Protein 2X3J (pdb70)

Foldseek 3Di:
DVVLLVLLLVLLLVQLVQLLQLQCCQQPQQQPPQKDQDDDPDQPAPDCVQFDPPDDGQATWMWGQFPQRKIKIWHWNDDFLLSFTDTRGQIWMDGHPRHTHRDDRLVVLVVSQVRLLVVQVFHDVVLSVLLVVLSVQLSVLLSLPVPDDLLVCQQFALSLQLFLSSAQSNFNRQQRWFADCVVPRLCQHSSVVHKFQWWKKKAFPLFKDKFFDPDDSVRLLVLAFNQVPHDPRIGMATFHLSLVVVVCVDPVNVVCCVVVRMDGPGSPGDIWTAGNVRQWTDDPPRFWIKHAADQIDRQPDGRWQFPLLLVLLNVLLVVVVCCVVPVVLLQQNAAAWGFGMKMFGAPNPDDPVRSRVRRRSRIMITTGPCCVVQNRRQKHQQSSCLAGGSVRAGSVQVLLCVLVVHHQDLVNLLVQLLQVLSQQCQNQVSCCFQAVKFAQQFRRQWMFGADSSHGDHTYGYDSSPIAGEPVGHLVSDDPPDDPVSSVSRYDHSVRRQLSCQQRNPNRHVSSVLSNSCVVNVVSSLVNLVSNLVSLVVSCVSHPGDDVVSVCLSVWHWHKHARSSQCSRHDVPCPVSRIGTTTHSPD/DDPLVVLLVLLLVQLVQLAQLLCCQVPCQLPVQKDQDDDPDQFAPDCVQFHPPDGGQAIWMWGQFPQQKIKIWHWNDDDLLSQTDTRGQIWMDGDPGHTHRDDRLVVLVVSLVRVCVVLVFFDPCLSVLLVVLSVQLSVLLSQPPPDDLLVLLQFALSLQLFLSSAQSNFNRQRRWDAPVPDDQCQHSSNQHKFQWWKKKAFPLFKDKQFDPDDSVVLLVLQFDFVPHDPRIGMATFHPRLVVVQCVDPVNVVCCVVVNMDTPGSPHDIFTAGNVRQWTDDPPRFWIKHAADQIDRQQDRRWAWPLLLVLLSVLLVVVVVCCVPPVLLQQNAAEWHWGMKMFGFPNVDDPVRSRVRRRSRIMITTGPCCVPQNRRQKHQQSSCLAAGSVRAGSVQVLVCVLVVHRDDLVRLLVQLLQVLSQQCRNQVSCCFQAQKFAQQFRRQWMFGHDSSRTDHIYGYDSSRIAGAPVGNLVSPDPPDPPVSSVSRYDHSVRSQQSSQARSVNRHVSSVLSNSQVVNVVSNLVSLVSVLVSLVVSCVSHPGDDVVSVCLSVFDWTWHFNSSSSSSVCTDTRTTTRSD

B-factor: mean 38.22, std 8.72, range [14.58, 75.04]

InterPro domains:
  IPR007310 Aerobactin siderophore biosynthesis, IucA/IucC, N-terminal [PF04183] (159-389)
  IPR022770 Aerobactin siderophore biosynthesis IucA/IucC-like, C-terminal [PF06276] (418-577)
  IPR037455 Aerobactin siderophore biosynthesis, IucA/IucC-like [PTHR34384] (14-586)
  IPR043032 PvsD/AcsD-like, thumb domain, helical bundle [G3DSA:1.10.150.640] (1-37)
  IPR043032 PvsD/AcsD-like, thumb domain, helical bundle [G3DSA:1.10.150.640] (105-150)
  IPR043033 PvsD/AcsD-like, thumb domain, four stranded beta-sheet [G3DSA:2.30.30.1240] (38-104)
  IPR043045 PvsD/AcsD-like, palm domain, helix bundle [G3DSA:1.10.340.60] (410-444)
  IPR043045 PvsD/AcsD-like, palm domain, helix bundle [G3DSA:1.10.340.60] (477-556)

Structure (mmCIF, N/CA/C/O backbone):
data_2X3J
#
_entry.id   2X3J
#
_cell.length_a   57.704
_cell.length_b   71.521
_cell.length_c   95.595
_cell.angle_alpha   97.26
_cell.angle_beta   101.97
_cell.angle_gamma   91.01
#
_symmetry.space_group_name_H-M   'P 1'
#
loop_
_entity.id
_entity.type
_entity.pdbx_description
1 polymer ACSD
2 non-polymer "ADENOSINE-5'-TRIPHOSPHATE"
3 non-polymer 'MAGNESIUM ION'
4 non-polymer GLYCEROL
5 non-polymer '(2S)-2-{2-[(2-AMINOETHYL)AMINO]-2-OXOETHYL}-2-HYDROXYBUTANEDIOIC ACID'
6 water water
#
loop_
_atom_site.group_PDB
_atom_site.id
_atom_site.type_symbol
_atom_site.label_atom_id
_atom_site.label_alt_id
_atom_site.label_comp_id
_atom_site.label_asym_id
_atom_site.label_entity_id
_atom_site.label_seq_id
_atom_site.pdbx_PDB_ins_code
_atom_site.Cartn_x
_atom_site.Cartn_y
_atom_site.Cartn_z
_atom_site.occupancy
_atom_site.B_iso_or_equiv
_atom_site.auth_seq_id
_atom_site.auth_comp_id
_atom_site.auth_asym_id
_atom_site.auth_atom_id
_atom_site.pdbx_PDB_model_num
ATOM 1 N N . ASN A 1 3 ? -11.129 -15.217 16.024 1.00 68.27 3 ASN A N 1
ATOM 2 C CA . ASN A 1 3 ? -10.432 -16.268 16.825 1.00 68.35 3 ASN A CA 1
ATOM 3 C C . ASN A 1 3 ? -9.441 -17.044 15.971 1.00 67.73 3 ASN A C 1
ATOM 4 O O . ASN A 1 3 ? -9.646 -17.184 14.756 1.00 67.72 3 ASN A O 1
ATOM 9 N N . ARG A 1 4 ? -8.382 -17.548 16.615 1.00 66.72 4 ARG A N 1
ATOM 10 C CA . ARG A 1 4 ? -7.339 -18.363 15.967 1.00 65.75 4 ARG A CA 1
ATOM 11 C C . ARG A 1 4 ? -6.567 -17.552 14.906 1.00 64.63 4 ARG A C 1
ATOM 12 O O . ARG A 1 4 ? -5.364 -17.319 15.048 1.00 64.46 4 ARG A O 1
ATOM 20 N N . ASN A 1 5 ? -7.271 -17.136 13.853 1.00 63.05 5 ASN A N 1
ATOM 21 C CA . ASN A 1 5 ? -6.774 -16.168 12.881 1.00 61.18 5 ASN A CA 1
ATOM 22 C C . ASN A 1 5 ? -6.472 -14.836 13.580 1.00 59.68 5 ASN A C 1
ATOM 23 O O . ASN A 1 5 ? -5.491 -14.155 13.271 1.00 58.83 5 ASN A O 1
ATOM 28 N N . HIS A 1 6 ? -7.342 -14.485 14.525 1.00 58.02 6 HIS A N 1
ATOM 29 C CA . HIS A 1 6 ? -7.176 -13.313 15.376 1.00 56.46 6 HIS A CA 1
ATOM 30 C C . HIS A 1 6 ? -5.916 -13.417 16.267 1.00 54.49 6 HIS A C 1
ATOM 31 O O . HIS A 1 6 ? -5.261 -12.416 16.543 1.00 54.15 6 HIS A O 1
ATOM 38 N N . ASP A 1 7 ? -5.586 -14.638 16.690 1.00 52.19 7 ASP A N 1
ATOM 39 C CA . ASP A 1 7 ? -4.404 -14.915 17.508 1.00 49.63 7 ASP A CA 1
ATOM 40 C C . ASP A 1 7 ? -3.097 -14.724 16.742 1.00 47.18 7 ASP A C 1
ATOM 41 O O . ASP A 1 7 ? -2.162 -14.116 17.261 1.00 46.39 7 ASP A O 1
ATOM 46 N N . VAL A 1 8 ? -3.031 -15.249 15.518 1.00 44.29 8 VAL A N 1
ATOM 47 C CA . VAL A 1 8 ? -1.847 -15.075 14.682 1.00 41.86 8 VAL A CA 1
ATOM 48 C C . VAL A 1 8 ? -1.658 -13.595 14.350 1.00 39.80 8 VAL A C 1
ATOM 49 O O . VAL A 1 8 ? -0.557 -13.069 14.440 1.00 38.88 8 VAL A O 1
ATOM 53 N N . LEU A 1 9 ? -2.755 -12.940 13.979 1.00 37.86 9 LEU A N 1
ATOM 54 C CA . LEU A 1 9 ? -2.758 -11.541 13.601 1.00 36.66 9 LEU A CA 1
ATOM 55 C C . LEU A 1 9 ? -2.275 -10.674 14.750 1.00 35.30 9 LEU A C 1
ATOM 56 O O . LEU A 1 9 ? -1.357 -9.880 14.581 1.00 34.80 9 LEU A O 1
ATOM 61 N N . SER A 1 10 ? -2.884 -10.841 15.924 1.00 34.79 10 SER A N 1
ATOM 62 C CA . SER A 1 10 ? -2.448 -10.125 17.139 1.00 33.94 10 SER A CA 1
ATOM 63 C C . SER A 1 10 ? -0.957 -10.332 17.390 1.00 33.15 10 SER A C 1
ATOM 64 O O . SER A 1 10 ? -0.222 -9.381 17.646 1.00 32.19 10 SER A O 1
ATOM 67 N N . ARG A 1 11 ? -0.515 -11.582 17.285 1.00 32.14 11 ARG A N 1
ATOM 68 C CA . ARG A 1 11 ? 0.897 -11.898 17.390 1.00 32.89 11 ARG A CA 1
ATOM 69 C C . ARG A 1 11 ? 1.757 -11.112 16.401 1.00 31.99 11 ARG A C 1
ATOM 70 O O . ARG A 1 11 ? 2.737 -10.498 16.797 1.00 32.12 11 ARG A O 1
ATOM 78 N N . MET A 1 12 ? 1.400 -11.144 15.120 1.00 32.07 12 MET A N 1
ATOM 79 C CA . MET A 1 12 ? 2.206 -10.488 14.090 1.00 32.00 12 MET A CA 1
ATOM 80 C C . MET A 1 12 ? 2.240 -8.974 14.284 1.00 31.00 12 MET A C 1
ATOM 81 O O . MET A 1 12 ? 3.285 -8.348 14.088 1.00 30.89 12 MET A O 1
ATOM 86 N N . ILE A 1 13 ? 1.102 -8.395 14.672 1.00 30.11 13 ILE A N 1
ATOM 87 C CA . ILE A 1 13 ? 1.031 -6.982 15.077 1.00 29.61 13 ILE A CA 1
ATOM 88 C C . ILE A 1 13 ? 1.988 -6.664 16.235 1.00 29.32 13 ILE A C 1
ATOM 89 O O . ILE A 1 13 ? 2.734 -5.699 16.147 1.00 29.21 13 ILE A O 1
ATOM 94 N N . SER A 1 14 ? 1.979 -7.478 17.301 1.00 29.15 14 SER A N 1
ATOM 95 C CA . SER A 1 14 ? 2.884 -7.266 18.446 1.00 29.34 14 SER A CA 1
ATOM 96 C C . SER A 1 14 ? 4.344 -7.400 18.055 1.00 29.67 14 SER A C 1
ATOM 97 O O . SER A 1 14 ? 5.182 -6.621 18.506 1.00 29.38 14 SER A O 1
ATOM 100 N N . GLU A 1 15 ? 4.650 -8.382 17.203 1.00 29.48 15 GLU A N 1
ATOM 101 C CA . GLU A 1 15 ? 6.017 -8.579 16.740 1.00 29.65 15 GLU A CA 1
ATOM 102 C C . GLU A 1 15 ? 6.535 -7.408 15.923 1.00 29.05 15 GLU A C 1
ATOM 103 O O . GLU A 1 15 ? 7.644 -6.948 16.139 1.00 29.41 15 GLU A O 1
ATOM 109 N N . LYS A 1 16 ? 5.729 -6.917 14.988 1.00 29.09 16 LYS A N 1
ATOM 110 C CA . LYS A 1 16 ? 6.091 -5.733 14.198 1.00 29.11 16 LYS A CA 1
ATOM 111 C C . LYS A 1 16 ? 6.324 -4.511 15.098 1.00 29.15 16 LYS A C 1
ATOM 112 O O . LYS A 1 16 ? 7.283 -3.776 14.907 1.00 29.06 16 LYS A O 1
ATOM 118 N N . ALA A 1 17 ? 5.452 -4.313 16.085 1.00 28.62 17 ALA A N 1
ATOM 119 C CA . ALA A 1 17 ? 5.546 -3.142 16.974 1.00 29.20 17 ALA A CA 1
ATOM 120 C C . ALA A 1 17 ? 6.772 -3.170 17.892 1.00 28.94 17 ALA A C 1
ATOM 121 O O . ALA A 1 17 ? 7.456 -2.157 18.082 1.00 28.58 17 ALA A O 1
ATOM 123 N N . ALA A 1 18 ? 7.014 -4.332 18.487 1.00 29.92 18 ALA A N 1
ATOM 124 C CA . ALA A 1 18 ? 8.170 -4.565 19.356 1.00 30.17 18 ALA A CA 1
ATOM 125 C C . ALA A 1 18 ? 9.461 -4.377 18.578 1.00 31.03 18 ALA A C 1
ATOM 126 O O . ALA A 1 18 ? 10.394 -3.744 19.064 1.00 31.58 18 ALA A O 1
ATOM 128 N N . LEU A 1 19 ? 9.507 -4.931 17.366 1.00 31.69 19 LEU A N 1
ATOM 129 C CA . LEU A 1 19 ? 10.659 -4.790 16.471 1.00 32.07 19 LEU A CA 1
ATOM 130 C C . LEU A 1 19 ? 10.935 -3.320 16.136 1.00 31.53 19 LEU A C 1
ATOM 131 O O . LEU A 1 19 ? 12.082 -2.859 16.154 1.00 31.86 19 LEU A O 1
ATOM 136 N N . HIS A 1 20 ? 9.871 -2.577 15.859 1.00 30.31 20 HIS A N 1
ATOM 137 C CA . HIS A 1 20 ? 10.018 -1.172 15.515 1.00 29.77 20 HIS A CA 1
ATOM 138 C C . HIS A 1 20 ? 10.575 -0.346 16.657 1.00 29.28 20 HIS A C 1
ATOM 139 O O . HIS A 1 20 ? 11.356 0.581 16.422 1.00 28.77 20 HIS A O 1
ATOM 146 N N . GLY A 1 21 ? 10.180 -0.686 17.886 1.00 29.11 21 GLY A N 1
ATOM 147 C CA . GLY A 1 21 ? 10.797 -0.089 19.082 1.00 28.66 21 GLY A CA 1
ATOM 148 C C . GLY A 1 21 ? 12.270 -0.421 19.228 1.00 28.06 21 GLY A C 1
ATOM 149 O O . GLY A 1 21 ? 13.074 0.423 19.570 1.00 27.87 21 GLY A O 1
ATOM 150 N N . LEU A 1 22 ? 12.623 -1.674 18.974 1.00 29.04 22 LEU A N 1
ATOM 151 C CA . LEU A 1 22 ? 14.012 -2.112 19.015 1.00 28.87 22 LEU A CA 1
ATOM 152 C C . LEU A 1 22 ? 14.864 -1.435 17.950 1.00 29.11 22 LEU A C 1
ATOM 153 O O . LEU A 1 22 ? 16.016 -1.065 18.206 1.00 28.96 22 LEU A O 1
ATOM 158 N N . LEU A 1 23 ? 14.305 -1.291 16.749 1.00 29.62 23 LEU A N 1
ATOM 159 C CA . LEU A 1 23 ? 14.942 -0.541 15.673 1.00 30.10 23 LEU A CA 1
ATOM 160 C C . LEU A 1 23 ? 15.166 0.916 16.050 1.00 30.43 23 LEU A C 1
ATOM 161 O O . LEU A 1 23 ? 16.250 1.459 15.827 1.00 30.36 23 LEU A O 1
ATOM 166 N N . ASN A 1 24 ? 14.131 1.563 16.584 1.00 29.97 24 ASN A N 1
ATOM 167 C CA . ASN A 1 24 ? 14.280 2.919 17.126 1.00 30.68 24 ASN A CA 1
ATOM 168 C C . ASN A 1 24 ? 15.518 3.063 18.001 1.00 31.11 24 ASN A C 1
ATOM 169 O O . ASN A 1 24 ? 16.313 3.976 17.809 1.00 30.91 24 ASN A O 1
ATOM 174 N N . CYS A 1 25 ? 15.680 2.153 18.962 1.00 32.49 25 CYS A N 1
ATOM 175 C CA . CYS A 1 25 ? 16.830 2.198 19.883 1.00 33.37 25 CYS A CA 1
ATOM 176 C C . CYS A 1 25 ? 18.127 2.024 19.124 1.00 33.60 25 CYS A C 1
ATOM 177 O O . CYS A 1 25 ? 19.070 2.790 19.318 1.00 33.44 25 CYS A O 1
ATOM 180 N N . LEU A 1 26 ? 18.168 1.010 18.263 1.00 33.69 26 LEU A N 1
ATOM 181 C CA . LEU A 1 26 ? 19.380 0.712 17.489 1.00 34.28 26 LEU A CA 1
ATOM 182 C C . LEU A 1 26 ? 19.860 1.930 16.691 1.00 33.84 26 LEU A C 1
ATOM 183 O O . LEU A 1 26 ? 21.057 2.240 16.649 1.00 33.40 26 LEU A O 1
ATOM 188 N N . ILE A 1 27 ? 18.901 2.607 16.068 1.00 33.81 27 ILE A N 1
ATOM 189 C CA . ILE A 1 27 ? 19.172 3.741 15.203 1.00 33.83 27 ILE A CA 1
ATOM 190 C C . ILE A 1 27 ? 19.548 4.996 16.015 1.00 34.41 27 ILE A C 1
ATOM 191 O O . ILE A 1 27 ? 20.500 5.697 15.676 1.00 35.18 27 ILE A O 1
ATOM 196 N N . LYS A 1 28 ? 18.807 5.288 17.078 1.00 34.29 28 LYS A N 1
ATOM 197 C CA . LYS A 1 28 ? 19.064 6.500 17.839 1.00 34.26 28 LYS A CA 1
ATOM 198 C C . LYS A 1 28 ? 20.359 6.384 18.665 1.00 34.58 28 LYS A C 1
ATOM 199 O O . LYS A 1 28 ? 21.124 7.340 18.768 1.00 33.49 28 LYS A O 1
ATOM 205 N N . GLU A 1 29 ? 20.604 5.202 19.231 1.00 34.88 29 GLU A N 1
ATOM 206 C CA . GLU A 1 29 ? 21.633 5.047 20.275 1.00 35.42 29 GLU A CA 1
ATOM 207 C C . GLU A 1 29 ? 22.977 4.565 19.751 1.00 35.43 29 GLU A C 1
ATOM 208 O O . GLU A 1 29 ? 24.010 4.786 20.396 1.00 35.59 29 GLU A O 1
ATOM 214 N N . PHE A 1 30 ? 22.952 3.886 18.602 1.00 35.63 30 PHE A N 1
ATOM 215 C CA . PHE A 1 30 ? 24.155 3.320 17.987 1.00 34.87 30 PHE A CA 1
ATOM 216 C C . PHE A 1 30 ? 24.366 3.824 16.557 1.00 34.90 30 PHE A C 1
ATOM 217 O O . PHE A 1 30 ? 25.322 4.537 16.307 1.00 35.21 30 PHE A O 1
ATOM 225 N N . ALA A 1 31 ? 23.460 3.495 15.637 1.00 34.50 31 ALA A N 1
ATOM 226 C CA . ALA A 1 31 ? 23.704 3.692 14.209 1.00 34.65 31 ALA A CA 1
ATOM 227 C C . ALA A 1 31 ? 23.997 5.135 13.813 1.00 35.37 31 ALA A C 1
ATOM 228 O O . ALA A 1 31 ? 24.981 5.416 13.110 1.00 35.94 31 ALA A O 1
ATOM 230 N N . ILE A 1 32 ? 23.162 6.056 14.271 1.00 35.41 32 ILE A N 1
ATOM 231 C CA . ILE A 1 32 ? 23.355 7.458 13.966 1.00 35.21 32 ILE A CA 1
ATOM 232 C C . ILE A 1 32 ? 24.575 8.080 14.663 1.00 35.86 32 ILE A C 1
ATOM 233 O O . ILE A 1 32 ? 25.430 8.629 13.985 1.00 35.58 32 ILE A O 1
ATOM 238 N N . PRO A 1 33 ? 24.653 8.022 16.012 1.00 37.02 33 PRO A N 1
ATOM 239 C CA . PRO A 1 33 ? 25.762 8.745 16.660 1.00 38.01 33 PRO A CA 1
ATOM 240 C C . PRO A 1 33 ? 27.135 8.183 16.318 1.00 38.90 33 PRO A C 1
ATOM 241 O O . PRO A 1 33 ? 28.124 8.896 16.404 1.00 39.55 33 PRO A O 1
ATOM 245 N N . GLU A 1 34 ? 27.197 6.912 15.956 1.00 40.09 34 GLU A N 1
ATOM 246 C CA . GLU A 1 34 ? 28.477 6.282 15.683 1.00 41.32 34 GLU A CA 1
ATOM 247 C C . GLU A 1 34 ? 28.749 6.127 14.183 1.00 41.53 34 GLU A C 1
ATOM 248 O O . GLU A 1 34 ? 29.766 5.553 13.791 1.00 41.63 34 GLU A O 1
ATOM 254 N N . GLY A 1 35 ? 27.831 6.641 13.365 1.00 41.31 35 GLY A N 1
ATOM 255 C CA . GLY A 1 35 ? 28.013 6.717 11.917 1.00 40.91 35 GLY A CA 1
ATOM 256 C C . GLY A 1 35 ? 27.929 5.403 11.172 1.00 41.12 35 GLY A C 1
ATOM 257 O O . GLY A 1 35 ? 28.698 5.178 10.224 1.00 41.17 35 GLY A O 1
ATOM 258 N N . TYR A 1 36 ? 26.997 4.539 11.575 1.00 40.36 36 TYR A N 1
ATOM 259 C CA . TYR A 1 36 ? 26.829 3.241 10.925 1.00 40.54 36 TYR A CA 1
ATOM 260 C C . TYR A 1 36 ? 25.713 3.226 9.874 1.00 39.83 36 TYR A C 1
ATOM 261 O O . TYR A 1 36 ? 25.490 2.210 9.229 1.00 39.24 36 TYR A O 1
ATOM 270 N N . LEU A 1 37 ? 25.041 4.357 9.694 1.00 39.36 37 LEU A N 1
ATOM 271 C CA . LEU A 1 37 ? 23.815 4.417 8.904 1.00 39.69 37 LEU A CA 1
ATOM 272 C C . LEU A 1 37 ? 24.002 5.060 7.521 1.00 39.85 37 LEU A C 1
ATOM 273 O O . LEU A 1 37 ? 24.582 6.138 7.401 1.00 39.16 37 LEU A O 1
ATOM 278 N N . ARG A 1 38 ? 23.470 4.408 6.488 1.00 40.36 38 ARG A N 1
ATOM 279 C CA . ARG A 1 38 ? 23.498 4.962 5.131 1.00 41.19 38 ARG A CA 1
ATOM 280 C C . ARG A 1 38 ? 22.138 4.821 4.467 1.00 40.31 38 ARG A C 1
ATOM 281 O O . ARG A 1 38 ? 21.493 3.780 4.577 1.00 40.29 38 ARG A O 1
ATOM 289 N N . TYR A 1 39 ? 21.715 5.875 3.775 1.00 39.54 39 TYR A N 1
ATOM 290 C CA . TYR A 1 39 ? 20.534 5.819 2.938 1.00 39.26 39 TYR A CA 1
ATOM 291 C C . TYR A 1 39 ? 20.942 5.454 1.516 1.00 39.56 39 TYR A C 1
ATOM 292 O O . TYR A 1 39 ? 20.999 6.309 0.637 1.00 39.40 39 TYR A O 1
ATOM 301 N N . GLU A 1 40 ? 21.250 4.177 1.317 1.00 40.53 40 GLU A N 1
ATOM 302 C CA . GLU A 1 40 ? 21.765 3.663 0.045 1.00 42.00 40 GLU A CA 1
ATOM 303 C C . GLU A 1 40 ? 21.207 2.274 -0.210 1.00 41.51 40 GLU A C 1
ATOM 304 O O . GLU A 1 40 ? 20.867 1.565 0.734 1.00 41.28 40 GLU A O 1
ATOM 310 N N . TRP A 1 41 ? 21.127 1.879 -1.482 1.00 41.01 41 TRP A N 1
ATOM 311 C CA . TRP A 1 41 ? 20.786 0.503 -1.830 1.00 40.79 41 TRP A CA 1
ATOM 312 C C . TRP A 1 41 ? 22.006 -0.416 -1.683 1.00 41.51 41 TRP A C 1
ATOM 313 O O . TRP A 1 41 ? 23.114 -0.027 -2.059 1.00 41.76 41 TRP A O 1
ATOM 324 N N . PRO A 1 42 ? 21.812 -1.650 -1.165 1.00 42.12 42 PRO A N 1
ATOM 325 C CA . PRO A 1 42 ? 22.894 -2.640 -1.266 1.00 42.74 42 PRO A CA 1
ATOM 326 C C . PRO A 1 42 ? 23.329 -2.855 -2.721 1.00 43.76 42 PRO A C 1
ATOM 327 O O . PRO A 1 42 ? 22.481 -2.833 -3.621 1.00 44.03 42 PRO A O 1
ATOM 331 N N . ASP A 1 43 ? 24.628 -3.066 -2.946 1.00 44.59 43 ASP A N 1
ATOM 332 C CA . ASP A 1 43 ? 25.141 -3.380 -4.289 1.00 45.76 43 ASP A CA 1
ATOM 333 C C . ASP A 1 43 ? 24.611 -4.713 -4.787 1.00 45.65 43 ASP A C 1
ATOM 334 O O . ASP A 1 43 ? 24.351 -4.885 -5.974 1.00 45.83 43 ASP A O 1
ATOM 339 N N . GLU A 1 44 ? 24.434 -5.648 -3.868 1.00 45.58 44 GLU A N 1
ATOM 340 C CA . GLU A 1 44 ? 23.795 -6.905 -4.186 1.00 45.87 44 GLU A CA 1
ATOM 341 C C . GLU A 1 44 ? 22.513 -7.045 -3.353 1.00 45.10 44 GLU A C 1
ATOM 342 O O . GLU A 1 44 ? 22.551 -6.859 -2.137 1.00 44.42 44 GLU A O 1
ATOM 348 N N . MET A 1 45 ? 21.396 -7.382 -4.001 1.00 44.52 45 MET A N 1
ATOM 349 C CA . MET A 1 45 ? 20.093 -7.461 -3.323 1.00 43.88 45 MET A CA 1
ATOM 350 C C . MET A 1 45 ? 19.612 -8.887 -3.100 1.00 43.12 45 MET A C 1
ATOM 351 O O . MET A 1 45 ? 18.573 -9.094 -2.488 1.00 43.08 45 MET A O 1
ATOM 356 N N . LYS A 1 46 ? 20.353 -9.865 -3.612 1.00 42.14 46 LYS A N 1
ATOM 357 C CA . LYS A 1 46 ? 19.954 -11.274 -3.532 1.00 41.30 46 LYS A CA 1
ATOM 358 C C . LYS A 1 46 ? 19.490 -11.671 -2.133 1.00 40.05 46 LYS A C 1
ATOM 359 O O . LYS A 1 46 ? 20.167 -11.394 -1.137 1.00 40.44 46 LYS A O 1
ATOM 365 N N . GLY A 1 47 ? 18.334 -12.322 -2.072 1.00 38.77 47 GLY A N 1
ATOM 366 C CA . GLY A 1 47 ? 17.688 -12.649 -0.807 1.00 37.47 47 GLY A CA 1
ATOM 367 C C . GLY A 1 47 ? 16.505 -11.743 -0.474 1.00 36.68 47 GLY A C 1
ATOM 368 O O . GLY A 1 47 ? 15.584 -12.171 0.207 1.00 36.70 47 GLY A O 1
ATOM 369 N N . ILE A 1 48 ? 16.548 -10.494 -0.938 1.00 35.69 48 ILE A N 1
ATOM 370 C CA . ILE A 1 48 ? 15.463 -9.523 -0.728 1.00 34.82 48 ILE A CA 1
ATOM 371 C C . ILE A 1 48 ? 14.473 -9.594 -1.897 1.00 34.34 48 ILE A C 1
ATOM 372 O O . ILE A 1 48 ? 14.848 -9.311 -3.038 1.00 34.43 48 ILE A O 1
ATOM 377 N N . PRO A 1 49 ? 13.216 -9.975 -1.617 1.00 33.73 49 PRO A N 1
ATOM 378 C CA . PRO A 1 49 ? 12.225 -10.116 -2.678 1.00 33.68 49 PRO A CA 1
ATOM 379 C C . PRO A 1 49 ? 11.771 -8.741 -3.214 1.00 33.94 49 PRO A C 1
ATOM 380 O O . PRO A 1 49 ? 11.731 -7.768 -2.443 1.00 34.50 49 PRO A O 1
ATOM 384 N N . PRO A 1 50 ? 11.434 -8.660 -4.525 1.00 33.86 50 PRO A N 1
ATOM 385 C CA . PRO A 1 50 ? 11.131 -7.381 -5.166 1.00 33.76 50 PRO A CA 1
ATOM 386 C C . PRO A 1 50 ? 10.018 -6.601 -4.441 1.00 33.60 50 PRO A C 1
ATOM 387 O O . PRO A 1 50 ? 10.115 -5.377 -4.306 1.00 33.47 50 PRO A O 1
ATOM 391 N N . GLY A 1 51 ? 8.994 -7.311 -3.971 1.00 33.50 51 GLY A N 1
ATOM 392 C CA . GLY A 1 51 ? 7.897 -6.699 -3.205 1.00 33.07 51 GLY A CA 1
ATOM 393 C C . GLY A 1 51 ? 8.258 -6.058 -1.875 1.00 33.64 51 GLY A C 1
ATOM 394 O O . GLY A 1 51 ? 7.447 -5.319 -1.310 1.00 33.58 51 GLY A O 1
ATOM 395 N N . ALA A 1 52 ? 9.462 -6.321 -1.350 1.00 33.53 52 ALA A N 1
ATOM 396 C CA . ALA A 1 52 ? 9.902 -5.652 -0.119 1.00 33.19 52 ALA A CA 1
ATOM 397 C C . ALA A 1 52 ? 10.146 -4.174 -0.355 1.00 32.82 52 ALA A C 1
ATOM 398 O O . ALA A 1 52 ? 9.921 -3.355 0.530 1.00 33.19 52 ALA A O 1
ATOM 400 N N . TYR A 1 53 ? 10.604 -3.825 -1.552 1.00 32.04 53 TYR A N 1
ATOM 401 C CA . TYR A 1 53 ? 11.073 -2.474 -1.785 1.00 31.68 53 TYR A CA 1
ATOM 402 C C . TYR A 1 53 ? 10.474 -1.792 -3.012 1.00 31.27 53 TYR A C 1
ATOM 403 O O . TYR A 1 53 ? 10.726 -0.614 -3.230 1.00 31.62 53 TYR A O 1
ATOM 412 N N . PHE A 1 54 ? 9.684 -2.529 -3.790 1.00 31.18 54 PHE A N 1
ATOM 413 C CA . PHE A 1 54 ? 9.115 -2.042 -5.041 1.00 31.35 54 PHE A CA 1
ATOM 414 C C . PHE A 1 54 ? 7.616 -2.357 -5.053 1.00 31.99 54 PHE A C 1
ATOM 415 O O . PHE A 1 54 ? 7.218 -3.492 -4.825 1.00 32.07 54 PHE A O 1
ATOM 423 N N . ASP A 1 55 ? 6.781 -1.348 -5.306 1.00 33.22 55 ASP A N 1
ATOM 424 C CA . ASP A 1 55 ? 5.331 -1.519 -5.204 1.00 33.47 55 ASP A CA 1
ATOM 425 C C . ASP A 1 55 ? 4.617 -1.744 -6.559 1.00 34.26 55 ASP A C 1
ATOM 426 O O . ASP A 1 55 ? 3.379 -1.845 -6.623 1.00 34.23 55 ASP A O 1
ATOM 431 N N . GLY A 1 56 ? 5.389 -1.859 -7.634 1.00 34.08 56 GLY A N 1
ATOM 432 C CA . GLY A 1 56 ? 4.797 -2.036 -8.952 1.00 34.91 56 GLY A CA 1
ATOM 433 C C . GLY A 1 56 ? 4.978 -0.813 -9.834 1.00 35.03 56 GLY A C 1
ATOM 434 O O . GLY A 1 56 ? 4.932 -0.925 -11.061 1.00 34.80 56 GLY A O 1
ATOM 435 N N . ALA A 1 57 ? 5.190 0.347 -9.208 1.00 35.45 57 ALA A N 1
ATOM 436 C CA . ALA A 1 57 ? 5.426 1.610 -9.926 1.00 35.19 57 ALA A CA 1
ATOM 437 C C . ALA A 1 57 ? 6.663 2.385 -9.458 1.00 35.33 57 ALA A C 1
ATOM 438 O O . ALA A 1 57 ? 7.272 3.126 -10.241 1.00 34.48 57 ALA A O 1
ATOM 440 N N . ASP A 1 58 ? 7.021 2.241 -8.181 1.00 35.56 58 ASP A N 1
ATOM 441 C CA . ASP A 1 58 ? 8.080 3.050 -7.590 1.00 35.55 58 ASP A CA 1
ATOM 442 C C . ASP A 1 58 ? 8.640 2.361 -6.356 1.00 35.06 58 ASP A C 1
ATOM 443 O O . ASP A 1 58 ? 8.122 1.346 -5.916 1.00 34.53 58 ASP A O 1
ATOM 448 N N . TRP A 1 59 ? 9.721 2.912 -5.813 1.00 34.87 59 TRP A N 1
ATOM 449 C CA . TRP A 1 59 ? 10.318 2.368 -4.610 1.00 35.05 59 TRP A CA 1
ATOM 450 C C . TRP A 1 59 ? 9.432 2.673 -3.433 1.00 34.67 59 TRP A C 1
ATOM 451 O O . TRP A 1 59 ? 8.778 3.726 -3.404 1.00 34.81 59 TRP A O 1
ATOM 462 N N . LYS A 1 60 ? 9.392 1.748 -2.478 1.00 34.61 60 LYS A N 1
ATOM 463 C CA . LYS A 1 60 ? 8.628 1.936 -1.243 1.00 34.16 60 LYS A CA 1
ATOM 464 C C . LYS A 1 60 ? 9.429 2.786 -0.239 1.00 34.25 60 LYS A C 1
ATOM 465 O O . LYS A 1 60 ? 9.857 2.306 0.825 1.00 34.51 60 LYS A O 1
ATOM 471 N N . GLY A 1 61 ? 9.641 4.048 -0.597 1.00 33.94 61 GLY A N 1
ATOM 472 C CA . GLY A 1 61 ? 10.420 4.945 0.230 1.00 33.67 61 GLY A CA 1
ATOM 473 C C . GLY A 1 61 ? 11.904 4.928 -0.088 1.00 33.71 61 GLY A C 1
ATOM 474 O O . GLY A 1 61 ? 12.289 4.831 -1.243 1.00 33.03 61 GLY A O 1
ATOM 475 N N . ILE A 1 62 ? 12.715 5.007 0.968 1.00 33.96 62 ILE A N 1
ATOM 476 C CA . ILE A 1 62 ? 14.160 5.234 0.909 1.00 34.04 62 ILE A CA 1
ATOM 477 C C . ILE A 1 62 ? 14.843 4.017 1.541 1.00 33.56 62 ILE A C 1
ATOM 478 O O . ILE A 1 62 ? 14.427 3.560 2.600 1.00 33.69 62 ILE A O 1
ATOM 483 N N . PRO A 1 63 ? 15.883 3.482 0.890 1.00 33.37 63 PRO A N 1
ATOM 484 C CA . PRO A 1 63 ? 16.601 2.384 1.521 1.00 33.44 63 PRO A CA 1
ATOM 485 C C . PRO A 1 63 ? 17.419 2.894 2.716 1.00 33.53 63 PRO A C 1
ATOM 486 O O . PRO A 1 63 ? 18.013 3.966 2.637 1.00 33.30 63 PRO A O 1
ATOM 490 N N . MET A 1 64 ? 17.423 2.141 3.812 1.00 34.19 64 MET A N 1
ATOM 491 C CA . MET A 1 64 ? 18.304 2.426 4.945 1.00 34.55 64 MET A CA 1
ATOM 492 C C . MET A 1 64 ? 19.199 1.208 5.158 1.00 35.40 64 MET A C 1
ATOM 493 O O . MET A 1 64 ? 18.702 0.088 5.265 1.00 35.25 64 MET A O 1
ATOM 498 N N . MET A 1 65 ? 20.511 1.432 5.201 1.00 36.66 65 MET A N 1
ATOM 499 C CA . MET A 1 65 ? 21.474 0.372 5.503 1.00 38.97 65 MET A CA 1
ATOM 500 C C . MET A 1 65 ? 22.243 0.709 6.782 1.00 39.07 65 MET A C 1
ATOM 501 O O . MET A 1 65 ? 22.679 1.839 6.975 1.00 38.90 65 MET A O 1
ATOM 506 N N . ILE A 1 66 ? 22.401 -0.281 7.652 1.00 40.12 66 ILE A N 1
ATOM 507 C CA . ILE A 1 66 ? 23.203 -0.116 8.862 1.00 40.76 66 ILE A CA 1
ATOM 508 C C . ILE A 1 66 ? 24.296 -1.174 8.860 1.00 42.04 66 ILE A C 1
ATOM 509 O O . ILE A 1 66 ? 24.003 -2.361 8.853 1.00 41.91 66 ILE A O 1
ATOM 514 N N . GLY A 1 67 ? 25.552 -0.734 8.871 1.00 43.69 67 GLY A N 1
ATOM 515 C CA . GLY A 1 67 ? 26.682 -1.654 8.895 1.00 46.30 67 GLY A CA 1
ATOM 516 C C . GLY A 1 67 ? 27.150 -1.843 10.322 1.00 48.11 67 GLY A C 1
ATOM 517 O O . GLY A 1 67 ? 27.649 -0.903 10.945 1.00 48.31 67 GLY A O 1
ATOM 518 N N . LEU A 1 68 ? 26.979 -3.059 10.833 1.00 49.89 68 LEU A N 1
ATOM 519 C CA . LEU A 1 68 ? 27.299 -3.387 12.221 1.00 52.02 68 LEU A CA 1
ATOM 520 C C . LEU A 1 68 ? 28.551 -4.285 12.308 1.00 53.77 68 LEU A C 1
ATOM 521 O O . LEU A 1 68 ? 29.029 -4.770 11.276 1.00 53.70 68 LEU A O 1
ATOM 526 N N . PRO A 1 69 ? 29.093 -4.498 13.534 1.00 55.56 69 PRO A N 1
ATOM 527 C CA . PRO A 1 69 ? 30.225 -5.425 13.778 1.00 56.49 69 PRO A CA 1
ATOM 528 C C . PRO A 1 69 ? 29.968 -6.843 13.257 1.00 57.23 69 PRO A C 1
ATOM 529 O O . PRO A 1 69 ? 28.892 -7.118 12.717 1.00 57.83 69 PRO A O 1
ATOM 533 N N . ASP A 1 70 ? 30.942 -7.738 13.432 1.00 57.81 70 ASP A N 1
ATOM 534 C CA . ASP A 1 70 ? 30.822 -9.141 12.999 1.00 58.17 70 ASP A CA 1
ATOM 535 C C . ASP A 1 70 ? 30.458 -9.278 11.516 1.00 57.51 70 ASP A C 1
ATOM 536 O O . ASP A 1 70 ? 30.095 -10.372 11.049 1.00 57.78 70 ASP A O 1
ATOM 541 N N . GLN A 1 71 ? 30.565 -8.171 10.778 1.00 56.10 71 GLN A N 1
ATOM 542 C CA . GLN A 1 71 ? 30.273 -8.155 9.347 1.00 55.00 71 GLN A CA 1
ATOM 543 C C . GLN A 1 71 ? 28.775 -8.368 9.082 1.00 52.74 71 GLN A C 1
ATOM 544 O O . GLN A 1 71 ? 28.389 -8.965 8.070 1.00 52.72 71 GLN A O 1
ATOM 550 N N . LEU A 1 72 ? 27.945 -7.877 9.999 1.00 49.97 72 LEU A N 1
ATOM 551 C CA . LEU A 1 72 ? 26.491 -7.921 9.850 1.00 47.52 72 LEU A CA 1
ATOM 552 C C . LEU A 1 72 ? 25.958 -6.612 9.247 1.00 45.75 72 LEU A C 1
ATOM 553 O O . LEU A 1 72 ? 26.368 -5.521 9.652 1.00 45.49 72 LEU A O 1
ATOM 558 N N . GLN A 1 73 ? 25.060 -6.733 8.272 1.00 43.73 73 GLN A N 1
ATOM 559 C CA . GLN A 1 73 ? 24.350 -5.584 7.721 1.00 41.96 73 GLN A CA 1
ATOM 560 C C . GLN A 1 73 ? 22.834 -5.739 7.835 1.00 40.36 73 GLN A C 1
ATOM 561 O O . GLN A 1 73 ? 22.294 -6.841 7.721 1.00 40.30 73 GLN A O 1
ATOM 567 N N . LEU A 1 74 ? 22.168 -4.610 8.037 1.00 38.55 74 LEU A N 1
ATOM 568 C CA . LEU A 1 74 ? 20.720 -4.547 8.131 1.00 36.70 74 LEU A CA 1
ATOM 569 C C . LEU A 1 74 ? 20.220 -3.698 6.976 1.00 35.35 74 LEU A C 1
ATOM 570 O O . LEU A 1 74 ? 20.841 -2.693 6.640 1.00 35.17 74 LEU A O 1
ATOM 575 N N . PHE A 1 75 ? 19.106 -4.119 6.384 1.00 33.82 75 PHE A N 1
ATOM 576 C CA . PHE A 1 75 ? 18.416 -3.367 5.350 1.00 32.15 75 PHE A CA 1
ATOM 577 C C . PHE A 1 75 ? 16.958 -3.257 5.738 1.00 31.29 75 PHE A C 1
ATOM 578 O O . PHE A 1 75 ? 16.334 -4.252 6.132 1.00 30.95 75 PHE A O 1
ATOM 586 N N . VAL A 1 76 ? 16.427 -2.039 5.643 1.00 29.59 76 VAL A N 1
ATOM 587 C CA . VAL A 1 76 ? 15.001 -1.793 5.815 1.00 28.86 76 VAL A CA 1
ATOM 588 C C . VAL A 1 76 ? 14.631 -0.547 5.017 1.00 29.39 76 VAL A C 1
ATOM 589 O O . VAL A 1 76 ? 15.449 0.363 4.875 1.00 29.94 76 VAL A O 1
ATOM 593 N N . MET A 1 77 ? 13.411 -0.521 4.477 1.00 29.45 77 MET A N 1
ATOM 594 C CA . MET A 1 77 ? 12.936 0.632 3.720 1.00 30.09 77 MET A CA 1
ATOM 595 C C . MET A 1 77 ? 12.258 1.584 4.693 1.00 29.75 77 MET A C 1
ATOM 596 O O . MET A 1 77 ? 11.576 1.133 5.601 1.00 30.22 77 MET A O 1
ATOM 601 N N . VAL A 1 78 ? 12.469 2.886 4.516 1.00 30.30 78 VAL A N 1
ATOM 602 C CA . VAL A 1 78 ? 11.895 3.910 5.417 1.00 29.85 78 VAL A CA 1
ATOM 603 C C . VAL A 1 78 ? 11.215 5.054 4.625 1.00 30.51 78 VAL A C 1
ATOM 604 O O . VAL A 1 78 ? 11.482 5.245 3.427 1.00 29.93 78 VAL A O 1
ATOM 608 N N . ASP A 1 79 ? 10.343 5.818 5.283 1.00 30.75 79 ASP A N 1
ATOM 609 C CA . ASP A 1 79 ? 9.631 6.882 4.562 1.00 31.73 79 ASP A CA 1
ATOM 610 C C . ASP A 1 79 ? 10.405 8.181 4.490 1.00 32.31 79 ASP A C 1
ATOM 611 O O . ASP A 1 79 ? 10.003 9.097 3.762 1.00 33.15 79 ASP A O 1
ATOM 616 N N . ARG A 1 80 ? 11.498 8.279 5.245 1.00 32.59 80 ARG A N 1
ATOM 617 C CA . ARG A 1 80 ? 12.206 9.552 5.376 1.00 32.40 80 ARG A CA 1
ATOM 618 C C . ARG A 1 80 ? 13.587 9.374 5.965 1.00 33.11 80 ARG A C 1
ATOM 619 O O . ARG A 1 80 ? 13.822 8.417 6.731 1.00 31.98 80 ARG A O 1
ATOM 627 N N . ARG A 1 81 ? 14.475 10.313 5.610 1.00 33.69 81 ARG A N 1
ATOM 628 C CA . ARG A 1 81 ? 15.729 10.564 6.331 1.00 35.44 81 ARG A CA 1
ATOM 629 C C . ARG A 1 81 ? 15.407 11.458 7.520 1.00 35.22 81 ARG A C 1
ATOM 630 O O . ARG A 1 81 ? 14.631 12.412 7.404 1.00 35.29 81 ARG A O 1
ATOM 638 N N . ASP A 1 82 ? 16.005 11.152 8.664 1.00 35.49 82 ASP A N 1
ATOM 639 C CA . ASP A 1 82 ? 15.718 11.874 9.905 1.00 34.81 82 ASP A CA 1
ATOM 640 C C . ASP A 1 82 ? 16.912 11.818 10.839 1.00 35.08 82 ASP A C 1
ATOM 641 O O . ASP A 1 82 ? 17.434 10.734 11.134 1.00 34.52 82 ASP A O 1
ATOM 646 N N . THR A 1 83 ? 17.338 12.984 11.317 1.00 35.14 83 THR A N 1
ATOM 647 C CA . THR A 1 83 ? 18.525 13.058 12.179 1.00 35.08 83 THR A CA 1
ATOM 648 C C . THR A 1 83 ? 18.279 12.511 13.586 1.00 34.92 83 THR A C 1
ATOM 649 O O . THR A 1 83 ? 19.239 12.155 14.277 1.00 34.54 83 THR A O 1
ATOM 653 N N . PHE A 1 84 ? 17.006 12.426 13.989 1.00 34.25 84 PHE A N 1
ATOM 654 C CA . PHE A 1 84 ? 16.628 11.891 15.303 1.00 34.93 84 PHE A CA 1
ATOM 655 C C . PHE A 1 84 ? 16.242 10.397 15.242 1.00 34.65 84 PHE A C 1
ATOM 656 O O . PHE A 1 84 ? 15.754 9.835 16.222 1.00 34.78 84 PHE A O 1
ATOM 664 N N . GLY A 1 85 ? 16.416 9.766 14.086 1.00 34.46 85 GLY A N 1
ATOM 665 C CA . GLY A 1 85 ? 15.960 8.385 13.916 1.00 34.02 85 GLY A CA 1
ATOM 666 C C . GLY A 1 85 ? 14.455 8.182 14.030 1.00 33.84 85 GLY A C 1
ATOM 667 O O . GLY A 1 85 ? 13.999 7.122 14.480 1.00 34.47 85 GLY A O 1
ATOM 668 N N . SER A 1 86 ? 13.683 9.185 13.628 1.00 33.07 86 SER A N 1
ATOM 669 C CA . SER A 1 86 ? 12.231 9.066 13.555 1.00 33.51 86 SER A CA 1
ATOM 670 C C . SER A 1 86 ? 11.767 8.863 12.105 1.00 33.26 86 SER A C 1
ATOM 671 O O . SER A 1 86 ? 11.846 9.767 11.276 1.00 34.03 86 SER A O 1
ATOM 674 N N . GLN A 1 87 ? 11.263 7.674 11.816 1.00 32.74 87 GLN A N 1
ATOM 675 C CA . GLN A 1 87 ? 10.762 7.347 10.486 1.00 31.83 87 GLN A CA 1
ATOM 676 C C . GLN A 1 87 ? 9.761 6.216 10.603 1.00 31.31 87 GLN A C 1
ATOM 677 O O . GLN A 1 87 ? 9.722 5.524 11.623 1.00 30.77 87 GLN A O 1
ATOM 683 N N . HIS A 1 88 ? 8.948 6.049 9.563 1.00 31.26 88 HIS A N 1
ATOM 684 C CA . HIS A 1 88 ? 8.101 4.876 9.426 1.00 31.45 88 HIS A CA 1
ATOM 685 C C . HIS A 1 88 ? 8.841 3.840 8.610 1.00 31.34 88 HIS A C 1
ATOM 686 O O . HIS A 1 88 ? 9.445 4.167 7.591 1.00 31.80 88 HIS A O 1
ATOM 693 N N . TYR A 1 89 ? 8.826 2.604 9.095 1.00 30.82 89 TYR A N 1
ATOM 694 C CA . TYR A 1 89 ? 9.476 1.481 8.419 1.00 30.34 89 TYR A CA 1
ATOM 695 C C . TYR A 1 89 ? 8.482 0.884 7.424 1.00 29.99 89 TYR A C 1
ATOM 696 O O . TYR A 1 89 ? 7.391 0.463 7.804 1.00 30.00 89 TYR A O 1
ATOM 705 N N . LEU A 1 90 ? 8.871 0.878 6.153 1.00 29.61 90 LEU A N 1
ATOM 706 C CA . LEU A 1 90 ? 7.992 0.500 5.054 1.00 29.76 90 LEU A CA 1
ATOM 707 C C . LEU A 1 90 ? 8.243 -0.915 4.543 1.00 30.22 90 LEU A C 1
ATOM 708 O O . LEU A 1 90 ? 7.585 -1.345 3.596 1.00 30.64 90 LEU A O 1
ATOM 713 N N . SER A 1 91 ? 9.206 -1.622 5.135 1.00 29.99 91 SER A N 1
ATOM 714 C CA . SER A 1 91 ? 9.429 -3.044 4.795 1.00 31.21 91 SER A CA 1
ATOM 715 C C . SER A 1 91 ? 9.777 -3.894 6.009 1.00 31.53 91 SER A C 1
ATOM 716 O O . SER A 1 91 ? 9.999 -3.367 7.111 1.00 31.58 91 SER A O 1
ATOM 719 N N . ASP A 1 92 ? 9.831 -5.210 5.800 1.00 31.91 92 ASP A N 1
ATOM 720 C CA . ASP A 1 92 ? 10.422 -6.115 6.778 1.00 32.69 92 ASP A CA 1
ATOM 721 C C . ASP A 1 92 ? 11.926 -5.840 6.885 1.00 33.10 92 ASP A C 1
ATOM 722 O O . ASP A 1 92 ? 12.542 -5.299 5.959 1.00 33.78 92 ASP A O 1
ATOM 727 N N . VAL A 1 93 ? 12.517 -6.207 8.017 1.00 33.23 93 VAL A N 1
ATOM 728 C CA . VAL A 1 93 ? 13.948 -6.060 8.200 1.00 33.50 93 VAL A CA 1
ATOM 729 C C . VAL A 1 93 ? 14.665 -7.238 7.543 1.00 33.76 93 VAL A C 1
ATOM 730 O O . VAL A 1 93 ? 14.284 -8.395 7.742 1.00 33.53 93 VAL A O 1
ATOM 734 N N . TYR A 1 94 ? 15.686 -6.925 6.752 1.00 33.76 94 TYR A N 1
ATOM 735 C CA . TYR A 1 94 ? 16.544 -7.941 6.149 1.00 34.29 94 TYR A CA 1
ATOM 736 C C . TYR A 1 94 ? 17.921 -7.868 6.772 1.00 34.88 94 TYR A C 1
ATOM 737 O O . TYR A 1 94 ? 18.419 -6.770 7.045 1.00 34.89 94 TYR A O 1
ATOM 746 N N . LEU A 1 95 ? 18.514 -9.041 6.996 1.00 35.63 95 LEU A N 1
ATOM 747 C CA . LEU A 1 95 ? 19.869 -9.163 7.549 1.00 37.26 95 LEU A CA 1
ATOM 748 C C . LEU A 1 95 ? 20.781 -9.972 6.643 1.00 38.16 95 LEU A C 1
ATOM 749 O O . LEU A 1 95 ? 20.374 -10.984 6.087 1.00 37.56 95 LEU A O 1
ATOM 754 N N . ARG A 1 96 ? 22.013 -9.500 6.503 1.00 40.42 96 ARG A N 1
ATOM 755 C CA . ARG A 1 96 ? 23.036 -10.215 5.764 1.00 42.75 96 ARG A CA 1
ATOM 756 C C . ARG A 1 96 ? 24.303 -10.317 6.604 1.00 44.79 96 ARG A C 1
ATOM 757 O O . ARG A 1 96 ? 24.777 -9.325 7.171 1.00 44.51 96 ARG A O 1
ATOM 765 N N . GLN A 1 97 ? 24.849 -11.526 6.658 1.00 47.50 97 GLN A N 1
ATOM 766 C CA . GLN A 1 97 ? 25.983 -11.827 7.511 1.00 50.55 97 GLN A CA 1
ATOM 767 C C . GLN A 1 97 ? 27.183 -12.166 6.652 1.00 51.81 97 GLN A C 1
ATOM 768 O O . GLN A 1 97 ? 27.223 -13.238 6.035 1.00 52.75 97 GLN A O 1
ATOM 774 N N . ALA A 1 98 ? 28.149 -11.247 6.615 1.00 53.35 98 ALA A N 1
ATOM 775 C CA . ALA A 1 98 ? 29.434 -11.436 5.926 1.00 54.46 98 ALA A CA 1
ATOM 776 C C . ALA A 1 98 ? 29.280 -11.698 4.430 1.00 55.24 98 ALA A C 1
ATOM 777 O O . ALA A 1 98 ? 29.154 -10.752 3.627 1.00 55.67 98 ALA A O 1
ATOM 779 N N . GLN A 1 99 ? 29.274 -12.987 4.079 1.00 55.35 99 GLN A N 1
ATOM 780 C CA . GLN A 1 99 ? 29.206 -13.455 2.695 1.00 55.97 99 GLN A CA 1
ATOM 781 C C . GLN A 1 99 ? 27.905 -14.211 2.360 1.00 54.89 99 GLN A C 1
ATOM 782 O O . GLN A 1 99 ? 27.728 -14.670 1.229 1.00 55.05 99 GLN A O 1
ATOM 788 N N . GLY A 1 100 ? 27.008 -14.367 3.331 1.00 53.75 100 GLY A N 1
ATOM 789 C CA . GLY A 1 100 ? 25.691 -14.934 3.032 1.00 51.88 100 GLY A CA 1
ATOM 790 C C . GLY A 1 100 ? 24.843 -13.983 2.186 1.00 50.40 100 GLY A C 1
ATOM 791 O O . GLY A 1 100 ? 25.297 -12.901 1.802 1.00 50.00 100 GLY A O 1
ATOM 792 N N . ASP A 1 101 ? 23.618 -14.414 1.879 1.00 49.22 101 ASP A N 1
ATOM 793 C CA . ASP A 1 101 ? 22.603 -13.573 1.241 1.00 47.68 101 ASP A CA 1
ATOM 794 C C . ASP A 1 101 ? 21.746 -12.865 2.286 1.00 46.28 101 ASP A C 1
ATOM 795 O O . ASP A 1 101 ? 21.747 -13.241 3.467 1.00 45.79 101 ASP A O 1
ATOM 800 N N . TRP A 1 102 ? 20.986 -11.867 1.830 1.00 44.50 102 TRP A N 1
ATOM 801 C CA . TRP A 1 102 ? 19.961 -11.235 2.658 1.00 42.44 102 TRP A CA 1
ATOM 802 C C . TRP A 1 102 ? 18.902 -12.256 3.063 1.00 42.19 102 TRP A C 1
ATOM 803 O O . TRP A 1 102 ? 18.470 -13.068 2.248 1.00 42.66 102 TRP A O 1
ATOM 814 N N . GLN A 1 103 ? 18.505 -12.213 4.332 1.00 41.46 103 GLN A N 1
ATOM 815 C CA . GLN A 1 103 ? 17.483 -13.099 4.867 1.00 41.46 103 GLN A CA 1
ATOM 816 C C . GLN A 1 103 ? 16.510 -12.282 5.704 1.00 40.03 103 GLN A C 1
ATOM 817 O O . GLN A 1 103 ? 16.855 -11.214 6.188 1.00 39.67 103 GLN A O 1
ATOM 823 N N . CYS A 1 104 ? 15.312 -12.812 5.893 1.00 38.93 104 CYS A N 1
ATOM 824 C CA . CYS A 1 104 ? 14.340 -12.202 6.764 1.00 38.75 104 CYS A CA 1
ATOM 825 C C . CYS A 1 104 ? 14.066 -13.149 7.939 1.00 38.48 104 CYS A C 1
ATOM 826 O O . CYS A 1 104 ? 13.259 -14.066 7.818 1.00 38.37 104 CYS A O 1
ATOM 829 N N . PRO A 1 105 ? 14.774 -12.960 9.066 1.00 38.08 105 PRO A N 1
ATOM 830 C CA . PRO A 1 105 ? 14.586 -13.846 10.225 1.00 38.22 105 PRO A CA 1
ATOM 831 C C . PRO A 1 105 ? 13.232 -13.672 10.905 1.00 38.24 105 PRO A C 1
ATOM 832 O O . PRO A 1 105 ? 12.632 -12.604 10.824 1.00 38.09 105 PRO A O 1
ATOM 836 N N . ASP A 1 106 ? 12.763 -14.721 11.569 1.00 38.54 106 ASP A N 1
ATOM 837 C CA . ASP A 1 106 ? 11.608 -14.628 12.445 1.00 38.85 106 ASP A CA 1
ATOM 838 C C . ASP A 1 106 ? 11.916 -13.700 13.626 1.00 38.28 106 ASP A C 1
ATOM 839 O O . ASP A 1 106 ? 13.075 -13.375 13.887 1.00 38.33 106 ASP A O 1
ATOM 844 N N . PHE A 1 107 ? 10.867 -13.260 14.321 1.00 38.03 107 PHE A N 1
ATOM 845 C CA . PHE A 1 107 ? 10.996 -12.290 15.407 1.00 37.26 107 PHE A CA 1
ATOM 846 C C . PHE A 1 107 ? 12.094 -12.602 16.444 1.00 37.03 107 PHE A C 1
ATOM 847 O O . PHE A 1 107 ? 12.966 -11.774 16.689 1.00 35.98 107 PHE A O 1
ATOM 855 N N . GLU A 1 108 ? 12.034 -13.775 17.071 1.00 37.23 108 GLU A N 1
ATOM 856 C CA . GLU A 1 108 ? 13.023 -14.104 18.107 1.00 38.55 108 GLU A CA 1
ATOM 857 C C . GLU A 1 108 ? 14.478 -14.100 17.595 1.00 37.96 108 GLU A C 1
ATOM 858 O O . GLU A 1 108 ? 15.314 -13.405 18.177 1.00 38.44 108 GLU A O 1
ATOM 864 N N . PRO A 1 109 ? 14.776 -14.831 16.496 1.00 37.57 109 PRO A N 1
ATOM 865 C CA . PRO A 1 109 ? 16.129 -14.833 15.936 1.00 37.33 109 PRO A CA 1
ATOM 866 C C . PRO A 1 109 ? 16.603 -13.447 15.537 1.00 37.43 109 PRO A C 1
ATOM 867 O O . PRO A 1 109 ? 17.784 -13.140 15.666 1.00 37.16 109 PRO A O 1
ATOM 871 N N . LEU A 1 110 ? 15.677 -12.612 15.056 1.00 37.18 110 LEU A N 1
ATOM 872 C CA . LEU A 1 110 ? 15.987 -11.237 14.670 1.00 37.04 110 LEU A CA 1
ATOM 873 C C . LEU A 1 110 ? 16.350 -10.391 15.883 1.00 36.59 110 LEU A C 1
ATOM 874 O O . LEU A 1 110 ? 17.324 -9.630 15.851 1.00 36.36 110 LEU A O 1
ATOM 879 N N . VAL A 1 111 ? 15.547 -10.519 16.937 1.00 36.56 111 VAL A N 1
ATOM 880 C CA . VAL A 1 111 ? 15.819 -9.869 18.213 1.00 36.85 111 VAL A CA 1
ATOM 881 C C . VAL A 1 111 ? 17.187 -10.292 18.744 1.00 36.54 111 VAL A C 1
ATOM 882 O O . VAL A 1 111 ? 18.006 -9.455 19.092 1.00 36.45 111 VAL A O 1
ATOM 886 N N . ALA A 1 112 ? 17.419 -11.597 18.773 1.00 37.06 112 ALA A N 1
ATOM 887 C CA . ALA A 1 112 ? 18.680 -12.173 19.224 1.00 37.45 112 ALA A CA 1
ATOM 888 C C . ALA A 1 112 ? 19.876 -11.586 18.492 1.00 37.63 112 ALA A C 1
ATOM 889 O O . ALA A 1 112 ? 20.876 -11.210 19.123 1.00 38.00 112 ALA A O 1
ATOM 891 N N . ARG A 1 113 ? 19.776 -11.491 17.170 1.00 37.88 113 ARG A N 1
ATOM 892 C CA . ARG A 1 113 ? 20.894 -11.030 16.354 1.00 38.40 113 ARG A CA 1
ATOM 893 C C . ARG A 1 113 ? 21.155 -9.536 16.492 1.00 37.94 113 ARG A C 1
ATOM 894 O O . ARG A 1 113 ? 22.309 -9.119 16.547 1.00 38.63 113 ARG A O 1
ATOM 902 N N . LEU A 1 114 ? 20.098 -8.733 16.546 1.00 37.72 114 LEU A N 1
ATOM 903 C CA . LEU A 1 114 ? 20.241 -7.282 16.733 1.00 37.50 114 LEU A CA 1
ATOM 904 C C . LEU A 1 114 ? 20.810 -6.948 18.110 1.00 37.37 114 LEU A C 1
ATOM 905 O O . LEU A 1 114 ? 21.706 -6.102 18.242 1.00 36.86 114 LEU A O 1
ATOM 910 N N . LEU A 1 115 ? 20.272 -7.598 19.134 1.00 37.55 115 LEU A N 1
ATOM 911 C CA . LEU A 1 115 ? 20.789 -7.414 20.488 1.00 37.74 115 LEU A CA 1
ATOM 912 C C . LEU A 1 115 ? 22.252 -7.850 20.551 1.00 37.74 115 LEU A C 1
ATOM 913 O O . LEU A 1 115 ? 23.077 -7.137 21.108 1.00 37.69 115 LEU A O 1
ATOM 918 N N . ALA A 1 116 ? 22.571 -8.999 19.950 1.00 38.14 116 ALA A N 1
ATOM 919 C CA . ALA A 1 116 ? 23.948 -9.498 19.935 1.00 38.49 116 ALA A CA 1
ATOM 920 C C . ALA A 1 116 ? 24.877 -8.472 19.308 1.00 39.11 116 ALA A C 1
ATOM 921 O O . ALA A 1 116 ? 25.996 -8.292 19.771 1.00 39.66 116 ALA A O 1
ATOM 923 N N . ALA A 1 117 ? 24.395 -7.783 18.270 1.00 39.02 117 ALA A N 1
ATOM 924 C CA . ALA A 1 117 ? 25.161 -6.723 17.631 1.00 39.19 117 ALA A CA 1
ATOM 925 C C . ALA A 1 117 ? 25.437 -5.572 18.592 1.00 39.24 117 ALA A C 1
ATOM 926 O O . ALA A 1 117 ? 26.574 -5.134 18.703 1.00 38.71 117 ALA A O 1
ATOM 928 N N . CYS A 1 118 ? 24.407 -5.092 19.295 1.00 39.95 118 CYS A N 1
ATOM 929 C CA . CYS A 1 118 ? 24.589 -4.009 20.264 1.00 39.90 118 CYS A CA 1
ATOM 930 C C . CYS A 1 118 ? 25.458 -4.424 21.463 1.00 40.14 118 CYS A C 1
ATOM 931 O O . CYS A 1 118 ? 26.195 -3.605 21.996 1.00 40.58 118 CYS A O 1
ATOM 934 N N . GLU A 1 119 ? 25.360 -5.691 21.865 1.00 40.39 119 GLU A N 1
ATOM 935 C CA . GLU A 1 119 ? 26.183 -6.276 22.937 1.00 40.40 119 GLU A CA 1
ATOM 936 C C . GLU A 1 119 ? 27.664 -6.309 22.537 1.00 41.26 119 GLU A C 1
ATOM 937 O O . GLU A 1 119 ? 28.556 -6.086 23.379 1.00 41.22 119 GLU A O 1
ATOM 943 N N . HIS A 1 120 ? 27.912 -6.589 21.256 1.00 41.56 120 HIS A N 1
ATOM 944 C CA . HIS A 1 120 ? 29.252 -6.496 20.670 1.00 42.35 120 HIS A CA 1
ATOM 945 C C . HIS A 1 120 ? 29.805 -5.062 20.754 1.00 42.64 120 HIS A C 1
ATOM 946 O O . HIS A 1 120 ? 30.897 -4.843 21.273 1.00 42.50 120 HIS A O 1
ATOM 953 N N . ILE A 1 121 ? 29.053 -4.080 20.267 1.00 43.14 121 ILE A N 1
ATOM 954 C CA . ILE A 1 121 ? 29.475 -2.682 20.419 1.00 43.63 121 ILE A CA 1
ATOM 955 C C . ILE A 1 121 ? 29.730 -2.312 21.899 1.00 43.95 121 ILE A C 1
ATOM 956 O O . ILE A 1 121 ? 30.709 -1.629 22.214 1.00 44.13 121 ILE A O 1
ATOM 961 N N . ALA A 1 122 ? 28.859 -2.768 22.798 1.00 43.96 122 ALA A N 1
ATOM 962 C CA . ALA A 1 122 ? 29.021 -2.525 24.235 1.00 43.97 122 ALA A CA 1
ATOM 963 C C . ALA A 1 122 ? 30.141 -3.341 24.918 1.00 43.86 122 ALA A C 1
ATOM 964 O O . ALA A 1 122 ? 30.639 -2.960 25.982 1.00 43.90 122 ALA A O 1
ATOM 966 N N . GLY A 1 123 ? 30.526 -4.465 24.320 1.00 43.63 123 GLY A N 1
ATOM 967 C CA . GLY A 1 123 ? 31.475 -5.384 24.956 1.00 43.50 123 GLY A CA 1
ATOM 968 C C . GLY A 1 123 ? 30.871 -6.146 26.135 1.00 43.58 123 GLY A C 1
ATOM 969 O O . GLY A 1 123 ? 31.589 -6.827 26.884 1.00 43.44 123 GLY A O 1
ATOM 970 N N . ARG A 1 124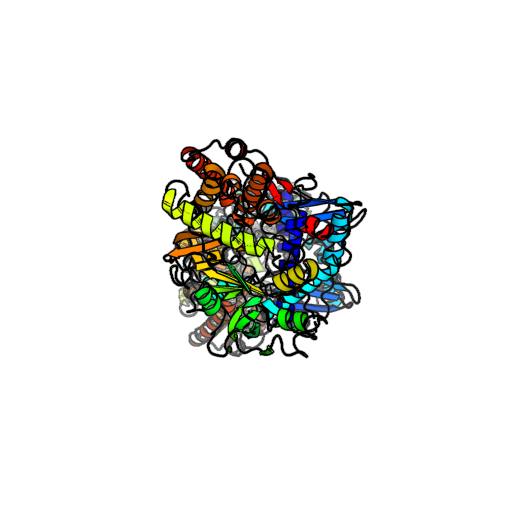 ? 29.552 -6.028 26.297 1.00 42.89 124 ARG A N 1
ATOM 971 C CA . ARG A 1 124 ? 28.824 -6.624 27.422 1.00 42.49 124 ARG A CA 1
ATOM 972 C C . ARG A 1 124 ? 27.484 -7.180 26.961 1.00 42.23 124 ARG A C 1
ATOM 973 O O . ARG A 1 124 ? 26.769 -6.530 26.185 1.00 41.94 124 ARG A O 1
ATOM 981 N N . LYS A 1 125 ? 27.153 -8.377 27.443 1.00 41.56 125 LYS A N 1
ATOM 982 C CA . LYS A 1 125 ? 25.870 -9.013 27.156 1.00 41.14 125 LYS A CA 1
ATOM 983 C C . LYS A 1 125 ? 24.853 -8.770 28.274 1.00 41.02 125 LYS A C 1
ATOM 984 O O . LYS A 1 125 ? 25.223 -8.554 29.438 1.00 40.85 125 LYS A O 1
ATOM 990 N N . ASN A 1 126 ? 23.573 -8.775 27.917 1.00 39.66 126 ASN A N 1
ATOM 991 C CA . ASN A 1 126 ? 22.530 -8.730 28.921 1.00 38.93 126 ASN A CA 1
ATOM 992 C C . ASN A 1 126 ? 21.400 -9.669 28.541 1.00 39.03 126 ASN A C 1
ATOM 993 O O . ASN A 1 126 ? 20.432 -9.251 27.906 1.00 39.31 126 ASN A O 1
ATOM 998 N N . PRO A 1 127 ? 21.529 -10.954 28.931 1.00 39.15 127 PRO A N 1
ATOM 999 C CA . PRO A 1 127 ? 20.514 -11.957 28.630 1.00 38.98 127 PRO A CA 1
ATOM 1000 C C . PRO A 1 127 ? 19.196 -11.723 29.381 1.00 39.45 127 PRO A C 1
ATOM 1001 O O . PRO A 1 127 ? 18.154 -12.195 28.920 1.00 39.58 127 PRO A O 1
ATOM 1005 N N . GLU A 1 128 ? 19.239 -11.018 30.514 1.00 39.39 128 GLU A N 1
ATOM 1006 C CA . GLU A 1 128 ? 18.017 -10.621 31.210 1.00 40.32 128 GLU A CA 1
ATOM 1007 C C . GLU A 1 128 ? 17.192 -9.698 30.312 1.00 39.43 128 GLU A C 1
ATOM 1008 O O . GLU A 1 128 ? 15.991 -9.871 30.166 1.00 39.29 128 GLU A O 1
ATOM 1014 N N . LEU A 1 129 ? 17.839 -8.705 29.721 1.00 39.01 129 LEU A N 1
ATOM 1015 C CA . LEU A 1 129 ? 17.128 -7.798 28.839 1.00 38.59 129 LEU A CA 1
ATOM 1016 C C . LEU A 1 129 ? 16.488 -8.562 27.686 1.00 38.49 129 LEU A C 1
ATOM 1017 O O . LEU A 1 129 ? 15.320 -8.324 27.340 1.00 38.53 129 LEU A O 1
ATOM 1022 N N . TYR A 1 130 ? 17.243 -9.498 27.119 1.00 38.27 130 TYR A N 1
ATOM 1023 C CA . TYR A 1 130 ? 16.746 -10.338 26.049 1.00 37.98 130 TYR A CA 1
ATOM 1024 C C . TYR A 1 130 ? 15.415 -11.020 26.400 1.00 37.07 130 TYR A C 1
ATOM 1025 O O . TYR A 1 130 ? 14.477 -10.989 25.600 1.00 36.28 130 TYR A O 1
ATOM 1034 N N . GLU A 1 131 ? 15.345 -11.653 27.571 1.00 35.87 131 GLU A N 1
ATOM 1035 C CA . GLU A 1 131 ? 14.109 -12.313 27.996 1.00 35.55 131 GLU A CA 1
ATOM 1036 C C . GLU A 1 131 ? 13.014 -11.265 28.234 1.00 34.38 131 GLU A C 1
ATOM 1037 O O . GLU A 1 131 ? 11.836 -11.556 28.053 1.00 33.86 131 GLU A O 1
ATOM 1043 N N . GLN A 1 132 ? 13.407 -10.054 28.627 1.00 33.58 132 GLN A N 1
ATOM 1044 C CA . GLN A 1 132 ? 12.439 -8.969 28.851 1.00 33.63 132 GLN A CA 1
ATOM 1045 C C . GLN A 1 132 ? 11.825 -8.441 27.548 1.00 33.35 132 GLN A C 1
ATOM 1046 O O . GLN A 1 132 ? 10.642 -8.118 27.512 1.00 33.15 132 GLN A O 1
ATOM 1052 N N . ILE A 1 133 ? 12.624 -8.395 26.486 1.00 33.25 133 ILE A N 1
ATOM 1053 C CA . ILE A 1 133 ? 12.138 -8.043 25.149 1.00 32.75 133 ILE A CA 1
ATOM 1054 C C . ILE A 1 133 ? 11.071 -9.034 24.697 1.00 32.76 133 ILE A C 1
ATOM 1055 O O . ILE A 1 133 ? 10.010 -8.635 24.194 1.00 31.52 133 ILE A O 1
ATOM 1060 N N . LEU A 1 134 ? 11.363 -10.329 24.863 1.00 32.46 134 LEU A N 1
ATOM 1061 C CA . LEU A 1 134 ? 10.443 -11.387 24.464 1.00 32.46 134 LEU A CA 1
ATOM 1062 C C . LEU A 1 134 ? 9.185 -11.387 25.321 1.00 32.40 134 LEU A C 1
ATOM 1063 O O . LEU A 1 134 ? 8.087 -11.565 24.816 1.00 31.53 134 LEU A O 1
ATOM 1068 N N . GLN A 1 135 ? 9.366 -11.201 26.622 1.00 32.52 135 GLN A N 1
ATOM 1069 C CA . GLN A 1 135 ? 8.266 -11.133 27.546 1.00 33.86 135 GLN A CA 1
ATOM 1070 C C . GLN A 1 135 ? 7.371 -9.914 27.276 1.00 32.90 135 GLN A C 1
ATOM 1071 O O . GLN A 1 135 ? 6.151 -10.004 27.377 1.00 33.01 135 GLN A O 1
ATOM 1077 N N . SER A 1 136 ? 7.976 -8.785 26.935 1.00 32.37 136 SER A N 1
ATOM 1078 C CA . SER A 1 136 ? 7.216 -7.571 26.578 1.00 31.16 136 SER A CA 1
ATOM 1079 C C . SER A 1 136 ? 6.371 -7.785 25.302 1.00 31.18 136 SER A C 1
ATOM 1080 O O . SER A 1 136 ? 5.181 -7.425 25.244 1.00 30.24 136 SER A O 1
ATOM 1083 N N . GLN A 1 137 ? 6.991 -8.374 24.283 1.00 30.12 137 GLN A N 1
ATOM 1084 C CA . GLN A 1 137 ? 6.288 -8.690 23.062 1.00 30.21 137 GLN A CA 1
ATOM 1085 C C . GLN A 1 137 ? 5.089 -9.625 23.329 1.00 29.97 137 GLN A C 1
ATOM 1086 O O . GLN A 1 137 ? 3.995 -9.435 22.746 1.00 29.19 137 GLN A O 1
ATOM 1092 N N . ARG A 1 138 ? 5.275 -10.638 24.184 1.00 30.02 138 ARG A N 1
ATOM 1093 C CA A ARG A 1 138 ? 4.180 -11.572 24.411 0.40 30.06 138 ARG A CA 1
ATOM 1094 C CA B ARG A 1 138 ? 4.205 -11.599 24.493 0.60 29.96 138 ARG A CA 1
ATOM 1095 C C . ARG A 1 138 ? 3.045 -10.882 25.163 1.00 30.01 138 ARG A C 1
ATOM 1096 O O . ARG A 1 138 ? 1.886 -11.177 24.905 1.00 30.09 138 ARG A O 1
ATOM 1111 N N . LEU A 1 139 ? 3.367 -9.947 26.063 1.00 29.64 139 LEU A N 1
ATOM 1112 C CA . LEU A 1 139 ? 2.303 -9.193 26.723 1.00 29.27 139 LEU A CA 1
ATOM 1113 C C . LEU A 1 139 ? 1.567 -8.341 25.687 1.00 28.58 139 LEU A C 1
ATOM 1114 O O . LEU A 1 139 ? 0.335 -8.297 25.680 1.00 29.60 139 LEU A O 1
ATOM 1119 N N . VAL A 1 140 ? 2.315 -7.700 24.794 1.00 27.61 140 VAL A N 1
ATOM 1120 C CA . VAL A 1 140 ? 1.695 -6.876 23.760 1.00 27.00 140 VAL A CA 1
ATOM 1121 C C . VAL A 1 140 ? 0.768 -7.723 22.892 1.00 27.12 140 VAL A C 1
ATOM 1122 O O . VAL A 1 140 ? -0.321 -7.281 22.542 1.00 25.45 140 VAL A O 1
ATOM 1126 N N . SER A 1 141 ? 1.193 -8.946 22.563 1.00 26.55 141 SER A N 1
ATOM 1127 C CA . SER A 1 141 ? 0.333 -9.849 21.799 1.00 27.34 141 SER A CA 1
ATOM 1128 C C . SER A 1 141 ? -1.024 -10.089 22.511 1.00 27.75 141 SER A C 1
ATOM 1129 O O . SER A 1 141 ? -2.067 -10.103 21.869 1.00 27.30 141 SER A O 1
ATOM 1132 N N . ALA A 1 142 ? -0.980 -10.310 23.828 1.00 28.11 142 ALA A N 1
ATOM 1133 C CA . ALA A 1 142 ? -2.185 -10.530 24.620 1.00 29.29 142 ALA A CA 1
ATOM 1134 C C . ALA A 1 142 ? -3.029 -9.253 24.638 1.00 29.33 142 ALA A C 1
ATOM 1135 O O . ALA A 1 142 ? -4.246 -9.320 24.502 1.00 29.43 142 ALA A O 1
ATOM 1137 N N . ILE A 1 143 ? -2.358 -8.104 24.756 1.00 29.61 143 ILE A N 1
ATOM 1138 C CA . ILE A 1 143 ? -3.003 -6.783 24.729 1.00 29.76 143 ILE A CA 1
ATOM 1139 C C . ILE A 1 143 ? -3.778 -6.511 23.437 1.00 30.21 143 ILE A C 1
ATOM 1140 O O . ILE A 1 143 ? -4.953 -6.123 23.478 1.00 30.51 143 ILE A O 1
ATOM 1145 N N . VAL A 1 144 ? -3.129 -6.715 22.301 1.00 30.17 144 VAL A N 1
ATOM 1146 C CA . VAL A 1 144 ? -3.774 -6.507 20.994 1.00 30.19 144 VAL A CA 1
ATOM 1147 C C . VAL A 1 144 ? -4.963 -7.468 20.814 1.00 31.12 144 VAL A C 1
ATOM 1148 O O . VAL A 1 144 ? -6.026 -7.084 20.317 1.00 31.07 144 VAL A O 1
ATOM 1152 N N . SER A 1 145 ? -4.764 -8.712 21.237 1.00 31.78 145 SER A N 1
ATOM 1153 C CA . SER A 1 145 ? -5.777 -9.745 21.155 1.00 33.57 145 SER A CA 1
ATOM 1154 C C . SER A 1 145 ? -6.999 -9.368 21.994 1.00 34.21 145 SER A C 1
ATOM 1155 O O . SER A 1 145 ? -8.153 -9.589 21.578 1.00 33.74 145 SER A O 1
ATOM 1158 N N . HIS A 1 146 ? -6.739 -8.786 23.168 1.00 34.30 146 HIS A N 1
ATOM 1159 C CA . HIS A 1 146 ? -7.808 -8.363 24.065 1.00 34.60 146 HIS A CA 1
ATOM 1160 C C . HIS A 1 146 ? -8.572 -7.146 23.559 1.00 35.14 146 HIS A C 1
ATOM 1161 O O . HIS A 1 146 ? -9.755 -6.996 23.854 1.00 35.53 146 HIS A O 1
ATOM 1168 N N . ASN A 1 147 ? -7.902 -6.279 22.812 1.00 35.52 147 ASN A N 1
ATOM 1169 C CA . ASN A 1 147 ? -8.449 -4.960 22.505 1.00 36.99 147 ASN A CA 1
ATOM 1170 C C . ASN A 1 147 ? -8.845 -4.737 21.030 1.00 38.62 147 ASN A C 1
ATOM 1171 O O . ASN A 1 147 ? -8.859 -3.609 20.565 1.00 38.54 147 ASN A O 1
ATOM 1176 N N . GLY A 1 148 ? -9.191 -5.806 20.311 1.00 41.36 148 GLY A N 1
ATOM 1177 C CA . GLY A 1 148 ? -9.537 -5.713 18.869 1.00 43.99 148 GLY A CA 1
ATOM 1178 C C . GLY A 1 148 ? -10.999 -5.409 18.576 1.00 46.08 148 GLY A C 1
ATOM 1179 O O . GLY A 1 148 ? -11.528 -5.744 17.512 1.00 46.69 148 GLY A O 1
ATOM 1180 N N . ARG A 1 149 ? -11.655 -4.738 19.507 1.00 47.66 149 ARG A N 1
ATOM 1181 C CA . ARG A 1 149 ? -13.100 -4.611 19.466 1.00 49.24 149 ARG A CA 1
ATOM 1182 C C . ARG A 1 149 ? -13.519 -3.202 19.050 1.00 49.15 149 ARG A C 1
ATOM 1183 O O . ARG A 1 149 ? -14.439 -3.024 18.236 1.00 49.35 149 ARG A O 1
ATOM 1191 N N . GLN A 1 150 ? -12.825 -2.211 19.605 1.00 48.47 150 GLN A N 1
ATOM 1192 C CA . GLN A 1 150 ? -13.214 -0.804 19.490 1.00 47.97 150 GLN A CA 1
ATOM 1193 C C . GLN A 1 150 ? -12.639 -0.197 18.210 1.00 46.51 150 GLN A C 1
ATOM 1194 O O . GLN A 1 150 ? -11.872 -0.854 17.505 1.00 46.58 150 GLN A O 1
ATOM 1200 N N . ARG A 1 151 ? -13.031 1.042 17.910 1.00 44.82 151 ARG A N 1
ATOM 1201 C CA . ARG A 1 151 ? -12.377 1.845 16.880 1.00 43.41 151 ARG A CA 1
ATOM 1202 C C . ARG A 1 151 ? -10.908 1.979 17.263 1.00 42.01 151 ARG A C 1
ATOM 1203 O O . ARG A 1 151 ? -10.596 2.111 18.441 1.00 41.25 151 ARG A O 1
ATOM 1211 N N . ALA A 1 152 ? -10.016 1.934 16.275 1.00 40.63 152 ALA A N 1
ATOM 1212 C CA . ALA A 1 152 ? -8.576 2.014 16.529 1.00 39.63 152 ALA A CA 1
ATOM 1213 C C . ALA A 1 152 ? -8.195 3.268 17.292 1.00 38.85 152 ALA A C 1
ATOM 1214 O O . ALA A 1 152 ? -7.212 3.252 18.013 1.00 38.91 152 ALA A O 1
ATOM 1216 N N . ASP A 1 153 ? -8.988 4.332 17.154 1.00 37.96 153 ASP A N 1
ATOM 1217 C CA . ASP A 1 153 ? -8.720 5.599 17.848 1.00 37.62 153 ASP A CA 1
ATOM 1218 C C . ASP A 1 153 ? -9.554 5.843 19.114 1.00 36.73 153 ASP A C 1
ATOM 1219 O O . ASP A 1 153 ? -9.548 6.950 19.661 1.00 36.57 153 ASP A O 1
ATOM 1224 N N . ALA A 1 154 ? -10.245 4.811 19.583 1.00 36.02 154 ALA A N 1
ATOM 1225 C CA . ALA A 1 154 ? -11.013 4.902 20.826 1.00 35.90 154 ALA A CA 1
ATOM 1226 C C . ALA A 1 154 ? -10.167 5.362 22.017 1.00 35.67 154 ALA A C 1
ATOM 1227 O O . ALA A 1 154 ? -10.671 6.119 22.848 1.00 35.87 154 ALA A O 1
ATOM 1229 N N . PRO A 1 155 ? -8.881 4.923 22.108 1.00 35.10 155 PRO A N 1
ATOM 1230 C CA . PRO A 1 155 ? -8.080 5.444 23.221 1.00 34.93 155 PRO A CA 1
ATOM 1231 C C . PRO A 1 155 ? -8.046 6.979 23.338 1.00 34.81 155 PRO A C 1
ATOM 1232 O O . PRO A 1 155 ? -7.757 7.482 24.409 1.00 34.97 155 PRO A O 1
ATOM 1236 N N . LEU A 1 156 ? -8.346 7.716 22.270 1.00 34.42 156 LEU A N 1
ATOM 1237 C CA . LEU A 1 156 ? -8.228 9.179 22.316 1.00 34.34 156 LEU A CA 1
ATOM 1238 C C . LEU A 1 156 ? -9.514 9.908 22.716 1.00 34.50 156 LEU A C 1
ATOM 1239 O O . LEU A 1 156 ? -9.568 11.136 22.684 1.00 34.84 156 LEU A O 1
ATOM 1244 N N . GLN A 1 157 ? -10.540 9.154 23.093 1.00 34.80 157 GLN A N 1
ATOM 1245 C CA . GLN A 1 157 ? -11.859 9.723 23.328 1.00 35.24 157 GLN A CA 1
ATOM 1246 C C . GLN A 1 157 ? -12.154 10.104 24.779 1.00 34.94 157 GLN A C 1
ATOM 1247 O O . GLN A 1 157 ? -13.061 10.908 25.042 1.00 35.50 157 GLN A O 1
ATOM 1253 N N . HIS A 1 158 ? -11.369 9.563 25.714 1.00 34.33 158 HIS A N 1
ATOM 1254 C CA A HIS A 1 158 ? -11.572 9.790 27.148 0.50 34.21 158 HIS A CA 1
ATOM 1255 C CA B HIS A 1 158 ? -11.573 9.797 27.144 0.50 33.98 158 HIS A CA 1
ATOM 1256 C C . HIS A 1 158 ? -10.240 9.687 27.893 1.00 33.85 158 HIS A C 1
ATOM 1257 O O . HIS A 1 158 ? -9.401 8.849 27.563 1.00 33.00 158 HIS A O 1
ATOM 1270 N N . TYR A 1 159 ? -10.057 10.519 28.917 1.00 33.34 159 TYR A N 1
ATOM 1271 C CA . TYR A 1 159 ? -8.800 10.509 29.666 1.00 33.32 159 TYR A CA 1
ATOM 1272 C C . TYR A 1 159 ? -8.301 9.118 30.105 1.00 33.00 159 TYR A C 1
ATOM 1273 O O . TYR A 1 159 ? -7.184 8.730 29.765 1.00 33.09 159 TYR A O 1
ATOM 1282 N N . LEU A 1 160 ? -9.111 8.388 30.863 1.00 32.67 160 LEU A N 1
ATOM 1283 C CA . LEU A 1 160 ? -8.712 7.064 31.350 1.00 33.17 160 LEU A CA 1
ATOM 1284 C C . LEU A 1 160 ? -8.401 6.088 30.210 1.00 33.35 160 LEU A C 1
ATOM 1285 O O . LEU A 1 160 ? -7.401 5.375 30.262 1.00 33.32 160 LEU A O 1
ATOM 1290 N N . GLN A 1 161 ? -9.254 6.067 29.187 1.00 33.36 161 GLN A N 1
ATOM 1291 C CA . GLN A 1 161 ? -8.997 5.272 27.987 1.00 34.27 161 GLN A CA 1
ATOM 1292 C C . GLN A 1 161 ? -7.643 5.630 27.334 1.00 32.99 161 GLN A C 1
ATOM 1293 O O . GLN A 1 161 ? -6.973 4.766 26.750 1.00 32.49 161 GLN A O 1
ATOM 1299 N N . SER A 1 162 ? -7.245 6.895 27.432 1.00 31.96 162 SER A N 1
ATOM 1300 C CA . SER A 1 162 ? -5.943 7.332 26.923 1.00 31.35 162 SER A CA 1
ATOM 1301 C C . SER A 1 162 ? -4.811 6.790 27.797 1.00 31.06 162 SER A C 1
ATOM 1302 O O . SER A 1 162 ? -3.737 6.547 27.297 1.00 32.14 162 SER A O 1
ATOM 1305 N N . GLU A 1 163 ? -5.043 6.605 29.094 1.00 30.88 163 GLU A N 1
ATOM 1306 C CA . GLU A 1 163 ? -4.018 6.011 29.954 1.00 31.20 163 GLU A CA 1
ATOM 1307 C C . GLU A 1 163 ? -3.948 4.499 29.734 1.00 30.79 163 GLU A C 1
ATOM 1308 O O . GLU A 1 163 ? -2.884 3.890 29.802 1.00 31.82 163 GLU A O 1
ATOM 1314 N N . GLN A 1 164 ? -5.102 3.905 29.449 1.00 30.19 164 GLN A N 1
ATOM 1315 C CA . GLN A 1 164 ? -5.224 2.470 29.263 1.00 30.43 164 GLN A CA 1
ATOM 1316 C C . GLN A 1 164 ? -4.770 1.985 27.883 1.00 30.91 164 GLN A C 1
ATOM 1317 O O . GLN A 1 164 ? -4.347 0.828 27.723 1.00 32.19 164 GLN A O 1
ATOM 1323 N N . GLY A 1 165 ? -4.843 2.878 26.900 1.00 30.58 165 GLY A N 1
ATOM 1324 C CA . GLY A 1 165 ? -4.654 2.522 25.500 1.00 29.67 165 GLY A CA 1
ATOM 1325 C C . GLY A 1 165 ? -3.286 2.777 24.918 1.00 29.02 165 GLY A C 1
ATOM 1326 O O . GLY A 1 165 ? -3.174 2.937 23.690 1.00 28.87 165 GLY A O 1
ATOM 1327 N N . LEU A 1 166 ? -2.253 2.820 25.772 1.00 28.16 166 LEU A N 1
ATOM 1328 C CA . LEU A 1 166 ? -0.870 2.867 25.297 1.00 27.73 166 LEU A CA 1
ATOM 1329 C C . LEU A 1 166 ? -0.413 1.430 25.063 1.00 28.05 166 LEU A C 1
ATOM 1330 O O . LEU A 1 166 ? 0.460 0.897 25.793 1.00 27.32 166 LEU A O 1
ATOM 1335 N N . TRP A 1 167 ? -1.009 0.817 24.040 1.00 27.30 167 TRP A N 1
ATOM 1336 C CA . TRP A 1 167 ? -0.872 -0.631 23.784 1.00 28.20 167 TRP A CA 1
ATOM 1337 C C . TRP A 1 167 ? 0.578 -1.050 23.753 1.00 28.36 167 TRP A C 1
ATOM 1338 O O . TRP A 1 167 ? 0.931 -2.054 24.338 1.00 28.39 167 TRP A O 1
ATOM 1349 N N . PHE A 1 168 ? 1.417 -0.236 23.108 1.00 29.25 168 PHE A N 1
ATOM 1350 C CA . PHE A 1 168 ? 2.801 -0.599 22.790 1.00 29.32 168 PHE A CA 1
ATOM 1351 C C . PHE A 1 168 ? 3.847 -0.015 23.716 1.00 29.86 168 PHE A C 1
ATOM 1352 O O . PHE A 1 168 ? 5.002 -0.468 23.722 1.00 29.74 168 PHE A O 1
ATOM 1360 N N . GLY A 1 169 ? 3.431 0.980 24.502 1.00 29.64 169 GLY A N 1
ATOM 1361 C CA . GLY A 1 169 ? 4.286 1.623 25.484 1.00 29.49 169 GLY A CA 1
ATOM 1362 C C . GLY A 1 169 ? 5.290 2.568 24.863 1.00 29.77 169 GLY A C 1
ATOM 1363 O O . GLY A 1 169 ? 5.156 2.968 23.709 1.00 29.35 169 GLY A O 1
ATOM 1364 N N . HIS A 1 170 ? 6.304 2.916 25.647 1.00 29.16 170 HIS A N 1
ATOM 1365 C CA . HIS A 1 170 ? 7.437 3.695 25.171 1.00 29.46 170 HIS A CA 1
ATOM 1366 C C . HIS A 1 170 ? 7.901 3.242 23.776 1.00 29.73 170 HIS A C 1
ATOM 1367 O O . HIS A 1 170 ? 8.285 2.076 23.578 1.00 29.98 170 HIS A O 1
ATOM 1374 N N . PRO A 1 171 ? 7.861 4.158 22.797 1.00 29.98 171 PRO A N 1
ATOM 1375 C CA . PRO A 1 171 ? 8.103 3.733 21.426 1.00 30.21 171 PRO A CA 1
ATOM 1376 C C . PRO A 1 171 ? 9.573 3.504 21.078 1.00 30.14 171 PRO A C 1
ATOM 1377 O O . PRO A 1 171 ? 9.867 2.997 19.987 1.00 30.46 171 PRO A O 1
ATOM 1381 N N . SER A 1 172 ? 10.476 3.895 21.979 1.00 29.82 172 SER A N 1
ATOM 1382 C CA . SER A 1 172 ? 11.916 3.731 21.772 1.00 30.18 172 SER A CA 1
ATOM 1383 C C . SER A 1 172 ? 12.577 3.055 22.978 1.00 30.27 172 SER A C 1
ATOM 1384 O O . SER A 1 172 ? 13.644 3.471 23.455 1.00 31.05 172 SER A O 1
ATOM 1387 N N . HIS A 1 173 ? 11.928 2.007 23.468 1.00 30.36 173 HIS A N 1
ATOM 1388 C CA . HIS A 1 173 ? 12.437 1.236 24.584 1.00 30.06 173 HIS A CA 1
ATOM 1389 C C . HIS A 1 173 ? 12.430 -0.214 24.135 1.00 30.23 173 HIS A C 1
ATOM 1390 O O . HIS A 1 173 ? 11.490 -0.633 23.477 1.00 31.44 173 HIS A O 1
ATOM 1397 N N . PRO A 1 174 ? 13.481 -0.989 24.466 1.00 30.41 174 PRO A N 1
ATOM 1398 C CA . PRO A 1 174 ? 13.528 -2.390 23.997 1.00 30.49 174 PRO A CA 1
ATOM 1399 C C . PRO A 1 174 ? 12.487 -3.355 24.617 1.00 31.01 174 PRO A C 1
ATOM 1400 O O . PRO A 1 174 ? 12.178 -4.391 24.015 1.00 31.51 174 PRO A O 1
ATOM 1404 N N . ALA A 1 175 ? 11.961 -3.020 25.798 1.00 31.10 175 ALA A N 1
ATOM 1405 C CA . ALA A 1 175 ? 10.999 -3.861 26.513 1.00 30.55 175 ALA A CA 1
ATOM 1406 C C . ALA A 1 175 ? 9.968 -2.999 27.242 1.00 30.69 175 ALA A C 1
ATOM 1407 O O . ALA A 1 175 ? 9.909 -3.016 28.477 1.00 30.45 175 ALA A O 1
ATOM 1409 N N . PRO A 1 176 ? 9.156 -2.236 26.497 1.00 30.36 176 PRO A N 1
ATOM 1410 C CA . PRO A 1 176 ? 8.302 -1.249 27.172 1.00 30.65 176 PRO A CA 1
ATOM 1411 C C . PRO A 1 176 ? 7.248 -1.824 28.134 1.00 31.01 176 PRO A C 1
ATOM 1412 O O . PRO A 1 176 ? 6.705 -1.076 28.948 1.00 30.91 176 PRO A O 1
ATOM 1416 N N . LYS A 1 177 ? 6.918 -3.109 28.012 1.00 30.68 177 LYS A N 1
ATOM 1417 C CA . LYS A 1 177 ? 5.813 -3.679 28.794 1.00 32.09 177 LYS A CA 1
ATOM 1418 C C . LYS A 1 177 ? 6.243 -4.670 29.882 1.00 33.40 177 LYS A C 1
ATOM 1419 O O . LYS A 1 177 ? 5.400 -5.206 30.623 1.00 33.52 177 LYS A O 1
ATOM 1425 N N . ALA A 1 178 ? 7.552 -4.916 29.973 1.00 34.14 178 ALA A N 1
ATOM 1426 C CA . ALA A 1 178 ? 8.116 -5.743 31.036 1.00 34.93 178 ALA A CA 1
ATOM 1427 C C . ALA A 1 178 ? 7.962 -5.030 32.386 1.00 34.97 178 ALA A C 1
ATOM 1428 O O . ALA A 1 178 ? 8.506 -3.938 32.593 1.00 34.39 178 ALA A O 1
ATOM 1430 N N . ARG A 1 179 ? 7.206 -5.664 33.282 1.00 35.82 179 ARG A N 1
ATOM 1431 C CA . ARG A 1 179 ? 6.950 -5.156 34.644 1.00 36.37 179 ARG A CA 1
ATOM 1432 C C . ARG A 1 179 ? 7.369 -6.276 35.608 1.00 36.97 179 ARG A C 1
ATOM 1433 O O . ARG A 1 179 ? 6.696 -7.303 35.709 1.00 37.13 179 ARG A O 1
ATOM 1441 N N . LEU A 1 180 ? 8.477 -6.061 36.316 1.00 37.89 180 LEU A N 1
ATOM 1442 C CA . LEU A 1 180 ? 9.221 -7.160 36.962 1.00 38.71 180 LEU A CA 1
ATOM 1443 C C . LEU A 1 180 ? 8.836 -7.546 38.411 1.00 38.40 180 LEU A C 1
ATOM 1444 O O . LEU A 1 180 ? 9.674 -7.497 39.329 1.00 38.76 180 LEU A O 1
ATOM 1449 N N . TRP A 1 181 ? 7.586 -7.937 38.620 1.00 37.90 181 TRP A N 1
ATOM 1450 C CA . TRP A 1 181 ? 7.169 -8.427 39.929 1.00 37.58 181 TRP A CA 1
ATOM 1451 C C . TRP A 1 181 ? 6.929 -9.942 39.849 1.00 37.75 181 TRP A C 1
ATOM 1452 O O . TRP A 1 181 ? 6.774 -10.478 38.755 1.00 37.82 181 TRP A O 1
ATOM 1463 N N . PRO A 1 182 ? 6.913 -10.636 41.004 1.00 37.96 182 PRO A N 1
ATOM 1464 C CA . PRO A 1 182 ? 6.744 -12.085 40.976 1.00 38.34 182 PRO A CA 1
ATOM 1465 C C . PRO A 1 182 ? 5.607 -12.521 40.057 1.00 38.80 182 PRO A C 1
ATOM 1466 O O . PRO A 1 182 ? 4.507 -11.960 40.106 1.00 39.42 182 PRO A O 1
ATOM 1470 N N . ALA A 1 183 ? 5.884 -13.515 39.218 1.00 39.30 183 ALA A N 1
ATOM 1471 C CA . ALA A 1 183 ? 4.945 -13.970 38.184 1.00 38.86 183 ALA A CA 1
ATOM 1472 C C . ALA A 1 183 ? 3.633 -14.462 38.768 1.00 38.69 183 ALA A C 1
ATOM 1473 O O . ALA A 1 183 ? 2.575 -14.277 38.153 1.00 38.80 183 ALA A O 1
ATOM 1475 N N . HIS A 1 184 ? 3.700 -15.086 39.945 1.00 37.97 184 HIS A N 1
ATOM 1476 C CA . HIS A 1 184 ? 2.511 -15.664 40.568 1.00 38.11 184 HIS A CA 1
ATOM 1477 C C . HIS A 1 184 ? 1.462 -14.609 40.917 1.00 38.16 184 HIS A C 1
ATOM 1478 O O . HIS A 1 184 ? 0.318 -14.950 41.240 1.00 38.42 184 HIS A O 1
ATOM 1485 N N . LEU A 1 185 ? 1.864 -13.338 40.864 1.00 37.76 185 LEU A N 1
ATOM 1486 C CA . LEU A 1 185 ? 0.966 -12.237 41.198 1.00 37.61 185 LEU A CA 1
ATOM 1487 C C . LEU A 1 185 ? 0.136 -11.850 39.996 1.00 37.31 185 LEU A C 1
ATOM 1488 O O . LEU A 1 185 ? -0.861 -11.137 40.140 1.00 36.17 185 LEU A O 1
ATOM 1493 N N . GLY A 1 186 ? 0.547 -12.347 38.819 1.00 36.39 186 GLY A N 1
ATOM 1494 C CA . GLY A 1 186 ? -0.178 -12.128 37.563 1.00 35.54 186 GLY A CA 1
ATOM 1495 C C . GLY A 1 186 ? 0.190 -10.810 36.912 1.00 34.92 186 GLY A C 1
ATOM 1496 O O . GLY A 1 186 ? 0.819 -9.949 37.537 1.00 34.98 186 GLY A O 1
ATOM 1497 N N . GLN A 1 187 ? -0.208 -10.653 35.652 1.00 34.11 187 GLN A N 1
ATOM 1498 C CA . GLN A 1 187 ? 0.076 -9.433 34.902 1.00 33.72 187 GLN A CA 1
ATOM 1499 C C . GLN A 1 187 ? -1.181 -8.640 34.533 1.00 33.07 187 GLN A C 1
ATOM 1500 O O . GLN A 1 187 ? -1.225 -7.431 34.740 1.00 32.64 187 GLN A O 1
ATOM 1506 N N . GLU A 1 188 ? -2.180 -9.320 33.976 1.00 32.25 188 GLU A N 1
ATOM 1507 C CA . GLU A 1 188 ? -3.360 -8.649 33.440 1.00 32.41 188 GLU A CA 1
ATOM 1508 C C . GLU A 1 188 ? -4.206 -7.943 34.480 1.00 31.78 188 GLU A C 1
ATOM 1509 O O . GLU A 1 188 ? -4.846 -6.948 34.168 1.00 31.89 188 GLU A O 1
ATOM 1515 N N . GLN A 1 189 ? -4.207 -8.462 35.708 1.00 31.87 189 GLN A N 1
ATOM 1516 C CA A GLN A 1 189 ? -5.060 -7.818 36.701 0.40 32.12 189 GLN A CA 1
ATOM 1517 C CA B GLN A 1 189 ? -4.938 -7.934 36.873 0.60 31.99 189 GLN A CA 1
ATOM 1518 C C . GLN A 1 189 ? -4.478 -6.514 37.223 1.00 31.49 189 GLN A C 1
ATOM 1519 O O . GLN A 1 189 ? -5.158 -5.798 37.968 1.00 31.40 189 GLN A O 1
ATOM 1530 N N . TRP A 1 190 ? -3.277 -6.160 36.749 1.00 30.20 190 TRP A N 1
ATOM 1531 C CA . TRP A 1 190 ? -2.637 -4.885 37.107 1.00 29.85 190 TRP A CA 1
ATOM 1532 C C . TRP A 1 190 ? -2.423 -3.943 35.918 1.00 29.37 190 TRP A C 1
ATOM 1533 O O . TRP A 1 190 ? -1.912 -2.821 36.080 1.00 28.96 190 TRP A O 1
ATOM 1544 N N . ALA A 1 191 ? -2.847 -4.396 34.741 1.00 29.66 191 ALA A N 1
ATOM 1545 C CA . ALA A 1 191 ? -2.467 -3.789 33.468 1.00 29.30 191 ALA A CA 1
ATOM 1546 C C . ALA A 1 191 ? -3.556 -2.849 32.995 1.00 29.81 191 ALA A C 1
ATOM 1547 O O . ALA A 1 191 ? -4.670 -3.297 32.739 1.00 30.23 191 ALA A O 1
ATOM 1549 N N . PRO A 1 192 ? -3.251 -1.539 32.873 1.00 29.56 192 PRO A N 1
ATOM 1550 C CA . PRO A 1 192 ? -4.278 -0.633 32.334 1.00 29.39 192 PRO A CA 1
ATOM 1551 C C . PRO A 1 192 ? -4.748 -1.111 30.955 1.00 29.12 192 PRO A C 1
ATOM 1552 O O . PRO A 1 192 ? -5.888 -0.890 30.603 1.00 29.62 192 PRO A O 1
ATOM 1556 N N . GLU A 1 193 ? -3.890 -1.816 30.215 1.00 28.53 193 GLU A N 1
ATOM 1557 C CA . GLU A 1 193 ? -4.244 -2.329 28.869 1.00 28.17 193 GLU A CA 1
ATOM 1558 C C . GLU A 1 193 ? -5.333 -3.408 28.865 1.00 28.75 193 GLU A C 1
ATOM 1559 O O . GLU A 1 193 ? -5.931 -3.731 27.803 1.00 28.13 193 GLU A O 1
ATOM 1565 N N . PHE A 1 194 ? -5.603 -3.955 30.052 1.00 28.08 194 PHE A N 1
ATOM 1566 C CA . PHE A 1 194 ? -6.739 -4.834 30.249 1.00 28.62 194 PHE A CA 1
ATOM 1567 C C . PHE A 1 194 ? -7.846 -4.125 31.061 1.00 29.03 194 PHE A C 1
ATOM 1568 O O . PHE A 1 194 ? -8.747 -4.769 31.582 1.00 29.04 194 PHE A O 1
ATOM 1576 N N . GLN A 1 195 ? -7.797 -2.795 31.101 1.00 29.32 195 GLN A N 1
ATOM 1577 C CA . GLN A 1 195 ? -8.761 -1.985 31.854 1.00 29.63 195 GLN A CA 1
ATOM 1578 C C . GLN A 1 195 ? -8.794 -2.488 33.290 1.00 29.51 195 GLN A C 1
ATOM 1579 O O . GLN A 1 195 ? -9.859 -2.654 33.868 1.00 29.68 195 GLN A O 1
ATOM 1585 N N . ALA A 1 196 ? -7.619 -2.766 33.855 1.00 29.08 196 ALA A N 1
ATOM 1586 C CA . ALA A 1 196 ? -7.559 -3.291 35.209 1.00 29.48 196 ALA A CA 1
ATOM 1587 C C . ALA A 1 196 ? -8.244 -2.383 36.228 1.00 29.78 196 ALA A C 1
ATOM 1588 O O . ALA A 1 196 ? -8.195 -1.146 36.134 1.00 29.72 196 ALA A O 1
ATOM 1590 N N . ARG A 1 197 ? -8.893 -3.020 37.196 1.00 29.88 197 ARG A N 1
ATOM 1591 C CA . ARG A 1 197 ? -9.436 -2.332 38.340 1.00 30.67 197 ARG A CA 1
ATOM 1592 C C . ARG A 1 197 ? -9.098 -3.192 39.536 1.00 30.51 197 ARG A C 1
ATOM 1593 O O . ARG A 1 197 ? -8.998 -4.419 39.416 1.00 29.69 197 ARG A O 1
ATOM 1601 N N . ALA A 1 198 ? -8.931 -2.563 40.697 1.00 29.72 198 ALA A N 1
ATOM 1602 C CA . ALA A 1 198 ? -8.765 -3.337 41.913 1.00 29.84 198 ALA A CA 1
ATOM 1603 C C . ALA A 1 198 ? -9.023 -2.440 43.092 1.00 29.80 198 ALA A C 1
ATOM 1604 O O . ALA A 1 198 ? -8.773 -1.238 43.019 1.00 30.16 198 ALA A O 1
ATOM 1606 N N . ALA A 1 199 ? -9.518 -3.036 44.172 1.00 29.10 199 ALA A N 1
ATOM 1607 C CA . ALA A 1 199 ? -9.509 -2.382 45.447 1.00 28.32 199 ALA A CA 1
ATOM 1608 C C . ALA A 1 199 ? -8.067 -2.307 45.952 1.00 27.91 199 ALA A C 1
ATOM 1609 O O . ALA A 1 199 ? -7.344 -3.309 45.994 1.00 28.10 199 ALA A O 1
ATOM 1611 N N . LEU A 1 200 ? -7.658 -1.106 46.333 1.00 27.47 200 LEU A N 1
ATOM 1612 C CA . LEU A 1 200 ? -6.334 -0.897 46.896 1.00 27.48 200 LEU A CA 1
ATOM 1613 C C . LEU A 1 200 ? -6.126 -1.728 48.147 1.00 27.08 200 LEU A C 1
ATOM 1614 O O . LEU A 1 200 ? -7.080 -2.058 48.838 1.00 26.83 200 LEU A O 1
ATOM 1619 N N . HIS A 1 201 ? -4.878 -2.069 48.443 1.00 27.10 201 HIS A N 1
ATOM 1620 C CA . HIS A 1 201 ? -4.589 -2.803 49.669 1.00 26.36 201 HIS A CA 1
ATOM 1621 C C . HIS A 1 201 ? -4.534 -1.813 50.810 1.00 26.23 201 HIS A C 1
ATOM 1622 O O . HIS A 1 201 ? -4.033 -0.700 50.630 1.00 26.93 201 HIS A O 1
ATOM 1629 N N . GLN A 1 202 ? -5.016 -2.209 51.988 1.00 24.92 202 GLN A N 1
ATOM 1630 C CA . GLN A 1 202 ? -4.975 -1.288 53.145 1.00 25.38 202 GLN A CA 1
ATOM 1631 C C . GLN A 1 202 ? -4.364 -1.866 54.400 1.00 24.96 202 GLN A C 1
ATOM 1632 O O . GLN A 1 202 ? -4.515 -3.048 54.692 1.00 25.74 202 GLN A O 1
ATOM 1638 N N . PHE A 1 203 ? -3.681 -1.010 55.144 1.00 25.68 203 PHE A N 1
ATOM 1639 C CA . PHE A 1 203 ? -3.167 -1.350 56.464 1.00 27.08 203 PHE A CA 1
ATOM 1640 C C . PHE A 1 203 ? -3.681 -0.338 57.480 1.00 27.79 203 PHE A C 1
ATOM 1641 O O . PHE A 1 203 ? -3.810 0.843 57.158 1.00 28.53 203 PHE A O 1
ATOM 1649 N N . GLU A 1 204 ? -3.974 -0.794 58.691 1.00 28.89 204 GLU A N 1
ATOM 1650 C CA . GLU A 1 204 ? -4.216 0.105 59.808 1.00 30.46 204 GLU A CA 1
ATOM 1651 C C . GLU A 1 204 ? -2.942 0.259 60.610 1.00 30.03 204 GLU A C 1
ATOM 1652 O O . GLU A 1 204 ? -2.357 -0.741 61.040 1.00 30.31 204 GLU A O 1
ATOM 1658 N N . VAL A 1 205 ? -2.533 1.512 60.818 1.00 29.67 205 VAL A N 1
ATOM 1659 C CA . VAL A 1 205 ? -1.255 1.869 61.453 1.00 29.64 205 VAL A CA 1
ATOM 1660 C C . VAL A 1 205 ? -1.465 2.913 62.569 1.00 30.17 205 VAL A C 1
ATOM 1661 O O . VAL A 1 205 ? -2.412 3.695 62.500 1.00 30.44 205 VAL A O 1
ATOM 1665 N N . PRO A 1 206 ? -0.584 2.938 63.591 1.00 30.63 206 PRO A N 1
ATOM 1666 C CA . PRO A 1 206 ? -0.741 3.953 64.646 1.00 30.39 206 PRO A CA 1
ATOM 1667 C C . PRO A 1 206 ? -0.290 5.322 64.166 1.00 31.24 206 PRO A C 1
ATOM 1668 O O . PRO A 1 206 ? 0.691 5.425 63.414 1.00 30.83 206 PRO A O 1
ATOM 1672 N N . VAL A 1 207 ? -1.007 6.373 64.586 1.00 31.04 207 VAL A N 1
ATOM 1673 C CA . VAL A 1 207 ? -0.736 7.731 64.100 1.00 31.03 207 VAL A CA 1
ATOM 1674 C C . VAL A 1 207 ? 0.670 8.234 64.419 1.00 31.18 207 VAL A C 1
ATOM 1675 O O . VAL A 1 207 ? 1.208 9.064 63.694 1.00 30.41 207 VAL A O 1
ATOM 1679 N N . ASP A 1 208 ? 1.289 7.698 65.466 1.00 32.35 208 ASP A N 1
ATOM 1680 C CA . ASP A 1 208 ? 2.602 8.199 65.878 1.00 33.51 208 ASP A CA 1
ATOM 1681 C C . ASP A 1 208 ? 3.735 7.898 64.882 1.00 33.78 208 ASP A C 1
ATOM 1682 O O . ASP A 1 208 ? 4.797 8.525 64.953 1.00 34.69 208 ASP A O 1
ATOM 1687 N N . GLY A 1 209 ? 3.504 6.980 63.945 1.00 33.35 209 GLY A N 1
ATOM 1688 C CA . GLY A 1 209 ? 4.477 6.718 62.878 1.00 32.65 209 GLY A CA 1
ATOM 1689 C C . GLY A 1 209 ? 4.205 7.389 61.539 1.00 32.56 209 GLY A C 1
ATOM 1690 O O . GLY A 1 209 ? 4.957 7.188 60.578 1.00 32.12 209 GLY A O 1
ATOM 1691 N N . LEU A 1 210 ? 3.136 8.185 61.459 1.00 32.31 210 LEU A N 1
ATOM 1692 C CA . LEU A 1 210 ? 2.790 8.879 60.218 1.00 32.13 210 LEU A CA 1
ATOM 1693 C C . LEU A 1 210 ? 3.727 10.044 59.943 1.00 32.45 210 LEU A C 1
ATOM 1694 O O . LEU A 1 210 ? 4.174 10.724 60.863 1.00 32.45 210 LEU A O 1
ATOM 1699 N N . HIS A 1 211 ? 4.035 10.230 58.664 1.00 32.50 211 HIS A N 1
ATOM 1700 C CA . HIS A 1 211 ? 4.773 11.383 58.151 1.00 33.09 211 HIS A CA 1
ATOM 1701 C C . HIS A 1 211 ? 3.907 11.959 57.047 1.00 33.23 211 HIS A C 1
ATOM 1702 O O . HIS A 1 211 ? 3.837 11.411 55.944 1.00 33.01 211 HIS A O 1
ATOM 1709 N N . ILE A 1 212 ? 3.218 13.047 57.354 1.00 33.52 212 ILE A N 1
ATOM 1710 C CA . ILE A 1 212 ? 2.264 13.623 56.413 1.00 33.92 212 ILE A CA 1
ATOM 1711 C C . ILE A 1 212 ? 2.816 14.937 55.902 1.00 34.02 212 ILE A C 1
ATOM 1712 O O . ILE A 1 212 ? 3.278 15.750 56.683 1.00 34.05 212 ILE A O 1
ATOM 1717 N N . GLY A 1 213 ? 2.812 15.116 54.587 1.00 34.45 213 GLY A N 1
ATOM 1718 C CA . GLY A 1 213 ? 3.163 16.388 53.967 1.00 34.74 213 GLY A CA 1
ATOM 1719 C C . GLY A 1 213 ? 1.916 16.968 53.332 1.00 35.41 213 GLY A C 1
ATOM 1720 O O . GLY A 1 213 ? 1.163 16.249 52.670 1.00 34.63 213 GLY A O 1
ATOM 1721 N N . ALA A 1 214 ? 1.692 18.266 53.527 1.00 36.31 214 ALA A N 1
ATOM 1722 C CA . ALA A 1 214 ? 0.438 18.879 53.090 1.00 37.54 214 ALA A CA 1
ATOM 1723 C C . ALA A 1 214 ? 0.611 20.353 52.773 1.00 38.62 214 ALA A C 1
ATOM 1724 O O . ALA A 1 214 ? 1.242 21.086 53.531 1.00 38.92 214 ALA A O 1
ATOM 1726 N N . ASN A 1 215 ? 0.103 20.755 51.610 1.00 39.60 215 ASN A N 1
ATOM 1727 C CA . ASN A 1 215 ? 0.097 22.143 51.186 1.00 40.35 215 ASN A CA 1
ATOM 1728 C C . ASN A 1 215 ? -1.343 22.514 50.877 1.00 40.75 215 ASN A C 1
ATOM 1729 O O . ASN A 1 215 ? -1.913 22.030 49.896 1.00 41.05 215 ASN A O 1
ATOM 1734 N N . GLY A 1 216 ? -1.939 23.338 51.740 1.00 41.34 216 GLY A N 1
ATOM 1735 C CA . GLY A 1 216 ? -3.315 23.825 51.545 1.00 41.08 216 GLY A CA 1
ATOM 1736 C C . GLY A 1 216 ? -4.362 22.768 51.841 1.00 41.39 216 GLY A C 1
ATOM 1737 O O . GLY A 1 216 ? -5.520 22.871 51.397 1.00 41.68 216 GLY A O 1
ATOM 1738 N N . LEU A 1 217 ? -3.935 21.734 52.564 1.00 40.94 217 LEU A N 1
ATOM 1739 C CA . LEU A 1 217 ? -4.801 20.676 53.060 1.00 40.29 217 LEU A CA 1
ATOM 1740 C C . LEU A 1 217 ? -4.383 20.434 54.486 1.00 39.89 217 LEU A C 1
ATOM 1741 O O . LEU A 1 217 ? -3.226 20.693 54.863 1.00 40.41 217 LEU A O 1
ATOM 1746 N N . THR A 1 218 ? -5.310 19.924 55.280 1.00 39.36 218 THR A N 1
ATOM 1747 C CA . THR A 1 218 ? -4.966 19.441 56.600 1.00 38.96 218 THR A CA 1
ATOM 1748 C C . THR A 1 218 ? -4.381 18.020 56.467 1.00 39.18 218 THR A C 1
ATOM 1749 O O . THR A 1 218 ? -4.624 17.334 55.467 1.00 38.13 218 THR A O 1
ATOM 1753 N N . PRO A 1 219 ? -3.575 17.596 57.453 1.00 39.15 219 PRO A N 1
ATOM 1754 C CA . PRO A 1 219 ? -3.124 16.221 57.491 1.00 39.46 219 PRO A CA 1
ATOM 1755 C C . PRO A 1 219 ? -4.288 15.257 57.334 1.00 39.38 219 PRO A C 1
ATOM 1756 O O . PRO A 1 219 ? -4.165 14.294 56.596 1.00 39.43 219 PRO A O 1
ATOM 1760 N N . GLN A 1 220 ? -5.424 15.550 57.967 1.00 39.00 220 GLN A N 1
ATOM 1761 C CA . GLN A 1 220 ? -6.566 14.654 57.923 1.00 38.46 220 GLN A CA 1
ATOM 1762 C C . GLN A 1 220 ? -7.161 14.551 56.519 1.00 38.00 220 GLN A C 1
ATOM 1763 O O . GLN A 1 220 ? -7.628 13.486 56.126 1.00 37.71 220 GLN A O 1
ATOM 1769 N N . GLN A 1 221 ? -7.142 15.657 55.773 1.00 37.07 221 GLN A N 1
ATOM 1770 C CA . GLN A 1 221 ? -7.598 15.664 54.381 1.00 36.04 221 GLN A CA 1
ATOM 1771 C C . GLN A 1 221 ? -6.661 14.873 53.462 1.00 34.63 221 GLN A C 1
ATOM 1772 O O . GLN A 1 221 ? -7.102 14.310 52.472 1.00 34.14 221 GLN A O 1
ATOM 1778 N N . VAL A 1 222 ? -5.368 14.879 53.768 1.00 33.63 222 VAL A N 1
ATOM 1779 C CA . VAL A 1 222 ? -4.418 14.070 53.008 1.00 32.46 222 VAL A CA 1
ATOM 1780 C C . VAL A 1 222 ? -4.766 12.595 53.227 1.00 31.68 222 VAL A C 1
ATOM 1781 O O . VAL A 1 222 ? -4.971 11.858 52.268 1.00 30.60 222 VAL A O 1
ATOM 1785 N N . LEU A 1 223 ? -4.899 12.198 54.489 1.00 31.38 223 LEU A N 1
ATOM 1786 C CA . LEU A 1 223 ? -5.277 10.820 54.820 1.00 31.50 223 LEU A CA 1
ATOM 1787 C C . LEU A 1 223 ? -6.563 10.386 54.111 1.00 31.20 223 LEU A C 1
ATOM 1788 O O . LEU A 1 223 ? -6.595 9.282 53.539 1.00 31.62 223 LEU A O 1
ATOM 1793 N N . ASP A 1 224 ? -7.597 11.245 54.136 1.00 30.42 224 ASP A N 1
ATOM 1794 C CA A ASP A 1 224 ? -8.909 10.971 53.557 0.60 30.15 224 ASP A CA 1
ATOM 1795 C CA B ASP A 1 224 ? -8.876 10.854 53.549 0.40 30.05 224 ASP A CA 1
ATOM 1796 C C . ASP A 1 224 ? -8.787 10.809 52.043 1.00 29.76 224 ASP A C 1
ATOM 1797 O O . ASP A 1 224 ? -9.568 10.109 51.408 1.00 29.62 224 ASP A O 1
ATOM 1806 N N . GLY A 1 225 ? -7.836 11.538 51.464 1.00 29.63 225 GLY A N 1
ATOM 1807 C CA . GLY A 1 225 ? -7.641 11.484 50.026 1.00 29.70 225 GLY A CA 1
ATOM 1808 C C . GLY A 1 225 ? -7.227 10.086 49.585 1.00 29.64 225 GLY A C 1
ATOM 1809 O O . GLY A 1 225 ? -7.638 9.622 48.507 1.00 29.94 225 GLY A O 1
ATOM 1810 N N . PHE A 1 226 ? -6.422 9.410 50.406 1.00 29.36 226 PHE A N 1
ATOM 1811 C CA . PHE A 1 226 ? -5.976 8.031 50.082 1.00 29.11 226 PHE A CA 1
ATOM 1812 C C . PHE A 1 226 ? -7.009 6.945 50.393 1.00 29.41 226 PHE A C 1
ATOM 1813 O O . PHE A 1 226 ? -7.301 6.067 49.571 1.00 28.49 226 PHE A O 1
ATOM 1821 N N . ALA A 1 227 ? -7.573 7.029 51.588 1.00 30.38 227 ALA A N 1
ATOM 1822 C CA . ALA A 1 227 ? -8.455 5.991 52.114 1.00 31.15 227 ALA A CA 1
ATOM 1823 C C . ALA A 1 227 ? -9.481 6.616 53.049 1.00 31.67 227 ALA A C 1
ATOM 1824 O O . ALA A 1 227 ? -9.142 7.504 53.816 1.00 31.24 227 ALA A O 1
ATOM 1826 N N . ASP A 1 228 ? -10.715 6.120 53.005 1.00 33.41 228 ASP A N 1
ATOM 1827 C CA . ASP A 1 228 ? -11.707 6.416 54.048 1.00 35.29 228 ASP A CA 1
ATOM 1828 C C . ASP A 1 228 ? -11.196 5.955 55.420 1.00 35.77 228 ASP A C 1
ATOM 1829 O O . ASP A 1 228 ? -10.854 4.787 55.629 1.00 35.46 228 ASP A O 1
ATOM 1834 N N . GLN A 1 229 ? -11.151 6.894 56.355 1.00 36.82 229 GLN A N 1
ATOM 1835 C CA . GLN A 1 229 ? -10.507 6.688 57.644 1.00 37.09 229 GLN A CA 1
ATOM 1836 C C . GLN A 1 229 ? -11.437 6.113 58.711 1.00 38.80 229 GLN A C 1
ATOM 1837 O O . GLN A 1 229 ? -11.016 5.901 59.856 1.00 38.78 229 GLN A O 1
ATOM 1843 N N . GLN A 1 230 ? -12.685 5.834 58.330 1.00 40.23 230 GLN A N 1
ATOM 1844 C CA A GLN A 1 230 ? -13.705 5.359 59.275 0.50 41.01 230 GLN A CA 1
ATOM 1845 C CA B GLN A 1 230 ? -13.685 5.367 59.288 0.50 41.08 230 GLN A CA 1
ATOM 1846 C C . GLN A 1 230 ? -13.342 4.028 59.952 1.00 41.40 230 GLN A C 1
ATOM 1847 O O . GLN A 1 230 ? -13.461 3.907 61.179 1.00 41.86 230 GLN A O 1
ATOM 1858 N N . PRO A 1 231 ? -12.915 3.007 59.160 1.00 41.78 231 PRO A N 1
ATOM 1859 C CA . PRO A 1 231 ? -12.480 1.762 59.822 1.00 41.72 231 PRO A CA 1
ATOM 1860 C C . PRO A 1 231 ? -11.362 1.874 60.879 1.00 41.46 231 PRO A C 1
ATOM 1861 O O . PRO A 1 231 ? -11.161 0.919 61.644 1.00 42.07 231 PRO A O 1
ATOM 1865 N N . ALA A 1 232 ? -10.648 2.999 60.931 1.00 40.41 232 ALA A N 1
ATOM 1866 C CA . ALA A 1 232 ? -9.534 3.152 61.872 1.00 39.77 232 ALA A CA 1
ATOM 1867 C C . ALA A 1 232 ? -9.998 3.278 63.319 1.00 39.64 232 ALA A C 1
ATOM 1868 O O . ALA A 1 232 ? -10.913 4.038 63.620 1.00 39.05 232 ALA A O 1
ATOM 1870 N N . SER A 1 233 ? -9.358 2.536 64.212 1.00 39.39 233 SER A N 1
ATOM 1871 C CA . SER A 1 233 ? -9.649 2.674 65.626 1.00 39.58 233 SER A CA 1
ATOM 1872 C C . SER A 1 233 ? -8.968 3.927 66.170 1.00 39.40 233 SER A C 1
ATOM 1873 O O . SER A 1 233 ? -8.075 4.473 65.512 1.00 39.41 233 SER A O 1
ATOM 1876 N N . PRO A 1 234 ? -9.403 4.421 67.354 1.00 39.14 234 PRO A N 1
ATOM 1877 C CA . PRO A 1 234 ? -8.735 5.590 67.939 1.00 38.44 234 PRO A CA 1
ATOM 1878 C C . PRO A 1 234 ? -7.229 5.414 67.975 1.00 37.55 234 PRO A C 1
ATOM 1879 O O . PRO A 1 234 ? -6.754 4.312 68.272 1.00 37.56 234 PRO A O 1
ATOM 1883 N N . GLY A 1 235 ? -6.500 6.480 67.655 1.00 36.53 235 GLY A N 1
ATOM 1884 C CA . GLY A 1 235 ? -5.033 6.479 67.678 1.00 36.32 235 GLY A CA 1
ATOM 1885 C C . GLY A 1 235 ? -4.404 5.858 66.440 1.00 35.47 235 GLY A C 1
ATOM 1886 O O . GLY A 1 235 ? -3.193 5.639 66.395 1.00 36.13 235 GLY A O 1
ATOM 1887 N N . HIS A 1 236 ? -5.232 5.590 65.433 1.00 34.80 236 HIS A N 1
ATOM 1888 C CA . HIS A 1 236 ? -4.795 4.908 64.204 1.00 33.48 236 HIS A CA 1
ATOM 1889 C C . HIS A 1 236 ? -5.365 5.577 62.972 1.00 32.64 236 HIS A C 1
ATOM 1890 O O . HIS A 1 236 ? -6.315 6.374 63.067 1.00 32.51 236 HIS A O 1
ATOM 1897 N N . ALA A 1 237 ? -4.764 5.255 61.822 1.00 31.01 237 ALA A N 1
ATOM 1898 C CA . ALA A 1 237 ? -5.195 5.746 60.518 1.00 29.51 237 ALA A CA 1
ATOM 1899 C C . ALA A 1 237 ? -5.120 4.589 59.529 1.00 29.26 237 ALA A C 1
ATOM 1900 O O . ALA A 1 237 ? -4.508 3.554 59.824 1.00 29.03 237 ALA A O 1
ATOM 1902 N N . ILE A 1 238 ? -5.748 4.765 58.370 1.00 28.25 238 ILE A N 1
ATOM 1903 C CA A ILE A 1 238 ? -5.668 3.774 57.306 0.30 27.85 238 ILE A CA 1
ATOM 1904 C CA B ILE A 1 238 ? -5.696 3.775 57.299 0.70 27.96 238 ILE A CA 1
ATOM 1905 C C . ILE A 1 238 ? -4.820 4.320 56.172 1.00 27.86 238 ILE A C 1
ATOM 1906 O O . ILE A 1 238 ? -4.986 5.475 55.741 1.00 28.34 238 ILE A O 1
ATOM 1915 N N . ILE A 1 239 ? -3.872 3.501 55.722 1.00 26.54 239 ILE A N 1
ATOM 1916 C CA . ILE A 1 239 ? -3.036 3.842 54.579 1.00 25.80 239 ILE A CA 1
ATOM 1917 C C . ILE A 1 239 ? -3.308 2.813 53.481 1.00 25.49 239 ILE A C 1
ATOM 1918 O O . ILE A 1 239 ? -3.785 1.716 53.753 1.00 25.22 239 ILE A O 1
ATOM 1923 N N . CYS A 1 240 ? -3.025 3.184 52.243 1.00 25.23 240 CYS A N 1
ATOM 1924 C CA A CYS A 1 240 ? -3.281 2.300 51.120 0.90 25.28 240 CYS A CA 1
ATOM 1925 C CA B CYS A 1 240 ? -3.265 2.310 51.102 0.10 25.19 240 CYS A CA 1
ATOM 1926 C C . CYS A 1 240 ? -2.006 2.045 50.298 1.00 24.90 240 CYS A C 1
ATOM 1927 O O . CYS A 1 240 ? -1.047 2.793 50.378 1.00 25.38 240 CYS A O 1
ATOM 1932 N N . MET A 1 241 ? -2.028 1.003 49.485 1.00 25.57 241 MET A N 1
ATOM 1933 C CA . MET A 1 241 ? -0.793 0.541 48.826 1.00 26.97 241 MET A CA 1
ATOM 1934 C C . MET A 1 241 ? -1.211 -0.243 47.591 1.00 24.99 241 MET A C 1
ATOM 1935 O O . MET A 1 241 ? -2.311 -0.786 47.564 1.00 24.60 241 MET A O 1
ATOM 1940 N N . HIS A 1 242 ? -0.370 -0.252 46.552 1.00 24.46 242 HIS A N 1
ATOM 1941 C CA . HIS A 1 242 ? -0.550 -1.150 45.410 1.00 23.40 242 HIS A CA 1
ATOM 1942 C C . HIS A 1 242 ? -0.678 -2.553 46.001 1.00 22.96 242 HIS A C 1
ATOM 1943 O O . HIS A 1 242 ? 0.069 -2.894 46.907 1.00 23.90 242 HIS A O 1
ATOM 1950 N N . PRO A 1 243 ? -1.649 -3.358 45.546 1.00 22.63 243 PRO A N 1
ATOM 1951 C CA . PRO A 1 243 ? -1.679 -4.695 46.111 1.00 23.40 243 PRO A CA 1
ATOM 1952 C C . PRO A 1 243 ? -0.406 -5.546 45.844 1.00 24.59 243 PRO A C 1
ATOM 1953 O O . PRO A 1 243 ? -0.052 -6.409 46.667 1.00 26.14 243 PRO A O 1
ATOM 1957 N N . VAL A 1 244 ? 0.291 -5.285 44.748 1.00 25.20 244 VAL A N 1
ATOM 1958 C CA . VAL A 1 244 ? 1.554 -5.991 44.482 1.00 25.62 244 VAL A CA 1
ATOM 1959 C C . VAL A 1 244 ? 2.584 -5.556 45.529 1.00 25.62 244 VAL A C 1
ATOM 1960 O O . VAL A 1 244 ? 3.170 -6.386 46.226 1.00 26.12 244 VAL A O 1
ATOM 1964 N N . GLN A 1 245 ? 2.750 -4.245 45.670 1.00 25.96 245 GLN A N 1
ATOM 1965 C CA . GLN A 1 245 ? 3.596 -3.647 46.709 1.00 26.37 245 GLN A CA 1
ATOM 1966 C C . GLN A 1 245 ? 3.307 -4.183 48.107 1.00 26.16 245 GLN A C 1
ATOM 1967 O O . GLN A 1 245 ? 4.244 -4.497 48.858 1.00 26.44 245 GLN A O 1
ATOM 1973 N N . ALA A 1 246 ? 2.023 -4.312 48.458 1.00 25.73 246 ALA A N 1
ATOM 1974 C CA . ALA A 1 246 ? 1.638 -4.861 49.765 1.00 26.76 246 ALA A CA 1
ATOM 1975 C C . ALA A 1 246 ? 2.180 -6.291 49.951 1.00 27.40 246 ALA A C 1
ATOM 1976 O O . ALA A 1 246 ? 2.626 -6.661 51.042 1.00 27.47 246 ALA A O 1
ATOM 1978 N N . GLN A 1 247 ? 2.151 -7.072 48.876 1.00 27.80 247 GLN A N 1
ATOM 1979 C CA . GLN A 1 247 ? 2.728 -8.437 48.873 1.00 29.15 247 GLN A CA 1
ATOM 1980 C C . GLN A 1 247 ? 4.235 -8.418 49.063 1.00 29.15 247 GLN A C 1
ATOM 1981 O O . GLN A 1 247 ? 4.776 -9.199 49.851 1.00 30.57 247 GLN A O 1
ATOM 1987 N N . LEU A 1 248 ? 4.903 -7.521 48.343 1.00 29.86 248 LEU A N 1
ATOM 1988 C CA . LEU A 1 248 ? 6.337 -7.314 48.483 1.00 30.20 248 LEU A CA 1
ATOM 1989 C C . LEU A 1 248 ? 6.692 -6.847 49.899 1.00 30.82 248 LEU A C 1
ATOM 1990 O O . LEU A 1 248 ? 7.589 -7.400 50.535 1.00 31.74 248 LEU A O 1
ATOM 1995 N N . PHE A 1 249 ? 5.939 -5.866 50.397 1.00 31.22 249 PHE A N 1
ATOM 1996 C CA . PHE A 1 249 ? 6.094 -5.263 51.733 1.00 30.95 249 PHE A CA 1
ATOM 1997 C C . PHE A 1 249 ? 6.055 -6.336 52.804 1.00 31.18 249 PHE A C 1
ATOM 1998 O O . PHE A 1 249 ? 6.935 -6.399 53.677 1.00 31.61 249 PHE A O 1
ATOM 2006 N N . MET A 1 250 ? 5.051 -7.200 52.717 1.00 31.30 250 MET A N 1
ATOM 2007 C CA . MET A 1 250 ? 4.845 -8.240 53.720 1.00 31.15 250 MET A CA 1
ATOM 2008 C C . MET A 1 250 ? 5.845 -9.428 53.674 1.00 31.82 250 MET A C 1
ATOM 2009 O O . MET A 1 250 ? 5.804 -10.279 54.560 1.00 31.96 250 MET A O 1
ATOM 2014 N N . GLN A 1 251 ? 6.733 -9.482 52.675 1.00 32.23 251 GLN A N 1
ATOM 2015 C CA . GLN A 1 251 ? 7.850 -10.473 52.671 1.00 33.22 251 GLN A CA 1
ATOM 2016 C C . GLN A 1 251 ? 8.825 -10.196 53.811 1.00 32.73 251 GLN A C 1
ATOM 2017 O O . GLN A 1 251 ? 9.493 -11.112 54.337 1.00 33.11 251 GLN A O 1
ATOM 2023 N N . ASP A 1 252 ? 8.923 -8.926 54.173 1.00 31.11 252 ASP A N 1
ATOM 2024 C CA . ASP A 1 252 ? 9.932 -8.481 55.106 1.00 30.47 252 ASP A CA 1
ATOM 2025 C C . ASP A 1 252 ? 9.683 -8.883 56.557 1.00 30.02 252 ASP A C 1
ATOM 2026 O O . ASP A 1 252 ? 8.587 -8.703 57.091 1.00 29.44 252 ASP A O 1
ATOM 2031 N N . ALA A 1 253 ? 10.746 -9.384 57.195 1.00 29.19 253 ALA A N 1
ATOM 2032 C CA . ALA A 1 253 ? 10.739 -9.753 58.612 1.00 28.61 253 ALA A CA 1
ATOM 2033 C C . ALA A 1 253 ? 10.226 -8.655 59.540 1.00 27.94 253 ALA A C 1
ATOM 2034 O O . ALA A 1 253 ? 9.540 -8.961 60.516 1.00 28.22 253 ALA A O 1
ATOM 2036 N N . ARG A 1 254 ? 10.615 -7.408 59.263 1.00 27.91 254 ARG A N 1
ATOM 2037 C CA . ARG A 1 254 ? 10.165 -6.224 60.040 1.00 27.97 254 ARG A CA 1
ATOM 2038 C C . ARG A 1 254 ? 8.639 -6.042 59.987 1.00 27.77 254 ARG A C 1
ATOM 2039 O O . ARG A 1 254 ? 7.998 -5.699 60.980 1.00 27.97 254 ARG A O 1
ATOM 2047 N N . VAL A 1 255 ? 8.068 -6.276 58.818 1.00 28.46 255 VAL A N 1
ATOM 2048 C CA . VAL A 1 255 ? 6.615 -6.243 58.653 1.00 28.75 255 VAL A CA 1
ATOM 2049 C C . VAL A 1 255 ? 5.973 -7.433 59.348 1.00 29.41 255 VAL A C 1
ATOM 2050 O O . VAL A 1 255 ? 5.036 -7.261 60.144 1.00 30.03 255 VAL A O 1
ATOM 2054 N N . GLN A 1 256 ? 6.488 -8.639 59.087 1.00 30.04 256 GLN A N 1
ATOM 2055 C CA . GLN A 1 256 ? 5.970 -9.832 59.757 1.00 30.71 256 GLN A CA 1
ATOM 2056 C C . GLN A 1 256 ? 5.909 -9.623 61.270 1.00 30.78 256 GLN A C 1
ATOM 2057 O O . GLN A 1 256 ? 4.922 -9.986 61.891 1.00 31.09 256 GLN A O 1
ATOM 2063 N N . GLN A 1 257 ? 6.961 -9.026 61.843 1.00 31.02 257 GLN A N 1
ATOM 2064 C CA . GLN A 1 257 ? 7.030 -8.757 63.282 1.00 31.80 257 GLN A CA 1
ATOM 2065 C C . GLN A 1 257 ? 5.917 -7.817 63.759 1.00 31.38 257 GLN A C 1
ATOM 2066 O O . GLN A 1 257 ? 5.275 -8.075 64.780 1.00 32.06 257 GLN A O 1
ATOM 2072 N N . LEU A 1 258 ? 5.693 -6.729 63.029 1.00 31.21 258 LEU A N 1
ATOM 2073 C CA . LEU A 1 258 ? 4.621 -5.756 63.373 1.00 31.17 258 LEU A CA 1
ATOM 2074 C C . LEU A 1 258 ? 3.211 -6.352 63.296 1.00 31.07 258 LEU A C 1
ATOM 2075 O O . LEU A 1 258 ? 2.355 -6.032 64.112 1.00 30.97 258 LEU A O 1
ATOM 2080 N N . LEU A 1 259 ? 2.979 -7.209 62.306 1.00 31.50 259 LEU A N 1
ATOM 2081 C CA . LEU A 1 259 ? 1.694 -7.897 62.166 1.00 32.59 259 LEU A CA 1
ATOM 2082 C C . LEU A 1 259 ? 1.472 -8.898 63.296 1.00 33.58 259 LEU A C 1
ATOM 2083 O O . LEU A 1 259 ? 0.409 -8.934 63.912 1.00 33.69 259 LEU A O 1
ATOM 2088 N N . ARG A 1 260 ? 2.500 -9.688 63.585 1.00 34.64 260 ARG A N 1
ATOM 2089 C CA . ARG A 1 260 ? 2.454 -10.620 64.700 1.00 36.29 260 ARG A CA 1
ATOM 2090 C C . ARG A 1 260 ? 2.199 -9.903 66.041 1.00 35.76 260 ARG A C 1
ATOM 2091 O O . ARG A 1 260 ? 1.439 -10.395 66.873 1.00 36.41 260 ARG A O 1
ATOM 2099 N N . ASP A 1 261 ? 2.818 -8.745 66.246 1.00 35.57 261 ASP A N 1
ATOM 2100 C CA . ASP A 1 261 ? 2.658 -8.015 67.516 1.00 35.63 261 ASP A CA 1
ATOM 2101 C C . ASP A 1 261 ? 1.400 -7.130 67.550 1.00 35.25 261 ASP A C 1
ATOM 2102 O O . ASP A 1 261 ? 1.190 -6.389 68.513 1.00 35.47 261 ASP A O 1
ATOM 2107 N N . ASN A 1 262 ? 0.592 -7.214 66.491 1.00 34.75 262 ASN A N 1
ATOM 2108 C CA . ASN A 1 262 ? -0.644 -6.415 66.301 1.00 34.77 262 ASN A CA 1
ATOM 2109 C C . ASN A 1 262 ? -0.447 -4.908 66.348 1.00 33.93 262 ASN A C 1
ATOM 2110 O O . ASN A 1 262 ? -1.343 -4.169 66.765 1.00 34.29 262 ASN A O 1
ATOM 2115 N N . VAL A 1 263 ? 0.729 -4.454 65.920 1.00 33.07 263 VAL A N 1
ATOM 2116 C CA . VAL A 1 263 ? 1.026 -3.026 65.865 1.00 32.00 263 VAL A CA 1
ATOM 2117 C C . VAL A 1 263 ? 0.379 -2.382 64.624 1.00 31.54 263 VAL A C 1
ATOM 2118 O O . VAL A 1 263 ? -0.120 -1.243 64.689 1.00 30.95 263 VAL A O 1
ATOM 2122 N N . ILE A 1 264 ? 0.431 -3.106 63.503 1.00 30.56 264 ILE A N 1
ATOM 2123 C CA . ILE A 1 264 ? -0.288 -2.738 62.288 1.00 29.36 264 ILE A CA 1
ATOM 2124 C C . ILE A 1 264 ? -1.223 -3.889 61.965 1.00 29.67 264 ILE A C 1
ATOM 2125 O O . ILE A 1 264 ? -1.015 -5.026 62.425 1.00 29.34 264 ILE A O 1
ATOM 2130 N N . ARG A 1 265 ? -2.292 -3.583 61.236 1.00 29.82 265 ARG A N 1
ATOM 2131 C CA A ARG A 1 265 ? -3.240 -4.604 60.808 0.80 30.51 265 ARG A CA 1
ATOM 2132 C CA B ARG A 1 265 ? -3.255 -4.586 60.815 0.20 29.56 265 ARG A CA 1
ATOM 2133 C C . ARG A 1 265 ? -3.371 -4.595 59.298 1.00 29.78 265 ARG A C 1
ATOM 2134 O O . ARG A 1 265 ? -3.496 -3.533 58.676 1.00 28.26 265 ARG A O 1
ATOM 2149 N N . ASP A 1 266 ? -3.297 -5.794 58.723 1.00 29.05 266 ASP A N 1
ATOM 2150 C CA . ASP A 1 266 ? -3.489 -6.001 57.297 1.00 29.95 266 ASP A CA 1
ATOM 2151 C C . ASP A 1 266 ? -4.997 -6.048 57.035 1.00 29.82 266 ASP A C 1
ATOM 2152 O O . ASP A 1 266 ? -5.686 -6.951 57.507 1.00 30.28 266 ASP A O 1
ATOM 2157 N N . LEU A 1 267 ? -5.513 -5.069 56.308 1.00 29.44 267 LEU A N 1
ATOM 2158 C CA . LEU A 1 267 ? -6.948 -5.050 56.042 1.00 29.84 267 LEU A CA 1
ATOM 2159 C C . LEU A 1 267 ? -7.302 -5.583 54.660 1.00 29.94 267 LEU A C 1
ATOM 2160 O O . LEU A 1 267 ? -8.439 -5.409 54.201 1.00 31.01 267 LEU A O 1
ATOM 2165 N N . GLY A 1 268 ? -6.337 -6.215 53.985 1.00 29.28 268 GLY A N 1
ATOM 2166 C CA . GLY A 1 268 ? -6.579 -6.766 52.642 1.00 28.43 268 GLY A CA 1
ATOM 2167 C C . GLY A 1 268 ? -6.879 -5.723 51.573 1.00 27.36 268 GLY A C 1
ATOM 2168 O O . GLY A 1 268 ? -6.652 -4.524 51.770 1.00 27.97 268 GLY A O 1
ATOM 2169 N N . GLN A 1 269 ? -7.360 -6.198 50.429 1.00 26.55 269 GLN A N 1
ATOM 2170 C CA . GLN A 1 269 ? -7.776 -5.358 49.311 1.00 26.67 269 GLN A CA 1
ATOM 2171 C C . GLN A 1 269 ? -9.183 -4.852 49.641 1.00 26.77 269 GLN A C 1
ATOM 2172 O O . GLN A 1 269 ? -10.205 -5.394 49.165 1.00 26.78 269 GLN A O 1
ATOM 2178 N N . SER A 1 270 ? -9.214 -3.846 50.513 1.00 25.93 270 SER A N 1
ATOM 2179 C CA . SER A 1 270 ? -10.468 -3.275 51.018 1.00 26.47 270 SER A CA 1
ATOM 2180 C C . SER A 1 270 ? -10.579 -1.772 50.733 1.00 26.31 270 SER A C 1
ATOM 2181 O O . SER A 1 270 ? -11.586 -1.153 51.089 1.00 26.58 270 SER A O 1
ATOM 2184 N N . GLY A 1 271 ? -9.566 -1.196 50.088 1.00 26.20 271 GLY A N 1
ATOM 2185 C CA . GLY A 1 271 ? -9.574 0.225 49.791 1.00 27.24 271 GLY A CA 1
ATOM 2186 C C . GLY A 1 271 ? -10.390 0.632 48.580 1.00 28.47 271 GLY A C 1
ATOM 2187 O O . GLY A 1 271 ? -11.135 -0.178 48.006 1.00 28.23 271 GLY A O 1
ATOM 2188 N N . ARG A 1 272 ? -10.252 1.898 48.190 1.00 29.36 272 ARG A N 1
ATOM 2189 C CA . ARG A 1 272 ? -10.907 2.418 46.984 1.00 30.53 272 ARG A CA 1
ATOM 2190 C C . ARG A 1 272 ? -10.647 1.524 45.787 1.00 30.89 272 ARG A C 1
ATOM 2191 O O . ARG A 1 272 ? -9.492 1.108 45.545 1.00 30.52 272 ARG A O 1
ATOM 2199 N N . VAL A 1 273 ? -11.707 1.244 45.032 1.00 29.99 273 VAL A N 1
ATOM 2200 C CA . VAL A 1 273 ? -11.588 0.518 43.769 1.00 30.08 273 VAL A CA 1
ATOM 2201 C C . VAL A 1 273 ? -11.119 1.554 42.747 1.00 30.32 273 VAL A C 1
ATOM 2202 O O . VAL A 1 273 ? -11.755 2.616 42.581 1.00 30.36 273 VAL A O 1
ATOM 2206 N N . ALA A 1 274 ? -9.986 1.276 42.107 1.00 28.55 274 ALA A N 1
ATOM 2207 C CA . ALA A 1 274 ? -9.302 2.276 41.299 1.00 27.87 274 ALA A CA 1
ATOM 2208 C C . ALA A 1 274 ? -8.683 1.626 40.075 1.00 28.16 274 ALA A C 1
ATOM 2209 O O . ALA A 1 274 ? -8.552 0.402 40.027 1.00 28.54 274 ALA A O 1
ATOM 2211 N N . SER A 1 275 ? -8.304 2.446 39.093 1.00 27.52 275 SER A N 1
ATOM 2212 C CA . SER A 1 275 ? -7.757 1.950 37.844 1.00 27.07 275 SER A CA 1
ATOM 2213 C C . SER A 1 275 ? -6.313 2.454 37.694 1.00 26.78 275 SER A C 1
ATOM 2214 O O . SER A 1 275 ? -6.063 3.669 37.771 1.00 25.98 275 SER A O 1
ATOM 2217 N N . PRO A 1 276 ? -5.366 1.521 37.468 1.00 26.70 276 PRO A N 1
ATOM 2218 C CA . PRO A 1 276 ? -3.996 1.898 37.143 1.00 26.51 276 PRO A CA 1
ATOM 2219 C C . PRO A 1 276 ? -3.952 2.759 35.892 1.00 26.05 276 PRO A C 1
ATOM 2220 O O . PRO A 1 276 ? -4.687 2.530 34.932 1.00 26.39 276 PRO A O 1
ATOM 2224 N N . THR A 1 277 ? -3.092 3.760 35.918 1.00 26.74 277 THR A N 1
ATOM 2225 C CA . THR A 1 277 ? -2.785 4.542 34.733 1.00 26.93 277 THR A CA 1
ATOM 2226 C C . THR A 1 277 ? -1.559 3.907 34.055 1.00 26.98 277 THR A C 1
ATOM 2227 O O . THR A 1 277 ? -1.076 2.872 34.502 1.00 26.15 277 THR A O 1
ATOM 2231 N N . ALA A 1 278 ? -1.065 4.548 33.000 1.00 27.32 278 ALA A N 1
ATOM 2232 C CA . ALA A 1 278 ? 0.070 4.052 32.235 1.00 27.84 278 ALA A CA 1
ATOM 2233 C C . ALA A 1 278 ? 1.338 3.904 33.061 1.00 28.58 278 ALA A C 1
ATOM 2234 O O . ALA A 1 278 ? 2.166 3.071 32.759 1.00 28.54 278 ALA A O 1
ATOM 2236 N N . SER A 1 279 ? 1.495 4.701 34.106 1.00 28.39 279 SER A N 1
ATOM 2237 C CA . SER A 1 279 ? 2.666 4.535 34.972 1.00 29.22 279 SER A CA 1
ATOM 2238 C C . SER A 1 279 ? 2.560 3.382 35.990 1.00 28.65 279 SER A C 1
ATOM 2239 O O . SER A 1 279 ? 3.470 3.168 36.791 1.00 28.91 279 SER A O 1
ATOM 2242 N N . ILE A 1 280 ? 1.444 2.654 35.944 1.00 27.87 280 ILE A N 1
ATOM 2243 C CA . ILE A 1 280 ? 1.219 1.422 36.699 1.00 27.03 280 ILE A CA 1
ATOM 2244 C C . ILE A 1 280 ? 0.974 1.602 38.194 1.00 27.08 280 ILE A C 1
ATOM 2245 O O . ILE A 1 280 ? 0.033 1.023 38.736 1.00 27.12 280 ILE A O 1
ATOM 2250 N N . ARG A 1 281 ? 1.829 2.377 38.858 1.00 26.69 281 ARG A N 1
ATOM 2251 C CA . ARG A 1 281 ? 1.688 2.615 40.300 1.00 27.65 281 ARG A CA 1
ATOM 2252 C C . ARG A 1 281 ? 0.920 3.893 40.685 1.00 27.10 281 ARG A C 1
ATOM 2253 O O . ARG A 1 281 ? 0.812 4.228 41.870 1.00 27.64 281 ARG A O 1
ATOM 2261 N N . THR A 1 282 ? 0.421 4.609 39.682 1.00 27.42 282 THR A N 1
ATOM 2262 C CA . THR A 1 282 ? -0.509 5.734 39.898 1.00 27.44 282 THR A CA 1
ATOM 2263 C C . THR A 1 282 ? -1.908 5.334 39.432 1.00 27.47 282 THR A C 1
ATOM 2264 O O . THR A 1 282 ? -2.089 4.866 38.283 1.00 26.70 282 THR A O 1
ATOM 2268 N N . TRP A 1 283 ? -2.880 5.535 40.330 1.00 27.06 283 TRP A N 1
ATOM 2269 C CA . TRP A 1 283 ? -4.242 5.051 40.173 1.00 27.22 283 TRP A CA 1
ATOM 2270 C C . TRP A 1 283 ? -5.227 6.202 39.969 1.00 28.18 283 TRP A C 1
ATOM 2271 O O . TRP A 1 283 ? -5.136 7.239 40.627 1.00 26.90 283 TRP A O 1
ATOM 2282 N N . PHE A 1 284 ? -6.168 5.980 39.061 1.00 29.32 284 PHE A N 1
ATOM 2283 C CA . PHE A 1 284 ? -7.200 6.932 38.728 1.00 30.83 284 PHE A CA 1
ATOM 2284 C C . PHE A 1 284 ? -8.540 6.455 39.301 1.00 32.06 284 PHE A C 1
ATOM 2285 O O . PHE A 1 284 ? -8.870 5.260 39.221 1.00 31.10 284 PHE A O 1
ATOM 2293 N N . ILE A 1 285 ? -9.280 7.392 39.895 1.00 32.95 285 ILE A N 1
ATOM 2294 C CA . ILE A 1 285 ? -10.674 7.177 40.281 1.00 35.07 285 ILE A CA 1
ATOM 2295 C C . ILE A 1 285 ? -11.477 8.324 39.660 1.00 36.61 285 ILE A C 1
ATOM 2296 O O . ILE A 1 285 ? -11.249 9.504 39.953 1.00 36.14 285 ILE A O 1
ATOM 2301 N N . ASP A 1 286 ? -12.362 7.956 38.751 1.00 39.01 286 ASP A N 1
ATOM 2302 C CA . ASP A 1 286 ? -13.272 8.892 38.107 1.00 42.23 286 ASP A CA 1
ATOM 2303 C C . ASP A 1 286 ? -13.958 9.730 39.193 1.00 42.70 286 ASP A C 1
ATOM 2304 O O . ASP A 1 286 ? -14.467 9.196 40.187 1.00 42.85 286 ASP A O 1
ATOM 2309 N N . ASP A 1 287 ? -13.910 11.046 39.037 1.00 43.32 287 ASP A N 1
ATOM 2310 C CA . ASP A 1 287 ? -14.613 11.944 39.958 1.00 44.18 287 ASP A CA 1
ATOM 2311 C C . ASP A 1 287 ? -14.103 12.014 41.421 1.00 43.44 287 ASP A C 1
ATOM 2312 O O . ASP A 1 287 ? -14.734 12.685 42.258 1.00 44.49 287 ASP A O 1
ATOM 2317 N N . HIS A 1 288 ? -12.984 11.342 41.736 1.00 41.35 288 HIS A N 1
ATOM 2318 C CA . HIS A 1 288 ? -12.285 11.578 43.018 1.00 39.01 288 HIS A CA 1
ATOM 2319 C C . HIS A 1 288 ? -11.403 12.798 42.813 1.00 37.83 288 HIS A C 1
ATOM 2320 O O . HIS A 1 288 ? -10.996 13.069 41.691 1.00 37.85 288 HIS A O 1
ATOM 2327 N N . ASP A 1 289 ? -11.112 13.545 43.874 1.00 36.82 289 ASP A N 1
ATOM 2328 C CA . ASP A 1 289 ? -10.278 14.739 43.718 1.00 36.30 289 ASP A CA 1
ATOM 2329 C C . ASP A 1 289 ? -8.803 14.467 43.406 1.00 34.73 289 ASP A C 1
ATOM 2330 O O . ASP A 1 289 ? -8.091 15.385 42.995 1.00 34.54 289 ASP A O 1
ATOM 2335 N N . TYR A 1 290 ? -8.366 13.216 43.579 1.00 33.13 290 TYR A N 1
ATOM 2336 C CA . TYR A 1 290 ? -6.938 12.883 43.509 1.00 31.65 290 TYR A CA 1
ATOM 2337 C C . TYR A 1 290 ? -6.636 11.595 42.757 1.00 30.86 290 TYR A C 1
ATOM 2338 O O . TYR A 1 290 ? -7.445 10.663 42.778 1.00 30.12 290 TYR A O 1
ATOM 2347 N N . PHE A 1 291 ? -5.472 11.561 42.093 1.00 29.54 291 PHE A N 1
ATOM 2348 C CA . PHE A 1 291 ? -4.827 10.308 41.722 1.00 28.81 291 PHE A CA 1
ATOM 2349 C C . PHE A 1 291 ? -4.119 9.830 42.976 1.00 28.53 291 PHE A C 1
ATOM 2350 O O . PHE A 1 291 ? -3.645 10.644 43.787 1.00 27.75 291 PHE A O 1
ATOM 2358 N N . ILE A 1 292 ? -3.987 8.516 43.115 1.00 27.68 292 ILE A N 1
ATOM 2359 C CA . ILE A 1 292 ? -3.193 7.971 44.203 1.00 27.35 292 ILE A CA 1
ATOM 2360 C C . ILE A 1 292 ? -1.916 7.362 43.582 1.00 28.10 292 ILE A C 1
ATOM 2361 O O . ILE A 1 292 ? -1.995 6.418 42.790 1.00 27.29 292 ILE A O 1
ATOM 2366 N N . LYS A 1 293 ? -0.767 7.934 43.929 1.00 27.85 293 LYS A N 1
ATOM 2367 C CA . LYS A 1 293 ? 0.510 7.418 43.478 1.00 28.98 293 LYS A CA 1
ATOM 2368 C C . LYS A 1 293 ? 1.207 6.739 44.656 1.00 29.67 293 LYS A C 1
ATOM 2369 O O . LYS A 1 293 ? 1.399 7.352 45.702 1.00 30.55 293 LYS A O 1
ATOM 2375 N N . GLY A 1 294 ? 1.543 5.461 44.489 1.00 30.17 294 GLY A N 1
ATOM 2376 C CA . GLY A 1 294 ? 2.217 4.675 45.528 1.00 29.73 294 GLY A CA 1
ATOM 2377 C C . GLY A 1 294 ? 3.556 4.126 45.063 1.00 29.96 294 GLY A C 1
ATOM 2378 O O . GLY A 1 294 ? 3.839 4.094 43.875 1.00 29.58 294 GLY A O 1
ATOM 2379 N N . SER A 1 295 ? 4.389 3.720 46.012 1.00 30.23 295 SER A N 1
ATOM 2380 C CA . SER A 1 295 ? 5.601 2.978 45.693 1.00 31.07 295 SER A CA 1
ATOM 2381 C C . SER A 1 295 ? 5.266 1.609 45.130 1.00 30.94 295 SER A C 1
ATOM 2382 O O . SER A 1 295 ? 4.292 0.965 45.520 1.00 30.36 295 SER A O 1
ATOM 2385 N N . LEU A 1 296 ? 6.082 1.191 44.179 1.00 31.93 296 LEU A N 1
ATOM 2386 C CA . LEU A 1 296 ? 6.078 -0.167 43.699 1.00 32.57 296 LEU A CA 1
ATOM 2387 C C . LEU A 1 296 ? 7.536 -0.530 43.454 1.00 34.39 296 LEU A C 1
ATOM 2388 O O . LEU A 1 296 ? 8.135 -0.055 42.483 1.00 34.25 296 LEU A O 1
ATOM 2393 N N . ASN A 1 297 ? 8.097 -1.356 44.341 1.00 35.57 297 ASN A N 1
ATOM 2394 C CA . ASN A 1 297 ? 9.530 -1.648 44.320 1.00 37.79 297 ASN A CA 1
ATOM 2395 C C . ASN A 1 297 ? 9.883 -2.690 43.265 1.00 38.36 297 ASN A C 1
ATOM 2396 O O . ASN A 1 297 ? 10.300 -3.787 43.575 1.00 38.51 297 ASN A O 1
ATOM 2401 N N . VAL A 1 298 ? 9.700 -2.305 42.011 1.00 39.09 298 VAL A N 1
ATOM 2402 C CA . VAL A 1 298 ? 9.743 -3.206 40.878 1.00 40.53 298 VAL A CA 1
ATOM 2403 C C . VAL A 1 298 ? 10.343 -2.381 39.748 1.00 41.38 298 VAL A C 1
ATOM 2404 O O . VAL A 1 298 ? 10.117 -1.160 39.678 1.00 41.56 298 VAL A O 1
ATOM 2408 N N . ARG A 1 299 ? 11.109 -3.029 38.871 1.00 42.20 299 ARG A N 1
ATOM 2409 C CA . ARG A 1 299 ? 11.521 -2.379 37.637 1.00 43.36 299 ARG A CA 1
ATOM 2410 C C . ARG A 1 299 ? 10.366 -2.328 36.628 1.00 42.94 299 ARG A C 1
ATOM 2411 O O . ARG A 1 299 ? 9.669 -3.334 36.371 1.00 42.79 299 ARG A O 1
ATOM 2419 N N . ILE A 1 300 ? 10.190 -1.133 36.078 1.00 42.86 300 ILE A N 1
ATOM 2420 C CA . ILE A 1 300 ? 9.356 -0.887 34.920 1.00 42.68 300 ILE A CA 1
ATOM 2421 C C . ILE A 1 300 ? 10.122 0.092 34.047 1.00 42.77 300 ILE A C 1
ATOM 2422 O O . ILE A 1 300 ? 10.517 1.182 34.504 1.00 41.62 300 ILE A O 1
ATOM 2427 N N . THR A 1 301 ? 10.300 -0.298 32.784 1.00 43.05 301 THR A N 1
ATOM 2428 C CA . THR A 1 301 ? 11.266 0.328 31.888 1.00 43.88 301 THR A CA 1
ATOM 2429 C C . THR A 1 301 ? 12.571 0.576 32.651 1.00 44.74 301 THR A C 1
ATOM 2430 O O . THR A 1 301 ? 13.082 -0.358 33.274 1.00 44.89 301 THR A O 1
ATOM 2434 N N . ASN A 1 302 ? 13.099 1.797 32.655 1.00 45.48 302 ASN A N 1
ATOM 2435 C CA . ASN A 1 302 ? 14.469 1.964 33.169 1.00 46.77 302 ASN A CA 1
ATOM 2436 C C . ASN A 1 302 ? 14.683 2.451 34.611 1.00 47.54 302 ASN A C 1
ATOM 2437 O O . ASN A 1 302 ? 15.619 3.224 34.891 1.00 47.90 302 ASN A O 1
ATOM 2442 N N . CYS A 1 303 ? 13.834 1.968 35.520 1.00 47.85 303 CYS A N 1
ATOM 2443 C CA . CYS A 1 303 ? 14.124 2.035 36.953 1.00 48.36 303 CYS A CA 1
ATOM 2444 C C . CYS A 1 303 ? 13.052 1.461 37.870 1.00 47.29 303 CYS A C 1
ATOM 2445 O O . CYS A 1 303 ? 11.906 1.202 37.461 1.00 47.20 303 CYS A O 1
ATOM 2448 N N . VAL A 1 304 ? 13.447 1.284 39.127 1.00 45.88 304 VAL A N 1
ATOM 2449 C CA . VAL A 1 304 ? 12.552 0.806 40.166 1.00 45.04 304 VAL A CA 1
ATOM 2450 C C . VAL A 1 304 ? 11.582 1.923 40.544 1.00 44.09 304 VAL A C 1
ATOM 2451 O O . VAL A 1 304 ? 11.991 3.075 40.724 1.00 43.65 304 VAL A O 1
ATOM 2455 N N . ARG A 1 305 ? 10.299 1.585 40.644 1.00 42.76 305 ARG A N 1
ATOM 2456 C CA . ARG A 1 305 ? 9.262 2.608 40.755 1.00 41.90 305 ARG A CA 1
ATOM 2457 C C . ARG A 1 305 ? 8.842 2.882 42.218 1.00 42.13 305 ARG A C 1
ATOM 2458 O O . ARG A 1 305 ? 7.660 2.994 42.540 1.00 41.11 305 ARG A O 1
ATOM 2466 N N . LYS A 1 306 ? 9.842 3.000 43.086 1.00 42.47 306 LYS A N 1
ATOM 2467 C CA . LYS A 1 306 ? 9.636 3.333 44.493 1.00 43.78 306 LYS A CA 1
ATOM 2468 C C . LYS A 1 306 ? 9.856 4.819 44.724 1.00 43.53 306 LYS A C 1
ATOM 2469 O O . LYS A 1 306 ? 10.663 5.436 44.036 1.00 43.96 306 LYS A O 1
ATOM 2475 N N . ASN A 1 307 ? 9.152 5.388 45.698 1.00 43.00 307 ASN A N 1
ATOM 2476 C CA . ASN A 1 307 ? 9.432 6.752 46.124 1.00 42.49 307 ASN A CA 1
ATOM 2477 C C . ASN A 1 307 ? 10.370 6.707 47.321 1.00 41.91 307 ASN A C 1
ATOM 2478 O O . ASN A 1 307 ? 9.960 6.292 48.397 1.00 41.87 307 ASN A O 1
ATOM 2483 N N . ALA A 1 308 ? 11.629 7.111 47.133 1.00 41.31 308 ALA A N 1
ATOM 2484 C CA . ALA A 1 308 ? 12.573 7.261 48.245 1.00 40.47 308 ALA A CA 1
ATOM 2485 C C . ALA A 1 308 ? 12.099 8.309 49.266 1.00 40.04 308 ALA A C 1
ATOM 2486 O O . ALA A 1 308 ? 11.371 9.248 48.906 1.00 40.13 308 ALA A O 1
ATOM 2488 N N . TRP A 1 309 ? 12.509 8.157 50.529 1.00 39.38 309 TRP A N 1
ATOM 2489 C CA . TRP A 1 309 ? 12.036 9.048 51.600 1.00 38.75 309 TRP A CA 1
ATOM 2490 C C . TRP A 1 309 ? 12.289 10.518 51.263 1.00 38.16 309 TRP A C 1
ATOM 2491 O O . TRP A 1 309 ? 11.422 11.362 51.464 1.00 38.04 309 TRP A O 1
ATOM 2502 N N . TYR A 1 310 ? 13.475 10.807 50.722 1.00 37.81 310 TYR A N 1
ATOM 2503 C CA . TYR A 1 310 ? 13.871 12.175 50.385 1.00 37.29 310 TYR A CA 1
ATOM 2504 C C . TYR A 1 310 ? 13.099 12.705 49.179 1.00 36.62 310 TYR A C 1
ATOM 2505 O O . TYR A 1 310 ? 12.998 13.913 48.993 1.00 36.65 310 TYR A O 1
ATOM 2514 N N . GLU A 1 311 ? 12.566 11.796 48.365 1.00 36.45 311 GLU A N 1
ATOM 2515 C CA . GLU A 1 311 ? 11.650 12.159 47.288 1.00 35.99 311 GLU A CA 1
ATOM 2516 C C . GLU A 1 311 ? 10.267 12.480 47.802 1.00 35.34 311 GLU A C 1
ATOM 2517 O O . GLU A 1 311 ? 9.596 13.367 47.269 1.00 35.00 311 GLU A O 1
ATOM 2523 N N . LEU A 1 312 ? 9.834 11.744 48.826 1.00 34.58 312 LEU A N 1
ATOM 2524 C CA . LEU A 1 312 ? 8.580 12.047 49.494 1.00 33.54 312 LEU A CA 1
ATOM 2525 C C . LEU A 1 312 ? 8.674 13.442 50.103 1.00 33.44 312 LEU A C 1
ATOM 2526 O O . LEU A 1 312 ? 7.715 14.223 50.020 1.00 32.70 312 LEU A O 1
ATOM 2531 N N . GLU A 1 313 ? 9.837 13.758 50.677 1.00 32.96 313 GLU A N 1
ATOM 2532 C CA . GLU A 1 313 ? 10.079 15.080 51.246 1.00 33.86 313 GLU A CA 1
ATOM 2533 C C . GLU A 1 313 ? 10.171 16.151 50.157 1.00 33.49 313 GLU A C 1
ATOM 2534 O O . GLU A 1 313 ? 9.591 17.229 50.282 1.00 33.17 313 GLU A O 1
ATOM 2540 N N . SER A 1 314 ? 10.894 15.851 49.086 1.00 33.12 314 SER A N 1
ATOM 2541 C CA . SER A 1 314 ? 11.090 16.822 48.026 1.00 33.29 314 SER A CA 1
ATOM 2542 C C . SER A 1 314 ? 9.787 17.126 47.271 1.00 33.05 314 SER A C 1
ATOM 2543 O O . SER A 1 314 ? 9.619 18.208 46.733 1.00 32.86 314 SER A O 1
ATOM 2546 N N . THR A 1 315 ? 8.878 16.163 47.217 1.00 32.51 315 THR A N 1
ATOM 2547 C CA . THR A 1 315 ? 7.589 16.359 46.552 1.00 32.83 315 THR A CA 1
ATOM 2548 C C . THR A 1 315 ? 6.826 17.537 47.163 1.00 32.63 315 THR A C 1
ATOM 2549 O O . THR A 1 315 ? 6.264 18.354 46.440 1.00 31.90 315 THR A O 1
ATOM 2553 N N . VAL A 1 316 ? 6.826 17.598 48.493 1.00 32.70 316 VAL A N 1
ATOM 2554 C CA . VAL A 1 316 ? 6.185 18.670 49.266 1.00 33.64 316 VAL A CA 1
ATOM 2555 C C . VAL A 1 316 ? 6.759 20.063 48.919 1.00 33.70 316 VAL A C 1
ATOM 2556 O O . VAL A 1 316 ? 6.018 21.006 48.674 1.00 33.97 316 VAL A O 1
ATOM 2560 N N . LEU A 1 317 ? 8.080 20.162 48.892 1.00 34.16 317 LEU A N 1
ATOM 2561 C CA . LEU A 1 317 ? 8.774 21.398 48.563 1.00 34.57 317 LEU A CA 1
ATOM 2562 C C . LEU A 1 317 ? 8.524 21.841 47.128 1.00 35.01 317 LEU A C 1
ATOM 2563 O O . LEU A 1 317 ? 8.196 23.007 46.889 1.00 35.88 317 LEU A O 1
ATOM 2568 N N . ILE A 1 318 ? 8.650 20.921 46.173 1.00 34.88 318 ILE A N 1
ATOM 2569 C CA . ILE A 1 318 ? 8.391 21.250 44.777 1.00 34.51 318 ILE A CA 1
ATOM 2570 C C . ILE A 1 318 ? 6.945 21.732 44.592 1.00 34.42 318 ILE A C 1
ATOM 2571 O O . ILE A 1 318 ? 6.718 22.727 43.923 1.00 34.45 318 ILE A O 1
ATOM 2576 N N . ASP A 1 319 ? 5.975 21.030 45.186 1.00 34.52 319 ASP A N 1
ATOM 2577 C CA . ASP A 1 319 ? 4.562 21.446 45.113 1.00 34.63 319 ASP A CA 1
ATOM 2578 C C . ASP A 1 319 ? 4.365 22.876 45.632 1.00 35.04 319 ASP A C 1
ATOM 2579 O O . ASP A 1 319 ? 3.648 23.676 45.031 1.00 34.77 319 ASP A O 1
ATOM 2584 N N . ARG A 1 320 ? 4.996 23.156 46.764 1.00 35.79 320 ARG A N 1
ATOM 2585 C CA . ARG A 1 320 ? 5.002 24.470 47.402 1.00 37.58 320 ARG A CA 1
ATOM 2586 C C . ARG A 1 320 ? 5.641 25.515 46.482 1.00 37.23 320 ARG A C 1
ATOM 2587 O O . ARG A 1 320 ? 5.106 26.616 46.320 1.00 37.18 320 ARG A O 1
ATOM 2595 N N . LEU A 1 321 ? 6.749 25.149 45.843 1.00 37.47 321 LEU A N 1
ATOM 2596 C CA . LEU A 1 321 ? 7.426 26.026 44.884 1.00 37.98 321 LEU A CA 1
ATOM 2597 C C . LEU A 1 321 ? 6.547 26.383 43.673 1.00 38.65 321 LEU A C 1
ATOM 2598 O O . LEU A 1 321 ? 6.401 27.569 43.325 1.00 38.94 321 LEU A O 1
ATOM 2603 N N . PHE A 1 322 ? 5.960 25.371 43.036 1.00 38.67 322 PHE A N 1
ATOM 2604 C CA . PHE A 1 322 ? 5.092 25.611 41.890 1.00 39.06 322 PHE A CA 1
ATOM 2605 C C . PHE A 1 322 ? 3.904 26.485 42.265 1.00 39.59 322 PHE A C 1
ATOM 2606 O O . PHE A 1 322 ? 3.504 27.331 41.480 1.00 39.51 322 PHE A O 1
ATOM 2614 N N . ARG A 1 323 ? 3.343 26.279 43.455 1.00 40.52 323 ARG A N 1
ATOM 2615 C CA . ARG A 1 323 ? 2.232 27.105 43.932 1.00 41.83 323 ARG A CA 1
ATOM 2616 C C . ARG A 1 323 ? 2.647 28.577 44.068 1.00 41.81 323 ARG A C 1
ATOM 2617 O O . ARG A 1 323 ? 1.915 29.461 43.656 1.00 41.48 323 ARG A O 1
ATOM 2625 N N . GLN A 1 324 ? 3.829 28.829 44.619 1.00 42.29 324 GLN A N 1
ATOM 2626 C CA . GLN A 1 324 ? 4.358 30.192 44.718 1.00 43.61 324 GLN A CA 1
ATOM 2627 C C . GLN A 1 324 ? 4.712 30.797 43.359 1.00 43.70 324 GLN A C 1
ATOM 2628 O O . GLN A 1 324 ? 4.435 31.970 43.122 1.00 44.28 324 GLN A O 1
ATOM 2634 N N . LEU A 1 325 ? 5.310 30.007 42.468 1.00 43.69 325 LEU A N 1
ATOM 2635 C CA . LEU A 1 325 ? 5.599 30.478 41.110 1.00 44.22 325 LEU A CA 1
ATOM 2636 C C . LEU A 1 325 ? 4.334 30.866 40.321 1.00 44.56 325 LEU A C 1
ATOM 2637 O O . LEU A 1 325 ? 4.308 31.909 39.676 1.00 45.11 325 LEU A O 1
ATOM 2642 N N . LEU A 1 326 ? 3.291 30.037 40.383 1.00 45.00 326 LEU A N 1
ATOM 2643 C CA . LEU A 1 326 ? 2.037 30.282 39.657 1.00 45.46 326 LEU A CA 1
ATOM 2644 C C . LEU A 1 326 ? 1.264 31.482 40.226 1.00 46.49 326 LEU A C 1
ATOM 2645 O O . LEU A 1 326 ? 0.512 32.153 39.513 1.00 46.45 326 LEU A O 1
ATOM 2650 N N . ASP A 1 327 ? 1.483 31.734 41.513 1.00 47.27 327 ASP A N 1
ATOM 2651 C CA . ASP A 1 327 ? 0.841 32.798 42.272 1.00 48.39 327 ASP A CA 1
ATOM 2652 C C . ASP A 1 327 ? 1.517 34.159 42.050 1.00 48.28 327 ASP A C 1
ATOM 2653 O O . ASP A 1 327 ? 0.840 35.156 41.814 1.00 48.31 327 ASP A O 1
ATOM 2658 N N . GLN A 1 328 ? 2.847 34.186 42.118 1.00 47.89 328 GLN A N 1
ATOM 2659 C CA . GLN A 1 328 ? 3.602 35.434 42.173 1.00 48.05 328 GLN A CA 1
ATOM 2660 C C . GLN A 1 328 ? 4.451 35.704 40.942 1.00 47.30 328 GLN A C 1
ATOM 2661 O O . GLN A 1 328 ? 4.924 36.825 40.758 1.00 47.67 328 GLN A O 1
ATOM 2667 N N . HIS A 1 329 ? 4.670 34.684 40.113 1.00 46.36 329 HIS A N 1
ATOM 2668 C CA . HIS A 1 329 ? 5.565 34.820 38.972 1.00 45.16 329 HIS A CA 1
ATOM 2669 C C . HIS A 1 329 ? 4.927 34.333 37.686 1.00 44.92 329 HIS A C 1
ATOM 2670 O O . HIS A 1 329 ? 5.625 33.869 36.784 1.00 44.75 329 HIS A O 1
ATOM 2677 N N . ALA A 1 330 ? 3.606 34.445 37.584 1.00 44.48 330 ALA A N 1
ATOM 2678 C CA . ALA A 1 330 ? 2.908 33.943 36.403 1.00 44.63 330 ALA A CA 1
ATOM 2679 C C . ALA A 1 330 ? 3.479 34.454 35.083 1.00 44.71 330 ALA A C 1
ATOM 2680 O O . ALA A 1 330 ? 3.402 33.768 34.069 1.00 44.98 330 ALA A O 1
ATOM 2682 N N . ASP A 1 331 ? 4.058 35.653 35.098 1.00 44.54 331 ASP A N 1
ATOM 2683 C CA . ASP A 1 331 ? 4.473 36.316 33.868 1.00 44.50 331 ASP A CA 1
ATOM 2684 C C . ASP A 1 331 ? 5.833 35.851 33.356 1.00 43.83 331 ASP A C 1
ATOM 2685 O O . ASP A 1 331 ? 6.263 36.258 32.282 1.00 43.79 331 ASP A O 1
ATOM 2690 N N . THR A 1 332 ? 6.501 34.996 34.123 1.00 42.99 332 THR A N 1
ATOM 2691 C CA . THR A 1 332 ? 7.765 34.405 33.695 1.00 42.25 332 THR A CA 1
ATOM 2692 C C . THR A 1 332 ? 7.658 32.881 33.610 1.00 41.42 332 THR A C 1
ATOM 2693 O O . THR A 1 332 ? 8.668 32.196 33.546 1.00 41.33 332 THR A O 1
ATOM 2697 N N . LEU A 1 333 ? 6.426 32.363 33.629 1.00 40.96 333 LEU A N 1
ATOM 2698 C CA . LEU A 1 333 ? 6.188 30.908 33.568 1.00 39.75 333 LEU A CA 1
ATOM 2699 C C . LEU A 1 333 ? 5.609 30.410 32.240 1.00 39.49 333 LEU A C 1
ATOM 2700 O O . LEU A 1 333 ? 5.283 29.225 32.122 1.00 40.22 333 LEU A O 1
ATOM 2705 N N . GLY A 1 334 ? 5.473 31.297 31.254 1.00 38.41 334 GLY A N 1
ATOM 2706 C CA . GLY A 1 334 ? 5.115 30.905 29.897 1.00 37.42 334 GLY A CA 1
ATOM 2707 C C . GLY A 1 334 ? 3.773 30.234 29.715 1.00 36.98 334 GLY A C 1
ATOM 2708 O O . GLY A 1 334 ? 3.580 29.485 28.761 1.00 37.37 334 GLY A O 1
ATOM 2709 N N . GLY A 1 335 ? 2.835 30.507 30.611 1.00 36.37 335 GLY A N 1
ATOM 2710 C CA . GLY A 1 335 ? 1.511 29.886 30.555 1.00 36.40 335 GLY A CA 1
ATOM 2711 C C . GLY A 1 335 ? 1.433 28.483 31.155 1.00 36.24 335 GLY A C 1
ATOM 2712 O O . GLY A 1 335 ? 0.608 27.674 30.730 1.00 36.27 335 GLY A O 1
ATOM 2713 N N . LEU A 1 336 ? 2.284 28.201 32.141 1.00 35.89 336 LEU A N 1
ATOM 2714 C CA . LEU A 1 336 ? 2.338 26.883 32.780 1.00 35.76 336 LEU A CA 1
ATOM 2715 C C . LEU A 1 336 ? 1.007 26.404 33.332 1.00 35.69 336 LEU A C 1
ATOM 2716 O O . LEU A 1 336 ? 0.312 27.121 34.069 1.00 36.09 336 LEU A O 1
ATOM 2721 N N . VAL A 1 337 ? 0.677 25.169 32.969 1.00 35.40 337 VAL A N 1
ATOM 2722 C CA . VAL A 1 337 ? -0.423 24.434 33.559 1.00 34.93 337 VAL A CA 1
ATOM 2723 C C . VAL A 1 337 ? 0.189 23.134 34.090 1.00 34.94 337 VAL A C 1
ATOM 2724 O O . VAL A 1 337 ? 0.812 22.378 33.340 1.00 34.76 337 VAL A O 1
ATOM 2728 N N . ALA A 1 338 ? 0.050 22.893 35.392 1.00 34.87 338 ALA A N 1
ATOM 2729 C CA . ALA A 1 338 ? 0.665 21.712 36.010 1.00 34.22 338 ALA A CA 1
ATOM 2730 C C . ALA A 1 338 ? -0.291 21.061 36.998 1.00 33.82 338 ALA A C 1
ATOM 2731 O O . ALA A 1 338 ? -1.101 21.747 37.636 1.00 34.24 338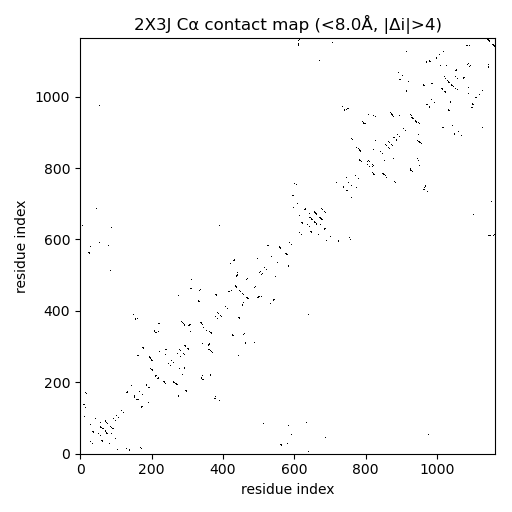 ALA A O 1
ATOM 2733 N N . ALA A 1 339 ? -0.226 19.740 37.124 1.00 32.88 339 ALA A N 1
ATOM 2734 C CA . ALA A 1 339 ? -1.028 19.078 38.147 1.00 31.97 339 ALA A CA 1
ATOM 2735 C C . ALA A 1 339 ? -0.305 19.144 39.496 1.00 31.72 339 ALA A C 1
ATOM 2736 O O . ALA A 1 339 ? 0.842 18.701 39.626 1.00 31.20 339 ALA A O 1
ATOM 2738 N N . ALA A 1 340 ? -0.978 19.713 40.494 1.00 31.09 340 ALA A N 1
ATOM 2739 C CA . ALA A 1 340 ? -0.424 19.821 41.843 1.00 30.29 340 ALA A CA 1
ATOM 2740 C C . ALA A 1 340 ? -0.289 18.460 42.528 1.00 29.86 340 ALA A C 1
ATOM 2741 O O . ALA A 1 340 ? -1.008 17.506 42.207 1.00 29.45 340 ALA A O 1
ATOM 2743 N N . GLU A 1 341 ? 0.612 18.404 43.507 1.00 29.59 341 GLU A N 1
ATOM 2744 C CA . GLU A 1 341 ? 0.805 17.230 44.348 1.00 29.48 341 GLU A CA 1
ATOM 2745 C C . GLU A 1 341 ? 0.760 17.673 45.815 1.00 29.90 341 GLU A C 1
ATOM 2746 O O . GLU A 1 341 ? 1.793 17.781 46.474 1.00 29.22 341 GLU A O 1
ATOM 2752 N N . PRO A 1 342 ? -0.457 17.966 46.320 1.00 30.96 342 PRO A N 1
ATOM 2753 C CA . PRO A 1 342 ? -0.626 18.684 47.599 1.00 31.10 342 PRO A CA 1
ATOM 2754 C C . PRO A 1 342 ? -0.497 17.855 48.882 1.00 31.48 342 PRO A C 1
ATOM 2755 O O . PRO A 1 342 ? -0.386 18.425 49.980 1.00 31.90 342 PRO A O 1
ATOM 2759 N N . GLY A 1 343 ? -0.509 16.529 48.747 1.00 31.24 343 GLY A N 1
ATOM 2760 C CA . GLY A 1 343 ? -0.519 15.628 49.885 1.00 30.51 343 GLY A CA 1
ATOM 2761 C C . GLY A 1 343 ? 0.454 14.466 49.719 1.00 30.23 343 GLY A C 1
ATOM 2762 O O . GLY A 1 343 ? 0.538 13.853 48.649 1.00 29.64 343 GLY A O 1
ATOM 2763 N N . VAL A 1 344 ? 1.202 14.180 50.780 1.00 29.88 344 VAL A N 1
ATOM 2764 C CA . VAL A 1 344 ? 2.103 13.023 50.803 1.00 30.01 344 VAL A CA 1
ATOM 2765 C C . VAL A 1 344 ? 1.980 12.303 52.146 1.00 29.63 344 VAL A C 1
ATOM 2766 O O . VAL A 1 344 ? 1.897 12.947 53.184 1.00 29.68 344 VAL A O 1
ATOM 2770 N N . VAL A 1 345 ? 1.976 10.970 52.124 1.00 29.42 345 VAL A N 1
ATOM 2771 C CA . VAL A 1 345 ? 1.939 10.186 53.353 1.00 29.68 345 VAL A CA 1
ATOM 2772 C C . VAL A 1 345 ? 2.959 9.022 53.324 1.00 29.83 345 VAL A C 1
ATOM 2773 O O . VAL A 1 345 ? 3.231 8.440 52.275 1.00 29.87 345 VAL A O 1
ATOM 2777 N N . SER A 1 346 ? 3.543 8.731 54.480 1.00 30.00 346 SER A N 1
ATOM 2778 C CA . SER A 1 346 ? 4.309 7.501 54.692 1.00 29.62 346 SER A CA 1
ATOM 2779 C C . SER A 1 346 ? 4.229 7.130 56.168 1.00 29.74 346 SER A C 1
ATOM 2780 O O . SER A 1 346 ? 3.785 7.937 56.994 1.00 29.36 346 SER A O 1
ATOM 2783 N N . TRP A 1 347 ? 4.620 5.900 56.500 1.00 28.67 347 TRP A N 1
ATOM 2784 C CA . TRP A 1 347 ? 4.555 5.436 57.883 1.00 27.91 347 TRP A CA 1
ATOM 2785 C C . TRP A 1 347 ? 5.835 4.683 58.179 1.00 28.57 347 TRP A C 1
ATOM 2786 O O . TRP A 1 347 ? 6.315 3.913 57.318 1.00 28.51 347 TRP A O 1
ATOM 2797 N N . SER A 1 348 ? 6.387 4.922 59.367 1.00 28.37 348 SER A N 1
ATOM 2798 C CA . SER A 1 348 ? 7.425 4.059 59.947 1.00 29.55 348 SER A CA 1
ATOM 2799 C C . SER A 1 348 ? 7.200 3.928 61.448 1.00 30.25 348 SER A C 1
ATOM 2800 O O . SER A 1 348 ? 6.600 4.818 62.051 1.00 30.18 348 SER A O 1
ATOM 2803 N N . PRO A 1 349 ? 7.642 2.807 62.055 1.00 30.67 349 PRO A N 1
ATOM 2804 C CA . PRO A 1 349 ? 7.453 2.713 63.501 1.00 31.45 349 PRO A CA 1
ATOM 2805 C C . PRO A 1 349 ? 8.233 3.825 64.189 1.00 32.76 349 PRO A C 1
ATOM 2806 O O . PRO A 1 349 ? 9.406 4.061 63.861 1.00 32.68 349 PRO A O 1
ATOM 2810 N N . ALA A 1 350 ? 7.581 4.492 65.139 1.00 33.94 350 ALA A N 1
ATOM 2811 C CA . ALA A 1 350 ? 8.150 5.656 65.828 1.00 35.40 350 ALA A CA 1
ATOM 2812 C C . ALA A 1 350 ? 9.507 5.397 66.504 1.00 35.96 350 ALA A C 1
ATOM 2813 O O . ALA A 1 350 ? 10.349 6.294 66.587 1.00 36.58 350 ALA A O 1
ATOM 2815 N N . ALA A 1 351 ? 9.715 4.173 66.970 1.00 36.16 351 ALA A N 1
ATOM 2816 C CA . ALA A 1 351 ? 10.951 3.813 67.659 1.00 36.80 351 ALA A CA 1
ATOM 2817 C C . ALA A 1 351 ? 12.039 3.256 66.722 1.00 37.06 351 ALA A C 1
ATOM 2818 O O . ALA A 1 351 ? 13.135 2.904 67.182 1.00 37.07 351 ALA A O 1
ATOM 2820 N N . ALA A 1 352 ? 11.735 3.172 65.423 1.00 36.49 352 ALA A N 1
ATOM 2821 C CA . ALA A 1 352 ? 12.660 2.582 64.457 1.00 36.29 352 ALA A CA 1
ATOM 2822 C C . ALA A 1 352 ? 13.922 3.416 64.296 1.00 35.93 352 ALA A C 1
ATOM 2823 O O . ALA A 1 352 ? 13.879 4.646 64.341 1.00 36.38 352 ALA A O 1
ATOM 2825 N N . GLY A 1 353 ? 15.050 2.739 64.103 1.00 35.77 353 GLY A N 1
ATOM 2826 C CA . GLY A 1 353 ? 16.280 3.414 63.717 1.00 35.14 353 GLY A CA 1
ATOM 2827 C C . GLY A 1 353 ? 16.138 4.015 62.328 1.00 35.01 353 GLY A C 1
ATOM 2828 O O . GLY A 1 353 ? 15.169 3.742 61.623 1.00 33.59 353 GLY A O 1
ATOM 2829 N N . GLU A 1 354 ? 17.112 4.832 61.936 1.00 34.99 354 GLU A N 1
ATOM 2830 C CA . GLU A 1 354 ? 17.066 5.557 60.664 1.00 36.30 354 GLU A CA 1
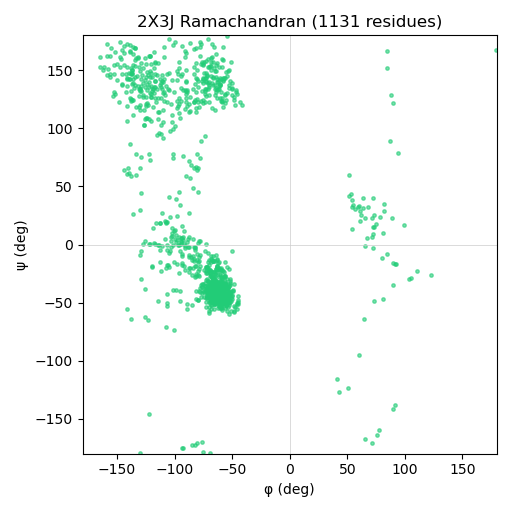ATOM 2831 C C . GLU A 1 354 ? 16.949 4.668 59.410 1.00 35.22 354 GLU A C 1
ATOM 2832 O O . GLU A 1 354 ? 16.121 4.938 58.532 1.00 35.43 354 GLU A O 1
ATOM 2838 N N . LEU A 1 355 ? 17.781 3.631 59.306 1.00 33.91 355 LEU A N 1
ATOM 2839 C CA . LEU A 1 355 ? 17.707 2.708 58.156 1.00 32.61 355 LEU A CA 1
ATOM 2840 C C . LEU A 1 355 ? 16.329 2.073 58.013 1.00 31.48 355 LEU A C 1
ATOM 2841 O O . LEU A 1 355 ? 15.773 2.063 56.926 1.00 30.69 355 LEU A O 1
ATOM 2846 N N . ASP A 1 356 ? 15.780 1.555 59.113 1.00 30.76 356 ASP A N 1
ATOM 2847 C CA . ASP A 1 356 ? 14.450 0.924 59.097 1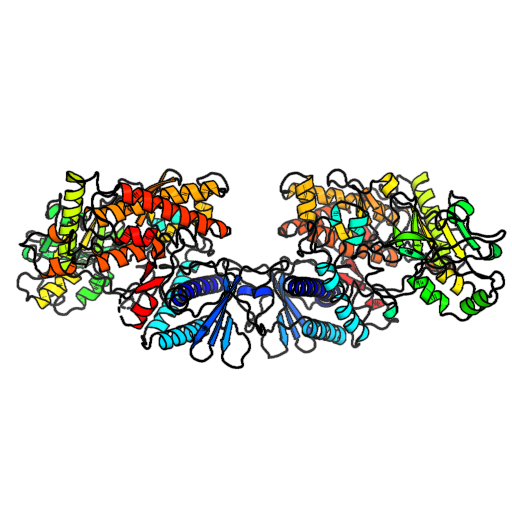.00 30.61 356 ASP A CA 1
ATOM 2848 C C . ASP A 1 356 ? 13.337 1.943 58.809 1.00 30.30 356 ASP A C 1
ATOM 2849 O O . ASP A 1 356 ? 12.409 1.647 58.063 1.00 30.20 356 ASP A O 1
ATOM 2854 N N A SER A 1 357 ? 13.448 3.129 59.413 0.70 29.83 357 SER A N 1
ATOM 2855 N N B SER A 1 357 ? 13.450 3.131 59.403 0.30 29.82 357 SER A N 1
ATOM 2856 C CA A SER A 1 357 ? 12.521 4.224 59.170 0.70 29.94 357 SER A CA 1
ATOM 2857 C CA B SER A 1 357 ? 12.503 4.216 59.167 0.30 29.53 357 SER A CA 1
ATOM 2858 C C A SER A 1 357 ? 12.450 4.575 57.689 0.70 29.58 357 SER A C 1
ATOM 2859 C C B SER A 1 357 ? 12.450 4.610 57.694 0.30 29.47 357 SER A C 1
ATOM 2860 O O A SER A 1 357 ? 11.360 4.733 57.131 0.70 28.83 357 SER A O 1
ATOM 2861 O O B SER A 1 357 ? 11.367 4.802 57.137 0.30 29.11 357 SER A O 1
ATOM 2866 N N . HIS A 1 358 ? 13.626 4.726 57.076 1.00 29.32 358 HIS A N 1
ATOM 2867 C CA . HIS A 1 358 ? 13.740 5.044 55.656 1.00 29.62 358 HIS A CA 1
ATOM 2868 C C . HIS A 1 358 ? 13.126 3.938 54.807 1.00 28.95 358 HIS A C 1
ATOM 2869 O O . HIS A 1 358 ? 12.410 4.222 53.856 1.00 29.23 358 HIS A O 1
ATOM 2876 N N . TRP A 1 359 ? 13.433 2.684 55.139 1.00 28.26 359 TRP A N 1
ATOM 2877 C CA . TRP A 1 359 ? 12.885 1.545 54.398 1.00 27.18 359 TRP A CA 1
ATOM 2878 C C . TRP A 1 359 ? 11.351 1.531 54.494 1.00 26.85 359 TRP A C 1
ATOM 2879 O O . TRP A 1 359 ? 10.659 1.396 53.486 1.00 25.71 359 TRP A O 1
ATOM 2890 N N . PHE A 1 360 ? 10.833 1.664 55.708 1.00 26.38 360 PHE A N 1
ATOM 2891 C CA . PHE A 1 360 ? 9.378 1.712 55.906 1.00 26.84 360 PHE A CA 1
ATOM 2892 C C . PHE A 1 360 ? 8.720 2.846 55.171 1.00 27.00 360 PHE A C 1
ATOM 2893 O O . PHE A 1 360 ? 7.660 2.647 54.594 1.00 27.83 360 PHE A O 1
ATOM 2901 N N . ARG A 1 361 ? 9.328 4.033 55.180 1.00 27.59 361 ARG A N 1
ATOM 2902 C CA . ARG A 1 361 ? 8.729 5.190 54.484 1.00 28.06 361 ARG A CA 1
ATOM 2903 C C . ARG A 1 361 ? 8.667 5.013 52.964 1.00 29.30 361 ARG A C 1
ATOM 2904 O O . ARG A 1 361 ? 7.645 5.341 52.334 1.00 29.03 361 ARG A O 1
ATOM 2912 N N . GLU A 1 362 ? 9.735 4.465 52.384 1.00 29.95 362 GLU A N 1
ATOM 2913 C CA . GLU A 1 362 ? 9.756 4.090 50.960 1.00 31.42 362 GLU A CA 1
ATOM 2914 C C . GLU A 1 362 ? 8.693 3.055 50.589 1.00 29.63 362 GLU A C 1
ATOM 2915 O O . GLU A 1 362 ? 8.072 3.150 49.543 1.00 29.20 362 GLU A O 1
ATOM 2921 N N . GLN A 1 363 ? 8.500 2.061 51.445 1.00 29.15 363 GLN A N 1
ATOM 2922 C CA . GLN A 1 363 ? 7.531 0.999 51.194 1.00 28.63 363 GLN A CA 1
ATOM 2923 C C . GLN A 1 363 ? 6.076 1.528 51.197 1.00 28.30 363 GLN A C 1
ATOM 2924 O O . GLN A 1 363 ? 5.288 1.240 50.278 1.00 27.23 363 GLN A O 1
ATOM 2930 N N . THR A 1 364 ? 5.765 2.313 52.229 1.00 27.74 364 THR A N 1
ATOM 2931 C CA . THR A 1 364 ? 4.411 2.828 52.495 1.00 28.43 364 THR A CA 1
ATOM 2932 C C . THR A 1 364 ? 4.117 4.194 51.860 1.00 29.03 364 THR A C 1
ATOM 2933 O O . THR A 1 364 ? 2.999 4.712 52.000 1.00 30.24 364 THR A O 1
ATOM 2937 N N . GLY A 1 365 ? 5.095 4.778 51.171 1.00 29.06 365 GLY A N 1
ATOM 2938 C CA . GLY A 1 365 ? 4.976 6.138 50.640 1.00 29.14 365 GLY A CA 1
ATOM 2939 C C . GLY A 1 365 ? 3.851 6.330 49.626 1.00 29.53 365 GLY A C 1
ATOM 2940 O O . GLY A 1 365 ? 3.666 5.510 48.725 1.00 29.77 365 GLY A O 1
ATOM 2941 N N . GLY A 1 366 ? 3.070 7.398 49.790 1.00 29.05 366 GLY A N 1
ATOM 2942 C CA . GLY A 1 366 ? 1.975 7.673 48.870 1.00 28.10 366 GLY A CA 1
ATOM 2943 C C . GLY A 1 366 ? 1.874 9.155 48.568 1.00 28.11 366 GLY A C 1
ATOM 2944 O O . GLY A 1 366 ? 2.147 9.985 49.442 1.00 28.20 366 GLY A O 1
ATOM 2945 N N . ILE A 1 367 ? 1.453 9.483 47.346 1.00 27.15 367 ILE A N 1
ATOM 2946 C CA . ILE A 1 367 ? 1.372 10.861 46.896 1.00 27.17 367 ILE A CA 1
ATOM 2947 C C . ILE A 1 367 ? 0.003 11.096 46.289 1.00 27.81 367 ILE A C 1
ATOM 2948 O O . ILE A 1 367 ? -0.475 10.289 45.499 1.00 27.61 367 ILE A O 1
ATOM 2953 N N . LEU A 1 368 ? -0.615 12.214 46.670 1.00 27.41 368 LEU A N 1
ATOM 2954 C CA . LEU A 1 368 ? -1.869 12.656 46.060 1.00 27.69 368 LEU A CA 1
ATOM 2955 C C . LEU A 1 368 ? -1.563 13.641 44.952 1.00 27.73 368 LEU A C 1
ATOM 2956 O O . LEU A 1 368 ? -0.895 14.656 45.170 1.00 27.40 368 LEU A O 1
ATOM 2961 N N . ARG A 1 369 ? -2.027 13.336 43.751 1.00 28.46 369 ARG A N 1
ATOM 2962 C CA . ARG A 1 369 ? -1.920 14.282 42.650 1.00 29.18 369 ARG A CA 1
ATOM 2963 C C . ARG A 1 369 ? -3.329 14.763 42.332 1.00 30.03 369 ARG A C 1
ATOM 2964 O O . ARG A 1 369 ? -4.248 13.963 42.263 1.00 30.03 369 ARG A O 1
ATOM 2972 N N . GLU A 1 370 ? -3.478 16.074 42.172 1.00 31.77 370 GLU A N 1
ATOM 2973 C CA . GLU A 1 370 ? -4.728 16.716 41.749 1.00 33.73 370 GLU A CA 1
ATOM 2974 C C . GLU A 1 370 ? -5.311 15.991 40.529 1.00 33.96 370 GLU A C 1
ATOM 2975 O O . GLU A 1 370 ? -4.644 15.891 39.500 1.00 33.28 370 GLU A O 1
ATOM 2981 N N . ASN A 1 371 ? -6.536 15.464 40.646 1.00 34.44 371 ASN A N 1
ATOM 2982 C CA . ASN A 1 371 ? -7.219 14.912 39.477 1.00 35.09 371 ASN A CA 1
ATOM 2983 C C . ASN A 1 371 ? -7.689 16.067 38.575 1.00 35.97 371 ASN A C 1
ATOM 2984 O O . ASN A 1 371 ? -8.779 16.624 38.759 1.00 35.12 371 ASN A O 1
ATOM 2989 N N . PHE A 1 372 ? -6.847 16.415 37.605 1.00 36.67 372 PHE A N 1
ATOM 2990 C CA . PHE A 1 372 ? -7.087 17.543 36.698 1.00 38.31 372 PHE A CA 1
ATOM 2991 C C . PHE A 1 372 ? -8.347 17.418 35.842 1.00 39.69 372 PHE A C 1
ATOM 2992 O O . PHE A 1 372 ? -8.851 18.419 35.342 1.00 40.18 372 PHE A O 1
ATOM 3000 N N . CYS A 1 373 ? -8.849 16.200 35.673 1.00 41.43 373 CYS A N 1
ATOM 3001 C CA . CYS A 1 373 ? -10.074 15.966 34.915 1.00 43.68 373 CYS A CA 1
ATOM 3002 C C . CYS A 1 373 ? -11.296 16.667 35.495 1.00 45.62 373 CYS A C 1
ATOM 3003 O O . CYS A 1 373 ? -12.246 16.958 34.752 1.00 45.75 373 CYS A O 1
ATOM 3006 N N . ARG A 1 374 ? -11.278 16.917 36.812 1.00 47.37 374 ARG A N 1
ATOM 3007 C CA . ARG A 1 374 ? -12.287 17.772 37.464 1.00 49.39 374 ARG A CA 1
ATOM 3008 C C . ARG A 1 374 ? -12.319 19.164 36.804 1.00 50.01 374 ARG A C 1
ATOM 3009 O O . ARG A 1 374 ? -13.392 19.651 36.454 1.00 50.39 374 ARG A O 1
ATOM 3017 N N . ARG A 1 375 ? -11.142 19.775 36.625 1.00 50.90 375 ARG A N 1
ATOM 3018 C CA . ARG A 1 375 ? -10.987 21.037 35.896 1.00 51.87 375 ARG A CA 1
ATOM 3019 C C . ARG A 1 375 ? -11.229 20.846 34.405 1.00 51.77 375 ARG A C 1
ATOM 3020 O O . ARG A 1 375 ? -12.118 21.481 33.831 1.00 52.19 375 ARG A O 1
ATOM 3028 N N . THR A 1 376 ? -10.427 19.968 33.789 1.00 51.29 376 THR A N 1
ATOM 3029 C CA . THR A 1 376 ? -10.233 19.937 32.326 1.00 50.56 376 THR A CA 1
ATOM 3030 C C . THR A 1 376 ? -11.247 19.096 31.544 1.00 50.02 376 THR A C 1
ATOM 3031 O O . THR A 1 376 ? -11.403 19.283 30.336 1.00 50.19 376 THR A O 1
ATOM 3035 N N . GLY A 1 377 ? -11.923 18.171 32.224 1.00 49.25 377 GLY A N 1
ATOM 3036 C CA . GLY A 1 377 ? -12.899 17.296 31.579 1.00 48.00 377 GLY A CA 1
ATOM 3037 C C . GLY A 1 377 ? -12.292 16.025 31.005 1.00 47.37 377 GLY A C 1
ATOM 3038 O O . GLY A 1 377 ? -11.337 16.073 30.227 1.00 47.38 377 GLY A O 1
ATOM 3039 N N . ALA A 1 378 ? -12.878 14.891 31.370 1.00 46.79 378 ALA A N 1
ATOM 3040 C CA . ALA A 1 378 ? -12.405 13.576 30.953 1.00 46.07 378 ALA A CA 1
ATOM 3041 C C . ALA A 1 378 ? -12.404 13.389 29.430 1.00 45.74 378 ALA A C 1
ATOM 3042 O O . ALA A 1 378 ? -11.507 12.751 28.880 1.00 45.01 378 ALA A O 1
ATOM 3044 N N . GLU A 1 379 ? -13.394 13.971 28.756 1.00 45.55 379 GLU A N 1
ATOM 3045 C CA . GLU A 1 379 ? -13.486 13.909 27.296 1.00 45.84 379 GLU A CA 1
ATOM 3046 C C . GLU A 1 379 ? -12.634 14.942 26.557 1.00 44.42 379 GLU A C 1
ATOM 3047 O O . GLU A 1 379 ? -12.582 14.942 25.326 1.00 44.27 379 GLU A O 1
ATOM 3053 N N . ARG A 1 380 ? -11.957 15.816 27.295 1.00 43.15 380 ARG A N 1
ATOM 3054 C CA . ARG A 1 380 ? -11.114 16.831 26.672 1.00 42.50 380 ARG A CA 1
ATOM 3055 C C . ARG A 1 380 ? -9.627 16.624 26.960 1.00 40.66 380 ARG A C 1
ATOM 3056 O O . ARG A 1 380 ? -8.797 17.385 26.487 1.00 40.29 380 ARG A O 1
ATOM 3064 N N . SER A 1 381 ? -9.293 15.588 27.729 1.00 38.93 381 SER A N 1
ATOM 3065 C CA . SER A 1 381 ? -7.918 15.412 28.194 1.00 37.63 381 SER A CA 1
ATOM 3066 C C . SER A 1 381 ? -7.339 14.082 27.722 1.00 35.97 381 SER A C 1
ATOM 3067 O O . SER A 1 381 ? -7.973 13.055 27.872 1.00 35.71 381 SER A O 1
ATOM 3070 N N . ILE A 1 382 ? -6.153 14.127 27.119 1.00 34.46 382 ILE A N 1
ATOM 3071 C CA . ILE A 1 382 ? -5.516 12.939 26.549 1.00 32.59 382 ILE A CA 1
ATOM 3072 C C . ILE A 1 382 ? -4.037 12.917 26.899 1.00 31.78 382 ILE A C 1
ATOM 3073 O O . ILE A 1 382 ? -3.314 13.857 26.589 1.00 31.25 382 ILE A O 1
ATOM 3078 N N . MET A 1 383 ? -3.579 11.833 27.523 1.00 30.93 383 MET A N 1
ATOM 3079 C CA . MET A 1 383 ? -2.138 11.633 27.744 1.00 29.76 383 MET A CA 1
ATOM 3080 C C . MET A 1 383 ? -1.390 11.597 26.406 1.00 29.07 383 MET A C 1
ATOM 3081 O O . MET A 1 383 ? -1.806 10.916 25.463 1.00 29.48 383 MET A O 1
ATOM 3086 N N . ALA A 1 384 ? -0.312 12.375 26.330 1.00 28.45 384 ALA A N 1
ATOM 3087 C CA . ALA A 1 384 ? 0.346 12.696 25.069 1.00 28.45 384 ALA A CA 1
ATOM 3088 C C . ALA A 1 384 ? 1.043 11.486 24.438 1.00 28.15 384 ALA A C 1
ATOM 3089 O O . ALA A 1 384 ? 1.061 11.361 23.230 1.00 28.77 384 ALA A O 1
ATOM 3091 N N . GLY A 1 385 ? 1.558 10.574 25.250 1.00 28.30 385 GLY A N 1
ATOM 3092 C CA . GLY A 1 385 ? 2.126 9.315 24.729 1.00 29.51 385 GLY A CA 1
ATOM 3093 C C . GLY A 1 385 ? 1.127 8.574 23.860 1.00 29.47 385 GLY A C 1
ATOM 3094 O O . GLY A 1 385 ? 1.451 8.180 22.752 1.00 29.70 385 GLY A O 1
ATOM 3095 N N . THR A 1 386 ? -0.094 8.399 24.367 1.00 29.91 386 THR A N 1
ATOM 3096 C CA . THR A 1 386 ? -1.200 7.784 23.609 1.00 30.14 386 THR A CA 1
ATOM 3097 C C . THR A 1 386 ? -1.670 8.651 22.419 1.00 30.37 386 THR A C 1
ATOM 3098 O O . THR A 1 386 ? -1.886 8.141 21.310 1.00 30.69 386 THR A O 1
ATOM 3102 N N . LEU A 1 387 ? -1.812 9.954 22.645 1.00 30.13 387 LEU A N 1
ATOM 3103 C CA . LEU A 1 387 ? -2.109 10.892 21.558 1.00 30.24 387 LEU A CA 1
ATOM 3104 C C . LEU A 1 387 ? -1.253 10.662 20.306 1.00 29.93 387 LEU A C 1
ATOM 3105 O O . LEU A 1 387 ? -1.777 10.644 19.187 1.00 30.93 387 LEU A O 1
ATOM 3110 N N . PHE A 1 388 ? 0.048 10.452 20.496 1.00 29.25 388 PHE A N 1
ATOM 3111 C CA . PHE A 1 388 ? 0.975 10.312 19.374 1.00 28.66 388 PHE A CA 1
ATOM 3112 C C . PHE A 1 388 ? 1.410 8.853 19.114 1.00 28.88 388 PHE A C 1
ATOM 3113 O O . PHE A 1 388 ? 2.461 8.598 18.497 1.00 28.14 388 PHE A O 1
ATOM 3121 N N . ALA A 1 389 ? 0.574 7.918 19.566 1.00 28.84 389 ALA A N 1
ATOM 3122 C CA . ALA A 1 389 ? 0.836 6.488 19.477 1.00 29.66 389 ALA A CA 1
ATOM 3123 C C . ALA A 1 389 ? 0.080 5.794 18.348 1.00 30.00 389 ALA A C 1
ATOM 3124 O O . ALA A 1 389 ? -0.785 6.388 17.688 1.00 29.55 389 ALA A O 1
ATOM 3126 N N . ARG A 1 390 ? 0.431 4.528 18.126 1.00 30.32 390 ARG A N 1
ATOM 3127 C CA A ARG A 1 390 ? -0.248 3.709 17.127 0.60 30.53 390 ARG A CA 1
ATOM 3128 C CA B ARG A 1 390 ? -0.241 3.691 17.131 0.40 30.49 390 ARG A CA 1
ATOM 3129 C C . ARG A 1 390 ? -1.378 2.894 17.767 1.00 30.61 390 ARG A C 1
ATOM 3130 O O . ARG A 1 390 ? -1.277 2.446 18.919 1.00 30.77 390 ARG A O 1
ATOM 3145 N N . GLY A 1 391 ? -2.463 2.701 17.022 1.00 30.92 391 GLY A N 1
ATOM 3146 C CA . GLY A 1 391 ? -3.572 1.902 17.527 1.00 31.49 391 GLY A CA 1
ATOM 3147 C C . GLY A 1 391 ? -3.338 0.429 17.282 1.00 32.26 391 GLY A C 1
ATOM 3148 O O . GLY A 1 391 ? -2.256 0.028 16.821 1.00 31.76 391 GLY A O 1
ATOM 3149 N N . VAL A 1 392 ? -4.358 -0.384 17.565 1.00 32.71 392 VAL A N 1
ATOM 3150 C CA . VAL A 1 392 ? -4.254 -1.846 17.369 1.00 34.06 392 VAL A CA 1
ATOM 3151 C C . VAL A 1 392 ? -4.080 -2.248 15.890 1.00 34.29 392 VAL A C 1
ATOM 3152 O O . VAL A 1 392 ? -3.733 -3.393 15.604 1.00 34.90 392 VAL A O 1
ATOM 3156 N N . ASP A 1 393 ? -4.327 -1.309 14.975 1.00 34.56 393 ASP A N 1
ATOM 3157 C CA . ASP A 1 393 ? -4.032 -1.501 13.545 1.00 34.67 393 ASP A CA 1
ATOM 3158 C C . ASP A 1 393 ? -2.662 -0.957 13.124 1.00 34.93 393 ASP A C 1
ATOM 3159 O O . ASP A 1 393 ? -2.323 -0.935 11.928 1.00 34.36 393 ASP A O 1
ATOM 3164 N N . LEU A 1 394 ? -1.884 -0.507 14.110 1.00 34.45 394 LEU A N 1
ATOM 3165 C CA . LEU A 1 394 ? -0.534 0.021 13.891 1.00 34.74 394 LEU A CA 1
ATOM 3166 C C . LEU A 1 394 ? -0.475 1.307 13.077 1.00 34.87 394 LEU A C 1
ATOM 3167 O O . LEU A 1 394 ? 0.568 1.632 12.496 1.00 35.55 394 LEU A O 1
ATOM 3172 N N . GLN A 1 395 ? -1.583 2.050 13.061 1.00 34.97 395 GLN A N 1
ATOM 3173 C CA . GLN A 1 395 ? -1.636 3.365 12.436 1.00 34.01 395 GLN A CA 1
ATOM 3174 C C . GLN A 1 395 ? -1.672 4.425 13.547 1.00 33.72 395 GLN A C 1
ATOM 3175 O O . GLN A 1 395 ? -2.236 4.170 14.618 1.00 33.20 395 GLN A O 1
ATOM 3181 N N . PRO A 1 396 ? -1.068 5.605 13.304 1.00 33.42 396 PRO A N 1
ATOM 3182 C CA . PRO A 1 396 ? -1.148 6.711 14.270 1.00 33.86 396 PRO A CA 1
ATOM 3183 C C . PRO A 1 396 ? -2.602 7.060 14.527 1.00 33.40 396 PRO A C 1
ATOM 3184 O O . PRO A 1 396 ? -3.300 7.430 13.604 1.00 34.16 396 PRO A O 1
ATOM 3188 N N . MET A 1 397 ? -3.055 6.914 15.762 1.00 33.17 397 MET A N 1
ATOM 3189 C CA . MET A 1 397 ? -4.450 7.214 16.109 1.00 32.78 397 MET A CA 1
ATOM 3190 C C . MET A 1 397 ? -4.851 8.682 15.922 1.00 33.25 397 MET A C 1
ATOM 3191 O O . MET A 1 397 ? -6.043 8.993 15.835 1.00 33.47 397 MET A O 1
ATOM 3196 N N . ILE A 1 398 ? -3.867 9.576 15.870 1.00 33.98 398 ILE A N 1
ATOM 3197 C CA . ILE A 1 398 ? -4.142 11.029 15.779 1.00 34.67 398 ILE A CA 1
ATOM 3198 C C . ILE A 1 398 ? -4.805 11.479 14.454 1.00 35.91 398 ILE A C 1
ATOM 3199 O O . ILE A 1 398 ? -5.614 12.419 14.434 1.00 35.68 398 ILE A O 1
ATOM 3204 N N . GLN A 1 399 ? -4.467 10.784 13.371 1.00 37.54 399 GLN A N 1
ATOM 3205 C CA . GLN A 1 399 ? -5.000 11.061 12.030 1.00 38.72 399 GLN A CA 1
ATOM 3206 C C . GLN A 1 399 ? -6.531 11.012 11.991 1.00 39.14 399 GLN A C 1
ATOM 3207 O O . GLN A 1 399 ? -7.164 11.981 11.578 1.00 39.57 399 GLN A O 1
ATOM 3213 N N . THR A 1 400 ? -7.126 9.907 12.443 1.00 39.37 400 THR A N 1
ATOM 3214 C CA . THR A 1 400 ? -8.586 9.786 12.439 1.00 39.95 400 THR A CA 1
ATOM 3215 C C . THR A 1 400 ? -9.251 10.630 13.532 1.00 40.55 400 THR A C 1
ATOM 3216 O O . THR A 1 400 ? -10.342 11.149 13.326 1.00 40.85 400 THR A O 1
ATOM 3220 N N . PHE A 1 401 ? -8.575 10.783 14.673 1.00 40.87 401 PHE A N 1
ATOM 3221 C CA . PHE A 1 401 ? -9.029 11.641 15.769 1.00 41.28 401 PHE A CA 1
ATOM 3222 C C . PHE A 1 401 ? -9.294 13.064 15.276 1.00 41.85 401 PHE A C 1
ATOM 3223 O O . PHE A 1 401 ? -10.343 13.644 15.566 1.00 41.80 401 PHE A O 1
ATOM 3231 N N . LEU A 1 402 ? -8.332 13.603 14.530 1.00 42.31 402 LEU A N 1
ATOM 3232 C CA . LEU A 1 402 ? -8.385 14.965 14.024 1.00 43.05 402 LEU A CA 1
ATOM 3233 C C . LEU A 1 402 ? -9.405 15.097 12.899 1.00 44.43 402 LEU A C 1
ATOM 3234 O O . LEU A 1 402 ? -10.208 16.031 12.901 1.00 44.77 402 LEU A O 1
ATOM 3239 N N . ARG A 1 403 ? -9.378 14.147 11.966 1.00 45.75 403 ARG A N 1
ATOM 3240 C CA . ARG A 1 403 ? -10.312 14.104 10.842 1.00 47.67 403 ARG A CA 1
ATOM 3241 C C . ARG A 1 403 ? -11.762 14.063 11.315 1.00 48.00 403 ARG A C 1
ATOM 3242 O O . ARG A 1 403 ? -12.646 14.616 10.658 1.00 49.08 403 ARG A O 1
ATOM 3250 N N . THR A 1 404 ? -12.008 13.408 12.448 1.00 48.20 404 THR A N 1
ATOM 3251 C CA . THR A 1 404 ? -13.339 13.371 13.046 1.00 48.22 404 THR A CA 1
ATOM 3252 C C . THR A 1 404 ? -13.715 14.744 13.594 1.00 48.95 404 THR A C 1
ATOM 3253 O O . THR A 1 404 ? -14.820 15.241 13.346 1.00 48.85 404 THR A O 1
ATOM 3257 N N . HIS A 1 405 ? -12.781 15.351 14.323 1.00 49.28 405 HIS A N 1
ATOM 3258 C CA . HIS A 1 405 ? -13.015 16.620 14.994 1.00 50.30 405 HIS A CA 1
ATOM 3259 C C . HIS A 1 405 ? -13.110 17.809 14.026 1.00 51.02 405 HIS A C 1
ATOM 3260 O O . HIS A 1 405 ? -13.818 18.778 14.294 1.00 51.26 405 HIS A O 1
ATOM 3267 N N . TYR A 1 406 ? -12.388 17.719 12.912 1.00 51.97 406 TYR A N 1
ATOM 3268 C CA . TYR A 1 406 ? -12.329 18.776 11.908 1.00 52.59 406 TYR A CA 1
ATOM 3269 C C . TYR A 1 406 ? -13.341 18.543 10.793 1.00 53.40 406 TYR A C 1
ATOM 3270 O O . TYR A 1 406 ? -13.409 19.321 9.839 1.00 53.74 406 TYR A O 1
ATOM 3279 N N . GLY A 1 407 ? -14.102 17.456 10.912 1.00 54.07 407 GLY A N 1
ATOM 3280 C CA . GLY A 1 407 ? -15.130 17.087 9.943 1.00 54.72 407 GLY A CA 1
ATOM 3281 C C . GLY A 1 407 ? -14.653 16.720 8.547 1.00 55.19 407 GLY A C 1
ATOM 3282 O O . GLY A 1 407 ? -15.466 16.374 7.696 1.00 55.16 407 GLY A O 1
ATOM 3283 N N . GLU A 1 408 ? -13.344 16.782 8.308 1.00 55.78 408 GLU A N 1
ATOM 3284 C CA . GLU A 1 408 ? -12.785 16.555 6.976 1.00 56.46 408 GLU A CA 1
ATOM 3285 C C . GLU A 1 408 ? -11.286 16.314 7.021 1.00 56.53 408 GLU A C 1
ATOM 3286 O O . GLU A 1 408 ? -10.624 16.694 7.988 1.00 56.45 408 GLU A O 1
ATOM 3292 N N . ALA A 1 409 ? -10.755 15.721 5.948 1.00 56.46 409 ALA A N 1
ATOM 3293 C CA . ALA A 1 409 ? -9.314 15.492 5.797 1.00 56.23 409 ALA A CA 1
ATOM 3294 C C . ALA A 1 409 ? -8.492 16.779 5.937 1.00 55.89 409 ALA A C 1
ATOM 3295 O O . ALA A 1 409 ? -8.722 17.769 5.237 1.00 56.36 409 ALA A O 1
ATOM 3297 N N . LEU A 1 410 ? -7.537 16.753 6.860 1.00 55.11 410 LEU A N 1
ATOM 3298 C CA . LEU A 1 410 ? -6.714 17.911 7.156 1.00 54.20 410 LEU A CA 1
ATOM 3299 C C . LEU A 1 410 ? -5.672 18.119 6.069 1.00 53.74 410 LEU A C 1
ATOM 3300 O O . LEU A 1 410 ? -4.867 17.227 5.791 1.00 53.30 410 LEU A O 1
ATOM 3305 N N . ASP A 1 411 ? -5.693 19.294 5.446 1.00 52.90 411 ASP A N 1
ATOM 3306 C CA . ASP A 1 411 ? -4.650 19.627 4.485 1.00 52.32 411 ASP A CA 1
ATOM 3307 C C . ASP A 1 411 ? -3.372 20.026 5.221 1.00 51.76 411 ASP A C 1
ATOM 3308 O O . ASP A 1 411 ? -3.375 20.168 6.452 1.00 51.67 411 ASP A O 1
ATOM 3313 N N . ASP A 1 412 ? -2.288 20.213 4.475 1.00 50.92 412 ASP A N 1
ATOM 3314 C CA . ASP A 1 412 ? -0.993 20.523 5.072 1.00 50.30 412 ASP A CA 1
ATOM 3315 C C . ASP A 1 412 ? -1.066 21.671 6.075 1.00 49.91 412 ASP A C 1
ATOM 3316 O O . ASP A 1 412 ? -0.542 21.563 7.187 1.00 50.09 412 ASP A O 1
ATOM 3321 N N . ASN A 1 413 ? -1.737 22.755 5.695 1.00 49.06 413 ASN A N 1
ATOM 3322 C CA . ASN A 1 413 ? -1.865 23.919 6.567 1.00 48.37 413 ASN A CA 1
ATOM 3323 C C . ASN A 1 413 ? -2.537 23.624 7.898 1.00 47.23 413 ASN A C 1
ATOM 3324 O O . ASN A 1 413 ? -2.090 24.112 8.930 1.00 46.94 413 ASN A O 1
ATOM 3329 N N . ALA A 1 414 ? -3.601 22.824 7.856 1.00 45.95 414 ALA A N 1
ATOM 3330 C CA . ALA A 1 414 ? -4.333 22.403 9.049 1.00 45.27 414 ALA A CA 1
ATOM 3331 C C . ALA A 1 414 ? -3.454 21.587 10.001 1.00 44.49 414 ALA A C 1
ATOM 3332 O O . ALA A 1 414 ? -3.580 21.703 11.220 1.00 44.18 414 ALA A O 1
ATOM 3334 N N . LEU A 1 415 ? -2.579 20.760 9.429 1.00 43.90 415 LEU A N 1
ATOM 3335 C CA . LEU A 1 415 ? -1.616 19.969 10.198 1.00 43.47 415 LEU A CA 1
ATOM 3336 C C . LEU A 1 415 ? -0.494 20.825 10.797 1.00 43.36 415 LEU A C 1
ATOM 3337 O O . LEU A 1 415 ? -0.131 20.651 11.969 1.00 43.05 415 LEU A O 1
ATOM 3342 N N . LEU A 1 416 ? 0.036 21.757 10.000 1.00 43.13 416 LEU A N 1
ATOM 3343 C CA . LEU A 1 416 ? 1.075 22.680 10.464 1.00 43.02 416 LEU A CA 1
ATOM 3344 C C . LEU A 1 416 ? 0.542 23.616 11.544 1.00 43.04 416 LEU A C 1
ATOM 3345 O O . LEU A 1 416 ? 1.206 23.844 12.559 1.00 42.83 416 LEU A O 1
ATOM 3350 N N . TYR A 1 417 ? -0.663 24.136 11.329 1.00 43.36 417 TYR A N 1
ATOM 3351 C CA . TYR A 1 417 ? -1.326 25.008 12.289 1.00 43.54 417 TYR A CA 1
ATOM 3352 C C . TYR A 1 417 ? -1.584 24.268 13.611 1.00 42.61 417 TYR A C 1
ATOM 3353 O O . TYR A 1 417 ? -1.259 24.782 14.685 1.00 42.56 417 TYR A O 1
ATOM 3362 N N . TRP A 1 418 ? -2.149 23.062 13.531 1.00 40.99 418 TRP A N 1
ATOM 3363 C CA . TRP A 1 418 ? -2.359 22.239 14.721 1.00 39.64 418 TRP A CA 1
ATOM 3364 C C . TRP A 1 418 ? -1.030 22.050 15.462 1.00 39.21 418 TRP A C 1
ATOM 3365 O O . TRP A 1 418 ? -0.956 22.267 16.676 1.00 39.17 418 TRP A O 1
ATOM 3376 N N . PHE A 1 419 ? 0.017 21.671 14.729 1.00 38.49 419 PHE A N 1
ATOM 3377 C CA . PHE A 1 419 ? 1.305 21.415 15.343 1.00 37.95 419 PHE A CA 1
ATOM 3378 C C . PHE A 1 419 ? 1.866 22.643 16.029 1.00 38.33 419 PHE A C 1
ATOM 3379 O O . PHE A 1 419 ? 2.444 22.550 17.118 1.00 37.83 419 PHE A O 1
ATOM 3387 N N . ASP A 1 420 ? 1.728 23.791 15.369 1.00 38.83 420 ASP A N 1
ATOM 3388 C CA . ASP A 1 420 ? 2.178 25.059 15.928 1.00 39.36 420 ASP A CA 1
ATOM 3389 C C . ASP A 1 420 ? 1.495 25.368 17.258 1.00 38.73 420 ASP A C 1
ATOM 3390 O O . ASP A 1 420 ? 2.145 25.777 18.218 1.00 38.54 420 ASP A O 1
ATOM 3395 N N . ASP A 1 421 ? 0.182 25.182 17.306 1.00 38.58 421 ASP A N 1
ATOM 3396 C CA . ASP A 1 421 ? -0.564 25.330 18.548 1.00 38.78 421 ASP A CA 1
ATOM 3397 C C . ASP A 1 421 ? -0.082 24.341 19.631 1.00 38.20 421 ASP A C 1
ATOM 3398 O O . ASP A 1 421 ? 0.026 24.705 20.807 1.00 37.85 421 ASP A O 1
ATOM 3403 N N . TYR A 1 422 ? 0.208 23.096 19.234 1.00 37.69 422 TYR A N 1
ATOM 3404 C CA . TYR A 1 422 ? 0.673 22.109 20.198 1.00 36.54 422 TYR A CA 1
ATOM 3405 C C . TYR A 1 422 ? 2.046 22.492 20.754 1.00 36.68 422 TYR A C 1
ATOM 3406 O O . TYR A 1 422 ? 2.207 22.627 21.977 1.00 36.85 422 TYR A O 1
ATOM 3415 N N . GLN A 1 423 ? 3.020 22.698 19.867 1.00 36.11 423 GLN A N 1
ATOM 3416 C CA . GLN A 1 423 ? 4.406 22.888 20.291 1.00 36.17 423 GLN A CA 1
ATOM 3417 C C . GLN A 1 423 ? 4.666 24.157 21.123 1.00 36.60 423 GLN A C 1
ATOM 3418 O O . GLN A 1 423 ? 5.523 24.144 22.015 1.00 35.68 423 GLN A O 1
ATOM 3424 N N . THR A 1 424 ? 3.917 25.237 20.868 1.00 36.39 424 THR A N 1
ATOM 3425 C CA . THR A 1 424 ? 4.141 26.459 21.642 1.00 36.52 424 THR A CA 1
ATOM 3426 C C . THR A 1 424 ? 3.719 26.222 23.095 1.00 36.35 424 THR A C 1
ATOM 3427 O O . THR A 1 424 ? 4.443 26.578 24.030 1.00 36.21 424 THR A O 1
ATOM 3431 N N . ARG A 1 425 ? 2.562 25.578 23.268 1.00 36.17 425 ARG A N 1
ATOM 3432 C CA . ARG A 1 425 ? 2.034 25.231 24.588 1.00 35.90 425 ARG A CA 1
ATOM 3433 C C . ARG A 1 425 ? 2.902 24.264 25.411 1.00 35.12 425 ARG A C 1
ATOM 3434 O O . ARG A 1 425 ? 2.794 24.221 26.635 1.00 34.80 425 ARG A O 1
ATOM 3442 N N . LEU A 1 426 ? 3.774 23.520 24.742 1.00 34.90 426 LEU A N 1
ATOM 3443 C CA . LEU A 1 426 ? 4.730 22.660 25.421 1.00 34.28 426 LEU A CA 1
ATOM 3444 C C . LEU A 1 426 ? 6.030 23.399 25.731 1.00 34.79 426 LEU A C 1
ATOM 3445 O O . LEU A 1 426 ? 6.504 23.388 26.868 1.00 34.94 426 LEU A O 1
ATOM 3450 N N . LEU A 1 427 ? 6.608 24.041 24.713 1.00 34.99 427 LEU A N 1
ATOM 3451 C CA . LEU A 1 427 ? 7.941 24.633 24.832 1.00 35.00 427 LEU A CA 1
ATOM 3452 C C . LEU A 1 427 ? 7.991 25.853 25.755 1.00 35.27 427 LEU A C 1
ATOM 3453 O O . LEU A 1 427 ? 8.936 25.992 26.538 1.00 34.28 427 LEU A O 1
ATOM 3458 N N . ARG A 1 428 ? 6.968 26.714 25.688 1.00 35.23 428 ARG A N 1
ATOM 3459 C CA . ARG A 1 428 ? 6.983 27.951 26.488 1.00 35.93 428 ARG A CA 1
ATOM 3460 C C . ARG A 1 428 ? 7.028 27.760 28.011 1.00 34.94 428 ARG A C 1
ATOM 3461 O O . ARG A 1 428 ? 7.879 28.362 28.657 1.00 35.33 428 ARG A O 1
ATOM 3469 N N . PRO A 1 429 ? 6.129 26.936 28.595 1.00 33.75 429 PRO A N 1
ATOM 3470 C CA . PRO A 1 429 ? 6.213 26.757 30.054 1.00 32.88 429 PRO A CA 1
ATOM 3471 C C . PRO A 1 429 ? 7.529 26.123 30.496 1.00 32.51 429 PRO A C 1
ATOM 3472 O O . PRO A 1 429 ? 8.116 26.541 31.493 1.00 32.56 429 PRO A O 1
ATOM 3476 N N . VAL A 1 430 ? 7.999 25.136 29.737 1.00 32.25 430 VAL A N 1
ATOM 3477 C CA . VAL A 1 430 ? 9.196 24.353 30.118 1.00 32.18 430 VAL A CA 1
ATOM 3478 C C . VAL A 1 430 ? 10.473 25.181 30.036 1.00 32.43 430 VAL A C 1
ATOM 3479 O O . VAL A 1 430 ? 11.296 25.190 30.977 1.00 32.61 430 VAL A O 1
ATOM 3483 N N . LEU A 1 431 ? 10.645 25.871 28.913 1.00 32.80 431 LEU A N 1
ATOM 3484 C CA . LEU A 1 431 ? 11.831 26.702 28.719 1.00 33.50 431 LEU A CA 1
ATOM 3485 C C . LEU A 1 431 ? 11.785 27.958 29.609 1.00 33.13 431 LEU A C 1
ATOM 3486 O O . LEU A 1 431 ? 12.810 28.414 30.093 1.00 33.29 431 LEU A O 1
ATOM 3491 N N . SER A 1 432 ? 10.595 28.507 29.830 1.00 33.50 432 SER A N 1
ATOM 3492 C CA . SER A 1 432 ? 10.438 29.629 30.761 1.00 33.87 432 SER A CA 1
ATOM 3493 C C . SER A 1 432 ? 10.845 29.213 32.186 1.00 33.85 432 SER A C 1
ATOM 3494 O O . SER A 1 432 ? 11.640 29.896 32.836 1.00 33.66 432 SER A O 1
ATOM 3497 N N . LEU A 1 433 ? 10.323 28.078 32.655 1.00 33.64 433 LEU A N 1
ATOM 3498 C CA . LEU A 1 433 ? 10.690 27.555 33.970 1.00 33.54 433 LEU A CA 1
ATOM 3499 C C . LEU A 1 433 ? 12.181 27.350 34.088 1.00 33.28 433 LEU A C 1
ATOM 3500 O O . LEU A 1 433 ? 12.789 27.724 35.086 1.00 33.44 433 LEU A O 1
ATOM 3505 N N . PHE A 1 434 ? 12.780 26.773 33.057 1.00 33.25 434 PHE A N 1
ATOM 3506 C CA . PHE A 1 434 ? 14.191 26.412 33.125 1.00 33.12 434 PHE A CA 1
ATOM 3507 C C . PHE A 1 434 ? 15.089 27.654 33.125 1.00 33.49 434 PHE A C 1
ATOM 3508 O O . PHE A 1 434 ? 15.907 27.832 34.028 1.00 33.64 434 PHE A O 1
ATOM 3516 N N . PHE A 1 435 ? 14.925 28.527 32.140 1.00 33.50 435 PHE A N 1
ATOM 3517 C CA . PHE A 1 435 ? 15.855 29.651 32.030 1.00 34.51 435 PHE A CA 1
ATOM 3518 C C . PHE A 1 435 ? 15.582 30.774 33.027 1.00 34.73 435 PHE A C 1
ATOM 3519 O O . PHE A 1 435 ? 16.526 31.360 33.553 1.00 35.20 435 PHE A O 1
ATOM 3527 N N . ASN A 1 436 ? 14.307 31.054 33.290 1.00 35.16 436 ASN A N 1
ATOM 3528 C CA . ASN A 1 436 ? 13.931 32.089 34.257 1.00 35.75 436 ASN A CA 1
ATOM 3529 C C . ASN A 1 436 ? 14.082 31.668 35.710 1.00 35.90 436 ASN A C 1
ATOM 3530 O O . ASN A 1 436 ? 14.442 32.487 36.552 1.00 36.68 436 ASN A O 1
ATOM 3535 N N . HIS A 1 437 ? 13.786 30.410 36.028 1.00 35.72 437 HIS A N 1
ATOM 3536 C CA . HIS A 1 437 ? 13.811 29.989 37.436 1.00 35.35 437 HIS A CA 1
ATOM 3537 C C . HIS A 1 437 ? 14.682 28.790 37.743 1.00 34.81 437 HIS A C 1
ATOM 3538 O O . HIS A 1 437 ? 14.732 28.347 38.886 1.00 35.10 437 HIS A O 1
ATOM 3545 N N . GLY A 1 438 ? 15.384 28.269 36.741 1.00 34.27 438 GLY A N 1
ATOM 3546 C CA . GLY A 1 438 ? 16.188 27.060 36.938 1.00 33.45 438 GLY A CA 1
ATOM 3547 C C . GLY A 1 438 ? 15.369 25.857 37.403 1.00 33.18 438 GLY A C 1
ATOM 3548 O O . GLY A 1 438 ? 15.863 25.021 38.148 1.00 33.70 438 GLY A O 1
ATOM 3549 N N . VAL A 1 439 ? 14.114 25.771 36.974 1.00 32.71 439 VAL A N 1
ATOM 3550 C CA . VAL A 1 439 ? 13.273 24.613 37.318 1.00 32.35 439 VAL A CA 1
ATOM 3551 C C . VAL A 1 439 ? 13.315 23.596 36.177 1.00 31.89 439 VAL A C 1
ATOM 3552 O O . VAL A 1 439 ? 12.965 23.893 35.030 1.00 31.71 439 VAL A O 1
ATOM 3556 N N . VAL A 1 440 ? 13.767 22.394 36.503 1.00 32.39 440 VAL A N 1
ATOM 3557 C CA . VAL A 1 440 ? 13.960 21.368 35.492 1.00 31.54 440 VAL A CA 1
ATOM 3558 C C . VAL A 1 440 ? 12.772 20.397 35.485 1.00 32.16 440 VAL A C 1
ATOM 3559 O O . VAL A 1 440 ? 12.678 19.531 36.348 1.00 31.89 440 VAL A O 1
ATOM 3563 N N . MET A 1 441 ? 11.872 20.547 34.516 1.00 32.46 441 MET A N 1
ATOM 3564 C CA . MET A 1 441 ? 10.783 19.584 34.335 1.00 33.86 441 MET A CA 1
ATOM 3565 C C . MET A 1 441 ? 11.327 18.354 33.633 1.00 33.06 441 MET A C 1
ATOM 3566 O O . MET A 1 441 ? 12.459 18.375 33.113 1.00 33.16 441 MET A O 1
ATOM 3571 N N . GLU A 1 442 ? 10.501 17.310 33.577 1.00 32.11 442 GLU A N 1
ATOM 3572 C CA . GLU A 1 442 ? 10.794 16.134 32.759 1.00 31.37 442 GLU A CA 1
ATOM 3573 C C . GLU A 1 442 ? 9.642 15.939 31.759 1.00 29.78 442 GLU A C 1
ATOM 3574 O O . GLU A 1 442 ? 8.808 15.063 31.932 1.00 28.85 442 GLU A O 1
ATOM 3580 N N . PRO A 1 443 ? 9.560 16.807 30.734 1.00 29.30 443 PRO A N 1
ATOM 3581 C CA . PRO A 1 443 ? 8.352 16.839 29.887 1.00 29.08 443 PRO A CA 1
ATOM 3582 C C . PRO A 1 443 ? 8.255 15.758 28.813 1.00 28.61 443 PRO A C 1
ATOM 3583 O O . PRO A 1 443 ? 7.893 16.070 27.672 1.00 28.63 443 PRO A O 1
ATOM 3587 N N . HIS A 1 444 ? 8.550 14.502 29.171 1.00 28.24 444 HIS A N 1
ATOM 3588 C CA . HIS A 1 444 ? 8.385 13.408 28.218 1.00 27.60 444 HIS A CA 1
ATOM 3589 C C . HIS A 1 444 ? 6.897 13.147 27.973 1.00 27.97 444 HIS A C 1
ATOM 3590 O O . HIS A 1 444 ? 6.021 13.798 28.584 1.00 27.11 444 HIS A O 1
ATOM 3597 N N . LEU A 1 445 ? 6.609 12.220 27.067 1.00 27.63 445 LEU A N 1
ATOM 3598 C CA . LEU A 1 445 ? 5.242 12.018 26.591 1.00 28.02 445 LEU A CA 1
ATOM 3599 C C . LEU A 1 445 ? 4.241 11.622 27.683 1.00 28.61 445 LEU A C 1
ATOM 3600 O O . LEU A 1 445 ? 3.059 12.036 27.645 1.00 28.51 445 LEU A O 1
ATOM 3605 N N . GLN A 1 446 ? 4.719 10.850 28.654 1.00 28.22 446 GLN A N 1
ATOM 3606 C CA . GLN A 1 446 ? 3.878 10.380 29.749 1.00 28.11 446 GLN A CA 1
ATOM 3607 C C . GLN A 1 446 ? 3.671 11.400 30.863 1.00 28.02 446 GLN A C 1
ATOM 3608 O O . GLN A 1 446 ? 2.740 11.265 31.657 1.00 28.55 446 GLN A O 1
ATOM 3614 N N . ASN A 1 447 ? 4.530 12.410 30.926 1.00 28.18 447 ASN A N 1
ATOM 3615 C CA . ASN A 1 447 ? 4.360 13.491 31.887 1.00 28.54 447 ASN A CA 1
ATOM 3616 C C . ASN A 1 447 ? 3.569 14.663 31.321 1.00 28.82 447 ASN A C 1
ATOM 3617 O O . ASN A 1 447 ? 3.529 15.726 31.919 1.00 28.78 447 ASN A O 1
ATOM 3622 N N . SER A 1 448 ? 2.961 14.447 30.159 1.00 29.09 448 SER A N 1
ATOM 3623 C CA . SER A 1 448 ? 2.266 15.481 29.395 1.00 29.61 448 SER A CA 1
ATOM 3624 C C . SER A 1 448 ? 0.850 15.038 29.008 1.00 30.10 448 SER A C 1
ATOM 3625 O O . SER A 1 448 ? 0.633 13.897 28.574 1.00 29.61 448 SER A O 1
ATOM 3628 N N . VAL A 1 449 ? -0.104 15.952 29.163 1.00 30.34 449 VAL A N 1
ATOM 3629 C CA . VAL A 1 449 ? -1.518 15.677 28.905 1.00 31.29 449 VAL A CA 1
ATOM 3630 C C . VAL A 1 449 ? -2.082 16.835 28.069 1.00 32.53 449 VAL A C 1
ATOM 3631 O O . VAL A 1 449 ? -2.059 18.005 28.509 1.00 31.99 449 VAL A O 1
ATOM 3635 N N . LEU A 1 450 ? -2.551 16.515 26.855 1.00 32.75 450 LEU A N 1
ATOM 3636 C CA . LEU A 1 450 ? -3.199 17.513 26.014 1.00 33.10 450 LEU A CA 1
ATOM 3637 C C . LEU A 1 450 ? -4.635 17.777 26.484 1.00 33.68 450 LEU A C 1
ATOM 3638 O O . LEU A 1 450 ? -5.450 16.856 26.596 1.00 32.85 450 LEU A O 1
ATOM 3643 N N . VAL A 1 451 ? -4.913 19.040 26.778 1.00 35.05 451 VAL A N 1
ATOM 3644 C CA . VAL A 1 451 ? -6.290 19.518 26.932 1.00 36.52 451 VAL A CA 1
ATOM 3645 C C . VAL A 1 451 ? -6.717 20.176 25.608 1.00 37.29 451 VAL A C 1
ATOM 3646 O O . VAL A 1 451 ? -6.049 21.084 25.108 1.00 37.88 451 VAL A O 1
ATOM 3650 N N . HIS A 1 452 ? -7.804 19.692 25.027 1.00 38.36 452 HIS A N 1
ATOM 3651 C CA . HIS A 1 452 ? -8.221 20.153 23.709 1.00 39.82 452 HIS A CA 1
ATOM 3652 C C . HIS A 1 452 ? -9.656 20.655 23.693 1.00 41.00 452 HIS A C 1
ATOM 3653 O O . HIS A 1 452 ? -10.443 20.347 24.589 1.00 40.82 452 HIS A O 1
ATOM 3660 N N . GLN A 1 453 ? -9.971 21.438 22.666 1.00 42.42 453 GLN A N 1
ATOM 3661 C CA . GLN A 1 453 ? -11.325 21.900 22.422 1.00 44.26 453 GLN A CA 1
ATOM 3662 C C . GLN A 1 453 ? -11.652 21.509 21.005 1.00 44.37 453 GLN A C 1
ATOM 3663 O O . GLN A 1 453 ? -11.102 22.085 20.068 1.00 44.55 453 GLN A O 1
ATOM 3669 N N . GLN A 1 454 ? -12.523 20.514 20.860 1.00 44.90 454 GLN A N 1
ATOM 3670 C CA . GLN A 1 454 ? -12.900 19.974 19.551 1.00 46.11 454 GLN A CA 1
ATOM 3671 C C . GLN A 1 454 ? -11.670 19.600 18.713 1.00 45.65 454 GLN A C 1
ATOM 3672 O O . GLN A 1 454 ? -11.613 19.862 17.505 1.00 45.43 454 GLN A O 1
ATOM 3678 N N . GLY A 1 455 ? -10.679 18.996 19.371 1.00 45.46 455 GLY A N 1
ATOM 3679 C CA . GLY A 1 455 ? -9.458 18.560 18.696 1.00 44.92 455 GLY A CA 1
ATOM 3680 C C . GLY A 1 455 ? -8.332 19.579 18.704 1.00 44.83 455 GLY A C 1
ATOM 3681 O O . GLY A 1 455 ? -7.183 19.220 18.456 1.00 44.72 455 GLY A O 1
ATOM 3682 N N . ARG A 1 456 ? -8.650 20.840 18.999 1.00 44.46 456 ARG A N 1
ATOM 3683 C CA . ARG A 1 456 ? -7.663 21.924 18.958 1.00 44.47 456 ARG A CA 1
ATOM 3684 C C . ARG A 1 456 ? -6.964 22.120 20.303 1.00 43.96 456 ARG A C 1
ATOM 3685 O O . ARG A 1 456 ? -7.619 22.171 21.341 1.00 44.17 456 ARG A O 1
ATOM 3693 N N . PRO A 1 457 ? -5.626 22.224 20.291 1.00 43.17 457 PRO A N 1
ATOM 3694 C CA . PRO A 1 457 ? -4.894 22.302 21.552 1.00 43.01 457 PRO A CA 1
ATOM 3695 C C . PRO A 1 457 ? -5.203 23.569 22.349 1.00 42.86 457 PRO A C 1
ATOM 3696 O O . PRO A 1 457 ? -5.144 24.673 21.793 1.00 43.13 457 PRO A O 1
ATOM 3700 N N . GLN A 1 458 ? -5.551 23.394 23.630 1.00 42.58 458 GLN A N 1
ATOM 3701 C CA A GLN A 1 458 ? -5.758 24.532 24.530 0.60 42.11 458 GLN A CA 1
ATOM 3702 C CA B GLN A 1 458 ? -5.785 24.501 24.571 0.40 42.31 458 GLN A CA 1
ATOM 3703 C C . GLN A 1 458 ? -4.631 24.602 25.558 1.00 41.89 458 GLN A C 1
ATOM 3704 O O . GLN A 1 458 ? -4.035 25.670 25.740 1.00 41.97 458 GLN A O 1
ATOM 3715 N N . GLN A 1 459 ? -4.329 23.472 26.207 1.00 40.99 459 GLN A N 1
ATOM 3716 C CA . GLN A 1 459 ? -3.211 23.385 27.159 1.00 39.94 459 GLN A CA 1
ATOM 3717 C C . GLN A 1 459 ? -2.419 22.094 26.985 1.00 38.46 459 GLN A C 1
ATOM 3718 O O . GLN A 1 459 ? -2.958 21.077 26.550 1.00 37.57 459 GLN A O 1
ATOM 3724 N N . VAL A 1 460 ? -1.134 22.155 27.323 1.00 36.82 460 VAL A N 1
ATOM 3725 C CA . VAL A 1 460 ? -0.351 20.951 27.563 1.00 35.55 460 VAL A CA 1
ATOM 3726 C C . VAL A 1 460 ? -0.042 20.964 29.062 1.00 34.84 460 VAL A C 1
ATOM 3727 O O . VAL A 1 460 ? 0.895 21.629 29.512 1.00 35.17 460 VAL A O 1
ATOM 3731 N N . LEU A 1 461 ? -0.873 20.265 29.831 1.00 33.41 461 LEU A N 1
ATOM 3732 C CA . LEU A 1 461 ? -0.687 20.149 31.264 1.00 32.65 461 LEU A CA 1
ATOM 3733 C C . LEU A 1 461 ? 0.533 19.274 31.528 1.00 32.44 461 LEU A C 1
ATOM 3734 O O . LEU A 1 461 ? 0.742 18.265 30.848 1.00 31.53 461 LEU A O 1
ATOM 3739 N N . LEU A 1 462 ? 1.321 19.671 32.520 1.00 32.30 462 LEU A N 1
ATOM 3740 C CA . LEU A 1 462 ? 2.545 18.964 32.886 1.00 33.46 462 LEU A CA 1
ATOM 3741 C C . LEU A 1 462 ? 2.425 18.376 34.288 1.00 33.76 462 LEU A C 1
ATOM 3742 O O . LEU A 1 462 ? 1.784 18.966 35.159 1.00 33.54 462 LEU A O 1
ATOM 3747 N N . ARG A 1 463 ? 3.032 17.212 34.505 1.00 33.75 463 ARG A N 1
ATOM 3748 C CA . ARG A 1 463 ? 2.889 16.525 35.782 1.00 34.67 463 ARG A CA 1
ATOM 3749 C C . ARG A 1 463 ? 4.174 15.812 36.206 1.00 35.52 463 ARG A C 1
ATOM 3750 O O . ARG A 1 463 ? 5.117 15.698 35.413 1.00 35.94 463 ARG A O 1
ATOM 3758 N N . ASP A 1 464 ? 4.164 15.335 37.454 1.00 35.98 464 ASP A N 1
ATOM 3759 C CA . ASP A 1 464 ? 5.199 14.495 38.055 1.00 36.92 464 ASP A CA 1
ATOM 3760 C C . ASP A 1 464 ? 6.320 15.331 38.676 1.00 37.53 464 ASP A C 1
ATOM 3761 O O . ASP A 1 464 ? 7.310 15.671 38.031 1.00 38.18 464 ASP A O 1
ATOM 3766 N N . PHE A 1 465 ? 6.133 15.676 39.945 1.00 37.71 465 PHE A N 1
ATOM 3767 C CA . PHE A 1 465 ? 7.054 16.546 40.666 1.00 38.50 465 PHE A CA 1
ATOM 3768 C C . PHE A 1 465 ? 8.294 15.816 41.155 1.00 39.62 465 PHE A C 1
ATOM 3769 O O . PHE A 1 465 ? 9.287 16.434 41.546 1.00 39.28 465 PHE A O 1
ATOM 3777 N N . GLU A 1 466 ? 8.225 14.491 41.139 1.00 41.14 466 GLU A N 1
ATOM 3778 C CA . GLU A 1 466 ? 9.240 13.674 41.775 1.00 42.33 466 GLU A CA 1
ATOM 3779 C C . GLU A 1 466 ? 10.454 13.610 40.889 1.00 42.22 466 GLU A C 1
ATOM 3780 O O . GLU A 1 466 ? 11.548 13.271 41.348 1.00 43.60 466 GLU A O 1
ATOM 3786 N N . GLY A 1 467 ? 10.257 13.940 39.616 1.00 41.37 467 GLY A N 1
ATOM 3787 C CA . GLY A 1 467 ? 11.343 13.972 38.667 1.00 40.58 467 GLY A CA 1
ATOM 3788 C C . GLY A 1 467 ? 11.947 15.353 38.547 1.00 40.12 467 GLY A C 1
ATOM 3789 O O . GLY A 1 467 ? 13.040 15.503 38.012 1.00 41.25 467 GLY A O 1
ATOM 3790 N N . VAL A 1 468 ? 11.229 16.360 39.036 1.00 38.70 468 VAL A N 1
ATOM 3791 C CA . VAL A 1 468 ? 11.649 17.764 38.948 1.00 36.93 468 VAL A CA 1
ATOM 3792 C C . VAL A 1 468 ? 12.943 18.044 39.732 1.00 36.37 468 VAL A C 1
ATOM 3793 O O . VAL A 1 468 ? 13.079 17.642 40.902 1.00 35.99 468 VAL A O 1
ATOM 3797 N N . LYS A 1 469 ? 13.877 18.726 39.059 1.00 35.18 469 LYS A N 1
ATOM 3798 C CA . LYS A 1 469 ? 15.153 19.134 39.628 1.00 34.34 469 LYS A CA 1
ATOM 3799 C C . LYS A 1 469 ? 15.301 20.676 39.640 1.00 34.72 469 LYS A C 1
ATOM 3800 O O . LYS A 1 469 ? 14.544 21.399 38.989 1.00 34.18 469 LYS A O 1
ATOM 3806 N N . LEU A 1 470 ? 16.284 21.158 40.396 1.00 34.98 470 LEU A N 1
ATOM 3807 C CA . LEU A 1 470 ? 16.548 22.586 40.521 1.00 35.70 470 LEU A CA 1
ATOM 3808 C C . LEU A 1 470 ? 18.025 22.796 40.270 1.00 36.03 470 LEU A C 1
ATOM 3809 O O . LEU A 1 470 ? 18.846 22.070 40.805 1.00 35.92 470 LEU A O 1
ATOM 3814 N N . THR A 1 471 ? 18.357 23.791 39.454 1.00 37.37 471 THR A N 1
ATOM 3815 C CA . THR A 1 471 ? 19.740 23.992 39.010 1.00 38.30 471 THR A CA 1
ATOM 3816 C C . THR A 1 471 ? 20.635 24.569 40.093 1.00 38.95 471 THR A C 1
ATOM 3817 O O . THR A 1 471 ? 20.186 25.354 40.930 1.00 38.62 471 THR A O 1
ATOM 3821 N N . ASP A 1 472 ? 21.906 24.178 40.054 1.00 40.13 472 ASP A N 1
ATOM 3822 C CA . ASP A 1 472 ? 22.912 24.679 40.992 1.00 41.99 472 ASP A CA 1
ATOM 3823 C C . ASP A 1 472 ? 23.079 26.191 40.962 1.00 42.17 472 ASP A C 1
ATOM 3824 O O . ASP A 1 472 ? 23.393 26.792 41.990 1.00 43.13 472 ASP A O 1
ATOM 3829 N N . ASP A 1 473 ? 22.831 26.808 39.811 1.00 41.90 473 ASP A N 1
ATOM 3830 C CA . ASP A 1 473 ? 23.122 28.225 39.634 1.00 42.30 473 ASP A CA 1
ATOM 3831 C C . ASP A 1 473 ? 21.898 29.117 39.825 1.00 42.12 473 ASP A C 1
ATOM 3832 O O . ASP A 1 473 ? 22.027 30.321 40.026 1.00 42.46 473 ASP A O 1
ATOM 3837 N N . LEU A 1 474 ? 20.709 28.528 39.770 1.00 42.00 474 LEU A N 1
ATOM 3838 C CA . LEU A 1 474 ? 19.484 29.314 39.719 1.00 41.67 474 LEU A CA 1
ATOM 3839 C C . LEU A 1 474 ? 18.356 28.696 40.553 1.00 41.63 474 LEU A C 1
ATOM 3840 O O . LEU A 1 474 ? 17.800 29.363 41.426 1.00 41.89 474 LEU A O 1
ATOM 3845 N N . GLY A 1 475 ? 18.021 27.433 40.291 1.00 40.89 475 GLY A N 1
ATOM 3846 C CA . GLY A 1 475 ? 16.841 26.803 40.889 1.00 40.71 475 GLY A CA 1
ATOM 3847 C C . GLY A 1 475 ? 16.935 26.484 42.370 1.00 40.79 475 GLY A C 1
ATOM 3848 O O . GLY A 1 475 ? 15.978 26.682 43.118 1.00 40.44 475 GLY A O 1
ATOM 3849 N N . ILE A 1 476 ? 18.095 25.995 42.795 1.00 41.27 476 ILE A N 1
ATOM 3850 C CA . ILE A 1 476 ? 18.292 25.543 44.177 1.00 41.80 476 ILE A CA 1
ATOM 3851 C C . ILE A 1 476 ? 18.159 26.624 45.255 1.00 42.01 476 ILE A C 1
ATOM 3852 O O . ILE A 1 476 ? 17.962 26.315 46.425 1.00 42.18 476 ILE A O 1
ATOM 3857 N N . ARG A 1 477 ? 18.254 27.884 44.843 1.00 42.33 477 ARG A N 1
ATOM 3858 C CA . ARG A 1 477 ? 18.109 29.026 45.743 1.00 42.70 477 ARG A CA 1
ATOM 3859 C C . ARG A 1 477 ? 16.702 29.102 46.329 1.00 43.56 477 ARG A C 1
ATOM 3860 O O . ARG A 1 477 ? 16.481 29.726 47.372 1.00 43.27 477 ARG A O 1
ATOM 3868 N N . TYR A 1 478 ? 15.751 28.458 45.659 1.00 44.48 478 TYR A N 1
ATOM 3869 C CA . TYR A 1 478 ? 14.355 28.566 46.053 1.00 45.61 478 TYR A CA 1
ATOM 3870 C C . TYR A 1 478 ? 13.943 27.674 47.223 1.00 46.50 478 TYR A C 1
ATOM 3871 O O . TYR A 1 478 ? 12.821 27.804 47.724 1.00 46.90 478 TYR A O 1
ATOM 3880 N N . ILE A 1 479 ? 14.826 26.778 47.658 1.00 47.85 479 ILE A N 1
ATOM 3881 C CA . ILE A 1 479 ? 14.531 25.938 48.831 1.00 49.70 479 ILE A CA 1
ATOM 3882 C C . ILE A 1 479 ? 15.293 26.379 50.088 1.00 51.29 479 ILE A C 1
ATOM 3883 O O . ILE A 1 479 ? 16.424 26.876 50.000 1.00 51.38 479 ILE A O 1
ATOM 3888 N N . ASP A 1 480 ? 14.665 26.184 51.250 1.00 53.16 480 ASP A N 1
ATOM 3889 C CA . ASP A 1 480 ? 15.221 26.582 52.555 1.00 54.89 480 ASP A CA 1
ATOM 3890 C C . ASP A 1 480 ? 16.625 26.064 52.843 1.00 55.70 480 ASP A C 1
ATOM 3891 O O . ASP A 1 480 ? 17.016 24.992 52.370 1.00 55.85 480 ASP A O 1
ATOM 3896 N N . ASP A 1 481 ? 17.378 26.835 53.628 1.00 56.79 481 ASP A N 1
ATOM 3897 C CA . ASP A 1 481 ? 18.710 26.429 54.088 1.00 57.53 481 ASP A CA 1
ATOM 3898 C C . ASP A 1 481 ? 18.621 25.246 55.040 1.00 57.35 481 ASP A C 1
ATOM 3899 O O . ASP A 1 481 ? 19.557 24.450 55.141 1.00 57.61 481 ASP A O 1
ATOM 3904 N N . ASP A 1 482 ? 17.494 25.135 55.736 1.00 57.14 482 ASP A N 1
ATOM 3905 C CA . ASP A 1 482 ? 17.344 24.084 56.737 1.00 57.18 482 ASP A CA 1
ATOM 3906 C C . ASP A 1 482 ? 16.653 22.812 56.239 1.00 56.37 482 ASP A C 1
ATOM 3907 O O . ASP A 1 482 ? 15.950 22.149 57.001 1.00 56.87 482 ASP A O 1
ATOM 3912 N N . ILE A 1 483 ? 16.866 22.450 54.975 1.00 55.22 483 ILE A N 1
ATOM 3913 C CA . ILE A 1 483 ? 16.368 21.160 54.491 1.00 53.68 483 ILE A CA 1
ATOM 3914 C C . ILE A 1 483 ? 17.453 20.084 54.622 1.00 52.72 483 ILE A C 1
ATOM 3915 O O . ILE A 1 483 ? 18.649 20.380 54.504 1.00 53.04 483 ILE A O 1
ATOM 3920 N N . HIS A 1 484 ? 17.040 18.847 54.886 1.00 50.97 484 HIS A N 1
ATOM 3921 C CA . HIS A 1 484 ? 17.989 17.738 55.038 1.00 49.66 484 HIS A CA 1
ATOM 3922 C C . HIS A 1 484 ? 18.963 17.703 53.856 1.00 48.65 484 HIS A C 1
ATOM 3923 O O . HIS A 1 484 ? 18.540 17.833 52.705 1.00 48.41 484 HIS A O 1
ATOM 3930 N N . PRO A 1 485 ? 20.274 17.539 54.135 1.00 47.87 485 PRO A N 1
ATOM 3931 C CA . PRO A 1 485 ? 21.260 17.504 53.044 1.00 46.91 485 PRO A CA 1
ATOM 3932 C C . PRO A 1 485 ? 20.908 16.502 51.942 1.00 45.49 485 PRO A C 1
ATOM 3933 O O . PRO A 1 485 ? 21.205 16.749 50.777 1.00 45.36 485 PRO A O 1
ATOM 3937 N N . ARG A 1 486 ? 20.270 15.393 52.308 1.00 44.03 486 ARG A N 1
ATOM 3938 C CA . ARG A 1 486 ? 19.938 14.353 51.344 1.00 42.39 486 ARG A CA 1
ATOM 3939 C C . ARG A 1 486 ? 18.811 14.788 50.409 1.00 41.35 486 ARG A C 1
ATOM 3940 O O . ARG A 1 486 ? 18.813 14.449 49.233 1.00 41.38 486 ARG A O 1
ATOM 3948 N N . VAL A 1 487 ? 17.848 15.524 50.950 1.00 40.38 487 VAL A N 1
ATOM 3949 C CA . VAL A 1 487 ? 16.762 16.102 50.168 1.00 39.56 487 VAL A CA 1
ATOM 3950 C C . VAL A 1 487 ? 17.319 17.120 49.155 1.00 39.04 487 VAL A C 1
ATOM 3951 O O . VAL A 1 487 ? 16.926 17.116 47.997 1.00 38.66 487 VAL A O 1
ATOM 3955 N N . ARG A 1 488 ? 18.248 17.968 49.595 1.00 38.83 488 ARG A N 1
ATOM 3956 C CA . ARG A 1 488 ? 18.942 18.922 48.712 1.00 39.13 488 ARG A CA 1
ATOM 3957 C C . ARG A 1 488 ? 19.659 18.200 47.576 1.00 38.77 488 ARG A C 1
ATOM 3958 O O . ARG A 1 488 ? 19.553 18.598 46.413 1.00 38.57 488 ARG A O 1
ATOM 3966 N N . GLN A 1 489 ? 20.401 17.150 47.926 1.00 38.30 489 GLN A N 1
ATOM 3967 C CA . GLN A 1 489 ? 21.163 16.379 46.947 1.00 39.15 489 GLN A CA 1
ATOM 3968 C C . GLN A 1 489 ? 20.231 15.801 45.893 1.00 38.35 489 GLN A C 1
ATOM 3969 O O . GLN A 1 489 ? 20.562 15.759 44.712 1.00 38.77 489 GLN A O 1
ATOM 3975 N N . SER A 1 490 ? 19.065 15.349 46.349 1.00 38.03 490 SER A N 1
ATOM 3976 C CA . SER A 1 490 ? 18.037 14.738 45.516 1.00 37.11 490 SER A CA 1
ATOM 3977 C C . SER A 1 490 ? 17.522 15.699 44.443 1.00 36.53 490 SER A C 1
ATOM 3978 O O . SER A 1 490 ? 17.311 15.306 43.294 1.00 36.36 490 SER A O 1
ATOM 3981 N N . LEU A 1 491 ? 17.321 16.955 44.840 1.00 35.55 491 LEU A N 1
ATOM 3982 C CA . LEU A 1 491 ? 16.743 17.981 43.982 1.00 35.46 491 LEU A CA 1
ATOM 3983 C C . LEU A 1 491 ? 17.776 18.603 43.054 1.00 35.21 491 LEU A C 1
ATOM 3984 O O . LEU A 1 491 ? 17.441 19.067 41.970 1.00 34.58 491 LEU A O 1
ATOM 3989 N N . LEU A 1 492 ? 19.035 18.606 43.480 1.00 35.56 492 LEU A N 1
ATOM 3990 C CA . LEU A 1 492 ? 20.076 19.381 42.781 1.00 36.35 492 LEU A CA 1
ATOM 3991 C C . LEU A 1 492 ? 20.544 18.803 41.431 1.00 36.33 492 LEU A C 1
ATOM 3992 O O . LEU A 1 492 ? 21.012 17.668 41.367 1.00 36.55 492 LEU A O 1
ATOM 3997 N N . TYR A 1 493 ? 20.417 19.596 40.366 1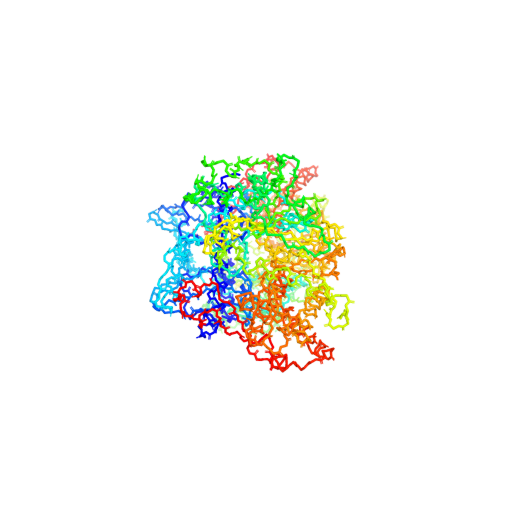.00 36.14 493 TYR A N 1
ATOM 3998 C CA . TYR A 1 493 ? 21.041 19.289 39.066 1.00 36.37 493 TYR A CA 1
ATOM 3999 C C . TYR A 1 493 ? 21.983 20.438 38.671 1.00 36.27 493 TYR A C 1
ATOM 4000 O O . TYR A 1 493 ? 21.740 21.596 39.012 1.00 36.30 493 TYR A O 1
ATOM 4009 N N . SER A 1 494 ? 23.049 20.132 37.947 1.00 36.22 494 SER A N 1
ATOM 4010 C CA . SER A 1 494 ? 23.843 21.186 37.314 1.00 36.11 494 SER A CA 1
ATOM 4011 C C . SER A 1 494 ? 23.023 21.822 36.202 1.00 36.13 494 SER A C 1
ATOM 4012 O O . SER A 1 494 ? 22.052 21.234 35.715 1.00 35.61 494 SER A O 1
ATOM 4015 N N . ARG A 1 495 ? 23.397 23.023 35.788 1.00 36.23 495 ARG A N 1
ATOM 4016 C CA . ARG A 1 495 ? 22.694 23.677 34.692 1.00 36.90 495 ARG A CA 1
ATOM 4017 C C . ARG A 1 495 ? 22.760 22.774 33.449 1.00 37.03 495 ARG A C 1
ATOM 4018 O O . ARG A 1 495 ? 21.787 22.638 32.704 1.00 36.62 495 ARG A O 1
ATOM 4026 N N . GLU A 1 496 ? 23.914 22.139 33.265 1.00 37.57 496 GLU A N 1
ATOM 4027 C CA . GLU A 1 496 ? 24.144 21.256 32.147 1.00 38.49 496 GLU A CA 1
ATOM 4028 C C . GLU A 1 496 ? 23.313 19.977 32.214 1.00 38.19 496 GLU A C 1
ATOM 4029 O O . GLU A 1 496 ? 22.706 19.594 31.214 1.00 38.55 496 GLU A O 1
ATOM 4035 N N . GLN A 1 497 ? 23.296 19.313 33.366 1.00 37.93 497 GLN A N 1
ATOM 4036 C CA . GLN A 1 497 ? 22.434 18.140 33.549 1.00 37.94 497 GLN A CA 1
ATOM 4037 C C . GLN A 1 497 ? 20.998 18.464 33.210 1.00 36.89 497 GLN A C 1
ATOM 4038 O O . GLN A 1 497 ? 20.350 17.708 32.485 1.00 36.73 497 GLN A O 1
ATOM 4044 N N . GLY A 1 498 ? 20.499 19.575 33.760 1.00 36.21 498 GLY A N 1
ATOM 4045 C CA . GLY A 1 498 ? 19.141 20.054 33.479 1.00 35.45 498 GLY A CA 1
ATOM 4046 C C . GLY A 1 498 ? 18.848 20.232 32.002 1.00 35.14 498 GLY A C 1
ATOM 4047 O O . GLY A 1 498 ? 17.863 19.706 31.486 1.00 35.06 498 GLY A O 1
ATOM 4048 N N . TRP A 1 499 ? 19.721 20.957 31.312 1.00 34.77 499 TRP A N 1
ATOM 4049 C CA . TRP A 1 499 ? 19.544 21.217 29.883 1.00 34.58 499 TRP A CA 1
ATOM 4050 C C . TRP A 1 499 ? 19.575 19.938 29.028 1.00 34.64 499 TRP A C 1
ATOM 4051 O O . TRP A 1 499 ? 18.797 19.811 28.083 1.00 34.50 499 TRP A O 1
ATOM 4062 N N . ASN A 1 500 ? 20.464 18.995 29.355 1.00 35.02 500 ASN A N 1
ATOM 4063 C CA . ASN A 1 500 ? 20.489 17.709 28.646 1.00 35.00 500 ASN A CA 1
ATOM 4064 C C . ASN A 1 500 ? 19.162 16.959 28.763 1.00 34.77 500 ASN A C 1
ATOM 4065 O O . ASN A 1 500 ? 18.659 16.428 27.773 1.00 34.31 500 ASN A O 1
ATOM 4070 N N . ARG A 1 501 ? 18.586 16.945 29.965 1.00 33.85 501 ARG A N 1
ATOM 4071 C CA . ARG A 1 501 ? 17.292 16.307 30.178 1.00 33.94 501 ARG A CA 1
ATOM 4072 C C . ARG A 1 501 ? 16.175 17.018 29.415 1.00 33.59 501 ARG A C 1
ATOM 4073 O O . ARG A 1 501 ? 15.349 16.355 28.791 1.00 32.91 501 ARG A O 1
ATOM 4081 N N . ILE A 1 502 ? 16.164 18.355 29.459 1.00 33.77 502 ILE A N 1
ATOM 4082 C CA . ILE A 1 502 ? 15.135 19.159 28.782 1.00 34.62 502 ILE A CA 1
ATOM 4083 C C . ILE A 1 502 ? 15.171 18.963 27.257 1.00 34.90 502 ILE A C 1
ATOM 4084 O O . ILE A 1 502 ? 14.120 18.832 26.606 1.00 35.35 502 ILE A O 1
ATOM 4089 N N . MET A 1 503 ? 16.384 18.928 26.707 1.00 34.99 503 MET A N 1
ATOM 4090 C CA . MET A 1 503 ? 16.626 18.733 25.276 1.00 34.65 503 MET A CA 1
ATOM 4091 C C . MET A 1 503 ? 16.066 17.388 24.816 1.00 33.59 503 MET A C 1
ATOM 4092 O O . MET A 1 503 ? 15.299 17.325 23.852 1.00 33.03 503 MET A O 1
ATOM 4097 N N . TYR A 1 504 ? 16.480 16.318 25.491 1.00 32.84 504 TYR A N 1
ATOM 4098 C CA . TYR A 1 504 ? 15.995 14.991 25.173 1.00 32.49 504 TYR A CA 1
ATOM 4099 C C . TYR A 1 504 ? 14.480 14.889 25.311 1.00 32.04 504 TYR A C 1
ATOM 4100 O O . TYR A 1 504 ? 13.800 14.448 24.383 1.00 31.78 504 TYR A O 1
ATOM 4109 N N . CYS A 1 505 ? 13.961 15.258 26.480 1.00 31.76 505 CYS A N 1
ATOM 4110 C CA . CYS A 1 505 ? 12.520 15.178 26.723 1.00 31.69 505 CYS A CA 1
ATOM 4111 C C . CYS A 1 505 ? 11.735 15.953 25.678 1.00 30.92 505 CYS A C 1
ATOM 4112 O O . CYS A 1 505 ? 10.853 15.404 25.035 1.00 29.94 505 CYS A O 1
ATOM 4115 N N . LEU A 1 506 ? 12.089 17.217 25.485 1.00 31.14 506 LEU A N 1
ATOM 4116 C CA . LEU A 1 506 ? 11.316 18.084 24.589 1.00 31.39 506 LEU A CA 1
ATOM 4117 C C . LEU A 1 506 ? 11.368 17.660 23.113 1.00 31.43 506 LEU A C 1
ATOM 4118 O O . LEU A 1 506 ? 10.326 17.541 22.487 1.00 31.64 506 LEU A O 1
ATOM 4123 N N . PHE A 1 507 ? 12.564 17.431 22.565 1.00 31.67 507 PHE A N 1
ATOM 4124 C CA . PHE A 1 507 ? 12.714 17.268 21.107 1.00 31.87 507 PHE A CA 1
ATOM 4125 C C . PHE A 1 507 ? 12.784 15.846 20.609 1.00 32.30 507 PHE A C 1
ATOM 4126 O O . PHE A 1 507 ? 12.261 15.533 19.532 1.00 32.82 507 PHE A O 1
ATOM 4134 N N . ILE A 1 508 ? 13.471 14.980 21.344 1.00 32.04 508 ILE A N 1
ATOM 4135 C CA . ILE A 1 508 ? 13.623 13.624 20.857 1.00 31.14 508 ILE A CA 1
ATOM 4136 C C . ILE A 1 508 ? 12.461 12.750 21.343 1.00 31.02 508 ILE A C 1
ATOM 4137 O O . ILE A 1 508 ? 11.755 12.149 20.529 1.00 30.96 508 ILE A O 1
ATOM 4142 N N . ASN A 1 509 ? 12.251 12.709 22.655 1.00 29.92 509 ASN A N 1
ATOM 4143 C CA . ASN A 1 509 ? 11.169 11.915 23.236 1.00 29.68 509 ASN A CA 1
ATOM 4144 C C . ASN A 1 509 ? 9.789 12.379 22.780 1.00 29.68 509 ASN A C 1
ATOM 4145 O O . ASN A 1 509 ? 8.926 11.555 22.421 1.00 28.98 509 ASN A O 1
ATOM 4150 N N . HIS A 1 510 ? 9.579 13.695 22.821 1.00 28.94 510 HIS A N 1
ATOM 4151 C CA . HIS A 1 510 ? 8.227 14.262 22.731 1.00 28.80 510 HIS A CA 1
ATOM 4152 C C . HIS A 1 510 ? 7.916 14.781 21.313 1.00 29.07 510 HIS A C 1
ATOM 4153 O O . HIS A 1 510 ? 7.176 14.148 20.566 1.00 29.34 510 HIS A O 1
ATOM 4160 N N . LEU A 1 511 ? 8.503 15.914 20.934 1.00 29.56 511 LEU A N 1
ATOM 4161 C CA . LEU A 1 511 ? 8.136 16.573 19.673 1.00 30.12 511 LEU A CA 1
ATOM 4162 C C . LEU A 1 511 ? 8.465 15.750 18.431 1.00 30.42 511 LEU A C 1
ATOM 4163 O O . LEU A 1 511 ? 7.746 15.814 17.430 1.00 31.09 511 LEU A O 1
ATOM 4168 N N . SER A 1 512 ? 9.525 14.951 18.501 1.00 30.36 512 SER A N 1
ATOM 4169 C CA . SER A 1 512 ? 9.888 14.101 17.376 1.00 30.01 512 SER A CA 1
ATOM 4170 C C . SER A 1 512 ? 8.821 13.059 17.130 1.00 29.91 512 SER A C 1
ATOM 4171 O O . SER A 1 512 ? 8.496 12.767 15.970 1.00 29.69 512 SER A O 1
ATOM 4174 N N . GLU A 1 513 ? 8.273 12.488 18.210 1.00 29.47 513 GLU A N 1
ATOM 4175 C CA . GLU A 1 513 ? 7.111 11.595 18.099 1.00 29.02 513 GLU A CA 1
ATOM 4176 C C . GLU A 1 513 ? 5.886 12.362 17.630 1.00 28.85 513 GLU A C 1
ATOM 4177 O O . GLU A 1 513 ? 5.108 11.838 16.828 1.00 29.29 513 GLU A O 1
ATOM 4183 N N . THR A 1 514 ? 5.704 13.595 18.114 1.00 29.03 514 THR A N 1
ATOM 4184 C CA . THR A 1 514 ? 4.567 14.433 17.648 1.00 28.26 514 THR A CA 1
ATOM 4185 C C . THR A 1 514 ? 4.585 14.597 16.122 1.00 29.08 514 THR A C 1
ATOM 4186 O O . THR A 1 514 ? 3.581 14.385 15.428 1.00 29.44 514 THR A O 1
ATOM 4190 N N . ILE A 1 515 ? 5.755 14.959 15.609 1.00 29.70 515 ILE A N 1
ATOM 4191 C CA . ILE A 1 515 ? 5.927 15.255 14.203 1.00 29.82 515 ILE A CA 1
ATOM 4192 C C . ILE A 1 515 ? 5.775 13.973 13.377 1.00 30.77 515 ILE A C 1
ATOM 4193 O O . ILE A 1 515 ? 5.093 13.971 12.343 1.00 31.39 515 ILE A O 1
ATOM 4198 N N . LEU A 1 516 ? 6.385 12.877 13.840 1.00 30.97 516 LEU A N 1
ATOM 4199 C CA . LEU A 1 516 ? 6.290 11.594 13.141 1.00 31.08 516 LEU A CA 1
ATOM 4200 C C . LEU A 1 516 ? 4.844 11.107 13.001 1.00 31.78 516 LEU A C 1
ATOM 4201 O O . LEU A 1 516 ? 4.452 10.636 11.924 1.00 31.68 516 LEU A O 1
ATOM 4206 N N . ALA A 1 517 ? 4.049 11.263 14.065 1.00 32.46 517 ALA A N 1
ATOM 4207 C CA . ALA A 1 517 ? 2.648 10.840 14.071 1.00 33.26 517 ALA A CA 1
ATOM 4208 C C . ALA A 1 517 ? 1.811 11.685 13.126 1.00 34.20 517 ALA A C 1
ATOM 4209 O O . ALA A 1 517 ? 1.024 11.148 12.347 1.00 34.78 517 ALA A O 1
ATOM 4211 N N . LEU A 1 518 ? 1.975 13.006 13.214 1.00 35.02 518 LEU A N 1
ATOM 4212 C CA . LEU A 1 518 ? 1.235 13.949 12.379 1.00 35.59 518 LEU A CA 1
ATOM 4213 C C . LEU A 1 518 ? 1.617 13.845 10.910 1.00 36.05 518 LEU A C 1
ATOM 4214 O O . LEU A 1 518 ? 0.769 14.009 10.048 1.00 35.88 518 LEU A O 1
ATOM 4219 N N . SER A 1 519 ? 2.895 13.574 10.641 1.00 36.88 519 SER A N 1
ATOM 4220 C CA . SER A 1 519 ? 3.435 13.579 9.280 1.00 37.37 519 SER A CA 1
ATOM 4221 C C . SER A 1 519 ? 3.443 12.213 8.585 1.00 38.08 519 SER A C 1
ATOM 4222 O O . SER A 1 519 ? 4.123 12.028 7.563 1.00 37.65 519 SER A O 1
ATOM 4225 N N . GLN A 1 520 ? 2.688 11.257 9.119 1.00 39.21 520 GLN A N 1
ATOM 4226 C CA . GLN A 1 520 ? 2.562 9.955 8.465 1.00 40.29 520 GLN A CA 1
ATOM 4227 C C . GLN A 1 520 ? 1.895 10.071 7.079 1.00 40.98 520 GLN A C 1
ATOM 4228 O O . GLN A 1 520 ? 0.812 10.643 6.927 1.00 41.27 520 GLN A O 1
ATOM 4234 N N . GLY A 1 521 ? 2.565 9.549 6.061 1.00 41.49 521 GLY A N 1
ATOM 4235 C CA . GLY A 1 521 ? 2.067 9.670 4.700 1.00 41.69 521 GLY A CA 1
ATOM 4236 C C . GLY A 1 521 ? 2.456 10.984 4.054 1.00 41.75 521 GLY A C 1
ATOM 4237 O O . GLY A 1 521 ? 2.245 11.177 2.858 1.00 41.93 521 GLY A O 1
ATOM 4238 N N . ARG A 1 522 ? 3.037 11.885 4.842 1.00 41.38 522 ARG A N 1
ATOM 4239 C CA . ARG A 1 522 ? 3.421 13.213 4.367 1.00 41.32 522 ARG A CA 1
ATOM 4240 C C . ARG A 1 522 ? 4.758 13.649 4.972 1.00 40.59 522 ARG A C 1
ATOM 4241 O O . ARG A 1 522 ? 4.818 14.663 5.680 1.00 40.55 522 ARG A O 1
ATOM 4249 N N . PRO A 1 523 ? 5.837 12.881 4.711 1.00 39.97 523 PRO A N 1
ATOM 4250 C CA . PRO A 1 523 ? 7.110 13.187 5.361 1.00 40.01 523 PRO A CA 1
ATOM 4251 C C . PRO A 1 523 ? 7.667 14.578 5.057 1.00 40.52 523 PRO A C 1
ATOM 4252 O O . PRO A 1 523 ? 8.475 15.102 5.826 1.00 40.69 523 PRO A O 1
ATOM 4256 N N . GLN A 1 524 ? 7.215 15.184 3.963 1.00 41.08 524 GLN A N 1
ATOM 4257 C CA . GLN A 1 524 ? 7.682 16.511 3.575 1.00 41.31 524 GLN A CA 1
ATOM 4258 C C . GLN A 1 524 ? 7.311 17.567 4.619 1.00 41.19 524 GLN A C 1
ATOM 4259 O O . GLN A 1 524 ? 7.979 18.601 4.720 1.00 41.51 524 GLN A O 1
ATOM 4265 N N . LEU A 1 525 ? 6.269 17.292 5.406 1.00 40.74 525 LEU A N 1
ATOM 4266 C CA . LEU A 1 525 ? 5.845 18.204 6.468 1.00 40.55 525 LEU A CA 1
ATOM 4267 C C . LEU A 1 525 ? 6.811 18.291 7.653 1.00 40.24 525 LEU A C 1
ATOM 4268 O O . LEU A 1 525 ? 6.775 19.251 8.409 1.00 40.19 525 LEU A O 1
ATOM 4273 N N . ALA A 1 526 ? 7.656 17.283 7.830 1.00 39.95 526 ALA A N 1
ATOM 4274 C CA . ALA A 1 526 ? 8.530 17.242 8.995 1.00 39.70 526 ALA A CA 1
ATOM 4275 C C . ALA A 1 526 ? 9.549 18.398 9.041 1.00 39.36 526 ALA A C 1
ATOM 4276 O O . ALA A 1 526 ? 9.645 19.060 10.071 1.00 39.44 526 ALA A O 1
ATOM 4278 N N . PRO A 1 527 ? 10.308 18.648 7.941 1.00 38.94 527 PRO A N 1
ATOM 4279 C CA . PRO A 1 527 ? 11.192 19.830 7.924 1.00 38.87 527 PRO A CA 1
ATOM 4280 C C . PRO A 1 527 ? 10.463 21.133 8.263 1.00 38.61 527 PRO A C 1
ATOM 4281 O O . PRO A 1 527 ? 10.994 21.972 8.995 1.00 38.98 527 PRO A O 1
ATOM 4285 N N . LEU A 1 528 ? 9.261 21.286 7.726 1.00 38.36 528 LEU A N 1
ATOM 4286 C CA . LEU A 1 528 ? 8.439 22.459 7.967 1.00 38.23 528 LEU A CA 1
ATOM 4287 C C . LEU A 1 528 ? 8.041 22.568 9.435 1.00 38.43 528 LEU A C 1
ATOM 4288 O O . LEU A 1 528 ? 8.103 23.647 10.014 1.00 38.72 528 LEU A O 1
ATOM 4293 N N . MET A 1 529 ? 7.641 21.450 10.042 1.00 38.19 529 MET A N 1
ATOM 4294 C CA . MET A 1 529 ? 7.323 21.445 11.474 1.00 37.79 529 MET A CA 1
ATOM 4295 C C . MET A 1 529 ? 8.544 21.806 12.321 1.00 38.13 529 MET A C 1
ATOM 4296 O O . MET A 1 529 ? 8.455 22.626 13.231 1.00 38.26 529 MET A O 1
ATOM 4301 N N . TRP A 1 530 ? 9.688 21.208 12.011 1.00 38.80 530 TRP A N 1
ATOM 4302 C CA . TRP A 1 530 ? 10.912 21.509 12.749 1.00 39.36 530 TRP A CA 1
ATOM 4303 C C . TRP A 1 530 ? 11.318 22.973 12.570 1.00 40.09 530 TRP A C 1
ATOM 4304 O O . TRP A 1 530 ? 11.782 23.604 13.520 1.00 39.87 530 TRP A O 1
ATOM 4315 N N . ARG A 1 531 ? 11.121 23.516 11.368 1.00 41.10 531 ARG A N 1
ATOM 4316 C CA . ARG A 1 531 ? 11.352 24.948 11.139 1.00 43.15 531 ARG A CA 1
ATOM 4317 C C . ARG A 1 531 ? 10.475 25.815 12.053 1.00 42.89 531 ARG A C 1
ATOM 4318 O O . ARG A 1 531 ? 10.953 26.813 12.601 1.00 42.87 531 ARG A O 1
ATOM 4326 N N . ARG A 1 532 ? 9.209 25.422 12.222 1.00 42.77 532 ARG A N 1
ATOM 4327 C CA . ARG A 1 532 ? 8.307 26.092 13.161 1.00 43.22 532 ARG A CA 1
ATOM 4328 C C . ARG A 1 532 ? 8.811 25.995 14.592 1.00 42.76 532 ARG A C 1
ATOM 4329 O O . ARG A 1 532 ? 8.593 26.917 15.380 1.00 42.50 532 ARG A O 1
ATOM 4337 N N . VAL A 1 533 ? 9.457 24.877 14.939 1.00 42.32 533 VAL A N 1
ATOM 4338 C CA . VAL A 1 533 ? 10.039 24.728 16.281 1.00 41.93 533 VAL A CA 1
ATOM 4339 C C . VAL A 1 533 ? 11.180 25.730 16.448 1.00 42.18 533 VAL A C 1
ATOM 4340 O O . VAL A 1 533 ? 11.197 26.490 17.409 1.00 41.97 533 VAL A O 1
ATOM 4344 N N . GLN A 1 534 ? 12.110 25.743 15.493 1.00 42.22 534 GLN A N 1
ATOM 4345 C CA . GLN A 1 534 ? 13.220 26.698 15.499 1.00 42.46 534 GLN A CA 1
ATOM 4346 C C . GLN A 1 534 ? 12.756 28.168 15.642 1.00 42.61 534 GLN A C 1
ATOM 4347 O O . GLN A 1 534 ? 13.343 28.920 16.413 1.00 42.37 534 GLN A O 1
ATOM 4353 N N . GLN A 1 535 ? 11.704 28.556 14.920 1.00 42.73 535 GLN A N 1
ATOM 4354 C CA . GLN A 1 535 ? 11.152 29.917 15.013 1.00 43.86 535 GLN A CA 1
ATOM 4355 C C . GLN A 1 535 ? 10.558 30.176 16.390 1.00 43.64 535 GLN A C 1
ATOM 4356 O O . GLN A 1 535 ? 10.748 31.248 16.958 1.00 43.76 535 GLN A O 1
ATOM 4362 N N . GLN A 1 536 ? 9.818 29.196 16.910 1.00 43.42 536 GLN A N 1
ATOM 4363 C CA . GLN A 1 536 ? 9.244 29.286 18.241 1.00 43.44 536 GLN A CA 1
ATOM 4364 C C . GLN A 1 536 ? 10.316 29.489 19.322 1.00 42.93 536 GLN A C 1
ATOM 4365 O O . GLN A 1 536 ? 10.153 30.329 20.215 1.00 42.37 536 GLN A O 1
ATOM 4371 N N . LEU A 1 537 ? 11.406 28.725 19.235 1.00 42.41 537 LEU A N 1
ATOM 4372 C CA . LEU A 1 537 ? 12.527 28.862 20.168 1.00 42.63 537 LEU A CA 1
ATOM 4373 C C . LEU A 1 537 ? 13.112 30.275 20.156 1.00 43.24 537 LEU A C 1
ATOM 4374 O O . LEU A 1 537 ? 13.365 30.850 21.225 1.00 42.97 537 LEU A O 1
ATOM 4379 N N . ARG A 1 538 ? 13.354 30.808 18.950 1.00 43.79 538 ARG A N 1
ATOM 4380 C CA A ARG A 1 538 ? 13.850 32.179 18.792 0.70 44.45 538 ARG A CA 1
ATOM 4381 C CA B ARG A 1 538 ? 13.845 32.178 18.797 0.30 44.06 538 ARG A CA 1
ATOM 4382 C C . ARG A 1 538 ? 12.913 33.148 19.505 1.00 44.28 538 ARG A C 1
ATOM 4383 O O . ARG A 1 538 ? 13.363 34.053 20.204 1.00 44.86 538 ARG A O 1
ATOM 4398 N N . ALA A 1 539 ? 11.609 32.936 19.339 1.00 44.50 539 ALA A N 1
ATOM 4399 C CA . ALA A 1 539 ? 10.590 33.798 19.937 1.00 44.34 539 ALA A CA 1
ATOM 4400 C C . ALA A 1 539 ? 10.534 33.698 21.467 1.00 44.80 539 ALA A C 1
ATOM 4401 O O . ALA A 1 539 ? 10.330 34.700 22.148 1.00 44.20 539 ALA A O 1
ATOM 4403 N N . ILE A 1 540 ? 10.687 32.483 21.999 1.00 44.87 540 ILE A N 1
ATOM 4404 C CA . ILE A 1 540 ? 10.646 32.266 23.448 1.00 45.16 540 ILE A CA 1
ATOM 4405 C C . ILE A 1 540 ? 11.861 32.937 24.076 1.00 45.38 540 ILE A C 1
ATOM 4406 O O . ILE A 1 540 ? 11.761 33.576 25.132 1.00 45.42 540 ILE A O 1
ATOM 4411 N N . GLN A 1 541 ? 12.996 32.801 23.400 1.00 45.45 541 GLN A N 1
ATOM 4412 C CA . GLN A 1 541 ? 14.225 33.444 23.807 1.00 46.29 541 GLN A CA 1
ATOM 4413 C C . GLN A 1 541 ? 14.038 34.945 24.037 1.00 46.36 541 GLN A C 1
ATOM 4414 O O . GLN A 1 541 ? 14.570 35.491 24.998 1.00 46.89 541 GLN A O 1
ATOM 4420 N N . GLY A 1 542 ? 13.268 35.595 23.166 1.00 46.26 542 GLY A N 1
ATOM 4421 C CA . GLY A 1 542 ? 12.958 37.014 23.302 1.00 46.03 542 GLY A CA 1
ATOM 4422 C C . GLY A 1 542 ? 12.187 37.361 24.571 1.00 46.02 542 GLY A C 1
ATOM 4423 O O . GLY A 1 542 ? 12.394 38.431 25.142 1.00 46.05 542 GLY A O 1
ATOM 4424 N N . GLU A 1 543 ? 11.310 36.450 25.006 1.00 45.41 543 GLU A N 1
ATOM 4425 C CA . GLU A 1 543 ? 10.493 36.613 26.204 1.00 44.98 543 GLU A CA 1
ATOM 4426 C C . GLU A 1 543 ? 11.262 36.439 27.516 1.00 44.03 543 GLU A C 1
ATOM 4427 O O . GLU A 1 543 ? 10.813 36.901 28.569 1.00 43.78 543 GLU A O 1
ATOM 4433 N N . LEU A 1 544 ? 12.395 35.746 27.456 1.00 43.05 544 LEU A N 1
ATOM 4434 C CA . LEU A 1 544 ? 13.089 35.275 28.659 1.00 42.42 544 LEU A CA 1
ATOM 4435 C C . LEU A 1 544 ? 13.686 36.426 29.480 1.00 42.78 544 LEU A C 1
ATOM 4436 O O . LEU A 1 544 ? 14.045 37.464 28.933 1.00 43.21 544 LEU A O 1
ATOM 4441 N N . LYS A 1 545 ? 13.783 36.232 30.789 1.00 42.81 545 LYS A N 1
ATOM 4442 C CA . LYS A 1 545 ? 14.236 37.276 31.709 1.00 42.98 545 LYS A CA 1
ATOM 4443 C C . LYS A 1 545 ? 15.676 37.020 32.160 1.00 42.63 545 LYS A C 1
ATOM 4444 O O . LYS A 1 545 ? 16.275 37.834 32.855 1.00 42.60 545 LYS A O 1
ATOM 4450 N N . GLN A 1 546 ? 16.227 35.880 31.762 1.00 41.98 546 GLN A N 1
ATOM 4451 C CA . GLN A 1 546 ? 17.575 35.489 32.142 1.00 41.74 546 GLN A CA 1
ATOM 4452 C C . GLN A 1 546 ? 18.305 34.989 30.906 1.00 42.20 546 GLN A C 1
ATOM 4453 O O . GLN A 1 546 ? 17.653 34.654 29.921 1.00 42.55 546 GLN A O 1
ATOM 4459 N N . PRO A 1 547 ? 19.655 34.955 30.933 1.00 42.71 547 PRO A N 1
ATOM 4460 C CA . PRO A 1 547 ? 20.379 34.503 29.736 1.00 42.72 547 PRO A CA 1
ATOM 4461 C C . PRO A 1 547 ? 20.111 33.044 29.392 1.00 42.82 547 PRO A C 1
ATOM 4462 O O . PRO A 1 547 ? 19.889 32.219 30.283 1.00 43.00 547 PRO A O 1
ATOM 4466 N N . SER A 1 548 ? 20.158 32.741 28.096 1.00 42.76 548 SER A N 1
ATOM 4467 C CA . SER A 1 548 ? 19.891 31.404 27.590 1.00 41.96 548 SER A CA 1
ATOM 4468 C C . SER A 1 548 ? 20.885 31.012 26.501 1.00 41.65 548 SER A C 1
ATOM 4469 O O . SER A 1 548 ? 20.476 30.729 25.383 1.00 40.84 548 SER A O 1
ATOM 4472 N N . PRO A 1 549 ? 22.196 30.994 26.820 1.00 41.89 549 PRO A N 1
ATOM 4473 C CA . PRO A 1 549 ? 23.208 30.610 25.813 1.00 42.09 549 PRO A CA 1
ATOM 4474 C C . PRO A 1 549 ? 23.000 29.206 25.236 1.00 42.15 549 PRO A C 1
ATOM 4475 O O . PRO A 1 549 ? 23.368 28.947 24.087 1.00 42.64 549 PRO A O 1
ATOM 4479 N N . GLU A 1 550 ? 22.399 28.322 26.030 1.00 41.86 550 GLU A N 1
ATOM 4480 C CA . GLU A 1 550 ? 22.068 26.960 25.605 1.00 41.55 550 GLU A CA 1
ATOM 4481 C C . GLU A 1 550 ? 21.073 26.994 24.470 1.00 41.37 550 GLU A C 1
ATOM 4482 O O . GLU A 1 550 ? 21.174 26.219 23.520 1.00 41.40 550 GLU A O 1
ATOM 4488 N N . LEU A 1 551 ? 20.119 27.912 24.578 1.00 41.32 551 LEU A N 1
ATOM 4489 C CA . LEU A 1 551 ? 19.114 28.116 23.553 1.00 41.82 551 LEU A CA 1
ATOM 4490 C C . LEU A 1 551 ? 19.718 28.683 22.262 1.00 42.26 551 LEU A C 1
ATOM 4491 O O . LEU A 1 551 ? 19.301 28.302 21.174 1.00 42.16 551 LEU A O 1
ATOM 4496 N N . ASP A 1 552 ? 20.708 29.573 22.384 1.00 42.79 552 ASP A N 1
ATOM 4497 C CA . ASP A 1 552 ? 21.492 30.041 21.227 1.00 42.95 552 ASP A CA 1
ATOM 4498 C C . ASP A 1 552 ? 22.114 28.883 20.451 1.00 42.90 552 ASP A C 1
ATOM 4499 O O . ASP A 1 552 ? 21.959 28.800 19.232 1.00 43.09 552 ASP A O 1
ATOM 4504 N N . ALA A 1 553 ? 22.831 28.004 21.154 1.00 42.81 553 ALA A N 1
ATOM 4505 C CA . ALA A 1 553 ? 23.520 26.882 20.516 1.00 43.08 553 ALA A CA 1
ATOM 4506 C C . ALA A 1 553 ? 22.547 25.945 19.814 1.00 43.61 553 ALA A C 1
ATOM 4507 O O . ALA A 1 553 ? 22.796 25.512 18.679 1.00 44.12 553 ALA A O 1
ATOM 4509 N N . LEU A 1 554 ? 21.441 25.637 20.493 1.00 43.70 554 LEU A N 1
ATOM 4510 C CA . LEU A 1 554 ? 20.399 24.777 19.941 1.00 43.45 554 LEU A CA 1
ATOM 4511 C C . LEU A 1 554 ? 19.802 25.369 18.668 1.00 43.27 554 LEU A C 1
ATOM 4512 O O . LEU A 1 554 ? 19.673 24.675 17.667 1.00 43.29 554 LEU A O 1
ATOM 4517 N N . ILE A 1 555 ? 19.431 26.644 18.724 1.00 43.25 555 ILE A N 1
ATOM 4518 C CA . ILE A 1 555 ? 18.927 27.375 17.564 1.00 43.70 555 ILE A CA 1
ATOM 4519 C C . ILE A 1 555 ? 19.937 27.354 16.404 1.00 43.68 555 ILE A C 1
ATOM 4520 O O . ILE A 1 555 ? 19.564 27.189 15.243 1.00 44.00 555 ILE A O 1
ATOM 4525 N N . ALA A 1 556 ? 21.215 27.496 16.743 1.00 44.09 556 ALA A N 1
ATOM 4526 C CA . ALA A 1 556 ? 22.312 27.508 15.781 1.00 44.00 556 ALA A CA 1
ATOM 4527 C C . ALA A 1 556 ? 22.624 26.136 15.173 1.00 44.20 556 ALA A C 1
ATOM 4528 O O . ALA A 1 556 ? 23.555 26.018 14.358 1.00 44.89 556 ALA A O 1
ATOM 4530 N N . GLY A 1 557 ? 21.881 25.104 15.573 1.00 43.55 557 GLY A N 1
ATOM 4531 C CA . GLY A 1 557 ? 22.027 23.771 14.984 1.00 43.03 557 GLY A CA 1
ATOM 4532 C C . GLY A 1 557 ? 23.044 22.843 15.624 1.00 43.11 557 GLY A C 1
ATOM 4533 O O . GLY A 1 557 ? 23.517 21.881 14.987 1.00 42.89 557 GLY A O 1
ATOM 4534 N N . HIS A 1 558 ? 23.378 23.089 16.885 1.00 42.86 558 HIS A N 1
ATOM 4535 C CA . HIS A 1 558 ? 24.278 22.185 17.595 1.00 43.33 558 HIS A CA 1
ATOM 4536 C C . HIS A 1 558 ? 23.550 20.891 17.993 1.00 42.52 558 HIS A C 1
ATOM 4537 O O . HIS A 1 558 ? 22.324 20.880 18.069 1.00 42.99 558 HIS A O 1
ATOM 4544 N N . PRO A 1 559 ? 24.295 19.781 18.164 1.00 41.83 559 PRO A N 1
ATOM 4545 C CA . PRO A 1 559 ? 23.661 18.486 18.418 1.00 41.29 559 PRO A CA 1
ATOM 4546 C C . PRO A 1 559 ? 22.780 18.479 19.672 1.00 40.64 559 PRO A C 1
ATOM 4547 O O . PRO A 1 559 ? 22.921 19.347 20.544 1.00 40.88 559 PRO A O 1
ATOM 4551 N N . VAL A 1 560 ? 21.868 17.513 19.735 1.00 39.39 560 VAL A N 1
ATOM 4552 C CA . VAL A 1 560 ? 20.891 17.425 20.810 1.00 38.04 560 VAL A CA 1
ATOM 4553 C C . VAL A 1 560 ? 21.136 16.152 21.617 1.00 37.77 560 VAL A C 1
ATOM 4554 O O . VAL A 1 560 ? 21.350 15.086 21.046 1.00 38.39 560 VAL A O 1
ATOM 4558 N N . ALA A 1 561 ? 21.126 16.283 22.941 1.00 36.72 561 ALA A N 1
ATOM 4559 C CA . ALA A 1 561 ? 21.277 15.159 23.857 1.00 36.12 561 ALA A CA 1
ATOM 4560 C C . ALA A 1 561 ? 20.097 14.189 23.752 1.00 35.62 561 ALA A C 1
ATOM 4561 O O . ALA A 1 561 ? 18.929 14.607 23.715 1.00 35.63 561 ALA A O 1
ATOM 4563 N N . CYS A 1 562 ? 20.427 12.902 23.688 1.00 35.22 562 CYS A N 1
ATOM 4564 C CA . CYS A 1 562 ? 19.442 11.835 23.614 1.00 35.55 562 CYS A CA 1
ATOM 4565 C C . CYS A 1 562 ? 19.739 10.768 24.653 1.00 35.90 562 CYS A C 1
ATOM 4566 O O . CYS A 1 562 ? 20.779 10.096 24.596 1.00 36.34 562 CYS A O 1
ATOM 4569 N N . LYS A 1 563 ? 18.816 10.609 25.595 1.00 36.03 563 LYS A N 1
ATOM 4570 C CA . LYS A 1 563 ? 18.867 9.553 26.596 1.00 36.00 563 LYS A CA 1
ATOM 4571 C C . LYS A 1 563 ? 18.766 8.178 25.935 1.00 35.83 563 LYS A C 1
ATOM 4572 O O . LYS A 1 563 ? 17.990 7.975 24.998 1.00 35.53 563 LYS A O 1
ATOM 4578 N N . THR A 1 564 ? 19.550 7.239 26.434 1.00 35.02 564 THR A N 1
ATOM 4579 C CA . THR A 1 564 ? 19.571 5.892 25.895 1.00 35.14 564 THR A CA 1
ATOM 4580 C C . THR A 1 564 ? 18.669 4.987 26.734 1.00 35.56 564 THR A C 1
ATOM 4581 O O . THR A 1 564 ? 18.492 5.192 27.938 1.00 35.76 564 THR A O 1
ATOM 4585 N N . ASN A 1 565 ? 18.050 4.020 26.082 1.00 36.07 565 ASN A N 1
ATOM 4586 C CA . ASN A 1 565 ? 17.156 3.091 26.758 1.00 36.89 565 ASN A CA 1
ATOM 4587 C C . ASN A 1 565 ? 17.634 1.664 26.621 1.00 37.09 565 ASN A C 1
ATOM 4588 O O . ASN A 1 565 ? 17.198 0.782 27.359 1.00 37.76 565 ASN A O 1
ATOM 4593 N N . LEU A 1 566 ? 18.500 1.441 25.642 1.00 36.85 566 LEU A N 1
ATOM 4594 C CA . LEU A 1 566 ? 19.072 0.130 25.397 1.00 37.71 566 LEU A CA 1
ATOM 4595 C C . LEU A 1 566 ? 20.530 0.130 25.861 1.00 38.14 566 LEU A C 1
ATOM 4596 O O . LEU A 1 566 ? 20.947 -0.755 26.615 1.00 39.24 566 LEU A O 1
ATOM 4601 N N . LYS A 1 567 ? 21.292 1.130 25.420 1.00 38.27 567 LYS A N 1
ATOM 4602 C CA . LYS A 1 567 ? 22.705 1.266 25.777 1.00 38.24 567 LYS A CA 1
ATOM 4603 C C . LYS A 1 567 ? 22.964 1.231 27.285 1.00 38.57 567 LYS A C 1
ATOM 4604 O O . LYS A 1 567 ? 23.931 0.605 27.716 1.00 38.42 567 LYS A O 1
ATOM 4610 N N . VAL A 1 568 ? 22.108 1.892 28.074 1.00 39.41 568 VAL A N 1
ATOM 4611 C CA A VAL A 1 568 ? 22.287 1.950 29.529 0.60 40.13 568 VAL A CA 1
ATOM 4612 C CA B VAL A 1 568 ? 22.244 1.942 29.538 0.40 40.02 568 VAL A CA 1
ATOM 4613 C C . VAL A 1 568 ? 22.233 0.559 30.157 1.00 40.90 568 VAL A C 1
ATOM 4614 O O . VAL A 1 568 ? 22.891 0.312 31.173 1.00 41.44 568 VAL A O 1
ATOM 4621 N N . ARG A 1 569 ? 21.457 -0.337 29.549 1.00 41.72 569 ARG A N 1
ATOM 4622 C CA . ARG A 1 569 ? 21.233 -1.677 30.081 1.00 42.50 569 ARG A CA 1
ATOM 4623 C C . ARG A 1 569 ? 22.349 -2.648 29.702 1.00 42.79 569 ARG A C 1
ATOM 4624 O O . ARG A 1 569 ? 22.452 -3.744 30.248 1.00 43.07 569 ARG A O 1
ATOM 4632 N N . LEU A 1 570 ? 23.191 -2.247 28.763 1.00 43.03 570 LEU A N 1
ATOM 4633 C CA . LEU A 1 570 ? 24.329 -3.072 28.391 1.00 43.56 570 LEU A CA 1
ATOM 4634 C C . LEU A 1 570 ? 25.569 -2.618 29.158 1.00 44.43 570 LEU A C 1
ATOM 4635 O O . LEU A 1 570 ? 26.340 -3.436 29.648 1.00 44.11 570 LEU A O 1
ATOM 4640 N N . ALA A 1 571 ? 25.720 -1.306 29.292 1.00 45.84 571 ALA A N 1
ATOM 4641 C CA . ALA A 1 571 ? 26.864 -0.714 29.972 1.00 47.67 571 ALA A CA 1
ATOM 4642 C C . ALA A 1 571 ? 26.824 -0.973 31.470 1.00 49.33 571 ALA A C 1
ATOM 4643 O O . ALA A 1 571 ? 25.745 -1.156 32.053 1.00 49.39 571 ALA A O 1
ATOM 4645 N N . ALA A 1 572 ? 28.008 -0.991 32.087 1.00 51.43 572 ALA A N 1
ATOM 4646 C CA . ALA A 1 572 ? 28.131 -1.095 33.535 1.00 53.29 572 ALA A CA 1
ATOM 4647 C C . ALA A 1 572 ? 27.288 -0.004 34.191 1.00 54.71 572 ALA A C 1
ATOM 4648 O O . ALA A 1 572 ? 27.090 1.071 33.612 1.00 54.62 572 ALA A O 1
ATOM 4650 N N . GLU A 1 573 ? 26.775 -0.285 35.386 1.00 56.39 573 GLU A N 1
ATOM 4651 C CA . GLU A 1 573 ? 26.025 0.722 36.138 1.00 58.05 573 GLU A CA 1
ATOM 4652 C C . GLU A 1 573 ? 26.905 1.946 36.432 1.00 58.31 573 GLU A C 1
ATOM 4653 O O . GLU A 1 573 ? 26.414 3.083 36.478 1.00 58.49 573 GLU A O 1
ATOM 4659 N N . ALA A 1 574 ? 28.206 1.689 36.588 1.00 58.92 574 ALA A N 1
ATOM 4660 C CA . ALA A 1 574 ? 29.224 2.715 36.845 1.00 59.43 574 ALA A CA 1
ATOM 4661 C C . ALA A 1 574 ? 29.678 3.511 35.609 1.00 59.54 574 ALA A C 1
ATOM 4662 O O . ALA A 1 574 ? 30.570 4.363 35.715 1.00 59.92 574 ALA A O 1
ATOM 4664 N N . ASP A 1 575 ? 29.066 3.241 34.455 1.00 59.40 575 ASP A N 1
ATOM 4665 C CA . ASP A 1 575 ? 29.442 3.870 33.183 1.00 59.08 575 ASP A CA 1
ATOM 4666 C C . ASP A 1 575 ? 28.468 5.002 32.820 1.00 58.93 575 ASP A C 1
ATOM 4667 O O . ASP A 1 575 ? 27.605 4.840 31.955 1.00 58.82 575 ASP A O 1
ATOM 4672 N N . ARG A 1 576 ? 28.638 6.151 33.476 1.00 58.55 576 ARG A N 1
ATOM 4673 C CA . ARG A 1 576 ? 27.726 7.299 33.355 1.00 58.32 576 ARG A CA 1
ATOM 4674 C C . ARG A 1 576 ? 27.549 7.785 31.911 1.00 57.45 576 ARG A C 1
ATOM 4675 O O . ARG A 1 576 ? 26.446 8.170 31.512 1.00 57.32 576 ARG A O 1
ATOM 4683 N N . GLN A 1 577 ? 28.632 7.742 31.136 1.00 56.35 577 GLN A N 1
ATOM 4684 C CA . GLN A 1 577 ? 28.641 8.197 29.742 1.00 55.91 577 GLN A CA 1
ATOM 4685 C C . GLN A 1 577 ? 27.601 7.511 28.838 1.00 54.14 577 GLN A C 1
ATOM 4686 O O . GLN A 1 577 ? 27.054 8.148 27.933 1.00 54.25 577 GLN A O 1
ATOM 4692 N N . ALA A 1 578 ? 27.331 6.230 29.098 1.00 52.20 578 ALA A N 1
ATOM 4693 C CA . ALA A 1 578 ? 26.417 5.413 28.278 1.00 50.51 578 ALA A CA 1
ATOM 4694 C C . ALA A 1 578 ? 24.928 5.778 28.396 1.00 49.35 578 ALA A C 1
ATOM 4695 O O . ALA A 1 578 ? 24.095 5.235 27.656 1.00 48.80 578 ALA A O 1
ATOM 4697 N N . SER A 1 579 ? 24.600 6.685 29.321 1.00 47.74 579 SER A N 1
ATOM 4698 C CA . SER A 1 579 ? 23.220 7.098 29.555 1.00 46.12 579 SER A CA 1
ATOM 4699 C C . SER A 1 579 ? 22.721 8.101 28.505 1.00 45.34 579 SER A C 1
ATOM 4700 O O . SER A 1 579 ? 21.518 8.252 28.314 1.00 44.74 579 SER A O 1
ATOM 4703 N N . TYR A 1 580 ? 23.648 8.779 27.828 1.00 44.25 580 TYR A N 1
ATOM 4704 C CA . TYR A 1 580 ? 23.297 9.709 26.755 1.00 43.52 580 TYR A CA 1
ATOM 4705 C C . TYR A 1 580 ? 24.160 9.535 25.506 1.00 42.68 580 TYR A C 1
ATOM 4706 O O . TYR A 1 580 ? 25.308 9.095 25.590 1.00 41.95 580 TYR A O 1
ATOM 4715 N N . VAL A 1 581 ? 23.592 9.909 24.359 1.00 41.62 581 VAL A N 1
ATOM 4716 C CA . VAL A 1 581 ? 24.351 10.151 23.125 1.00 40.90 581 VAL A CA 1
ATOM 4717 C C . VAL A 1 581 ? 23.943 11.514 22.560 1.00 40.89 581 VAL A C 1
ATOM 4718 O O . VAL A 1 581 ? 23.090 12.202 23.127 1.00 41.27 581 VAL A O 1
ATOM 4722 N N . ARG A 1 582 ? 24.541 11.880 21.432 1.00 40.97 582 ARG A N 1
ATOM 4723 C CA . ARG A 1 582 ? 24.259 13.122 20.744 1.00 41.20 582 ARG A CA 1
ATOM 4724 C C . ARG A 1 582 ? 23.733 12.831 19.344 1.00 40.49 582 ARG A C 1
ATOM 4725 O O . ARG A 1 582 ? 24.308 12.025 18.606 1.00 40.24 582 ARG A O 1
ATOM 4733 N N . LEU A 1 583 ? 22.644 13.494 18.985 1.00 39.98 583 LEU A N 1
ATOM 4734 C CA . LEU A 1 583 ? 22.060 13.364 17.650 1.00 39.96 583 LEU A CA 1
ATOM 4735 C C . LEU A 1 583 ? 22.107 14.703 16.921 1.00 40.24 583 LEU A C 1
ATOM 4736 O O . LEU A 1 583 ? 21.927 15.750 17.550 1.00 40.16 583 LEU A O 1
ATOM 4741 N N . PRO A 1 584 ? 22.398 14.681 15.603 1.00 40.61 584 PRO A N 1
ATOM 4742 C CA . PRO A 1 584 ? 22.411 15.892 14.794 1.00 40.72 584 PRO A CA 1
ATOM 4743 C C . PRO A 1 584 ? 21.115 16.689 14.865 1.00 41.37 584 PRO A C 1
ATOM 4744 O O . PRO A 1 584 ? 20.025 16.110 14.979 1.00 40.59 584 PRO A O 1
ATOM 4748 N N . SER A 1 585 ? 21.257 18.012 14.819 1.00 42.24 585 SER A N 1
ATOM 4749 C CA . SER A 1 585 ? 20.130 18.939 14.812 1.00 43.67 585 SER A CA 1
ATOM 4750 C C . SER A 1 585 ? 19.192 18.737 13.623 1.00 45.01 585 SER A C 1
ATOM 4751 O O . SER A 1 585 ? 19.647 18.472 12.510 1.00 44.99 585 SER A O 1
ATOM 4754 N N . PRO A 1 586 ? 17.875 18.890 13.849 1.00 46.53 586 PRO A N 1
ATOM 4755 C CA . PRO A 1 586 ? 16.927 18.818 12.736 1.00 47.84 586 PRO A CA 1
ATOM 4756 C C . PRO A 1 586 ? 17.145 19.939 11.730 1.00 49.30 586 PRO A C 1
ATOM 4757 O O . PRO A 1 586 ? 16.716 19.816 10.585 1.00 49.89 586 PRO A O 1
ATOM 4761 N N . TRP A 1 587 ? 17.803 21.016 12.162 1.00 50.99 587 TRP A N 1
ATOM 4762 C CA . TRP A 1 587 ? 18.187 22.128 11.279 1.00 52.58 587 TRP A CA 1
ATOM 4763 C C . TRP A 1 587 ? 19.712 22.353 11.324 1.00 53.59 587 TRP A C 1
ATOM 4764 O O . TRP A 1 587 ? 20.482 21.395 11.458 1.00 53.90 587 TRP A O 1
ATOM 4775 N N . GLY A 1 588 ? 20.161 23.602 11.211 1.00 54.71 588 GLY A N 1
ATOM 4776 C CA . GLY A 1 588 ? 21.599 23.885 11.254 1.00 55.40 588 GLY A CA 1
ATOM 4777 C C . GLY A 1 588 ? 21.983 25.309 10.901 1.00 55.94 588 GLY A C 1
ATOM 4778 O O . GLY A 1 588 ? 23.121 25.568 10.486 1.00 56.60 588 GLY A O 1
ATOM 4779 N N . ARG B 1 4 ? 18.193 2.135 -8.036 1.00 60.54 4 ARG B N 1
ATOM 4780 C CA . ARG B 1 4 ? 17.751 3.566 -8.023 1.00 60.55 4 ARG B CA 1
ATOM 4781 C C . ARG B 1 4 ? 17.215 4.022 -9.389 1.00 60.40 4 ARG B C 1
ATOM 4782 O O . ARG B 1 4 ? 16.187 4.726 -9.460 1.00 60.25 4 ARG B O 1
ATOM 4784 N N . ASN B 1 5 ? 17.903 3.584 -10.455 1.00 59.94 5 ASN B N 1
ATOM 4785 C CA . ASN B 1 5 ? 17.660 4.022 -11.850 1.00 58.92 5 ASN B CA 1
ATOM 4786 C C . ASN B 1 5 ? 16.275 3.676 -12.418 1.00 58.12 5 ASN B C 1
ATOM 4787 O O . ASN B 1 5 ? 15.612 2.728 -11.961 1.00 57.46 5 ASN B O 1
ATOM 4789 N N . HIS B 1 6 ? 15.864 4.463 -13.419 1.00 57.00 6 HIS B N 1
ATOM 4790 C CA . HIS B 1 6 ? 14.615 4.239 -14.163 1.00 55.80 6 HIS B CA 1
ATOM 4791 C C . HIS B 1 6 ? 14.713 2.990 -15.040 1.00 54.49 6 HIS B C 1
ATOM 4792 O O . HIS B 1 6 ? 13.701 2.398 -15.403 1.00 54.33 6 HIS B O 1
ATOM 4794 N N . ASP B 1 7 ? 15.943 2.606 -15.373 1.00 52.91 7 ASP B N 1
ATOM 4795 C CA . ASP B 1 7 ? 16.199 1.365 -16.087 1.00 50.91 7 ASP B CA 1
ATOM 4796 C C . ASP B 1 7 ? 15.835 0.149 -15.240 1.00 48.47 7 ASP B C 1
ATOM 4797 O O . ASP B 1 7 ? 15.179 -0.762 -15.732 1.00 47.76 7 ASP B O 1
ATOM 4802 N N . VAL B 1 8 ? 16.253 0.145 -13.974 1.00 45.74 8 VAL B N 1
ATOM 4803 C CA . VAL B 1 8 ? 15.968 -0.977 -13.074 1.00 43.59 8 VAL B CA 1
ATOM 4804 C C . VAL B 1 8 ? 14.469 -1.031 -12.752 1.00 42.13 8 VAL B C 1
ATOM 4805 O O . VAL B 1 8 ? 13.855 -2.101 -12.737 1.00 41.36 8 VAL B O 1
ATOM 4809 N N . LEU B 1 9 ? 13.896 0.139 -12.498 1.00 40.55 9 LEU B N 1
ATOM 4810 C CA . LEU B 1 9 ? 12.488 0.262 -12.207 1.00 39.91 9 LEU B CA 1
ATOM 4811 C C . LEU B 1 9 ? 11.684 -0.271 -13.394 1.00 38.72 9 LEU B C 1
ATOM 4812 O O . LEU B 1 9 ? 10.772 -1.065 -13.211 1.00 38.46 9 LEU B O 1
ATOM 4817 N N . SER B 1 10 ? 12.045 0.150 -14.607 1.00 37.55 10 SER B N 1
ATOM 4818 C CA . SER B 1 10 ? 11.402 -0.350 -15.822 1.00 37.19 10 SER B CA 1
ATOM 4819 C C . SER B 1 10 ? 11.518 -1.858 -15.961 1.00 36.86 10 SER B C 1
ATOM 4820 O O . SER B 1 10 ? 10.541 -2.520 -16.304 1.00 36.54 10 SER B O 1
ATOM 4823 N N . ARG B 1 11 ? 12.702 -2.411 -15.694 1.00 36.11 11 ARG B N 1
ATOM 4824 C CA . ARG B 1 11 ? 12.851 -3.860 -15.751 1.00 36.34 11 ARG B CA 1
ATOM 4825 C C . ARG B 1 11 ? 11.880 -4.503 -14.771 1.00 34.97 11 ARG B C 1
ATOM 4826 O O . ARG B 1 11 ? 11.160 -5.430 -15.113 1.00 34.91 11 ARG B O 1
ATOM 4834 N N . MET B 1 12 ? 11.858 -3.991 -13.549 1.00 34.02 12 MET B N 1
ATOM 4835 C CA . MET B 1 12 ? 11.002 -4.546 -12.521 1.00 33.65 12 MET B CA 1
ATOM 4836 C C . MET B 1 12 ? 9.506 -4.432 -12.847 1.00 32.57 12 MET B C 1
ATOM 4837 O O . MET B 1 12 ? 8.732 -5.352 -12.571 1.00 32.12 12 MET B O 1
ATOM 4842 N N . ILE B 1 13 ? 9.108 -3.308 -13.437 1.00 31.39 13 ILE B N 1
ATOM 4843 C CA . ILE B 1 13 ? 7.731 -3.151 -13.917 1.00 30.78 13 ILE B CA 1
ATOM 4844 C C . ILE B 1 13 ? 7.377 -4.190 -14.995 1.00 30.63 13 ILE B C 1
ATOM 4845 O O . ILE B 1 13 ? 6.319 -4.815 -14.929 1.00 30.15 13 ILE B O 1
ATOM 4850 N N . SER B 1 14 ? 8.281 -4.393 -15.962 1.00 31.12 14 SER B N 1
ATOM 4851 C CA . SER B 1 14 ? 8.050 -5.346 -17.043 1.00 30.67 14 SER B CA 1
ATOM 4852 C C . SER B 1 14 ? 7.976 -6.777 -16.548 1.00 30.96 14 SER B C 1
ATOM 4853 O O . SER B 1 14 ? 7.155 -7.561 -17.026 1.00 30.75 14 SER B O 1
ATOM 4856 N N . GLU B 1 15 ? 8.846 -7.126 -15.595 1.00 32.11 15 GLU B N 1
ATOM 4857 C CA . GLU B 1 15 ? 8.830 -8.458 -14.977 1.00 31.84 15 GLU B CA 1
ATOM 4858 C C . GLU B 1 15 ? 7.542 -8.738 -14.219 1.00 31.97 15 GLU B C 1
ATOM 4859 O O . GLU B 1 15 ? 6.999 -9.819 -14.326 1.00 31.65 15 GLU B O 1
ATOM 4865 N N . LYS B 1 16 ? 7.039 -7.758 -13.469 1.00 31.62 16 LYS B N 1
ATOM 4866 C CA . LYS B 1 16 ? 5.758 -7.917 -12.784 1.00 31.82 16 LYS B CA 1
ATOM 4867 C C . LYS B 1 16 ? 4.595 -8.083 -13.786 1.00 31.41 16 LYS B C 1
ATOM 4868 O O . LYS B 1 16 ? 3.769 -8.964 -13.639 1.00 31.67 16 LYS B O 1
ATOM 4874 N N . ALA B 1 17 ? 4.559 -7.239 -14.808 1.00 31.22 17 ALA B N 1
ATOM 4875 C CA . ALA B 1 17 ? 3.548 -7.331 -15.874 1.00 31.29 17 ALA B CA 1
ATOM 4876 C C . ALA B 1 17 ? 3.614 -8.689 -16.568 1.00 31.94 17 ALA B C 1
ATOM 4877 O O . ALA B 1 17 ? 2.597 -9.368 -16.743 1.00 31.68 17 ALA B O 1
ATOM 4879 N N . ALA B 1 18 ? 4.824 -9.074 -16.975 1.00 32.44 18 ALA B N 1
ATOM 4880 C CA . ALA B 1 18 ? 5.010 -10.313 -17.742 1.00 32.96 18 ALA B CA 1
ATOM 4881 C C . ALA B 1 18 ? 4.546 -11.495 -16.921 1.00 33.00 18 ALA B C 1
ATOM 4882 O O . ALA B 1 18 ? 3.791 -12.330 -17.402 1.00 33.62 18 ALA B O 1
ATOM 4884 N N . LEU B 1 19 ? 4.967 -11.534 -15.660 1.00 33.36 19 LEU B N 1
ATOM 4885 C CA . LEU B 1 19 ? 4.607 -12.610 -14.741 1.00 33.53 19 LEU B CA 1
ATOM 4886 C C . LEU B 1 19 ? 3.094 -12.667 -14.462 1.00 33.31 19 LEU B C 1
ATOM 4887 O O . LEU B 1 19 ? 2.503 -13.739 -14.463 1.00 33.93 19 LEU B O 1
ATOM 4892 N N . HIS B 1 20 ? 2.471 -11.521 -14.209 1.00 32.57 20 HIS B N 1
ATOM 4893 C CA . HIS B 1 20 ? 1.030 -11.480 -14.021 1.00 31.70 20 HIS B CA 1
ATOM 4894 C C . HIS B 1 20 ? 0.310 -12.083 -15.217 1.00 31.46 20 HIS B C 1
ATOM 4895 O O . HIS B 1 20 ? -0.636 -12.854 -15.060 1.00 31.58 20 HIS B O 1
ATOM 4902 N N . GLY B 1 21 ? 0.774 -11.754 -16.413 1.00 31.67 21 GLY B N 1
ATOM 4903 C CA . GLY B 1 21 ? 0.174 -12.291 -17.643 1.00 32.30 21 GLY B CA 1
ATOM 4904 C C . GLY B 1 21 ? 0.289 -13.805 -17.705 1.00 32.26 21 GLY B C 1
ATOM 4905 O O . GLY B 1 21 ? -0.650 -14.492 -18.080 1.00 31.56 21 GLY B O 1
ATOM 4906 N N . LEU B 1 22 ? 1.446 -14.316 -17.295 1.00 33.00 22 LEU B N 1
ATOM 4907 C CA . LEU B 1 22 ? 1.695 -15.756 -17.232 1.00 33.86 22 LEU B CA 1
ATOM 4908 C C . LEU B 1 22 ? 0.865 -16.465 -16.169 1.00 34.33 22 LEU B C 1
ATOM 4909 O O . LEU B 1 22 ? 0.342 -17.558 -16.406 1.00 34.37 22 LEU B O 1
ATOM 4914 N N . LEU B 1 23 ? 0.739 -15.856 -14.987 1.00 34.72 23 LEU B N 1
ATOM 4915 C CA . LEU B 1 23 ? -0.155 -16.388 -13.959 1.00 34.62 23 LEU B CA 1
ATOM 4916 C C . LEU B 1 23 ? -1.587 -16.520 -14.452 1.00 34.65 23 LEU B C 1
ATOM 4917 O O . LEU B 1 23 ? -2.258 -17.527 -14.166 1.00 34.68 23 LEU B O 1
ATOM 4922 N N . ASN B 1 24 ? -2.054 -15.500 -15.177 1.00 34.39 24 ASN B N 1
ATOM 4923 C CA . ASN B 1 24 ? -3.392 -15.494 -15.774 1.00 34.11 24 ASN B CA 1
ATOM 4924 C C . ASN B 1 24 ? -3.613 -16.765 -16.601 1.00 34.46 24 ASN B C 1
ATOM 4925 O O . ASN B 1 24 ? -4.646 -17.400 -16.471 1.00 34.30 24 ASN B O 1
ATOM 4930 N N . CYS B 1 25 ? -2.629 -17.117 -17.433 1.00 34.84 25 CYS B N 1
ATOM 4931 C CA . CYS B 1 25 ? -2.684 -18.311 -18.293 1.00 35.58 25 CYS B CA 1
ATOM 4932 C C . CYS B 1 25 ? -2.690 -19.598 -17.469 1.00 35.76 25 CYS B C 1
ATOM 4933 O O . CYS B 1 25 ? -3.520 -20.482 -17.691 1.00 35.43 25 CYS B O 1
ATOM 4936 N N . LEU B 1 26 ? -1.762 -19.683 -16.514 1.00 36.30 26 LEU B N 1
ATOM 4937 C CA . LEU B 1 26 ? -1.699 -20.803 -15.578 1.00 37.22 26 LEU B CA 1
ATOM 4938 C C . LEU B 1 26 ? -3.038 -21.050 -14.879 1.00 37.35 26 LEU B C 1
ATOM 4939 O O . LEU B 1 26 ? -3.524 -22.174 -14.846 1.00 37.94 26 LEU B O 1
ATOM 4944 N N . ILE B 1 27 ? -3.624 -19.989 -14.327 1.00 37.32 27 ILE B N 1
ATOM 4945 C CA . ILE B 1 27 ? -4.856 -20.082 -13.538 1.00 37.00 27 ILE B CA 1
ATOM 4946 C C . ILE B 1 27 ? -6.097 -20.404 -14.390 1.00 37.40 27 ILE B C 1
ATOM 4947 O O . ILE B 1 27 ? -6.905 -21.260 -13.999 1.00 37.59 27 ILE B O 1
ATOM 4952 N N . LYS B 1 28 ? -6.235 -19.722 -15.535 1.00 36.99 28 LYS B N 1
ATOM 4953 C CA A LYS B 1 28 ? -7.364 -19.928 -16.451 0.40 37.27 28 LYS B CA 1
ATOM 4954 C CA B LYS B 1 28 ? -7.367 -19.925 -16.448 0.60 37.17 28 LYS B CA 1
ATOM 4955 C C . LYS B 1 28 ? -7.298 -21.264 -17.191 1.00 37.52 28 LYS B C 1
ATOM 4956 O O . LYS B 1 28 ? -8.295 -21.979 -17.300 1.00 37.41 28 LYS B O 1
ATOM 4967 N N . GLU B 1 29 ? -6.124 -21.587 -17.716 1.00 38.16 29 GLU B N 1
ATOM 4968 C CA . GLU B 1 29 ? -5.989 -22.726 -18.624 1.00 39.32 29 GLU B CA 1
ATOM 4969 C C . GLU B 1 29 ? -5.732 -24.056 -17.922 1.00 39.69 29 GLU B C 1
ATOM 4970 O O . GLU B 1 29 ? -6.027 -25.115 -18.477 1.00 40.14 29 GLU B O 1
ATOM 4976 N N . PHE B 1 30 ? -5.196 -23.998 -16.705 1.00 39.98 30 PHE B N 1
ATOM 4977 C CA . PHE B 1 30 ? -4.809 -25.207 -15.998 1.00 40.39 30 PHE B CA 1
ATOM 4978 C C . PHE B 1 30 ? -5.433 -25.315 -14.622 1.00 40.57 30 PHE B C 1
ATOM 4979 O O . PHE B 1 30 ? -6.202 -26.241 -14.354 1.00 40.48 30 PHE B O 1
ATOM 4987 N N . ALA B 1 31 ? -5.110 -24.361 -13.752 1.00 40.37 31 ALA B N 1
ATOM 4988 C CA . ALA B 1 31 ? -5.473 -24.491 -12.347 1.00 40.17 31 ALA B CA 1
ATOM 4989 C C . ALA B 1 31 ? -6.971 -24.614 -12.123 1.00 40.41 31 ALA B C 1
ATOM 4990 O O . ALA B 1 31 ? -7.412 -25.474 -11.360 1.00 40.45 31 ALA B O 1
ATOM 4992 N N . ILE B 1 32 ? -7.759 -23.758 -12.769 1.00 40.60 32 ILE B N 1
ATOM 4993 C CA . ILE B 1 32 ? -9.204 -23.760 -12.529 1.00 40.71 32 ILE B CA 1
ATOM 4994 C C . ILE B 1 32 ? -9.923 -24.966 -13.139 1.00 41.44 32 ILE B C 1
ATOM 4995 O O . ILE B 1 32 ? -10.648 -25.656 -12.426 1.00 40.54 32 ILE B O 1
ATOM 5000 N N . PRO B 1 33 ? -9.739 -25.224 -14.456 1.00 42.74 33 PRO B N 1
ATOM 5001 C CA . PRO B 1 33 ? -10.513 -26.331 -15.047 1.00 43.60 33 PRO B CA 1
ATOM 5002 C C . PRO B 1 33 ? -10.060 -27.708 -14.551 1.00 44.56 33 PRO B C 1
ATOM 5003 O O . PRO B 1 33 ? -10.834 -28.657 -14.597 1.00 44.81 33 PRO B O 1
ATOM 5007 N N . GLU B 1 34 ? -8.827 -27.800 -14.064 1.00 45.48 34 GLU B N 1
ATOM 5008 C CA . GLU B 1 34 ? -8.283 -29.062 -13.566 1.00 46.82 34 GLU B CA 1
ATOM 5009 C C . GLU B 1 34 ? -8.270 -29.148 -12.039 1.00 46.96 34 GLU B C 1
ATOM 5010 O O . GLU B 1 34 ? -7.700 -30.080 -11.475 1.00 47.26 34 GLU B O 1
ATOM 5016 N N . GLY B 1 35 ? -8.887 -28.162 -11.386 1.00 46.78 35 GLY B N 1
ATOM 5017 C CA . GLY B 1 35 ? -9.068 -28.162 -9.934 1.00 46.68 35 GLY B CA 1
ATOM 5018 C C . GLY B 1 35 ? -7.818 -28.188 -9.076 1.00 46.97 35 GLY B C 1
ATOM 5019 O O . GLY B 1 35 ? -7.834 -28.775 -7.993 1.00 46.77 35 GLY B O 1
ATOM 5020 N N . TYR B 1 36 ? -6.737 -27.565 -9.553 1.00 47.08 36 TYR B N 1
ATOM 5021 C CA . TYR B 1 36 ? -5.485 -27.472 -8.791 1.00 46.93 36 TYR B CA 1
ATOM 5022 C C . TYR B 1 36 ? -5.442 -26.261 -7.859 1.00 46.42 36 TYR B C 1
ATOM 5023 O O . TYR B 1 36 ? -4.469 -26.057 -7.132 1.00 45.90 36 TYR B O 1
ATOM 5032 N N . LEU B 1 37 ? -6.492 -25.452 -7.881 1.00 45.95 37 LEU B N 1
ATOM 5033 C CA . LEU B 1 37 ? -6.475 -24.184 -7.164 1.00 45.54 37 LEU B CA 1
ATOM 5034 C C . LEU B 1 37 ? -7.222 -24.249 -5.837 1.00 45.57 37 LEU B C 1
ATOM 5035 O O . LEU B 1 37 ? -8.369 -24.709 -5.774 1.00 45.91 37 LEU B O 1
ATOM 5040 N N . ARG B 1 38 ? -6.576 -23.765 -4.782 1.00 45.54 38 ARG B N 1
ATOM 5041 C CA . ARG B 1 38 ? -7.234 -23.612 -3.485 1.00 45.42 38 ARG B CA 1
ATOM 5042 C C . ARG B 1 38 ? -7.007 -22.228 -2.889 1.00 44.17 38 ARG B C 1
ATOM 5043 O O . ARG B 1 38 ? -5.885 -21.736 -2.893 1.00 44.45 38 ARG B O 1
ATOM 5051 N N . TYR B 1 39 ? -8.070 -21.609 -2.383 1.00 42.81 39 TYR B N 1
ATOM 5052 C CA . TYR B 1 39 ? -7.950 -20.380 -1.604 1.00 41.78 39 TYR B CA 1
ATOM 5053 C C . TYR B 1 39 ? -7.752 -20.721 -0.134 1.00 41.77 39 TYR B C 1
ATOM 5054 O O . TYR B 1 39 ? -8.694 -20.690 0.662 1.00 41.50 39 TYR B O 1
ATOM 5063 N N A GLU B 1 40 ? -6.510 -21.047 0.212 0.70 41.68 40 GLU B N 1
ATOM 5064 N N B GLU B 1 40 ? -6.517 -21.074 0.212 0.30 41.65 40 GLU B N 1
ATOM 5065 C CA A GLU B 1 40 ? -6.176 -21.500 1.555 0.70 41.98 40 GLU B CA 1
ATOM 5066 C CA B GLU B 1 40 ? -6.181 -21.511 1.564 0.30 41.72 40 GLU B CA 1
ATOM 5067 C C A GLU B 1 40 ? -4.761 -21.080 1.935 0.70 41.69 40 GLU B C 1
ATOM 5068 C C B GLU B 1 40 ? -4.764 -21.091 1.935 0.30 41.64 40 GLU B C 1
ATOM 5069 O O A GLU B 1 40 ? -3.923 -20.846 1.073 0.70 41.75 40 GLU B O 1
ATOM 5070 O O B GLU B 1 40 ? -3.921 -20.887 1.064 0.30 41.69 40 GLU B O 1
ATOM 5081 N N . TRP B 1 41 ? -4.514 -20.951 3.234 1.00 41.72 41 TRP B N 1
ATOM 5082 C CA . TRP B 1 41 ? -3.188 -20.642 3.732 1.00 41.60 41 TRP B CA 1
ATOM 5083 C C . TRP B 1 41 ? -2.392 -21.941 3.736 1.00 42.61 41 TRP B C 1
ATOM 5084 O O . TRP B 1 41 ? -2.953 -22.992 4.039 1.00 42.57 41 TRP B O 1
ATOM 5095 N N . PRO B 1 42 ? -1.096 -21.889 3.378 1.00 43.98 42 PRO B N 1
ATOM 5096 C CA . PRO B 1 42 ? -0.256 -23.080 3.589 1.00 45.27 42 PRO B CA 1
ATOM 5097 C C . PRO B 1 42 ? -0.096 -23.401 5.080 1.00 46.83 42 PRO B C 1
ATOM 5098 O O . PRO B 1 42 ? 0.113 -22.497 5.887 1.00 46.77 42 PRO B O 1
ATOM 5102 N N . ASP B 1 43 ? -0.196 -24.676 5.446 1.00 48.62 43 ASP B N 1
ATOM 5103 C CA . ASP B 1 43 ? 0.081 -25.091 6.828 1.00 50.26 43 ASP B CA 1
ATOM 5104 C C . ASP B 1 43 ? 1.433 -24.582 7.335 1.00 50.63 43 ASP B C 1
ATOM 5105 O O . ASP B 1 43 ? 1.574 -24.231 8.501 1.00 50.93 43 ASP B O 1
ATOM 5110 N N . GLU B 1 44 ? 2.405 -24.515 6.436 1.00 51.02 44 GLU B N 1
ATOM 5111 C CA . GLU B 1 44 ? 3.756 -24.105 6.768 1.00 51.42 44 GLU B CA 1
ATOM 5112 C C . GLU B 1 44 ? 4.192 -22.922 5.881 1.00 50.74 44 GLU B C 1
ATOM 5113 O O . GLU B 1 44 ? 4.214 -23.041 4.656 1.00 50.91 44 GLU B O 1
ATOM 5119 N N . MET B 1 45 ? 4.543 -21.796 6.505 1.00 50.37 45 MET B N 1
ATOM 5120 C CA . MET B 1 45 ? 4.847 -20.536 5.783 1.00 49.59 45 MET B CA 1
ATOM 5121 C C . MET B 1 45 ? 6.339 -20.231 5.672 1.00 49.23 45 MET B C 1
ATOM 5122 O O . MET B 1 45 ? 6.720 -19.219 5.075 1.00 49.48 45 MET B O 1
ATOM 5127 N N . LYS B 1 46 ? 7.180 -21.087 6.251 1.00 48.39 46 LYS B N 1
ATOM 5128 C CA . LYS B 1 46 ? 8.624 -20.853 6.289 1.00 47.50 46 LYS B CA 1
ATOM 5129 C C . LYS B 1 46 ? 9.189 -20.473 4.929 1.00 46.33 46 LYS B C 1
ATOM 5130 O O . LYS B 1 46 ? 9.037 -21.202 3.946 1.00 46.42 46 LYS B O 1
ATOM 5136 N N . GLY B 1 47 ? 9.858 -19.330 4.899 1.00 44.84 47 GLY B N 1
ATOM 5137 C CA . GLY B 1 47 ? 10.388 -18.780 3.676 1.00 43.60 47 GLY B CA 1
ATOM 5138 C C . GLY B 1 47 ? 9.580 -17.592 3.184 1.00 42.18 47 GLY B C 1
ATOM 5139 O O . GLY B 1 47 ? 10.127 -16.717 2.515 1.00 42.53 47 GLY B O 1
ATOM 5140 N N . ILE B 1 48 ? 8.283 -17.564 3.495 1.00 40.58 48 ILE B N 1
ATOM 5141 C CA . ILE B 1 48 ? 7.444 -16.419 3.107 1.00 39.40 48 ILE B CA 1
ATOM 5142 C C . ILE B 1 48 ? 7.539 -15.348 4.190 1.00 38.51 48 ILE B C 1
ATOM 5143 O O . ILE B 1 48 ? 7.113 -15.591 5.325 1.00 38.99 48 ILE B O 1
ATOM 5148 N N . PRO B 1 49 ? 8.103 -14.171 3.850 1.00 37.23 49 PRO B N 1
ATOM 5149 C CA . PRO B 1 49 ? 8.293 -13.124 4.848 1.00 36.31 49 PRO B CA 1
ATOM 5150 C C . PRO B 1 49 ? 6.948 -12.506 5.248 1.00 35.47 49 PRO B C 1
ATOM 5151 O O . PRO B 1 49 ? 6.001 -12.528 4.456 1.00 35.29 49 PRO B O 1
ATOM 5155 N N . PRO B 1 50 ? 6.856 -11.972 6.475 1.00 34.69 50 PRO B N 1
ATOM 5156 C CA . PRO B 1 50 ? 5.571 -11.461 6.975 1.00 34.06 50 PRO B CA 1
ATOM 5157 C C . PRO B 1 50 ? 4.936 -10.445 6.030 1.00 33.43 50 PRO B C 1
ATOM 5158 O O . PRO B 1 50 ? 3.742 -10.529 5.743 1.00 33.57 50 PRO B O 1
ATOM 5162 N N . GLY B 1 51 ? 5.748 -9.519 5.535 1.00 33.07 51 GLY B N 1
ATOM 5163 C CA . GLY B 1 51 ? 5.289 -8.424 4.666 1.00 33.19 51 GLY B CA 1
ATOM 5164 C C . GLY B 1 51 ? 4.658 -8.827 3.346 1.00 33.31 51 GLY B C 1
ATOM 5165 O O . GLY B 1 51 ? 4.021 -8.004 2.686 1.00 33.62 51 GLY B O 1
ATOM 5166 N N . ALA B 1 52 ? 4.843 -10.085 2.953 1.00 32.81 52 ALA B N 1
ATOM 5167 C CA . ALA B 1 52 ? 4.246 -10.612 1.746 1.00 32.69 52 ALA B CA 1
ATOM 5168 C C . ALA B 1 52 ? 2.746 -10.749 1.874 1.00 33.14 52 ALA B C 1
ATOM 5169 O O . ALA B 1 52 ? 2.031 -10.569 0.895 1.00 33.40 52 ALA B O 1
ATOM 5171 N N . TYR B 1 53 ? 2.264 -11.083 3.069 1.00 32.75 53 TYR B N 1
ATOM 5172 C CA . TYR B 1 53 ? 0.845 -11.361 3.241 1.00 33.09 53 TYR B CA 1
ATOM 5173 C C . TYR B 1 53 ? 0.164 -10.566 4.360 1.00 32.82 53 TYR B C 1
ATOM 5174 O O . TYR B 1 53 ? -1.029 -10.737 4.583 1.00 32.88 53 TYR B O 1
ATOM 5183 N N . PHE B 1 54 ? 0.914 -9.711 5.051 1.00 32.10 54 PHE B N 1
ATOM 5184 C CA . PHE B 1 54 ? 0.403 -9.023 6.239 1.00 32.24 54 PHE B CA 1
ATOM 5185 C C . PHE B 1 54 ? 0.849 -7.552 6.219 1.00 32.76 54 PHE B C 1
ATOM 5186 O O . PHE B 1 54 ? 2.040 -7.264 6.118 1.00 32.63 54 PHE B O 1
ATOM 5194 N N . ASP B 1 55 ? -0.093 -6.618 6.318 1.00 32.79 55 ASP B N 1
ATOM 5195 C CA . ASP B 1 55 ? 0.277 -5.212 6.149 1.00 34.23 55 ASP B CA 1
ATOM 5196 C C . ASP B 1 55 ? 0.569 -4.437 7.448 1.00 34.43 55 ASP B C 1
ATOM 5197 O O . ASP B 1 55 ? 1.007 -3.297 7.393 1.00 34.70 55 ASP B O 1
ATOM 5202 N N . GLY B 1 56 ? 0.352 -5.060 8.600 1.00 34.99 56 GLY B N 1
ATOM 5203 C CA . GLY B 1 56 ? 0.520 -4.360 9.879 1.00 35.01 56 GLY B CA 1
ATOM 5204 C C . GLY B 1 56 ? -0.766 -4.412 10.678 1.00 35.19 56 GLY B C 1
ATOM 5205 O O . GLY B 1 56 ? -0.747 -4.357 11.901 1.00 34.24 56 GLY B O 1
ATOM 5206 N N . ALA B 1 57 ? -1.891 -4.532 9.973 1.00 35.42 57 ALA B N 1
ATOM 5207 C CA . ALA B 1 57 ? -3.203 -4.599 10.610 1.00 35.46 57 ALA B CA 1
ATOM 5208 C C . ALA B 1 57 ? -3.973 -5.832 10.169 1.00 35.40 57 ALA B C 1
ATOM 5209 O O . ALA B 1 57 ? -4.671 -6.438 10.966 1.00 35.55 57 ALA B O 1
ATOM 5211 N N . ASP B 1 58 ? -3.865 -6.195 8.893 1.00 35.37 58 ASP B N 1
ATOM 5212 C CA . ASP B 1 58 ? -4.657 -7.300 8.351 1.00 36.08 58 ASP B CA 1
ATOM 5213 C C . ASP B 1 58 ? -3.918 -8.073 7.252 1.00 35.20 58 ASP B C 1
ATOM 5214 O O . ASP B 1 58 ? -2.819 -7.704 6.851 1.00 34.51 58 ASP B O 1
ATOM 5219 N N . TRP B 1 59 ? -4.522 -9.161 6.791 1.00 35.24 59 TRP B N 1
ATOM 5220 C CA . TRP B 1 59 ? -3.986 -9.933 5.665 1.00 35.23 59 TRP B CA 1
ATOM 5221 C C . TRP B 1 59 ? -4.109 -9.109 4.392 1.00 34.82 59 TRP B C 1
ATOM 5222 O O . TRP B 1 59 ? -5.059 -8.342 4.246 1.00 33.95 59 TRP B O 1
ATOM 5233 N N . LYS B 1 60 ? -3.138 -9.254 3.493 1.00 34.87 60 LYS B N 1
ATOM 5234 C CA . LYS B 1 60 ? -3.164 -8.566 2.195 1.00 35.09 60 LYS B CA 1
ATOM 5235 C C . LYS B 1 60 ? -4.020 -9.327 1.167 1.00 35.48 60 LYS B C 1
ATOM 5236 O O . LYS B 1 60 ? -3.519 -9.844 0.156 1.00 35.07 60 LYS B O 1
ATOM 5242 N N . GLY B 1 61 ? -5.313 -9.400 1.431 1.00 35.42 61 GLY B N 1
ATOM 5243 C CA . GLY B 1 61 ? -6.218 -10.132 0.557 1.00 35.24 61 GLY B CA 1
ATOM 5244 C C . GLY B 1 61 ? -6.383 -11.576 0.980 1.00 35.49 61 GLY B C 1
ATOM 5245 O O . GLY B 1 61 ? -6.476 -11.875 2.179 1.00 34.79 61 GLY B O 1
ATOM 5246 N N . ILE B 1 62 ? -6.394 -12.461 -0.019 1.00 35.28 62 ILE B N 1
ATOM 5247 C CA . ILE B 1 62 ? -6.755 -13.868 0.123 1.00 35.28 62 ILE B CA 1
ATOM 5248 C C . ILE B 1 62 ? -5.587 -14.731 -0.340 1.00 35.34 62 ILE B C 1
ATOM 5249 O O . ILE B 1 62 ? -4.998 -14.464 -1.394 1.00 34.53 62 ILE B O 1
ATOM 5254 N N . PRO B 1 63 ? -5.253 -15.781 0.429 1.00 35.50 63 PRO B N 1
ATOM 5255 C CA . PRO B 1 63 ? -4.203 -16.650 -0.089 1.00 35.62 63 PRO B CA 1
ATOM 5256 C C . PRO B 1 63 ? -4.725 -17.482 -1.253 1.00 35.50 63 PRO B C 1
ATOM 5257 O O . PRO B 1 63 ? -5.858 -17.949 -1.218 1.00 35.54 63 PRO B O 1
ATOM 5261 N N . MET B 1 64 ? -3.909 -17.645 -2.280 1.00 36.11 64 MET B N 1
ATOM 5262 C CA . MET B 1 64 ? -4.217 -18.590 -3.350 1.00 36.73 64 MET B CA 1
ATOM 5263 C C . MET B 1 64 ? -3.099 -19.614 -3.437 1.00 37.22 64 MET B C 1
ATOM 5264 O O . MET B 1 64 ? -1.940 -19.245 -3.547 1.00 36.92 64 MET B O 1
ATOM 5269 N N . MET B 1 65 ? -3.456 -20.897 -3.386 1.00 38.43 65 MET B N 1
ATOM 5270 C CA . MET B 1 65 ? -2.491 -21.990 -3.568 1.00 40.56 65 MET B CA 1
ATOM 5271 C C . MET B 1 65 ? -2.815 -22.817 -4.801 1.00 40.72 65 MET B C 1
ATOM 5272 O O . MET B 1 65 ? -3.969 -23.159 -5.040 1.00 41.00 65 MET B O 1
ATOM 5277 N N . ILE B 1 66 ? -1.788 -23.137 -5.577 1.00 42.05 66 ILE B N 1
ATOM 5278 C CA . ILE B 1 66 ? -1.933 -23.996 -6.757 1.00 42.81 66 ILE B CA 1
ATOM 5279 C C . ILE B 1 66 ? -0.972 -25.197 -6.658 1.00 44.46 66 ILE B C 1
ATOM 5280 O O . ILE B 1 66 ? 0.241 -25.008 -6.585 1.00 44.88 66 ILE B O 1
ATOM 5285 N N . GLY B 1 67 ? -1.522 -26.412 -6.642 1.00 45.89 67 GLY B N 1
ATOM 5286 C CA . GLY B 1 67 ? -0.714 -27.637 -6.586 1.00 48.46 67 GLY B CA 1
ATOM 5287 C C . GLY B 1 67 ? -0.323 -28.101 -7.973 1.00 49.97 67 GLY B C 1
ATOM 5288 O O . GLY B 1 67 ? -1.183 -28.483 -8.764 1.00 50.35 67 GLY B O 1
ATOM 5289 N N . LEU B 1 68 ? 0.974 -28.059 -8.267 1.00 51.80 68 LEU B N 1
ATOM 5290 C CA . LEU B 1 68 ? 1.500 -28.395 -9.593 1.00 53.80 68 LEU B CA 1
ATOM 5291 C C . LEU B 1 68 ? 2.180 -29.786 -9.628 1.00 55.27 68 LEU B C 1
ATOM 5292 O O . LEU B 1 68 ? 2.265 -30.454 -8.588 1.00 55.40 68 LEU B O 1
ATOM 5297 N N . PRO B 1 69 ? 2.649 -30.232 -10.822 1.00 56.35 69 PRO B N 1
ATOM 5298 C CA . PRO B 1 69 ? 3.336 -31.527 -10.925 1.00 57.14 69 PRO B CA 1
ATOM 5299 C C . PRO B 1 69 ? 4.643 -31.599 -10.151 1.00 57.76 69 PRO B C 1
ATOM 5300 O O . PRO B 1 69 ? 5.297 -30.572 -9.920 1.00 57.88 69 PRO B O 1
ATOM 5304 N N . ASP B 1 70 ? 5.006 -32.826 -9.778 1.00 58.25 70 ASP B N 1
ATOM 5305 C CA . ASP B 1 70 ? 6.296 -33.150 -9.171 1.00 58.65 70 ASP B CA 1
ATOM 5306 C C . ASP B 1 70 ? 6.481 -32.465 -7.830 1.00 58.19 70 ASP B C 1
ATOM 5307 O O . ASP B 1 70 ? 7.575 -31.980 -7.506 1.00 58.22 70 ASP B O 1
ATOM 5312 N N . GLN B 1 71 ? 5.391 -32.443 -7.066 1.00 57.66 71 GLN B N 1
ATOM 5313 C CA . GLN B 1 71 ? 5.348 -31.859 -5.722 1.00 57.59 71 GLN B CA 1
ATOM 5314 C C . GLN B 1 71 ? 5.675 -30.357 -5.677 1.00 55.86 71 GLN B C 1
ATOM 5315 O O . GLN B 1 71 ? 6.175 -29.855 -4.666 1.00 55.83 71 GLN B O 1
ATOM 5321 N N . LEU B 1 72 ? 5.384 -29.648 -6.769 1.00 53.85 72 LEU B N 1
ATOM 5322 C CA . LEU B 1 72 ? 5.558 -28.190 -6.818 1.00 52.14 72 LEU B CA 1
ATOM 5323 C C . LEU B 1 72 ? 4.296 -27.470 -6.354 1.00 50.65 72 LEU B C 1
ATOM 5324 O O . LEU B 1 72 ? 3.185 -27.812 -6.765 1.00 50.38 72 LEU B O 1
ATOM 5329 N N . GLN B 1 73 ? 4.485 -26.481 -5.486 1.00 48.87 73 GLN B N 1
ATOM 5330 C CA . GLN B 1 73 ? 3.397 -25.618 -5.023 1.00 47.07 73 GLN B CA 1
ATOM 5331 C C . GLN B 1 73 ? 3.690 -24.134 -5.281 1.00 45.67 73 GLN B C 1
ATOM 5332 O O . GLN B 1 73 ? 4.844 -23.697 -5.255 1.00 45.14 73 GLN B O 1
ATOM 5338 N N . LEU B 1 74 ? 2.618 -23.380 -5.521 1.00 43.49 74 LEU B N 1
ATOM 5339 C CA . LEU B 1 74 ? 2.691 -21.952 -5.774 1.00 41.73 74 LEU B CA 1
ATOM 5340 C C . LEU B 1 74 ? 1.800 -21.225 -4.770 1.00 40.46 74 LEU B C 1
ATOM 5341 O O . LEU B 1 74 ? 0.650 -21.597 -4.562 1.00 40.36 74 LEU B O 1
ATOM 5346 N N . PHE B 1 75 ? 2.348 -20.180 -4.167 1.00 38.98 75 PHE B N 1
ATOM 5347 C CA . PHE B 1 75 ? 1.594 -19.307 -3.285 1.00 37.38 75 PHE B CA 1
ATOM 5348 C C . PHE B 1 75 ? 1.630 -17.883 -3.837 1.00 35.92 75 PHE B C 1
ATOM 5349 O O . PHE B 1 75 ? 2.677 -17.396 -4.273 1.00 35.44 75 PHE B O 1
ATOM 5357 N N . VAL B 1 76 ? 0.472 -17.231 -3.817 1.00 34.56 76 VAL B N 1
ATOM 5358 C CA . VAL B 1 76 ? 0.368 -15.804 -4.119 1.00 33.38 76 VAL B CA 1
ATOM 5359 C C . VAL B 1 76 ? -0.893 -15.239 -3.464 1.00 32.82 76 VAL B C 1
ATOM 5360 O O . VAL B 1 76 ? -1.883 -15.955 -3.316 1.00 33.13 76 VAL B O 1
ATOM 5364 N N . MET B 1 77 ? -0.841 -13.977 -3.029 1.00 32.35 77 MET B N 1
ATOM 5365 C CA . MET B 1 77 ? -2.018 -13.325 -2.435 1.00 31.87 77 MET B CA 1
ATOM 5366 C C . MET B 1 77 ? -2.822 -12.631 -3.536 1.00 31.50 77 MET B C 1
ATOM 5367 O O . MET B 1 77 ? -2.245 -12.039 -4.443 1.00 31.63 77 MET B O 1
ATOM 5372 N N . VAL B 1 78 ? -4.146 -12.698 -3.448 1.00 31.42 78 VAL B N 1
ATOM 5373 C CA . VAL B 1 78 ? -5.024 -12.101 -4.468 1.00 31.26 78 VAL B CA 1
ATOM 5374 C C . VAL B 1 78 ? -6.108 -11.278 -3.783 1.00 31.65 78 VAL B C 1
ATOM 5375 O O . VAL B 1 78 ? -6.346 -11.468 -2.587 1.00 32.17 78 VAL B O 1
ATOM 5379 N N . ASP B 1 79 ? -6.747 -10.363 -4.517 1.00 31.29 79 ASP B N 1
ATOM 5380 C CA . ASP B 1 79 ? -7.792 -9.511 -3.945 1.00 31.41 79 ASP B CA 1
ATOM 5381 C C . ASP B 1 79 ? -9.178 -10.130 -3.999 1.00 31.67 79 ASP B C 1
ATOM 5382 O O . ASP B 1 79 ? -10.131 -9.563 -3.443 1.00 32.41 79 ASP B O 1
ATOM 5387 N N . ARG B 1 80 ? -9.313 -11.255 -4.698 1.00 31.36 80 ARG B N 1
ATOM 5388 C CA . ARG B 1 80 ? -10.640 -11.850 -4.921 1.00 31.40 80 ARG B CA 1
ATOM 5389 C C . ARG B 1 80 ? -10.589 -13.319 -5.335 1.00 32.13 80 ARG B C 1
ATOM 5390 O O . ARG B 1 80 ? -9.591 -13.771 -5.929 1.00 31.69 80 ARG B O 1
ATOM 5398 N N . ARG B 1 81 ? -11.661 -14.044 -5.004 1.00 32.86 81 ARG B N 1
ATOM 5399 C CA . ARG B 1 81 ? -11.957 -15.325 -5.621 1.00 34.62 81 ARG B CA 1
ATOM 5400 C C . ARG B 1 81 ? -12.702 -15.052 -6.915 1.00 34.82 81 ARG B C 1
ATOM 5401 O O . ARG B 1 81 ? -13.663 -14.254 -6.943 1.00 35.02 81 ARG B O 1
ATOM 5409 N N . ASP B 1 82 ? -12.277 -15.725 -7.978 1.00 34.97 82 ASP B N 1
ATOM 5410 C CA . ASP B 1 82 ? -12.842 -15.484 -9.305 1.00 35.59 82 ASP B CA 1
ATOM 5411 C C . ASP B 1 82 ? -12.855 -16.722 -10.184 1.00 35.72 82 ASP B C 1
ATOM 5412 O O . ASP B 1 82 ? -11.807 -17.320 -10.443 1.00 36.04 82 ASP B O 1
ATOM 5417 N N . THR B 1 83 ? -14.046 -17.086 -10.658 1.00 35.98 83 THR B N 1
ATOM 5418 C CA . THR B 1 83 ? -14.238 -18.302 -11.455 1.00 36.18 83 THR B CA 1
ATOM 5419 C C . THR B 1 83 ? -13.591 -18.199 -12.840 1.00 36.11 83 THR B C 1
ATOM 5420 O O . THR B 1 83 ? -13.254 -19.233 -13.446 1.00 35.91 83 THR B O 1
ATOM 5424 N N . PHE B 1 84 ? -13.411 -16.960 -13.330 1.00 35.44 84 PHE B N 1
ATOM 5425 C CA . PHE B 1 84 ? -12.707 -16.724 -14.603 1.00 34.85 84 PHE B CA 1
ATOM 5426 C C . PHE B 1 84 ? -11.186 -16.508 -14.454 1.00 34.05 84 PHE B C 1
ATOM 5427 O O . PHE B 1 84 ? -10.479 -16.359 -15.436 1.00 33.87 84 PHE B O 1
ATOM 5435 N N . GLY B 1 85 ? -10.681 -16.491 -13.231 1.00 33.02 85 GLY B N 1
ATOM 5436 C CA . GLY B 1 85 ? -9.248 -16.295 -13.045 1.00 32.49 85 GLY B CA 1
ATOM 5437 C C . GLY B 1 85 ? -8.813 -14.849 -13.185 1.00 31.62 85 GLY B C 1
ATOM 5438 O O . GLY B 1 85 ? -7.637 -14.565 -13.473 1.00 31.31 85 GLY B O 1
ATOM 5439 N N . SER B 1 86 ? -9.753 -13.929 -12.967 1.00 31.14 86 SER B N 1
ATOM 5440 C CA . SER B 1 86 ? -9.451 -12.508 -13.015 1.00 30.74 86 SER B CA 1
ATOM 5441 C C . SER B 1 86 ? -9.337 -11.966 -11.594 1.00 30.93 86 SER B C 1
ATOM 5442 O O . SER B 1 86 ? -10.349 -11.790 -10.899 1.00 29.98 86 SER B O 1
ATOM 5445 N N . GLN B 1 87 ? -8.098 -11.709 -11.175 1.00 30.84 87 GLN B N 1
ATOM 5446 C CA . GLN B 1 87 ? -7.833 -11.141 -9.847 1.00 31.17 87 GLN B CA 1
ATOM 5447 C C . GLN B 1 87 ? -6.619 -10.237 -9.928 1.00 31.19 87 GLN B C 1
ATOM 5448 O O . GLN B 1 87 ? -5.835 -10.335 -10.864 1.00 31.29 87 GLN B O 1
ATOM 5454 N N . HIS B 1 88 ? -6.487 -9.345 -8.957 1.00 30.76 88 HIS B N 1
ATOM 5455 C CA . HIS B 1 88 ? -5.285 -8.555 -8.803 1.00 30.45 88 HIS B CA 1
ATOM 5456 C C . HIS B 1 88 ? -4.341 -9.297 -7.866 1.00 30.09 88 HIS B C 1
ATOM 5457 O O . HIS B 1 88 ? -4.765 -9.796 -6.830 1.00 29.86 88 HIS B O 1
ATOM 5464 N N . TYR B 1 89 ? -3.077 -9.395 -8.254 1.00 29.92 89 TYR B N 1
ATOM 5465 C CA . TYR B 1 89 ? -2.080 -10.077 -7.432 1.00 30.31 89 TYR B CA 1
ATOM 5466 C C . TYR B 1 89 ? -1.488 -9.103 -6.423 1.00 30.49 89 TYR B C 1
ATOM 5467 O O . TYR B 1 89 ? -1.000 -8.040 -6.791 1.00 30.90 89 TYR B O 1
ATOM 5476 N N . LEU B 1 90 ? -1.523 -9.496 -5.154 1.00 30.59 90 LEU B N 1
ATOM 5477 C CA . LEU B 1 90 ? -1.165 -8.614 -4.058 1.00 30.84 90 LEU B CA 1
ATOM 5478 C C . LEU B 1 90 ? 0.196 -8.923 -3.408 1.00 31.21 90 LEU B C 1
ATOM 5479 O O . LEU B 1 90 ? 0.624 -8.237 -2.476 1.00 30.77 90 LEU B O 1
ATOM 5484 N N . SER B 1 91 ? 0.875 -9.954 -3.903 1.00 31.15 91 SER B N 1
ATOM 5485 C CA . SER B 1 91 ? 2.209 -10.310 -3.404 1.00 31.75 91 SER B CA 1
ATOM 5486 C C . SER B 1 91 ? 3.056 -10.844 -4.538 1.00 32.38 91 SER B C 1
ATOM 5487 O O . SER B 1 91 ? 2.543 -11.151 -5.623 1.00 32.01 91 SER B O 1
ATOM 5490 N N . ASP B 1 92 ? 4.350 -10.945 -4.274 1.00 32.91 92 ASP B N 1
ATOM 5491 C CA . ASP B 1 92 ? 5.268 -11.753 -5.069 1.00 33.72 92 ASP B CA 1
ATOM 5492 C C . ASP B 1 92 ? 4.785 -13.207 -5.072 1.00 34.06 92 ASP B C 1
ATOM 5493 O O . ASP B 1 92 ? 4.013 -13.628 -4.211 1.00 34.26 92 ASP B O 1
ATOM 5498 N N . VAL B 1 93 ? 5.229 -13.959 -6.069 1.00 35.14 93 VAL B N 1
ATOM 5499 C CA . VAL B 1 93 ? 4.905 -15.372 -6.177 1.00 35.42 93 VAL B CA 1
ATOM 5500 C C . VAL B 1 93 ? 5.963 -16.186 -5.426 1.00 36.44 93 VAL B C 1
ATOM 5501 O O . VAL B 1 93 ? 7.158 -15.962 -5.584 1.00 36.09 93 VAL B O 1
ATOM 5505 N N . TYR B 1 94 ? 5.505 -17.107 -4.591 1.00 37.71 94 TYR B N 1
ATOM 5506 C CA . TYR B 1 94 ? 6.396 -18.002 -3.875 1.00 38.94 94 TYR B CA 1
ATOM 5507 C C . TYR B 1 94 ? 6.197 -19.414 -4.395 1.00 40.47 94 TYR B C 1
ATOM 5508 O O . TYR B 1 94 ? 5.053 -19.828 -4.641 1.00 40.60 94 TYR B O 1
ATOM 5517 N N . LEU B 1 95 ? 7.312 -20.125 -4.590 1.00 42.01 95 LEU B N 1
ATOM 5518 C CA . LEU B 1 95 ? 7.297 -21.548 -4.952 1.00 44.08 95 LEU B CA 1
ATOM 5519 C C . LEU B 1 95 ? 7.942 -22.438 -3.879 1.00 45.55 95 LEU B C 1
ATOM 5520 O O . LEU B 1 95 ? 8.890 -22.039 -3.192 1.00 45.37 95 LEU B O 1
ATOM 5525 N N . ARG B 1 96 ? 7.405 -23.647 -3.754 1.00 47.68 96 ARG B N 1
ATOM 5526 C CA . ARG B 1 96 ? 7.909 -24.652 -2.836 1.00 49.92 96 ARG B CA 1
ATOM 5527 C C . ARG B 1 96 ? 7.799 -26.011 -3.508 1.00 51.81 96 ARG B C 1
ATOM 5528 O O . ARG B 1 96 ? 6.742 -26.363 -4.049 1.00 51.93 96 ARG B O 1
ATOM 5536 N N . GLN B 1 97 ? 8.889 -26.769 -3.465 1.00 53.96 97 GLN B N 1
ATOM 5537 C CA . GLN B 1 97 ? 8.918 -28.113 -4.029 1.00 56.39 97 GLN B CA 1
ATOM 5538 C C . GLN B 1 97 ? 9.278 -29.118 -2.944 1.00 57.60 97 GLN B C 1
ATOM 5539 O O . GLN B 1 97 ? 10.071 -28.796 -2.055 1.00 58.45 97 GLN B O 1
ATOM 5545 N N . ALA B 1 98 ? 8.683 -30.313 -3.004 1.00 58.81 98 ALA B N 1
ATOM 5546 C CA . ALA B 1 98 ? 9.099 -31.467 -2.172 1.00 59.82 98 ALA B CA 1
ATOM 5547 C C . ALA B 1 98 ? 9.221 -31.157 -0.671 1.00 60.29 98 ALA B C 1
ATOM 5548 O O . ALA B 1 98 ? 8.257 -30.700 -0.049 1.00 60.82 98 ALA B O 1
ATOM 5550 N N . GLN B 1 99 ? 10.404 -31.417 -0.105 1.00 60.65 99 GLN B N 1
ATOM 5551 C CA . GLN B 1 99 ? 10.725 -31.050 1.282 1.00 60.75 99 GLN B CA 1
ATOM 5552 C C . GLN B 1 99 ? 11.590 -29.787 1.260 1.00 60.07 99 GLN B C 1
ATOM 5553 O O . GLN B 1 99 ? 12.811 -29.848 1.467 1.00 60.50 99 GLN B O 1
ATOM 5559 N N . GLY B 1 100 ? 10.953 -28.651 0.981 1.00 58.86 100 GLY B N 1
ATOM 5560 C CA . GLY B 1 100 ? 11.658 -27.377 0.851 1.00 56.65 100 GLY B CA 1
ATOM 5561 C C . GLY B 1 100 ? 10.916 -26.262 1.555 1.00 55.26 100 GLY B C 1
ATOM 5562 O O . GLY B 1 100 ? 9.777 -26.437 2.009 1.00 55.09 100 GLY B O 1
ATOM 5563 N N . ASP B 1 101 ? 11.581 -25.121 1.675 1.00 53.43 101 ASP B N 1
ATOM 5564 C CA . ASP B 1 101 ? 10.942 -23.922 2.189 1.00 51.70 101 ASP B CA 1
ATOM 5565 C C . ASP B 1 101 ? 10.345 -23.132 1.024 1.00 50.08 101 ASP B C 1
ATOM 5566 O O . ASP B 1 101 ? 10.717 -23.339 -0.142 1.00 49.77 101 ASP B O 1
ATOM 5571 N N . TRP B 1 102 ? 9.410 -22.239 1.336 1.00 47.87 102 TRP B N 1
ATOM 5572 C CA . TRP B 1 102 ? 8.920 -21.311 0.329 1.00 45.76 102 TRP B CA 1
ATOM 5573 C C . TRP B 1 102 ? 10.057 -20.423 -0.158 1.00 45.36 102 TRP B C 1
ATOM 5574 O O . TRP B 1 102 ? 10.914 -19.969 0.621 1.00 45.47 102 TRP B O 1
ATOM 5585 N N . GLN B 1 103 ? 10.060 -20.188 -1.461 1.00 44.78 103 GLN B N 1
ATOM 5586 C CA . GLN B 1 103 ? 11.130 -19.467 -2.113 1.00 44.41 103 GLN B CA 1
ATOM 5587 C C . GLN B 1 103 ? 10.546 -18.464 -3.095 1.00 43.43 103 GLN B C 1
ATOM 5588 O O . GLN B 1 103 ? 9.565 -18.756 -3.765 1.00 43.27 103 GLN B O 1
ATOM 5594 N N . CYS B 1 104 ? 11.162 -17.292 -3.184 1.00 42.65 104 CYS B N 1
ATOM 5595 C CA . CYS B 1 104 ? 10.769 -16.280 -4.157 1.00 42.26 104 CYS B CA 1
ATOM 5596 C C . CYS B 1 104 ? 11.860 -16.137 -5.233 1.00 41.59 104 CYS B C 1
ATOM 5597 O O . CYS B 1 104 ? 12.801 -15.365 -5.058 1.00 41.02 104 CYS B O 1
ATOM 5600 N N . PRO B 1 105 ? 11.741 -16.892 -6.349 1.00 41.51 105 PRO B N 1
ATOM 5601 C CA . PRO B 1 105 ? 12.805 -16.876 -7.365 1.00 41.47 105 PRO B CA 1
ATOM 5602 C C . PRO B 1 105 ? 12.776 -15.601 -8.200 1.00 41.78 105 PRO B C 1
ATOM 5603 O O . PRO B 1 105 ? 11.728 -14.965 -8.307 1.00 41.55 105 PRO B O 1
ATOM 5607 N N . ASP B 1 106 ? 13.923 -15.232 -8.767 1.00 42.14 106 ASP B N 1
ATOM 5608 C CA . ASP B 1 106 ? 14.002 -14.189 -9.788 1.00 42.58 106 ASP B CA 1
ATOM 5609 C C . ASP B 1 106 ? 13.126 -14.545 -10.982 1.00 42.38 106 ASP B C 1
ATOM 5610 O O . ASP B 1 106 ? 12.649 -15.673 -11.095 1.00 42.21 106 ASP B O 1
ATOM 5615 N N . PHE B 1 107 ? 12.944 -13.583 -11.882 1.00 42.42 107 PHE B N 1
ATOM 5616 C CA . PHE B 1 107 ? 11.996 -13.712 -12.990 1.00 42.85 107 PHE B CA 1
ATOM 5617 C C . PHE B 1 107 ? 12.281 -14.896 -13.920 1.00 43.32 107 PHE B C 1
ATOM 5618 O O . PHE B 1 107 ? 11.410 -15.738 -14.134 1.00 43.12 107 PHE B O 1
ATOM 5626 N N . GLU B 1 108 ? 13.503 -14.972 -14.447 1.00 44.03 108 GLU B N 1
ATOM 5627 C CA . GLU B 1 108 ? 13.883 -16.059 -15.373 1.00 44.80 108 GLU B CA 1
ATOM 5628 C C . GLU B 1 108 ? 13.729 -17.471 -14.762 1.00 44.28 108 GLU B C 1
ATOM 5629 O O . GLU B 1 108 ? 13.071 -18.312 -15.365 1.00 44.48 108 GLU B O 1
ATOM 5635 N N . PRO B 1 109 ? 14.311 -17.729 -13.563 1.00 44.31 109 PRO B N 1
ATOM 5636 C CA . PRO B 1 109 ? 14.036 -18.971 -12.830 1.00 44.47 109 PRO B CA 1
ATOM 5637 C C . PRO B 1 109 ? 12.554 -19.252 -12.558 1.00 44.90 109 PRO B C 1
ATOM 5638 O O . PRO B 1 109 ? 12.134 -20.414 -12.614 1.00 44.88 109 PRO B O 1
ATOM 5642 N N . LEU B 1 110 ? 11.777 -18.215 -12.242 1.00 45.07 110 LEU B N 1
ATOM 5643 C CA . LEU B 1 110 ? 10.335 -18.373 -12.026 1.00 44.91 110 LEU B CA 1
ATOM 5644 C C . LEU B 1 110 ? 9.622 -18.771 -13.318 1.00 44.93 110 LEU B C 1
ATOM 5645 O O . LEU B 1 110 ? 8.794 -19.683 -13.324 1.00 44.59 110 LEU B O 1
ATOM 5650 N N . VAL B 1 111 ? 9.946 -18.093 -14.412 1.00 45.17 111 VAL B N 1
ATOM 5651 C CA . VAL B 1 111 ? 9.300 -18.406 -15.690 1.00 45.93 111 VAL B CA 1
ATOM 5652 C C . VAL B 1 111 ? 9.628 -19.843 -16.100 1.00 46.68 111 VAL B C 1
ATOM 5653 O O . VAL B 1 111 ? 8.738 -20.592 -16.529 1.00 46.94 111 VAL B O 1
ATOM 5657 N N . ALA B 1 112 ? 10.897 -20.216 -15.935 1.00 47.17 112 ALA B N 1
ATOM 5658 C CA . ALA B 1 112 ? 11.373 -21.558 -16.276 1.00 48.07 112 ALA B CA 1
ATOM 5659 C C . ALA B 1 112 ? 10.605 -22.641 -15.511 1.00 48.36 112 ALA B C 1
ATOM 5660 O O . ALA B 1 112 ? 10.084 -23.579 -16.115 1.00 48.44 112 ALA B O 1
ATOM 5662 N N . ARG B 1 113 ? 10.509 -22.484 -14.191 1.00 48.60 113 ARG B N 1
ATOM 5663 C CA . ARG B 1 113 ? 9.797 -23.439 -13.340 1.00 48.69 113 ARG B CA 1
ATOM 5664 C C . ARG B 1 113 ? 8.306 -23.534 -13.651 1.00 48.71 113 ARG B C 1
ATOM 5665 O O . ARG B 1 113 ? 7.738 -24.624 -13.613 1.00 48.64 113 ARG B O 1
ATOM 5673 N N . LEU B 1 114 ? 7.672 -22.396 -13.929 1.00 48.79 114 LEU B N 1
ATOM 5674 C CA . LEU B 1 114 ? 6.240 -22.378 -14.233 1.00 48.94 114 LEU B CA 1
ATOM 5675 C C . LEU B 1 114 ? 5.947 -23.000 -15.595 1.00 49.20 114 LEU B C 1
ATOM 5676 O O . LEU B 1 114 ? 4.970 -23.732 -15.749 1.00 48.86 114 LEU B O 1
ATOM 5681 N N . LEU B 1 115 ? 6.796 -22.692 -16.574 1.00 49.93 115 LEU B N 1
ATOM 5682 C CA . LEU B 1 115 ? 6.661 -23.231 -17.925 1.00 50.66 115 LEU B CA 1
ATOM 5683 C C . LEU B 1 115 ? 6.854 -24.747 -17.929 1.00 51.38 115 LEU B C 1
ATOM 5684 O O . LEU B 1 115 ? 6.067 -25.466 -18.531 1.00 51.50 115 LEU B O 1
ATOM 5689 N N . ALA B 1 116 ? 7.880 -25.223 -17.232 1.00 52.32 116 ALA B N 1
ATOM 5690 C CA . ALA B 1 116 ? 8.122 -26.656 -17.114 1.00 53.55 116 ALA B CA 1
ATOM 5691 C C . ALA B 1 116 ? 6.880 -27.351 -16.575 1.00 54.34 116 ALA B C 1
ATOM 5692 O O . ALA B 1 116 ? 6.431 -28.346 -17.149 1.00 54.73 116 ALA B O 1
ATOM 5694 N N . ALA B 1 117 ? 6.308 -26.803 -15.500 1.00 55.29 117 ALA B N 1
ATOM 5695 C CA . ALA B 1 117 ? 5.079 -27.343 -14.889 1.00 56.05 117 ALA B CA 1
ATOM 5696 C C . ALA B 1 117 ? 3.926 -27.455 -15.886 1.00 56.62 117 ALA B C 1
ATOM 5697 O O . ALA B 1 117 ? 3.243 -28.476 -15.933 1.00 56.78 117 ALA B O 1
ATOM 5699 N N . CYS B 1 118 ? 3.728 -26.409 -16.687 1.00 57.55 118 CYS B N 1
ATOM 5700 C CA . CYS B 1 118 ? 2.704 -26.398 -17.735 1.00 58.55 118 CYS B CA 1
ATOM 5701 C C . CYS B 1 118 ? 3.019 -27.337 -18.908 1.00 59.42 118 CYS B C 1
ATOM 5702 O O . CYS B 1 118 ? 2.105 -27.864 -19.549 1.00 59.51 118 CYS B O 1
ATOM 5705 N N . GLU B 1 119 ? 4.306 -27.512 -19.203 1.00 60.31 119 GLU B N 1
ATOM 5706 C CA . GLU B 1 119 ? 4.739 -28.484 -20.204 1.00 61.19 119 GLU B CA 1
ATOM 5707 C C . GLU B 1 119 ? 4.365 -29.883 -19.723 1.00 62.04 119 GLU B C 1
ATOM 5708 O O . GLU B 1 119 ? 3.923 -30.714 -20.512 1.00 62.23 119 GLU B O 1
ATOM 5714 N N . HIS B 1 120 ? 4.521 -30.119 -18.421 1.00 62.94 120 HIS B N 1
ATOM 5715 C CA . HIS B 1 120 ? 4.208 -31.408 -17.804 1.00 63.80 120 HIS B CA 1
ATOM 5716 C C . HIS B 1 120 ? 2.701 -31.692 -17.775 1.00 64.17 120 HIS B C 1
ATOM 5717 O O . HIS B 1 120 ? 2.280 -32.821 -18.021 1.00 64.34 120 HIS B O 1
ATOM 5724 N N . ILE B 1 121 ? 1.894 -30.680 -17.462 1.00 64.61 121 ILE B N 1
ATOM 5725 C CA . ILE B 1 121 ? 0.440 -30.850 -17.412 1.00 65.14 121 ILE B CA 1
ATOM 5726 C C . ILE B 1 121 ? -0.128 -31.038 -18.819 1.00 65.72 121 ILE B C 1
ATOM 5727 O O . ILE B 1 121 ? -1.084 -31.796 -19.007 1.00 65.59 121 ILE B O 1
ATOM 5732 N N . ALA B 1 122 ? 0.470 -30.349 -19.795 1.00 66.17 122 ALA B N 1
ATOM 5733 C CA . ALA B 1 122 ? -0.004 -30.384 -21.183 1.00 66.73 122 ALA B CA 1
ATOM 5734 C C . ALA B 1 122 ? 0.539 -31.572 -21.982 1.00 67.07 122 ALA B C 1
ATOM 5735 O O . ALA B 1 122 ? -0.083 -32.009 -22.956 1.00 67.10 122 ALA B O 1
ATOM 5737 N N . GLY B 1 123 ? 1.702 -32.078 -21.573 1.00 67.40 123 GLY B N 1
ATOM 5738 C CA . GLY B 1 123 ? 2.385 -33.151 -22.289 1.00 67.79 123 GLY B CA 1
ATOM 5739 C C . GLY B 1 123 ? 3.329 -32.629 -23.355 1.00 68.10 123 GLY B C 1
ATOM 5740 O O . GLY B 1 123 ? 4.395 -33.207 -23.580 1.00 68.35 123 GLY B O 1
ATOM 5741 N N . ARG B 1 124 ? 2.943 -31.523 -23.993 1.00 68.16 124 ARG B N 1
ATOM 5742 C CA . ARG B 1 124 ? 3.683 -30.948 -25.126 1.00 68.17 124 ARG B CA 1
ATOM 5743 C C . ARG B 1 124 ? 4.657 -29.820 -24.751 1.00 67.66 124 ARG B C 1
ATOM 5744 O O . ARG B 1 124 ? 4.503 -29.161 -23.720 1.00 67.50 124 ARG B O 1
ATOM 5752 N N . LYS B 1 125 ? 5.650 -29.606 -25.611 1.00 67.13 125 LYS B N 1
ATOM 5753 C CA . LYS B 1 125 ? 6.689 -28.610 -25.376 1.00 66.73 125 LYS B CA 1
ATOM 5754 C C . LYS B 1 125 ? 7.002 -27.848 -26.658 1.00 65.96 125 LYS B C 1
ATOM 5755 O O . LYS B 1 125 ? 7.180 -28.458 -27.713 1.00 66.17 125 LYS B O 1
ATOM 5761 N N . ASN B 1 126 ? 7.056 -26.518 -26.561 1.00 64.79 126 ASN B N 1
ATOM 5762 C CA . ASN B 1 126 ? 7.505 -25.667 -27.665 1.00 63.56 126 ASN B CA 1
ATOM 5763 C C . ASN B 1 126 ? 8.863 -25.053 -27.314 1.00 62.67 126 ASN B C 1
ATOM 5764 O O . ASN B 1 126 ? 8.929 -24.139 -26.494 1.00 62.35 126 ASN B O 1
ATOM 5769 N N . PRO B 1 127 ? 9.954 -25.564 -27.935 1.00 61.89 127 PRO B N 1
ATOM 5770 C CA . PRO B 1 127 ? 11.330 -25.165 -27.577 1.00 61.05 127 PRO B CA 1
ATOM 5771 C C . PRO B 1 127 ? 11.617 -23.655 -27.685 1.00 60.09 127 PRO B C 1
ATOM 5772 O O . PRO B 1 127 ? 12.479 -23.147 -26.968 1.00 60.19 127 PRO B O 1
ATOM 5776 N N . GLU B 1 128 ? 10.895 -22.957 -28.559 1.00 58.67 128 GLU B N 1
ATOM 5777 C CA . GLU B 1 128 ? 11.073 -21.515 -28.747 1.00 57.75 128 GLU B CA 1
ATOM 5778 C C . GLU B 1 128 ? 10.329 -20.643 -27.727 1.00 56.04 128 GLU B C 1
ATOM 5779 O O . GLU B 1 128 ? 10.658 -19.470 -27.570 1.00 55.79 128 GLU B O 1
ATOM 5785 N N . LEU B 1 129 ? 9.338 -21.213 -27.044 1.00 54.22 129 LEU B N 1
ATOM 5786 C CA . LEU B 1 129 ? 8.439 -20.430 -26.196 1.00 52.75 129 LEU B CA 1
ATOM 5787 C C . LEU B 1 129 ? 9.158 -19.675 -25.076 1.00 52.12 129 LEU B C 1
ATOM 5788 O O . LEU B 1 129 ? 9.006 -18.455 -24.955 1.00 51.81 129 LEU B O 1
ATOM 5793 N N . TYR B 1 130 ? 9.948 -20.401 -24.283 1.00 50.96 130 TYR B N 1
ATOM 5794 C CA . TYR B 1 130 ? 10.714 -19.810 -23.195 1.00 49.76 130 TYR B CA 1
ATOM 5795 C C . TYR B 1 130 ? 11.422 -18.525 -23.610 1.00 49.24 130 TYR B C 1
ATOM 5796 O O . TYR B 1 130 ? 11.349 -17.520 -22.905 1.00 49.15 130 TYR B O 1
ATOM 5805 N N . GLU B 1 131 ? 12.110 -18.551 -24.749 1.00 48.11 131 GLU B N 1
ATOM 5806 C CA . GLU B 1 131 ? 12.847 -17.371 -25.198 1.00 47.60 131 GLU B CA 1
ATOM 5807 C C . GLU B 1 131 ? 11.916 -16.270 -25.704 1.00 46.20 131 GLU B C 1
ATOM 5808 O O . GLU B 1 131 ? 12.287 -15.095 -25.708 1.00 46.02 131 GLU B O 1
ATOM 5814 N N . GLN B 1 132 ? 10.720 -16.659 -26.135 1.00 44.58 132 GLN B N 1
ATOM 5815 C CA . GLN B 1 132 ? 9.694 -15.697 -26.525 1.00 43.72 132 GLN B CA 1
ATOM 5816 C C . GLN B 1 132 ? 9.185 -14.912 -25.298 1.00 43.00 132 GLN B C 1
ATOM 5817 O O . GLN B 1 132 ? 9.020 -13.694 -25.354 1.00 42.67 132 GLN B O 1
ATOM 5823 N N . ILE B 1 133 ? 8.982 -15.627 -24.195 1.00 42.43 133 ILE B N 1
ATOM 5824 C CA . ILE B 1 133 ? 8.537 -15.043 -22.924 1.00 42.01 133 ILE B CA 1
ATOM 5825 C C . ILE B 1 133 ? 9.527 -13.995 -22.428 1.00 41.88 133 ILE B C 1
ATOM 5826 O O . ILE B 1 133 ? 9.130 -12.893 -22.042 1.00 41.83 133 ILE B O 1
ATOM 5831 N N . LEU B 1 134 ? 10.816 -14.326 -22.484 1.00 41.87 134 LEU B N 1
ATOM 5832 C CA . LEU B 1 134 ? 11.868 -13.421 -22.035 1.00 41.87 134 LEU B CA 1
ATOM 5833 C C . LEU B 1 134 ? 12.038 -12.241 -22.976 1.00 41.83 134 LEU B C 1
ATOM 5834 O O . LEU B 1 134 ? 12.187 -11.102 -22.527 1.00 41.85 134 LEU B O 1
ATOM 5839 N N . GLN B 1 135 ? 11.995 -12.506 -24.284 1.00 41.45 135 GLN B N 1
ATOM 5840 C CA . GLN B 1 135 ? 12.112 -11.445 -25.269 1.00 40.66 135 GLN B CA 1
ATOM 5841 C C . GLN B 1 135 ? 10.917 -10.493 -25.160 1.00 39.74 135 GLN B C 1
ATOM 5842 O O . GLN B 1 135 ? 11.076 -9.272 -25.317 1.00 39.77 135 GLN B O 1
ATOM 5848 N N . SER B 1 136 ? 9.730 -11.045 -24.904 1.00 38.62 136 SER B N 1
ATOM 5849 C CA . SER B 1 136 ? 8.541 -10.224 -24.659 1.00 38.28 136 SER B CA 1
ATOM 5850 C C . SER B 1 136 ? 8.735 -9.294 -23.446 1.00 37.91 136 SER B C 1
ATOM 5851 O O . SER B 1 136 ? 8.441 -8.103 -23.522 1.00 37.93 136 SER B O 1
ATOM 5854 N N . GLN B 1 137 ? 9.247 -9.845 -22.346 1.00 37.44 137 GLN B N 1
ATOM 5855 C CA . GLN B 1 137 ? 9.501 -9.071 -21.132 1.00 37.18 137 GLN B CA 1
ATOM 5856 C C . GLN B 1 137 ? 10.542 -7.983 -21.362 1.00 37.08 137 GLN B C 1
ATOM 5857 O O . GLN B 1 137 ? 10.404 -6.856 -20.857 1.00 36.71 137 GLN B O 1
ATOM 5863 N N . ARG B 1 138 ? 11.584 -8.299 -22.132 1.00 37.21 138 ARG B N 1
ATOM 5864 C CA . ARG B 1 138 ? 12.623 -7.304 -22.397 1.00 37.11 138 ARG B CA 1
ATOM 5865 C C . ARG B 1 138 ? 12.110 -6.148 -23.249 1.00 36.20 138 ARG B C 1
ATOM 5866 O O . ARG B 1 138 ? 12.513 -5.002 -23.056 1.00 35.78 138 ARG B O 1
ATOM 5874 N N . LEU B 1 139 ? 11.221 -6.444 -24.192 1.00 35.54 139 LEU B N 1
ATOM 5875 C CA . LEU B 1 139 ? 10.644 -5.381 -25.001 1.00 35.31 139 LEU B CA 1
ATOM 5876 C C . LEU B 1 139 ? 9.735 -4.474 -24.160 1.00 34.35 139 LEU B C 1
ATOM 5877 O O . LEU B 1 139 ? 9.757 -3.251 -24.311 1.00 35.03 139 LEU B O 1
ATOM 5882 N N . VAL B 1 140 ? 8.955 -5.072 -23.270 1.00 33.53 140 VAL B N 1
ATOM 5883 C CA . VAL B 1 140 ? 8.103 -4.311 -22.362 1.00 32.85 140 VAL B CA 1
ATOM 5884 C C . VAL B 1 140 ? 8.973 -3.378 -21.504 1.00 32.68 140 VAL B C 1
ATOM 5885 O O . VAL B 1 140 ? 8.669 -2.194 -21.343 1.00 32.16 140 VAL B O 1
ATOM 5889 N N . SER B 1 141 ? 10.101 -3.895 -21.018 1.00 32.78 141 SER B N 1
ATOM 5890 C CA . SER B 1 141 ? 11.071 -3.068 -20.285 1.00 31.76 141 SER B CA 1
ATOM 5891 C C . SER B 1 141 ? 11.503 -1.833 -21.086 1.00 31.61 141 SER B C 1
ATOM 5892 O O . SER B 1 141 ? 11.450 -0.702 -20.586 1.00 30.84 141 SER B O 1
ATOM 5895 N N . ALA B 1 142 ? 11.897 -2.034 -22.346 1.00 30.93 142 ALA B N 1
ATOM 5896 C CA . ALA B 1 142 ? 12.268 -0.916 -23.208 1.00 30.70 142 ALA B CA 1
ATOM 5897 C C . ALA B 1 142 ? 11.077 0.027 -23.444 1.00 29.94 142 ALA B C 1
ATOM 5898 O O . ALA B 1 142 ? 11.250 1.232 -23.508 1.00 29.98 142 ALA B O 1
ATOM 5900 N N . ILE B 1 143 ? 9.876 -0.542 -23.552 1.00 29.53 143 ILE B N 1
ATOM 5901 C CA . ILE B 1 143 ? 8.644 0.228 -23.768 1.00 28.09 143 ILE B CA 1
ATOM 5902 C C . ILE B 1 143 ? 8.328 1.149 -22.575 1.00 27.35 143 ILE B C 1
ATOM 5903 O O . ILE B 1 143 ? 8.091 2.354 -22.758 1.00 28.23 143 ILE B O 1
ATOM 5908 N N . VAL B 1 144 ? 8.331 0.585 -21.371 0.50 26.39 144 VAL B N 1
ATOM 5909 C CA . VAL B 1 144 ? 8.105 1.338 -20.150 0.50 25.70 144 VAL B CA 1
ATOM 5910 C C . VAL B 1 144 ? 9.181 2.405 -19.990 0.50 26.84 144 VAL B C 1
ATOM 5911 O O . VAL B 1 144 ? 8.888 3.550 -19.689 0.50 25.22 144 VAL B O 1
ATOM 5915 N N . SER B 1 145 ? 10.439 2.024 -20.214 1.00 28.80 145 SER B N 1
ATOM 5916 C CA . SER B 1 145 ? 11.528 2.985 -20.175 1.00 31.42 145 SER B CA 1
ATOM 5917 C C . SER B 1 145 ? 11.283 4.191 -21.079 1.00 32.48 145 SER B C 1
ATOM 5918 O O . SER B 1 145 ? 11.438 5.319 -20.645 1.00 32.86 145 SER B O 1
ATOM 5921 N N . HIS B 1 146 ? 10.872 3.949 -22.324 1.00 33.45 146 HIS B N 1
ATOM 5922 C CA . HIS B 1 146 ? 10.622 5.018 -23.288 1.00 35.30 146 HIS B CA 1
ATOM 5923 C C . HIS B 1 146 ? 9.406 5.899 -22.950 1.00 35.83 146 HIS B C 1
ATOM 5924 O O . HIS B 1 146 ? 9.404 7.105 -23.206 1.00 35.63 146 HIS B O 1
ATOM 5931 N N . ASN B 1 147 ? 8.386 5.300 -22.351 1.00 36.88 147 ASN B N 1
ATOM 5932 C CA . ASN B 1 147 ? 7.113 5.979 -22.156 1.00 37.90 147 ASN B CA 1
ATOM 5933 C C . ASN B 1 147 ? 6.852 6.453 -20.729 1.00 40.16 147 ASN B C 1
ATOM 5934 O O . ASN B 1 147 ? 5.729 6.377 -20.239 1.00 40.32 147 ASN B O 1
ATOM 5939 N N . GLY B 1 148 ? 7.881 6.983 -20.073 1.00 42.91 148 GLY B N 1
ATOM 5940 C CA . GLY B 1 148 ? 7.768 7.346 -18.653 1.00 45.20 148 GLY B CA 1
ATOM 5941 C C . GLY B 1 148 ? 7.579 8.825 -18.341 1.00 47.26 148 GLY B C 1
ATOM 5942 O O . GLY B 1 148 ? 7.741 9.240 -17.189 1.00 47.84 148 GLY B O 1
ATOM 5943 N N . ARG B 1 149 ? 7.238 9.636 -19.342 1.00 48.72 149 ARG B N 1
ATOM 5944 C CA . ARG B 1 149 ? 7.144 11.085 -19.103 1.00 50.25 149 ARG B CA 1
ATOM 5945 C C . ARG B 1 149 ? 5.703 11.609 -19.038 1.00 50.35 149 ARG B C 1
ATOM 5946 O O . ARG B 1 149 ? 5.452 12.719 -18.526 1.00 51.18 149 ARG B O 1
ATOM 5954 N N . GLN B 1 150 ? 4.770 10.809 -19.550 1.00 49.55 150 GLN B N 1
ATOM 5955 C CA . GLN B 1 150 ? 3.381 11.219 -19.679 1.00 48.85 150 GLN B CA 1
ATOM 5956 C C . GLN B 1 150 ? 2.558 10.874 -18.451 1.00 47.22 150 GLN B C 1
ATOM 5957 O O . GLN B 1 150 ? 2.996 10.096 -17.595 1.00 47.57 150 GLN B O 1
ATOM 5963 N N . ARG B 1 151 ? 1.374 11.480 -18.361 1.00 45.49 151 ARG B N 1
ATOM 5964 C CA A ARG B 1 151 ? 0.363 11.028 -17.425 0.60 44.73 151 ARG B CA 1
ATOM 5965 C CA B ARG B 1 151 ? 0.351 11.021 -17.429 0.40 44.19 151 ARG B CA 1
ATOM 5966 C C . ARG B 1 151 ? 0.104 9.547 -17.735 1.00 43.65 151 ARG B C 1
ATOM 5967 O O . ARG B 1 151 ? 0.022 9.158 -18.905 1.00 42.97 151 ARG B O 1
ATOM 5982 N N . ALA B 1 152 ? -0.010 8.722 -16.698 1.00 42.23 152 ALA B N 1
ATOM 5983 C CA . ALA B 1 152 ? -0.239 7.286 -16.914 1.00 40.90 152 ALA B CA 1
ATOM 5984 C C . ALA B 1 152 ? -1.518 7.005 -17.721 1.00 39.68 152 ALA B C 1
ATOM 5985 O O . ALA B 1 152 ? -1.610 5.978 -18.364 1.00 39.35 152 ALA B O 1
ATOM 5987 N N . ASP B 1 153 ? -2.471 7.934 -17.729 1.00 38.27 153 ASP B N 1
ATOM 5988 C CA . ASP B 1 153 ? -3.699 7.714 -18.493 1.00 37.55 153 ASP B CA 1
ATOM 5989 C C . ASP B 1 153 ? -3.729 8.400 -19.866 1.00 36.76 153 ASP B C 1
ATOM 5990 O O . ASP B 1 153 ? -4.765 8.417 -20.540 1.00 36.72 153 ASP B O 1
ATOM 5995 N N . ALA B 1 154 ? -2.597 8.968 -20.272 1.00 35.98 154 ALA B N 1
ATOM 5996 C CA . ALA B 1 154 ? -2.478 9.593 -21.597 1.00 35.66 154 ALA B CA 1
ATOM 5997 C C . ALA B 1 154 ? -2.977 8.724 -22.765 1.00 35.30 154 ALA B C 1
ATOM 5998 O O . ALA B 1 154 ? -3.610 9.263 -23.683 1.00 35.54 154 ALA B O 1
ATOM 6000 N N . PRO B 1 155 ? -2.697 7.387 -22.748 1.00 34.26 155 PRO B N 1
ATOM 6001 C CA . PRO B 1 155 ? -3.181 6.542 -23.843 1.00 33.90 155 PRO B CA 1
ATOM 6002 C C . PRO B 1 155 ? -4.692 6.605 -24.105 1.00 33.73 155 PRO B C 1
ATOM 6003 O O . PRO B 1 155 ? -5.128 6.236 -25.192 1.00 33.89 155 PRO B O 1
ATOM 6007 N N . LEU B 1 156 ? -5.468 7.072 -23.133 1.00 33.57 156 LEU B N 1
ATOM 6008 C CA . LEU B 1 156 ? -6.927 7.083 -23.237 1.00 33.34 156 LEU B CA 1
ATOM 6009 C C . LEU B 1 156 ? -7.479 8.388 -23.783 1.00 33.33 156 LEU B C 1
ATOM 6010 O O . LEU B 1 156 ? -8.684 8.557 -23.860 1.00 33.44 156 LEU B O 1
ATOM 6015 N N . GLN B 1 157 ? -6.598 9.309 -24.162 1.00 33.39 157 GLN B N 1
ATOM 6016 C CA . GLN B 1 157 ? -7.035 10.652 -24.551 1.00 33.31 157 GLN B CA 1
ATOM 6017 C C . GLN B 1 157 ? -7.330 10.833 -26.043 1.00 32.26 157 GLN B C 1
ATOM 6018 O O . GLN B 1 157 ? -8.050 11.766 -26.417 1.00 32.38 157 GLN B O 1
ATOM 6024 N N . HIS B 1 158 ? -6.750 9.966 -26.881 1.00 31.18 158 HIS B N 1
ATOM 6025 C CA A HIS B 1 158 ? -6.834 10.078 -28.344 0.50 30.59 158 HIS B CA 1
ATOM 6026 C CA B HIS B 1 158 ? -6.865 10.073 -28.332 0.50 30.63 158 HIS B CA 1
ATOM 6027 C C . HIS B 1 158 ? -6.775 8.666 -28.909 1.00 30.26 158 HIS B C 1
ATOM 6028 O O . HIS B 1 158 ? -6.026 7.821 -28.393 1.00 29.12 158 HIS B O 1
ATOM 6041 N N . TYR B 1 159 ? -7.536 8.419 -29.977 1.00 28.97 159 TYR B N 1
ATOM 6042 C CA . TYR B 1 159 ? -7.547 7.117 -30.623 1.00 27.86 159 TYR B CA 1
ATOM 6043 C C . TYR B 1 159 ? -6.159 6.537 -30.925 1.00 27.38 159 TYR B C 1
ATOM 6044 O O . TYR B 1 159 ? -5.870 5.381 -30.588 1.00 27.74 159 TYR B O 1
ATOM 6053 N N . LEU B 1 160 ? -5.308 7.294 -31.607 1.00 27.48 160 LEU B N 1
ATOM 6054 C CA . LEU B 1 160 ? -4.009 6.735 -31.993 1.00 27.61 160 LEU B CA 1
ATOM 6055 C C . LEU B 1 160 ? -3.165 6.451 -30.749 1.00 28.15 160 LEU B C 1
ATOM 6056 O O . LEU B 1 160 ? -2.465 5.430 -30.676 1.00 29.53 160 LEU B O 1
ATOM 6061 N N . GLN B 1 161 ? -3.242 7.324 -29.756 1.00 29.05 161 GLN B N 1
ATOM 6062 C CA . GLN B 1 161 ? -2.553 7.076 -28.478 1.00 29.75 161 GLN B CA 1
ATOM 6063 C C . GLN B 1 161 ? -3.059 5.812 -27.785 1.00 29.36 161 GLN B C 1
ATOM 6064 O O . GLN B 1 161 ? -2.270 5.076 -27.163 1.00 28.57 161 GLN B O 1
ATOM 6070 N N . SER B 1 162 ? -4.360 5.535 -27.912 1.00 28.40 162 SER B N 1
ATOM 6071 C CA . SER B 1 162 ? -4.879 4.282 -27.393 1.00 28.07 162 SER B CA 1
ATOM 6072 C C . SER B 1 162 ? -4.275 3.086 -28.139 1.00 27.99 162 SER B C 1
ATOM 6073 O O . SER B 1 162 ? -4.016 2.065 -27.524 1.00 28.81 162 SER B O 1
ATOM 6076 N N . GLU B 1 163 ? -4.035 3.217 -29.442 1.00 28.25 163 GLU B N 1
ATOM 6077 C CA . GLU B 1 163 ? -3.426 2.140 -30.212 1.00 28.23 163 GLU B CA 1
ATOM 6078 C C . GLU B 1 163 ? -1.938 1.969 -29.907 1.00 28.87 163 GLU B C 1
ATOM 6079 O O . GLU B 1 163 ? -1.387 0.870 -30.030 1.00 29.16 163 GLU B O 1
ATOM 6085 N N . GLN B 1 164 ? -1.293 3.074 -29.553 1.00 28.72 164 GLN B N 1
ATOM 6086 C CA . GLN B 1 164 ? 0.126 3.094 -29.240 1.00 29.75 164 GLN B CA 1
ATOM 6087 C C . GLN B 1 164 ? 0.413 2.777 -27.763 1.00 29.97 164 GLN B C 1
ATOM 6088 O O . GLN B 1 164 ? 1.558 2.548 -27.372 1.00 30.71 164 GLN B O 1
ATOM 6094 N N . GLY B 1 165 ? -0.631 2.746 -26.951 1.00 29.73 165 GLY B N 1
ATOM 6095 C CA . GLY B 1 165 ? -0.448 2.710 -25.506 1.00 29.68 165 GLY B CA 1
ATOM 6096 C C . GLY B 1 165 ? -0.767 1.382 -24.866 1.00 29.30 165 GLY B C 1
ATOM 6097 O O . GLY B 1 165 ? -0.966 1.324 -23.654 1.00 29.54 165 GLY B O 1
ATOM 6098 N N . LEU B 1 166 ? -0.807 0.312 -25.653 1.00 27.97 166 LEU B N 1
ATOM 6099 C CA . LEU B 1 166 ? -1.048 -0.999 -25.068 1.00 27.93 166 LEU B CA 1
ATOM 6100 C C . LEU B 1 166 ? 0.291 -1.600 -24.630 1.00 28.49 166 LEU B C 1
ATOM 6101 O O . LEU B 1 166 ? 0.802 -2.569 -25.230 1.00 28.19 166 LEU B O 1
ATOM 6106 N N . TRP B 1 167 ? 0.841 -1.037 -23.567 1.00 27.81 167 TRP B N 1
ATOM 6107 C CA . TRP B 1 167 ? 2.234 -1.296 -23.242 1.00 28.25 167 TRP B CA 1
ATOM 6108 C C . TRP B 1 167 ? 2.572 -2.765 -23.000 1.00 28.56 167 TRP B C 1
ATOM 6109 O O . TRP B 1 167 ? 3.668 -3.195 -23.305 1.00 28.41 167 TRP B O 1
ATOM 6120 N N . PHE B 1 168 ? 1.623 -3.503 -22.417 1.00 29.29 168 PHE B N 1
ATOM 6121 C CA . PHE B 1 168 ? 1.832 -4.848 -21.904 1.00 29.44 168 PHE B CA 1
ATOM 6122 C C . PHE B 1 168 ? 1.187 -5.882 -22.811 1.00 30.39 168 PHE B C 1
ATOM 6123 O O . PHE B 1 168 ? 1.538 -7.065 -22.762 1.00 30.71 168 PHE B O 1
ATOM 6131 N N . GLY B 1 169 ? 0.269 -5.425 -23.670 1.00 30.64 169 GLY B N 1
ATOM 6132 C CA . GLY B 1 169 ? -0.343 -6.269 -24.698 1.00 30.29 169 GLY B CA 1
ATOM 6133 C C . GLY B 1 169 ? -1.405 -7.181 -24.140 1.00 30.32 169 GLY B C 1
ATOM 6134 O O . GLY B 1 169 ? -1.916 -6.938 -23.060 1.00 30.23 169 GLY B O 1
ATOM 6135 N N . HIS B 1 170 ? -1.719 -8.252 -24.867 1.00 30.23 170 HIS B N 1
ATOM 6136 C CA . HIS B 1 170 ? -2.655 -9.273 -24.390 1.00 30.30 170 HIS B CA 1
ATOM 6137 C C . HIS B 1 170 ? -2.393 -9.610 -22.905 1.00 30.91 170 HIS B C 1
ATOM 6138 O O . HIS B 1 170 ? -1.278 -9.990 -22.547 1.00 30.60 170 HIS B O 1
ATOM 6145 N N . PRO B 1 171 ? -3.416 -9.455 -22.042 1.00 30.95 171 PRO B N 1
ATOM 6146 C CA . PRO B 1 171 ? -3.206 -9.670 -20.600 1.00 31.74 171 PRO B CA 1
ATOM 6147 C C . PRO B 1 171 ? -3.178 -11.125 -20.103 1.00 32.18 171 PRO B C 1
ATOM 6148 O O . PRO B 1 171 ? -2.846 -11.354 -18.935 1.00 31.60 171 PRO B O 1
ATOM 6152 N N . SER B 1 172 ? -3.554 -12.084 -20.952 1.00 32.94 172 SER B N 1
ATOM 6153 C CA . SER B 1 172 ? -3.444 -13.499 -20.592 1.00 34.16 172 SER B CA 1
ATOM 6154 C C . SER B 1 172 ? -2.731 -14.264 -21.713 1.00 35.09 172 SER B C 1
ATOM 6155 O O . SER B 1 172 ? -3.315 -15.121 -22.382 1.00 35.77 172 SER B O 1
ATOM 6158 N N . HIS B 1 173 ? -1.465 -13.933 -21.913 1.00 35.86 173 HIS B N 1
ATOM 6159 C CA . HIS B 1 173 ? -0.675 -14.523 -22.971 1.00 36.25 173 HIS B CA 1
ATOM 6160 C C . HIS B 1 173 ? 0.744 -14.622 -22.437 1.00 36.81 173 HIS B C 1
ATOM 6161 O O . HIS B 1 173 ? 1.218 -13.696 -21.772 1.00 36.82 173 HIS B O 1
ATOM 6168 N N . PRO B 1 174 ? 1.421 -15.755 -22.699 1.00 37.40 174 PRO B N 1
ATOM 6169 C CA . PRO B 1 174 ? 2.773 -15.938 -22.168 1.00 37.65 174 PRO B CA 1
ATOM 6170 C C . PRO B 1 174 ? 3.808 -14.975 -22.769 1.00 37.38 174 PRO B C 1
ATOM 6171 O O . PRO B 1 174 ? 4.767 -14.602 -22.101 1.00 37.90 174 PRO B O 1
ATOM 6175 N N . ALA B 1 175 ? 3.613 -14.554 -24.010 1.00 37.70 175 ALA B N 1
ATOM 6176 C CA . ALA B 1 175 ? 4.566 -13.653 -24.648 1.00 37.72 175 ALA B CA 1
ATOM 6177 C C . ALA B 1 175 ? 3.872 -12.579 -25.493 1.00 37.78 175 ALA B C 1
ATOM 6178 O O . ALA B 1 175 ? 4.024 -12.541 -26.719 1.00 37.63 175 ALA B O 1
ATOM 6180 N N . PRO B 1 176 ? 3.121 -11.682 -24.832 1.00 37.43 176 PRO B N 1
ATOM 6181 C CA . PRO B 1 176 ? 2.316 -10.697 -25.551 1.00 37.41 176 PRO B CA 1
ATOM 6182 C C . PRO B 1 176 ? 3.114 -9.829 -26.531 1.00 37.53 176 PRO B C 1
ATOM 6183 O O . PRO B 1 176 ? 2.578 -9.432 -27.570 1.00 37.44 176 PRO B O 1
ATOM 6187 N N . LYS B 1 177 ? 4.373 -9.531 -26.213 1.00 37.28 177 LYS B N 1
ATOM 6188 C CA . LYS B 1 177 ? 5.151 -8.595 -27.028 1.00 37.48 177 LYS B CA 1
ATOM 6189 C C . LYS B 1 177 ? 6.307 -9.279 -27.749 1.00 38.54 177 LYS B C 1
ATOM 6190 O O . LYS B 1 177 ? 7.252 -8.609 -28.186 1.00 38.24 177 LYS B O 1
ATOM 6196 N N . ALA B 1 178 ? 6.234 -10.604 -27.860 1.00 39.41 178 ALA B N 1
ATOM 6197 C CA . ALA B 1 178 ? 7.178 -11.357 -28.682 1.00 41.22 178 ALA B CA 1
ATOM 6198 C C . ALA B 1 178 ? 7.026 -10.997 -30.165 1.00 41.99 178 ALA B C 1
ATOM 6199 O O . ALA B 1 178 ? 5.982 -11.234 -30.783 1.00 41.56 178 ALA B O 1
ATOM 6201 N N . ARG B 1 179 ? 8.086 -10.407 -30.707 1.00 43.74 179 ARG B N 1
ATOM 6202 C CA . ARG B 1 179 ? 8.189 -10.077 -32.123 1.00 45.45 179 ARG B CA 1
ATOM 6203 C C . ARG B 1 179 ? 9.599 -10.422 -32.575 1.00 46.20 179 ARG B C 1
ATOM 6204 O O . ARG B 1 179 ? 10.579 -9.952 -31.989 1.00 46.91 179 ARG B O 1
ATOM 6212 N N . LEU B 1 180 ? 9.697 -11.268 -33.595 1.00 47.06 180 LEU B N 1
ATOM 6213 C CA . LEU B 1 180 ? 10.987 -11.623 -34.179 1.00 47.20 180 LEU B CA 1
ATOM 6214 C C . LEU B 1 180 ? 11.038 -11.041 -35.584 1.00 46.95 180 LEU B C 1
ATOM 6215 O O . LEU B 1 180 ? 10.421 -11.558 -36.514 1.00 46.91 180 LEU B O 1
ATOM 6220 N N . TRP B 1 181 ? 11.764 -9.938 -35.717 1.00 46.51 181 TRP B N 1
ATOM 6221 C CA . TRP B 1 181 ? 11.937 -9.297 -37.001 1.00 46.38 181 TRP B CA 1
ATOM 6222 C C . TRP B 1 181 ? 13.067 -9.975 -37.773 1.00 46.99 181 TRP B C 1
ATOM 6223 O O . TRP B 1 181 ? 14.045 -10.431 -37.179 1.00 46.98 181 TRP B O 1
ATOM 6234 N N . PRO B 1 182 ? 12.946 -10.037 -39.108 1.00 47.67 182 PRO B N 1
ATOM 6235 C CA . PRO B 1 182 ? 14.074 -10.526 -39.895 1.00 47.86 182 PRO B CA 1
ATOM 6236 C C . PRO B 1 182 ? 15.342 -9.794 -39.489 1.00 48.33 182 PRO B C 1
ATOM 6237 O O . PRO B 1 182 ? 15.305 -8.571 -39.274 1.00 48.83 182 PRO B O 1
ATOM 6241 N N . HIS B 1 184 ? 17.693 -7.214 -37.700 1.00 64.91 184 HIS B N 1
ATOM 6242 C CA . HIS B 1 184 ? 18.409 -6.223 -38.509 1.00 64.92 184 HIS B CA 1
ATOM 6243 C C . HIS B 1 184 ? 17.490 -5.125 -39.073 1.00 64.55 184 HIS B C 1
ATOM 6244 O O . HIS B 1 184 ? 17.878 -4.390 -39.998 1.00 64.46 184 HIS B O 1
ATOM 6251 N N . LEU B 1 185 ? 16.276 -5.037 -38.520 1.00 63.91 185 LEU B N 1
ATOM 6252 C CA . LEU B 1 185 ? 15.299 -4.003 -38.891 1.00 62.93 185 LEU B CA 1
ATOM 6253 C C . LEU B 1 185 ? 14.907 -3.127 -37.694 1.00 62.13 185 LEU B C 1
ATOM 6254 O O . LEU B 1 185 ? 14.393 -1.999 -37.867 1.00 62.51 185 LEU B O 1
ATOM 6259 N N . GLY B 1 186 ? 15.162 -3.641 -36.490 1.00 60.42 186 GLY B N 1
ATOM 6260 C CA . GLY B 1 186 ? 14.875 -2.919 -35.250 1.00 58.28 186 GLY B CA 1
ATOM 6261 C C . GLY B 1 186 ? 13.440 -3.076 -34.774 1.00 56.38 186 GLY B C 1
ATOM 6262 O O . GLY B 1 186 ? 12.528 -3.293 -35.569 1.00 56.09 186 GLY B O 1
ATOM 6263 N N . GLN B 1 187 ? 13.248 -2.981 -33.463 1.00 54.65 187 GLN B N 1
ATOM 6264 C CA . GLN B 1 187 ? 11.909 -2.998 -32.885 1.00 52.83 187 GLN B CA 1
ATOM 6265 C C . GLN B 1 187 ? 11.254 -1.624 -33.028 1.00 51.36 187 GLN B C 1
ATOM 6266 O O . GLN B 1 187 ? 10.105 -1.500 -33.475 1.00 51.97 187 GLN B O 1
ATOM 6272 N N . GLU B 1 188 ? 12.001 -0.594 -32.674 1.00 48.59 188 GLU B N 1
ATOM 6273 C CA . GLU B 1 188 ? 11.440 0.737 -32.524 1.00 46.76 188 GLU B CA 1
ATOM 6274 C C . GLU B 1 188 ? 10.835 1.376 -33.778 1.00 44.77 188 GLU B C 1
ATOM 6275 O O . GLU B 1 188 ? 9.888 2.152 -33.658 1.00 44.05 188 GLU B O 1
ATOM 6281 N N . GLN B 1 189 ? 11.396 1.092 -34.961 1.00 42.54 189 GLN B N 1
ATOM 6282 C CA . GLN B 1 189 ? 10.930 1.758 -36.187 1.00 40.41 189 GLN B CA 1
ATOM 6283 C C . GLN B 1 189 ? 9.564 1.248 -36.592 1.00 38.91 189 GLN B C 1
ATOM 6284 O O . GLN B 1 189 ? 8.847 1.926 -37.340 1.00 38.68 189 GLN B O 1
ATOM 6290 N N . TRP B 1 190 ? 9.201 0.072 -36.075 1.00 37.01 190 TRP B N 1
ATOM 6291 C CA . TRP B 1 190 ? 7.931 -0.581 -36.432 1.00 35.13 190 TRP B CA 1
ATOM 6292 C C . TRP B 1 190 ? 6.933 -0.650 -35.277 1.00 34.24 190 TRP B C 1
ATOM 6293 O O . TRP B 1 190 ? 5.789 -1.060 -35.469 1.00 34.03 190 TRP B O 1
ATOM 6304 N N . ALA B 1 191 ? 7.357 -0.205 -34.095 1.00 33.97 191 ALA B N 1
ATOM 6305 C CA . ALA B 1 191 ? 6.591 -0.408 -32.857 1.00 33.11 191 ALA B CA 1
ATOM 6306 C C . ALA B 1 191 ? 5.593 0.700 -32.560 1.00 32.57 191 ALA B C 1
ATOM 6307 O O . ALA B 1 191 ? 5.980 1.850 -32.372 1.00 32.29 191 ALA B O 1
ATOM 6309 N N . PRO B 1 192 ? 4.293 0.354 -32.484 1.00 32.20 192 PRO B N 1
ATOM 6310 C CA . PRO B 1 192 ? 3.321 1.367 -32.062 1.00 32.01 192 PRO B CA 1
ATOM 6311 C C . PRO B 1 192 ? 3.665 1.985 -30.704 1.00 31.81 192 PRO B C 1
ATOM 6312 O O . PRO B 1 192 ? 3.447 3.181 -30.498 1.00 31.25 192 PRO B O 1
ATOM 6316 N N . GLU B 1 193 ? 4.240 1.172 -29.819 1.00 31.81 193 GLU B N 1
ATOM 6317 C CA . GLU B 1 193 ? 4.655 1.581 -28.465 1.00 32.63 193 GLU B CA 1
ATOM 6318 C C . GLU B 1 193 ? 5.800 2.597 -28.430 1.00 32.40 193 GLU B C 1
ATOM 6319 O O . GLU B 1 193 ? 6.071 3.211 -27.379 1.00 33.00 193 GLU B O 1
ATOM 6325 N N . PHE B 1 194 ? 6.468 2.767 -29.565 1.00 32.21 194 PHE B N 1
ATOM 6326 C CA . PHE B 1 194 ? 7.479 3.805 -29.746 1.00 32.81 194 PHE B CA 1
ATOM 6327 C C . PHE B 1 194 ? 6.991 4.920 -30.678 1.00 33.39 194 PHE B C 1
ATOM 6328 O O . PHE B 1 194 ? 7.793 5.663 -31.235 1.00 32.93 194 PHE B O 1
ATOM 6336 N N . GLN B 1 195 ? 5.666 5.029 -30.842 1.00 33.23 195 GLN B N 1
ATOM 6337 C CA . GLN B 1 195 ? 5.056 6.061 -31.692 1.00 32.80 195 GLN B CA 1
ATOM 6338 C C . GLN B 1 195 ? 5.639 6.051 -33.118 1.00 32.48 195 GLN B C 1
ATOM 6339 O O . GLN B 1 195 ? 5.724 7.093 -33.778 1.00 32.37 195 GLN B O 1
ATOM 6345 N N . ALA B 1 196 ? 6.017 4.859 -33.582 1.00 31.11 196 ALA B N 1
ATOM 6346 C CA . ALA B 1 196 ? 6.583 4.670 -34.906 1.00 30.91 196 ALA B CA 1
ATOM 6347 C C . ALA B 1 196 ? 5.760 5.267 -36.054 1.00 31.06 196 ALA B C 1
ATOM 6348 O O . ALA B 1 196 ? 4.528 5.212 -36.053 1.00 30.74 196 ALA B O 1
ATOM 6350 N N . ARG B 1 197 ? 6.469 5.848 -37.023 1.00 29.90 197 ARG B N 1
ATOM 6351 C CA . ARG B 1 197 ? 5.903 6.302 -38.261 1.00 29.14 197 ARG B CA 1
ATOM 6352 C C . ARG B 1 197 ? 6.851 5.897 -39.382 1.00 27.70 197 ARG B C 1
ATOM 6353 O O . ARG B 1 197 ? 8.085 5.897 -39.205 1.00 25.90 197 ARG B O 1
ATOM 6361 N N . ALA B 1 198 ? 6.276 5.597 -40.543 1.00 25.92 198 ALA B N 1
ATOM 6362 C CA . ALA B 1 198 ? 7.063 5.260 -41.710 1.00 25.36 198 ALA B CA 1
ATOM 6363 C C . ALA B 1 198 ? 6.269 5.478 -42.962 1.00 24.02 198 ALA B C 1
ATOM 6364 O O . ALA B 1 198 ? 5.060 5.262 -42.969 1.00 24.35 198 ALA B O 1
ATOM 6366 N N . ALA B 1 199 ? 6.937 5.890 -44.028 1.00 23.56 199 ALA B N 1
ATOM 6367 C CA . ALA B 1 199 ? 6.306 5.868 -45.342 1.00 23.50 199 ALA B CA 1
ATOM 6368 C C . ALA B 1 199 ? 6.179 4.424 -45.732 1.00 23.86 199 ALA B C 1
ATOM 6369 O O . ALA B 1 199 ? 7.145 3.644 -45.568 1.00 24.63 199 ALA B O 1
ATOM 6371 N N . LEU B 1 200 ? 5.016 4.061 -46.264 1.00 22.84 200 LEU B N 1
ATOM 6372 C CA . LEU B 1 200 ? 4.813 2.720 -46.781 1.00 23.76 200 LEU B CA 1
ATOM 6373 C C . LEU B 1 200 ? 5.713 2.413 -47.986 1.00 23.36 200 LEU B C 1
ATOM 6374 O O . LEU B 1 200 ? 6.071 3.309 -48.747 1.00 23.12 200 LEU B O 1
ATOM 6379 N N . HIS B 1 201 ? 6.093 1.143 -48.141 1.00 24.68 201 HIS B N 1
ATOM 6380 C CA . HIS B 1 201 ? 6.874 0.744 -49.294 1.00 24.93 201 HIS B CA 1
ATOM 6381 C C . HIS B 1 201 ? 5.933 0.562 -50.472 1.00 26.02 201 HIS B C 1
ATOM 6382 O O . HIS B 1 201 ? 4.788 0.096 -50.301 1.00 26.71 201 HIS B O 1
ATOM 6389 N N . GLN B 1 202 ? 6.374 0.948 -51.664 1.00 26.17 202 GLN B N 1
ATOM 6390 C CA . GLN B 1 202 ? 5.504 0.899 -52.833 1.00 27.16 202 GLN B CA 1
ATOM 6391 C C . GLN B 1 202 ? 6.148 0.202 -54.006 1.00 28.05 202 GLN B C 1
ATOM 6392 O O . GLN B 1 202 ? 7.365 0.286 -54.191 1.00 28.79 202 GLN B O 1
ATOM 6398 N N . PHE B 1 203 ? 5.312 -0.440 -54.816 1.00 28.52 203 PHE B N 1
ATOM 6399 C CA . PHE B 1 203 ? 5.743 -1.064 -56.075 1.00 29.50 203 PHE B CA 1
ATOM 6400 C C . PHE B 1 203 ? 4.833 -0.594 -57.200 1.00 30.06 203 PHE B C 1
ATOM 6401 O O . PHE B 1 203 ? 3.642 -0.411 -56.979 1.00 29.95 203 PHE B O 1
ATOM 6409 N N . GLU B 1 204 ? 5.381 -0.363 -58.394 1.00 30.71 204 GLU B N 1
ATOM 6410 C CA . GLU B 1 204 ? 4.544 -0.225 -59.597 1.00 32.04 204 GLU B CA 1
ATOM 6411 C C . GLU B 1 204 ? 4.363 -1.616 -60.226 1.00 32.00 204 GLU B C 1
ATOM 6412 O O . GLU B 1 204 ? 5.343 -2.304 -60.477 1.00 32.11 204 GLU B O 1
ATOM 6418 N N . VAL B 1 205 ? 3.116 -2.034 -60.451 1.00 31.99 205 VAL B N 1
ATOM 6419 C CA . VAL B 1 205 ? 2.828 -3.364 -60.999 1.00 32.29 205 VAL B CA 1
ATOM 6420 C C . VAL B 1 205 ? 1.911 -3.265 -62.220 1.00 32.96 205 VAL B C 1
ATOM 6421 O O . VAL B 1 205 ? 1.134 -2.307 -62.339 1.00 32.73 205 VAL B O 1
ATOM 6425 N N . PRO B 1 206 ? 2.009 -4.233 -63.155 1.00 33.58 206 PRO B N 1
ATOM 6426 C CA . PRO B 1 206 ? 1.101 -4.141 -64.307 1.00 34.32 206 PRO B CA 1
ATOM 6427 C C . PRO B 1 206 ? -0.333 -4.499 -63.886 1.00 35.60 206 PRO B C 1
ATOM 6428 O O . PRO B 1 206 ? -0.516 -5.406 -63.075 1.00 36.14 206 PRO B O 1
ATOM 6432 N N . VAL B 1 207 ? -1.331 -3.779 -64.411 1.00 37.14 207 VAL B N 1
ATOM 6433 C CA . VAL B 1 207 ? -2.733 -4.000 -64.015 1.00 38.33 207 VAL B CA 1
ATOM 6434 C C . VAL B 1 207 ? -3.274 -5.407 -64.295 1.00 39.03 207 VAL B C 1
ATOM 6435 O O . VAL B 1 207 ? -4.254 -5.826 -63.683 1.00 38.78 207 VAL B O 1
ATOM 6439 N N . ASP B 1 208 ? -2.650 -6.140 -65.206 1.00 39.62 208 ASP B N 1
ATOM 6440 C CA . ASP B 1 208 ? -3.185 -7.467 -65.553 1.00 40.78 208 ASP B CA 1
ATOM 6441 C C . ASP B 1 208 ? -3.014 -8.506 -64.428 1.00 40.07 208 ASP B C 1
ATOM 6442 O O . ASP B 1 208 ? -3.704 -9.528 -64.412 1.00 41.07 208 ASP B O 1
ATOM 6447 N N . GLY B 1 209 ? -2.125 -8.235 -63.478 1.00 38.75 209 GLY B N 1
ATOM 6448 C CA . GLY B 1 209 ? -1.932 -9.123 -62.339 1.00 37.40 209 GLY B CA 1
ATOM 6449 C C . GLY B 1 209 ? -2.707 -8.724 -61.085 1.00 36.44 209 GLY B C 1
ATOM 6450 O O . GLY B 1 209 ? -2.643 -9.399 -60.071 1.00 35.45 209 GLY B O 1
ATOM 6451 N N . LEU B 1 210 ? -3.452 -7.631 -61.162 1.00 36.05 210 LEU B N 1
ATOM 6452 C CA . LEU B 1 210 ? -4.220 -7.144 -60.016 1.00 35.88 210 LEU B CA 1
ATOM 6453 C C . LEU B 1 210 ? -5.468 -7.977 -59.752 1.00 36.02 210 LEU B C 1
ATOM 6454 O O . LEU B 1 210 ? -6.172 -8.379 -60.698 1.00 35.89 210 LEU B O 1
ATOM 6459 N N . HIS B 1 211 ? -5.737 -8.226 -58.469 1.00 35.12 211 HIS B N 1
ATOM 6460 C CA . HIS B 1 211 ? -7.028 -8.760 -58.022 1.00 34.97 211 HIS B CA 1
ATOM 6461 C C . HIS B 1 211 ? -7.612 -7.783 -57.010 1.00 34.63 211 HIS B C 1
ATOM 6462 O O . HIS B 1 211 ? -7.091 -7.681 -55.894 1.00 34.27 211 HIS B O 1
ATOM 6469 N N . ILE B 1 212 ? -8.658 -7.060 -57.421 1.00 33.27 212 ILE B N 1
ATOM 6470 C CA . ILE B 1 212 ? -9.281 -6.009 -56.614 1.00 32.84 212 ILE B CA 1
ATOM 6471 C C . ILE B 1 212 ? -10.706 -6.403 -56.238 1.00 32.77 212 ILE B C 1
ATOM 6472 O O . ILE B 1 212 ? -11.516 -6.747 -57.108 1.00 32.04 212 ILE B O 1
ATOM 6477 N N . GLY B 1 213 ? -10.998 -6.379 -54.939 1.00 32.14 213 GLY B N 1
ATOM 6478 C CA . GLY B 1 213 ? -12.377 -6.440 -54.463 1.00 32.26 213 GLY B CA 1
ATOM 6479 C C . GLY B 1 213 ? -12.769 -5.030 -54.068 1.00 32.67 213 GLY B C 1
ATOM 6480 O O . GLY B 1 213 ? -11.946 -4.283 -53.504 1.00 32.40 213 GLY B O 1
ATOM 6481 N N . ALA B 1 214 ? -14.012 -4.648 -54.360 1.00 32.88 214 ALA B N 1
ATOM 6482 C CA . ALA B 1 214 ? -14.481 -3.284 -54.096 1.00 33.47 214 ALA B CA 1
ATOM 6483 C C . ALA B 1 214 ? -15.983 -3.292 -53.840 1.00 34.55 214 ALA B C 1
ATOM 6484 O O . ALA B 1 214 ? -16.731 -3.897 -54.632 1.00 35.68 214 ALA B O 1
ATOM 6486 N N . ASN B 1 215 ? -16.406 -2.665 -52.730 1.00 34.32 215 ASN B N 1
ATOM 6487 C CA A ASN B 1 215 ? -17.823 -2.493 -52.404 0.60 34.11 215 ASN B CA 1
ATOM 6488 C CA B ASN B 1 215 ? -17.824 -2.513 -52.402 0.40 34.21 215 ASN B CA 1
ATOM 6489 C C . ASN B 1 215 ? -18.140 -1.029 -52.214 1.00 34.25 215 ASN B C 1
ATOM 6490 O O . ASN B 1 215 ? -17.588 -0.387 -51.325 1.00 33.71 215 ASN B O 1
ATOM 6499 N N . GLY B 1 216 ? -19.025 -0.494 -53.052 1.00 34.32 216 GLY B N 1
ATOM 6500 C CA . GLY B 1 216 ? -19.386 0.930 -52.956 1.00 34.99 216 GLY B CA 1
ATOM 6501 C C . GLY B 1 216 ? -18.276 1.873 -53.420 1.00 35.32 216 GLY B C 1
ATOM 6502 O O . GLY B 1 216 ? -18.383 3.106 -53.275 1.00 35.74 216 GLY B O 1
ATOM 6503 N N . LEU B 1 217 ? -17.206 1.284 -53.960 1.00 34.22 217 LEU B N 1
ATOM 6504 C CA . LEU B 1 217 ? -16.066 2.019 -54.506 1.00 33.87 217 LEU B CA 1
ATOM 6505 C C . LEU B 1 217 ? -15.706 1.344 -55.807 1.00 33.32 217 LEU B C 1
ATOM 6506 O O . LEU B 1 217 ? -15.880 0.129 -55.942 1.00 33.44 217 LEU B O 1
ATOM 6511 N N . THR B 1 218 ? -15.165 2.112 -56.748 1.00 33.16 218 THR B N 1
ATOM 6512 C CA . THR B 1 218 ? -14.654 1.537 -57.997 1.00 32.60 218 THR B CA 1
ATOM 6513 C C . THR B 1 218 ? -13.302 0.904 -57.696 1.00 33.07 218 THR B C 1
ATOM 6514 O O . THR B 1 218 ? -12.658 1.279 -56.707 1.00 32.57 218 THR B O 1
ATOM 6518 N N . PRO B 1 219 ? -12.879 -0.086 -58.511 1.00 33.25 219 PRO B N 1
ATOM 6519 C CA . PRO B 1 219 ? -11.513 -0.607 -58.366 1.00 33.40 219 PRO B CA 1
ATOM 6520 C C . PRO B 1 219 ? -10.426 0.469 -58.325 1.00 33.08 219 PRO B C 1
ATOM 6521 O O . PRO B 1 219 ? -9.506 0.356 -57.526 1.00 33.93 219 PRO B O 1
ATOM 6525 N N . GLN B 1 220 ? -10.556 1.517 -59.135 1.00 32.90 220 GLN B N 1
ATOM 6526 C CA . GLN B 1 220 ? -9.595 2.619 -59.142 1.00 31.52 220 GLN B CA 1
ATOM 6527 C C . GLN B 1 220 ? -9.564 3.370 -57.804 1.00 31.12 220 GLN B C 1
ATOM 6528 O O . GLN B 1 220 ? -8.485 3.694 -57.279 1.00 29.66 220 GLN B O 1
ATOM 6534 N N . GLN B 1 221 ? -10.748 3.666 -57.260 1.00 30.49 221 GLN B N 1
ATOM 6535 C CA . GLN B 1 221 ? -10.847 4.261 -55.917 1.00 30.32 221 GLN B CA 1
ATOM 6536 C C . GLN B 1 221 ? -10.176 3.401 -54.814 1.00 29.42 221 GLN B C 1
ATOM 6537 O O . GLN B 1 221 ? -9.582 3.925 -53.887 1.00 29.57 221 GLN B O 1
ATOM 6543 N N . VAL B 1 222 ? -10.302 2.085 -54.912 1.00 28.59 222 VAL B N 1
ATOM 6544 C CA . VAL B 1 222 ? -9.635 1.183 -53.962 1.00 27.42 222 VAL B CA 1
ATOM 6545 C C . VAL B 1 222 ? -8.134 1.431 -54.085 1.00 27.75 222 VAL B C 1
ATOM 6546 O O . VAL B 1 222 ? -7.469 1.719 -53.082 1.00 27.22 222 VAL B O 1
ATOM 6550 N N . LEU B 1 223 ? -7.619 1.351 -55.317 1.00 27.33 223 LEU B N 1
ATOM 6551 C CA . LEU B 1 223 ? -6.215 1.694 -55.620 1.00 26.96 223 LEU B CA 1
ATOM 6552 C C . LEU B 1 223 ? -5.810 3.025 -54.992 1.00 26.86 223 LEU B C 1
ATOM 6553 O O . LEU B 1 223 ? -4.846 3.085 -54.237 1.00 26.80 223 LEU B O 1
ATOM 6558 N N . ASP B 1 224 ? -6.579 4.075 -55.276 1.00 26.71 224 ASP B N 1
ATOM 6559 C CA . ASP B 1 224 ? -6.361 5.404 -54.706 1.00 27.11 224 ASP B CA 1
ATOM 6560 C C . ASP B 1 224 ? -6.290 5.439 -53.179 1.00 26.31 224 ASP B C 1
ATOM 6561 O O . ASP B 1 224 ? -5.531 6.220 -52.619 1.00 26.13 224 ASP B O 1
ATOM 6566 N N . GLY B 1 225 ? -7.094 4.627 -52.500 1.00 26.26 225 GLY B N 1
ATOM 6567 C CA . GLY B 1 225 ? -7.083 4.610 -51.019 1.00 25.89 225 GLY B CA 1
ATOM 6568 C C . GLY B 1 225 ? -5.749 4.151 -50.432 1.00 26.71 225 GLY B C 1
ATOM 6569 O O . GLY B 1 225 ? -5.311 4.652 -49.389 1.00 26.69 225 GLY B O 1
ATOM 6570 N N . PHE B 1 226 ? -5.112 3.185 -51.094 1.00 26.38 226 PHE B N 1
ATOM 6571 C CA . PHE B 1 226 ? -3.785 2.677 -50.689 1.00 26.82 226 PHE B CA 1
ATOM 6572 C C . PHE B 1 226 ? -2.646 3.618 -51.049 1.00 27.11 226 PHE B C 1
ATOM 6573 O O . PHE B 1 226 ? -1.736 3.836 -50.250 1.00 28.12 226 PHE B O 1
ATOM 6581 N N . ALA B 1 227 ? -2.704 4.191 -52.244 1.00 28.10 227 ALA B N 1
ATOM 6582 C CA . ALA B 1 227 ? -1.576 4.948 -52.794 1.00 29.28 227 ALA B CA 1
ATOM 6583 C C . ALA B 1 227 ? -2.007 5.965 -53.838 1.00 29.83 227 ALA B C 1
ATOM 6584 O O . ALA B 1 227 ? -2.923 5.714 -54.624 1.00 29.53 227 ALA B O 1
ATOM 6586 N N . ASP B 1 228 ? -1.329 7.107 -53.848 1.00 31.23 228 ASP B N 1
ATOM 6587 C CA . ASP B 1 228 ? -1.440 8.046 -54.946 1.00 33.29 228 ASP B CA 1
ATOM 6588 C C . ASP B 1 228 ? -0.992 7.337 -56.224 1.00 33.65 228 ASP B C 1
ATOM 6589 O O . ASP B 1 228 ? 0.118 6.817 -56.303 1.00 34.15 228 ASP B O 1
ATOM 6594 N N . GLN B 1 229 ? -1.874 7.311 -57.214 1.00 34.33 229 GLN B N 1
ATOM 6595 C CA . GLN B 1 229 ? -1.666 6.516 -58.420 1.00 35.33 229 GLN B CA 1
ATOM 6596 C C . GLN B 1 229 ? -1.006 7.307 -59.558 1.00 36.70 229 GLN B C 1
ATOM 6597 O O . GLN B 1 229 ? -0.600 6.735 -60.568 1.00 36.44 229 GLN B O 1
ATOM 6603 N N . GLN B 1 230 ? -0.881 8.616 -59.362 1.00 38.38 230 GLN B N 1
ATOM 6604 C CA . GLN B 1 230 ? -0.252 9.520 -60.340 1.00 39.27 230 GLN B CA 1
ATOM 6605 C C . GLN B 1 230 ? 1.067 9.001 -60.942 1.00 39.11 230 GLN B C 1
ATOM 6606 O O . GLN B 1 230 ? 1.204 9.016 -62.161 1.00 39.80 230 GLN B O 1
ATOM 6612 N N . PRO B 1 231 ? 2.036 8.568 -60.105 1.00 39.12 231 PRO B N 1
ATOM 6613 C CA . PRO B 1 231 ? 3.314 8.067 -60.631 1.00 38.71 231 PRO B CA 1
ATOM 6614 C C . PRO B 1 231 ? 3.261 6.808 -61.486 1.00 38.33 231 PRO B C 1
ATOM 6615 O O . PRO B 1 231 ? 4.281 6.433 -62.073 1.00 38.62 231 PRO B O 1
ATOM 6619 N N . ALA B 1 232 ? 2.110 6.139 -61.548 1.00 37.78 232 ALA B N 1
ATOM 6620 C CA . ALA B 1 232 ? 2.012 4.884 -62.300 1.00 36.75 232 ALA B CA 1
ATOM 6621 C C . ALA B 1 232 ? 1.961 5.160 -63.799 1.00 36.91 232 ALA B C 1
ATOM 6622 O O . ALA B 1 232 ? 1.315 6.115 -64.243 1.00 36.09 232 ALA B O 1
ATOM 6624 N N . SER B 1 233 ? 2.643 4.329 -64.579 1.00 36.70 233 SER B N 1
ATOM 6625 C CA . SER B 1 233 ? 2.598 4.480 -66.028 1.00 37.23 233 SER B CA 1
ATOM 6626 C C . SER B 1 233 ? 1.322 3.826 -66.577 1.00 37.22 233 SER B C 1
ATOM 6627 O O . SER B 1 233 ? 0.627 3.119 -65.839 1.00 36.85 233 SER B O 1
ATOM 6630 N N . PRO B 1 234 ? 0.997 4.061 -67.869 1.00 37.76 234 PRO B N 1
ATOM 6631 C CA . PRO B 1 234 ? -0.193 3.425 -68.439 1.00 37.16 234 PRO B CA 1
ATOM 6632 C C . PRO B 1 234 ? -0.088 1.920 -68.333 1.00 36.69 234 PRO B C 1
ATOM 6633 O O . PRO B 1 234 ? 1.015 1.370 -68.442 1.00 36.13 234 PRO B O 1
ATOM 6637 N N . GLY B 1 235 ? -1.221 1.269 -68.074 1.00 35.76 235 GLY B N 1
ATOM 6638 C CA . GLY B 1 235 ? -1.269 -0.181 -67.888 1.00 34.71 235 GLY B CA 1
ATOM 6639 C C . GLY B 1 235 ? -0.690 -0.650 -66.567 1.00 34.17 235 GLY B C 1
ATOM 6640 O O . GLY B 1 235 ? -0.416 -1.844 -66.394 1.00 33.92 235 GLY B O 1
ATOM 6641 N N . HIS B 1 236 ? -0.508 0.285 -65.628 1.00 33.77 236 HIS B N 1
ATOM 6642 C CA . HIS B 1 236 ? 0.139 -0.015 -64.347 1.00 32.69 236 HIS B CA 1
ATOM 6643 C C . HIS B 1 236 ? -0.542 0.657 -63.161 1.00 32.76 236 HIS B C 1
ATOM 6644 O O . HIS B 1 236 ? -1.358 1.580 -63.319 1.00 32.36 236 HIS B O 1
ATOM 6651 N N . ALA B 1 237 ? -0.166 0.200 -61.971 1.00 32.12 237 ALA B N 1
ATOM 6652 C CA . ALA B 1 237 ? -0.724 0.688 -60.723 1.00 31.29 237 ALA B CA 1
ATOM 6653 C C . ALA B 1 237 ? 0.339 0.635 -59.638 1.00 30.99 237 ALA B C 1
ATOM 6654 O O . ALA B 1 237 ? 1.330 -0.119 -59.744 1.00 30.49 237 ALA B O 1
ATOM 6656 N N . ILE B 1 238 ? 0.086 1.401 -58.577 1.00 29.64 238 ILE B N 1
ATOM 6657 C CA . ILE B 1 238 ? 0.938 1.449 -57.403 1.00 28.57 238 ILE B CA 1
ATOM 6658 C C . ILE B 1 238 ? 0.257 0.767 -56.215 1.00 28.59 238 ILE B C 1
ATOM 6659 O O . ILE B 1 238 ? -0.890 1.100 -55.844 1.00 28.13 238 ILE B O 1
ATOM 6664 N N . ILE B 1 239 ? 0.943 -0.226 -55.653 1.00 27.11 239 ILE B N 1
ATOM 6665 C CA . ILE B 1 239 ? 0.472 -0.906 -54.462 1.00 26.68 239 ILE B CA 1
ATOM 6666 C C . ILE B 1 239 ? 1.464 -0.606 -53.349 1.00 26.53 239 ILE B C 1
ATOM 6667 O O . ILE B 1 239 ? 2.635 -0.291 -53.606 1.00 26.24 239 ILE B O 1
ATOM 6672 N N . CYS B 1 240 ? 1.010 -0.707 -52.109 1.00 25.95 240 CYS B N 1
ATOM 6673 C CA . CYS B 1 240 ? 1.895 -0.459 -50.978 1.00 25.88 240 CYS B CA 1
ATOM 6674 C C . CYS B 1 240 ? 1.978 -1.679 -50.050 1.00 25.35 240 CYS B C 1
ATOM 6675 O O . CYS B 1 240 ? 1.118 -2.565 -50.080 1.00 24.91 240 CYS B O 1
ATOM 6678 N N . MET B 1 241 ? 3.006 -1.714 -49.211 1.00 25.70 241 MET B N 1
ATOM 6679 C CA . MET B 1 241 ? 3.226 -2.838 -48.314 1.00 27.03 241 MET B CA 1
ATOM 6680 C C . MET B 1 241 ? 3.975 -2.334 -47.107 1.00 25.35 241 MET B C 1
ATOM 6681 O O . MET B 1 241 ? 4.664 -1.330 -47.200 1.00 25.36 241 MET B O 1
ATOM 6686 N N . HIS B 1 242 ? 3.821 -3.026 -45.974 1.00 25.39 242 HIS B N 1
ATOM 6687 C CA . HIS B 1 242 ? 4.725 -2.864 -44.827 1.00 25.50 242 HIS B CA 1
ATOM 6688 C C . HIS B 1 242 ? 6.168 -2.874 -45.343 1.00 26.62 242 HIS B C 1
ATOM 6689 O O . HIS B 1 242 ? 6.532 -3.771 -46.131 1.00 25.79 242 HIS B O 1
ATOM 6696 N N . PRO B 1 243 ? 6.992 -1.868 -44.945 1.00 27.52 243 PRO B N 1
ATOM 6697 C CA . PRO B 1 243 ? 8.408 -1.898 -45.379 1.00 28.05 243 PRO B CA 1
ATOM 6698 C C . PRO B 1 243 ? 9.182 -3.216 -45.097 1.00 29.07 243 PRO B C 1
ATOM 6699 O O . PRO B 1 243 ? 10.099 -3.582 -45.861 1.00 28.94 243 PRO B O 1
ATOM 6703 N N . VAL B 1 244 ? 8.832 -3.895 -44.021 1.00 29.85 244 VAL B N 1
ATOM 6704 C CA . VAL B 1 244 ? 9.514 -5.125 -43.636 1.00 31.72 244 VAL B CA 1
ATOM 6705 C C . VAL B 1 244 ? 9.117 -6.276 -44.577 1.00 32.43 244 VAL B C 1
ATOM 6706 O O . VAL B 1 244 ? 9.948 -7.092 -44.987 1.00 33.71 244 VAL B O 1
ATOM 6710 N N . GLN B 1 245 ? 7.846 -6.303 -44.939 1.00 32.75 245 GLN B N 1
ATOM 6711 C CA . GLN B 1 245 ? 7.309 -7.300 -45.818 1.00 32.66 245 GLN B CA 1
ATOM 6712 C C . GLN B 1 245 ? 7.879 -7.042 -47.189 1.00 33.28 245 GLN B C 1
ATOM 6713 O O . GLN B 1 245 ? 8.180 -7.988 -47.918 1.00 33.13 245 GLN B O 1
ATOM 6719 N N . ALA B 1 246 ? 8.033 -5.765 -47.539 1.00 32.97 246 ALA B N 1
ATOM 6720 C CA . ALA B 1 246 ? 8.643 -5.377 -48.811 1.00 34.41 246 ALA B CA 1
ATOM 6721 C C . ALA B 1 246 ? 10.084 -5.901 -48.983 1.00 35.54 246 ALA B C 1
ATOM 6722 O O . ALA B 1 246 ? 10.449 -6.320 -50.076 1.00 36.39 246 ALA B O 1
ATOM 6724 N N . GLN B 1 247 ? 10.878 -5.865 -47.909 1.00 36.52 247 GLN B N 1
ATOM 6725 C CA . GLN B 1 247 ? 12.250 -6.395 -47.899 1.00 37.87 247 GLN B CA 1
ATOM 6726 C C . GLN B 1 247 ? 12.282 -7.933 -48.029 1.00 37.75 247 GLN B C 1
ATOM 6727 O O . GLN B 1 247 ? 13.001 -8.482 -48.873 1.00 38.29 247 GLN B O 1
ATOM 6733 N N . LEU B 1 248 ? 11.483 -8.608 -47.206 1.00 37.81 248 LEU B N 1
ATOM 6734 C CA . LEU B 1 248 ? 11.250 -10.054 -47.306 1.00 37.51 248 LEU B CA 1
ATOM 6735 C C . LEU B 1 248 ? 10.767 -10.459 -48.694 1.00 38.27 248 LEU B C 1
ATOM 6736 O O . LEU B 1 248 ? 11.293 -11.414 -49.288 1.00 38.06 248 LEU B O 1
ATOM 6741 N N . PHE B 1 249 ? 9.780 -9.720 -49.212 1.00 37.57 249 PHE B N 1
ATOM 6742 C CA . PHE B 1 249 ? 9.258 -9.936 -50.554 1.00 37.53 249 PHE B CA 1
ATOM 6743 C C . PHE B 1 249 ? 10.393 -9.968 -51.579 1.00 38.63 249 PHE B C 1
ATOM 6744 O O . PHE B 1 249 ? 10.437 -10.856 -52.442 1.00 39.18 249 PHE B O 1
ATOM 6752 N N . MET B 1 250 ? 11.304 -9.004 -51.483 1.00 39.42 250 MET B N 1
ATOM 6753 C CA . MET B 1 250 ? 12.321 -8.803 -52.506 1.00 40.30 250 MET B CA 1
ATOM 6754 C C . MET B 1 250 ? 13.529 -9.716 -52.346 1.00 41.28 250 MET B C 1
ATOM 6755 O O . MET B 1 250 ? 14.448 -9.669 -53.161 1.00 41.60 250 MET B O 1
ATOM 6760 N N . GLN B 1 251 ? 13.515 -10.523 -51.293 1.00 42.25 251 GLN B N 1
ATOM 6761 C CA . GLN B 1 251 ? 14.518 -11.547 -51.061 1.00 44.05 251 GLN B CA 1
ATOM 6762 C C . GLN B 1 251 ? 14.169 -1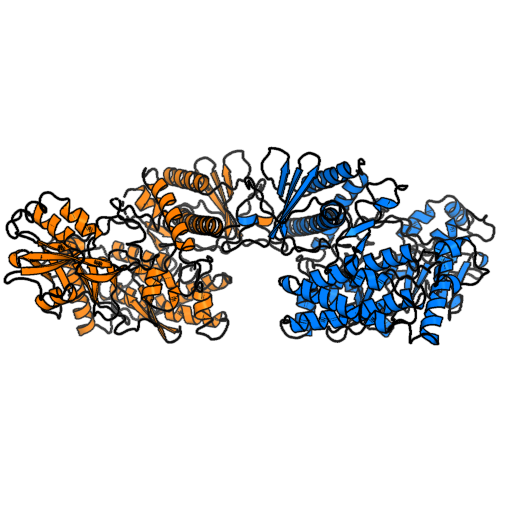2.809 -51.845 1.00 44.85 251 GLN B C 1
ATOM 6763 O O . GLN B 1 251 ? 15.008 -13.684 -52.021 1.00 45.39 251 GLN B O 1
ATOM 6769 N N . ASP B 1 252 ? 12.933 -12.878 -52.332 1.00 45.60 252 ASP B N 1
ATOM 6770 C CA . ASP B 1 252 ? 12.460 -14.015 -53.108 1.00 45.85 252 ASP B CA 1
ATOM 6771 C C . ASP B 1 252 ? 12.944 -13.936 -54.552 1.00 46.11 252 ASP B C 1
ATOM 6772 O O . ASP B 1 252 ? 12.876 -12.873 -55.202 1.00 46.04 252 ASP B O 1
ATOM 6777 N N . ALA B 1 253 ? 13.418 -15.083 -55.046 1.00 45.88 253 ALA B N 1
ATOM 6778 C CA . ALA B 1 253 ? 13.989 -15.196 -56.378 1.00 45.63 253 ALA B CA 1
ATOM 6779 C C . ALA B 1 253 ? 12.964 -14.891 -57.467 1.00 45.38 253 ALA B C 1
ATOM 6780 O O . ALA B 1 253 ? 13.305 -14.280 -58.482 1.00 45.80 253 ALA B O 1
ATOM 6782 N N . ARG B 1 254 ? 11.715 -15.313 -57.258 1.00 44.95 254 ARG B N 1
ATOM 6783 C CA . ARG B 1 254 ? 10.631 -14.982 -58.181 1.00 44.89 254 ARG B CA 1
ATOM 6784 C C . ARG B 1 254 ? 10.514 -13.464 -58.352 1.00 44.73 254 ARG B C 1
ATOM 6785 O O . ARG B 1 254 ? 10.349 -12.971 -59.471 1.00 45.30 254 ARG B O 1
ATOM 6793 N N . VAL B 1 255 ? 10.622 -12.734 -57.241 1.00 44.23 255 VAL B N 1
ATOM 6794 C CA . VAL B 1 255 ? 10.484 -11.270 -57.248 1.00 43.76 255 VAL B CA 1
ATOM 6795 C C . VAL B 1 255 ? 11.694 -10.609 -57.908 1.00 43.79 255 VAL B C 1
ATOM 6796 O O . VAL B 1 255 ? 11.525 -9.710 -58.741 1.00 43.32 255 VAL B O 1
ATOM 6800 N N . GLN B 1 256 ? 12.896 -11.060 -57.538 1.00 44.04 256 GLN B N 1
ATOM 6801 C CA A GLN B 1 256 ? 14.105 -10.547 -58.167 0.70 44.43 256 GLN B CA 1
ATOM 6802 C CA B GLN B 1 256 ? 14.156 -10.628 -58.173 0.30 44.31 256 GLN B CA 1
ATOM 6803 C C . GLN B 1 256 ? 14.054 -10.672 -59.689 1.00 44.33 256 GLN B C 1
ATOM 6804 O O . GLN B 1 256 ? 14.480 -9.751 -60.390 1.00 44.34 256 GLN B O 1
ATOM 6815 N N . GLN B 1 257 ? 13.496 -11.778 -60.183 1.00 44.52 257 GLN B N 1
ATOM 6816 C CA . GLN B 1 257 ? 13.311 -12.002 -61.613 1.00 44.74 257 GLN B CA 1
ATOM 6817 C C . GLN B 1 257 ? 12.464 -10.921 -62.281 1.00 44.52 257 GLN B C 1
ATOM 6818 O O . GLN B 1 257 ? 12.856 -10.367 -63.314 1.00 44.50 257 GLN B O 1
ATOM 6824 N N . LEU B 1 258 ? 11.298 -10.639 -61.693 1.00 43.95 258 LEU B N 1
ATOM 6825 C CA . LEU B 1 258 ? 10.362 -9.650 -62.224 1.00 43.31 258 LEU B CA 1
ATOM 6826 C C . LEU B 1 258 ? 10.967 -8.257 -62.232 1.00 42.92 258 LEU B C 1
ATOM 6827 O O . LEU B 1 258 ? 10.686 -7.456 -63.120 1.00 43.28 258 LEU B O 1
ATOM 6832 N N . LEU B 1 259 ? 11.776 -7.976 -61.214 1.00 43.24 259 LEU B N 1
ATOM 6833 C CA . LEU B 1 259 ? 12.478 -6.706 -61.070 1.00 43.38 259 LEU B CA 1
ATOM 6834 C C . LEU B 1 259 ? 13.546 -6.575 -62.145 1.00 43.95 259 LEU B C 1
ATOM 6835 O O . LEU B 1 259 ? 13.592 -5.583 -62.877 1.00 43.48 259 LEU B O 1
ATOM 6840 N N . ARG B 1 260 ? 14.381 -7.608 -62.233 1.00 44.62 260 ARG B N 1
ATOM 6841 C CA A ARG B 1 260 ? 15.423 -7.680 -63.242 0.50 45.11 260 ARG B CA 1
ATOM 6842 C CA B ARG B 1 260 ? 15.419 -7.714 -63.257 0.50 45.08 260 ARG B CA 1
ATOM 6843 C C . ARG B 1 260 ? 14.789 -7.483 -64.619 1.00 45.15 260 ARG B C 1
ATOM 6844 O O . ARG B 1 260 ? 15.254 -6.657 -65.404 1.00 45.23 260 ARG B O 1
ATOM 6859 N N . ASP B 1 261 ? 13.701 -8.206 -64.883 1.00 45.30 261 ASP B N 1
ATOM 6860 C CA . ASP B 1 261 ? 13.015 -8.136 -66.169 1.00 45.77 261 ASP B CA 1
ATOM 6861 C C . ASP B 1 261 ? 12.135 -6.894 -66.297 1.00 44.92 261 ASP B C 1
ATOM 6862 O O . ASP B 1 261 ? 11.454 -6.721 -67.305 1.00 44.88 261 ASP B O 1
ATOM 6867 N N . ASN B 1 262 ? 12.163 -6.027 -65.283 1.00 44.62 262 ASN B N 1
ATOM 6868 C CA . ASN B 1 262 ? 11.320 -4.813 -65.244 1.00 43.89 262 ASN B CA 1
ATOM 6869 C C . ASN B 1 262 ? 9.819 -5.002 -65.407 1.00 42.52 262 ASN B C 1
ATOM 6870 O O . ASN B 1 262 ? 9.137 -4.146 -65.976 1.00 41.94 262 ASN B O 1
ATOM 6875 N N . VAL B 1 263 ? 9.311 -6.116 -64.898 1.00 41.32 263 VAL B N 1
ATOM 6876 C CA . VAL B 1 263 ? 7.864 -6.366 -64.912 1.00 40.59 263 VAL B CA 1
ATOM 6877 C C . VAL B 1 263 ? 7.251 -5.523 -63.789 1.00 39.87 263 VAL B C 1
ATOM 6878 O O . VAL B 1 263 ? 6.262 -4.836 -64.003 1.00 39.62 263 VAL B O 1
ATOM 6882 N N . ILE B 1 264 ? 7.889 -5.551 -62.620 1.00 39.10 264 ILE B N 1
ATOM 6883 C CA . ILE B 1 264 ? 7.544 -4.645 -61.517 1.00 38.38 264 ILE B CA 1
ATOM 6884 C C . ILE B 1 264 ? 8.731 -3.727 -61.189 1.00 38.38 264 ILE B C 1
ATOM 6885 O O . ILE B 1 264 ? 9.891 -4.069 -61.490 1.00 37.65 264 ILE B O 1
ATOM 6890 N N . ARG B 1 265 ? 8.425 -2.569 -60.587 1.00 37.17 265 ARG B N 1
ATOM 6891 C CA . ARG B 1 265 ? 9.419 -1.572 -60.158 1.00 36.50 265 ARG B CA 1
ATOM 6892 C C . ARG B 1 265 ? 9.311 -1.308 -58.651 1.00 35.82 265 ARG B C 1
ATOM 6893 O O . ARG B 1 265 ? 8.209 -1.068 -58.133 1.00 34.97 265 ARG B O 1
ATOM 6901 N N . ASP B 1 266 ? 10.451 -1.366 -57.963 1.00 34.65 266 ASP B N 1
ATOM 6902 C CA . ASP B 1 266 ? 10.540 -1.051 -56.547 1.00 34.25 266 ASP B CA 1
ATOM 6903 C C . ASP B 1 266 ? 10.614 0.475 -56.443 1.00 33.84 266 ASP B C 1
ATOM 6904 O O . ASP B 1 266 ? 11.541 1.101 -56.975 1.00 33.68 266 ASP B O 1
ATOM 6909 N N . LEU B 1 267 ? 9.619 1.072 -55.792 1.00 32.59 267 LEU B N 1
ATOM 6910 C CA . LEU B 1 267 ? 9.567 2.533 -55.639 1.00 31.34 267 LEU B CA 1
ATOM 6911 C C . LEU B 1 267 ? 10.085 3.036 -54.289 1.00 31.26 267 LEU B C 1
ATOM 6912 O O . LEU B 1 267 ? 10.025 4.243 -53.991 1.00 31.15 267 LEU B O 1
ATOM 6917 N N . GLY B 1 268 ? 10.585 2.118 -53.467 1.00 29.94 268 GLY B N 1
ATOM 6918 C CA . GLY B 1 268 ? 11.123 2.491 -52.159 1.00 29.67 268 GLY B CA 1
ATOM 6919 C C . GLY B 1 268 ? 10.038 2.895 -51.163 1.00 29.18 268 GLY B C 1
ATOM 6920 O O . GLY B 1 268 ? 8.854 2.695 -51.426 1.00 28.51 268 GLY B O 1
ATOM 6921 N N . GLN B 1 269 ? 10.467 3.420 -50.014 1.00 27.90 269 GLN B N 1
ATOM 6922 C CA . GLN B 1 269 ? 9.577 3.999 -49.014 1.00 27.87 269 GLN B CA 1
ATOM 6923 C C . GLN B 1 269 ? 9.148 5.388 -49.461 1.00 27.25 269 GLN B C 1
ATOM 6924 O O . GLN B 1 269 ? 9.652 6.411 -48.984 1.00 27.82 269 GLN B O 1
ATOM 6930 N N . SER B 1 270 ? 8.246 5.384 -50.440 1.00 26.91 270 SER B N 1
ATOM 6931 C CA . SER B 1 270 ? 7.722 6.576 -51.055 1.00 26.63 270 SER B CA 1
ATOM 6932 C C . SER B 1 270 ? 6.209 6.680 -50.824 1.00 26.52 270 SER B C 1
ATOM 6933 O O . SER B 1 270 ? 5.587 7.625 -51.306 1.00 26.72 270 SER B O 1
ATOM 6936 N N . GLY B 1 271 ? 5.632 5.718 -50.106 1.00 26.23 271 GLY B N 1
ATOM 6937 C CA . GLY B 1 271 ? 4.182 5.714 -49.838 1.00 27.14 271 GLY B CA 1
ATOM 6938 C C . GLY B 1 271 ? 3.733 6.706 -48.773 1.00 26.37 271 GLY B C 1
ATOM 6939 O O . GLY B 1 271 ? 4.529 7.540 -48.292 1.00 25.86 271 GLY B O 1
ATOM 6940 N N . ARG B 1 272 ? 2.472 6.574 -48.360 1.00 26.14 272 ARG B N 1
ATOM 6941 C CA . ARG B 1 272 ? 1.919 7.407 -47.294 1.00 26.25 272 ARG B CA 1
ATOM 6942 C C . ARG B 1 272 ? 2.704 7.186 -46.013 1.00 26.14 272 ARG B C 1
ATOM 6943 O O . ARG B 1 272 ? 3.041 6.045 -45.661 1.00 25.97 272 ARG B O 1
ATOM 6951 N N . VAL B 1 273 ? 2.996 8.277 -45.320 1.00 25.62 273 VAL B N 1
ATOM 6952 C CA . VAL B 1 273 ? 3.602 8.180 -44.002 1.00 25.63 273 VAL B CA 1
ATOM 6953 C C . VAL B 1 273 ? 2.484 7.850 -43.032 1.00 25.57 273 VAL B C 1
ATOM 6954 O O . VAL B 1 273 ? 1.506 8.600 -42.894 1.00 24.74 273 VAL B O 1
ATOM 6958 N N . ALA B 1 274 ? 2.610 6.694 -42.397 1.00 24.90 274 ALA B N 1
ATOM 6959 C CA . ALA B 1 274 ? 1.557 6.201 -41.527 1.00 24.88 274 ALA B CA 1
ATOM 6960 C C . ALA B 1 274 ? 2.127 5.684 -40.206 1.00 25.74 274 ALA B C 1
ATOM 6961 O O . ALA B 1 274 ? 3.368 5.552 -40.048 1.00 25.02 274 ALA B O 1
ATOM 6963 N N . SER B 1 275 ? 1.217 5.416 -39.262 1.00 25.44 275 SER B N 1
ATOM 6964 C CA . SER B 1 275 ? 1.553 4.949 -37.925 1.00 25.40 275 SER B CA 1
ATOM 6965 C C . SER B 1 275 ? 0.984 3.553 -37.721 1.00 25.48 275 SER B C 1
ATOM 6966 O O . SER B 1 275 ? -0.221 3.371 -37.863 1.00 25.17 275 SER B O 1
ATOM 6969 N N . PRO B 1 276 ? 1.837 2.551 -37.395 1.00 25.94 276 PRO B N 1
ATOM 6970 C CA . PRO B 1 276 ? 1.263 1.226 -37.106 1.00 25.95 276 PRO B CA 1
ATOM 6971 C C . PRO B 1 276 ? 0.360 1.263 -35.858 1.00 25.71 276 PRO B C 1
ATOM 6972 O O . PRO B 1 276 ? 0.654 1.978 -34.908 1.00 26.35 276 PRO B O 1
ATOM 6976 N N . THR B 1 277 ? -0.724 0.492 -35.867 1.00 25.58 277 THR B N 1
ATOM 6977 C CA . THR B 1 277 ? -1.605 0.377 -34.712 1.00 25.84 277 THR B CA 1
ATOM 6978 C C . THR B 1 277 ? -1.177 -0.835 -33.876 1.00 26.22 277 THR B C 1
ATOM 6979 O O . THR B 1 277 ? -0.163 -1.483 -34.199 1.00 25.73 277 THR B O 1
ATOM 6983 N N . ALA B 1 278 ? -1.938 -1.146 -32.824 1.00 25.95 278 ALA B N 1
ATOM 6984 C CA . ALA B 1 278 ? -1.614 -2.250 -31.900 1.00 26.42 278 ALA B CA 1
ATOM 6985 C C . ALA B 1 278 ? -1.423 -3.586 -32.587 1.00 27.18 278 ALA B C 1
ATOM 6986 O O . ALA B 1 278 ? -0.675 -4.427 -32.096 1.00 27.28 278 ALA B O 1
ATOM 6988 N N . SER B 1 279 ? -2.105 -3.787 -33.704 1.00 27.52 279 SER B N 1
ATOM 6989 C CA . SER B 1 279 ? -1.998 -5.032 -34.455 1.00 29.00 279 SER B CA 1
ATOM 6990 C C . SER B 1 279 ? -0.784 -5.098 -35.393 1.00 29.13 279 SER B C 1
ATOM 6991 O O . SER B 1 279 ? -0.582 -6.115 -36.076 1.00 29.61 279 SER B O 1
ATOM 6994 N N . ILE B 1 280 ? -0.004 -4.016 -35.438 1.00 29.31 280 ILE B N 1
ATOM 6995 C CA . ILE B 1 280 ? 1.338 -3.963 -36.076 1.00 29.22 280 ILE B CA 1
ATOM 6996 C C . ILE B 1 280 ? 1.316 -3.781 -37.596 1.00 28.91 280 ILE B C 1
ATOM 6997 O O . ILE B 1 280 ? 2.035 -2.935 -38.138 1.00 28.81 280 ILE B O 1
ATOM 7002 N N . ARG B 1 281 ? 0.483 -4.564 -38.279 1.00 28.89 281 ARG B N 1
ATOM 7003 C CA . ARG B 1 281 ? 0.443 -4.584 -39.761 1.00 28.90 281 ARG B CA 1
ATOM 7004 C C . ARG B 1 281 ? -0.759 -3.807 -40.341 1.00 28.78 281 ARG B C 1
ATOM 7005 O O . ARG B 1 281 ? -1.018 -3.811 -41.564 1.00 28.47 281 ARG B O 1
ATOM 7013 N N . THR B 1 282 ? -1.475 -3.133 -39.447 1.00 27.43 282 THR B N 1
ATOM 7014 C CA . THR B 1 282 ? -2.511 -2.191 -39.844 1.00 27.22 282 THR B CA 1
ATOM 7015 C C . THR B 1 282 ? -2.043 -0.801 -39.477 1.00 26.68 282 THR B C 1
ATOM 7016 O O . THR B 1 282 ? -1.645 -0.536 -38.321 1.00 26.69 282 THR B O 1
ATOM 7020 N N . TRP B 1 283 ? -2.065 0.069 -40.475 1.00 26.54 283 TRP B N 1
ATOM 7021 C CA . TRP B 1 283 ? -1.557 1.415 -40.340 1.00 26.89 283 TRP B CA 1
ATOM 7022 C C . TRP B 1 283 ? -2.642 2.477 -40.326 1.00 27.28 283 TRP B C 1
ATOM 7023 O O . TRP B 1 283 ? -3.639 2.404 -41.057 1.00 26.89 283 TRP B O 1
ATOM 7034 N N . PHE B 1 284 ? -2.410 3.478 -39.495 1.00 27.59 284 PHE B N 1
ATOM 7035 C CA . PHE B 1 284 ? -3.329 4.591 -39.311 1.00 28.69 284 PHE B CA 1
ATOM 7036 C C . PHE B 1 284 ? -2.734 5.864 -39.897 1.00 29.73 284 PHE B C 1
ATOM 7037 O O . PHE B 1 284 ? -1.521 6.102 -39.776 1.00 28.89 284 PHE B O 1
ATOM 7045 N N . ILE B 1 285 ? -3.588 6.660 -40.549 1.00 31.41 285 ILE B N 1
ATOM 7046 C CA . ILE B 1 285 ? -3.226 7.990 -41.060 1.00 33.19 285 ILE B CA 1
ATOM 7047 C C . ILE B 1 285 ? -4.381 8.920 -40.711 1.00 34.70 285 ILE B C 1
ATOM 7048 O O . ILE B 1 285 ? -5.484 8.734 -41.227 1.00 33.63 285 ILE B O 1
ATOM 7053 N N . ASP B 1 286 ? -4.151 9.860 -39.786 1.00 36.95 286 ASP B N 1
ATOM 7054 C CA . ASP B 1 286 ? -5.198 10.795 -39.359 1.00 39.97 286 ASP B CA 1
ATOM 7055 C C . ASP B 1 286 ? -5.547 11.622 -40.565 1.00 39.90 286 ASP B C 1
ATOM 7056 O O . ASP B 1 286 ? -4.662 12.064 -41.269 1.00 40.24 286 ASP B O 1
ATOM 7061 N N . ASP B 1 287 ? -6.818 11.823 -40.834 1.00 40.35 287 ASP B N 1
ATOM 7062 C CA . ASP B 1 287 ? -7.185 12.608 -42.028 1.00 41.01 287 ASP B CA 1
ATOM 7063 C C . ASP B 1 287 ? -7.392 11.788 -43.298 1.00 39.12 287 ASP B C 1
ATOM 7064 O O . ASP B 1 287 ? -7.967 12.307 -44.265 1.00 39.81 287 ASP B O 1
ATOM 7069 N N . HIS B 1 288 ? -6.912 10.540 -43.325 1.00 35.79 288 HIS B N 1
ATOM 7070 C CA . HIS B 1 288 ? -7.163 9.707 -44.488 1.00 32.55 288 HIS B CA 1
ATOM 7071 C C . HIS B 1 288 ? -8.462 8.956 -44.250 1.00 31.15 288 HIS B C 1
ATOM 7072 O O . HIS B 1 288 ? -8.809 8.652 -43.114 1.00 31.06 288 HIS B O 1
ATOM 7079 N N . ASP B 1 289 ? -9.176 8.640 -45.317 1.00 29.42 289 ASP B N 1
ATOM 7080 C CA . ASP B 1 289 ? -10.412 7.903 -45.194 1.00 29.15 289 ASP B CA 1
ATOM 7081 C C . ASP B 1 289 ? -10.266 6.455 -44.717 1.00 28.03 289 ASP B C 1
ATOM 7082 O O . ASP B 1 289 ? -11.260 5.855 -44.330 1.00 27.38 289 ASP B O 1
ATOM 7087 N N . TYR B 1 290 ? -9.039 5.916 -44.718 1.00 27.10 290 TYR B N 1
ATOM 7088 C CA . TYR B 1 290 ? -8.814 4.464 -44.557 1.00 26.30 290 TYR B CA 1
ATOM 7089 C C . TYR B 1 290 ? -7.611 4.166 -43.699 1.00 25.50 290 TYR B C 1
ATOM 7090 O O . TYR B 1 290 ? -6.644 4.918 -43.740 1.00 25.88 290 TYR B O 1
ATOM 7099 N N . PHE B 1 291 ? -7.710 3.109 -42.886 1.00 24.17 291 PHE B N 1
ATOM 7100 C CA . PHE B 1 291 ? -6.537 2.413 -42.366 1.00 24.36 291 PHE B CA 1
ATOM 7101 C C . PHE B 1 291 ? -6.047 1.591 -43.542 1.00 24.35 291 PHE B C 1
ATOM 7102 O O . PHE B 1 291 ? -6.831 1.254 -44.439 1.00 24.54 291 PHE B O 1
ATOM 7110 N N . ILE B 1 292 ? -4.770 1.230 -43.513 1.00 25.25 292 ILE B N 1
ATOM 7111 C CA . ILE B 1 292 ? -4.204 0.305 -44.481 1.00 25.33 292 ILE B CA 1
ATOM 7112 C C . ILE B 1 292 ? -3.687 -0.924 -43.742 1.00 26.60 292 ILE B C 1
ATOM 7113 O O . ILE B 1 292 ? -2.811 -0.813 -42.872 1.00 26.59 292 ILE B O 1
ATOM 7118 N N . LYS B 1 293 ? -4.268 -2.081 -44.064 1.00 26.96 293 LYS B N 1
ATOM 7119 C CA . LYS B 1 293 ? -3.892 -3.343 -43.451 1.00 28.30 293 LYS B CA 1
ATOM 7120 C C . LYS B 1 293 ? -3.176 -4.137 -44.534 1.00 29.47 293 LYS B C 1
ATOM 7121 O O . LYS B 1 293 ? -3.643 -4.208 -45.674 1.00 30.52 293 LYS B O 1
ATOM 7127 N N . GLY B 1 294 ? -2.018 -4.688 -44.197 1.00 30.26 294 GLY B N 1
ATOM 7128 C CA . GLY B 1 294 ? -1.259 -5.475 -45.148 1.00 30.94 294 GLY B CA 1
ATOM 7129 C C . GLY B 1 294 ? -0.769 -6.767 -44.514 1.00 31.84 294 GLY B C 1
ATOM 7130 O O . GLY B 1 294 ? -0.847 -6.958 -43.307 1.00 31.27 294 GLY B O 1
ATOM 7131 N N . SER B 1 295 ? -0.254 -7.660 -45.340 1.00 32.75 295 SER B N 1
ATOM 7132 C CA . SER B 1 295 ? 0.397 -8.864 -44.832 1.00 33.37 295 SER B CA 1
ATOM 7133 C C . SER B 1 295 ? 1.752 -8.548 -44.216 1.00 33.75 295 SER B C 1
ATOM 7134 O O . SER B 1 295 ? 2.517 -7.702 -44.711 1.00 33.74 295 SER B O 1
ATOM 7137 N N . LEU B 1 296 ? 2.055 -9.260 -43.142 1.00 34.35 296 LEU B N 1
ATOM 7138 C CA . LEU B 1 296 ? 3.378 -9.246 -42.562 1.00 35.69 296 LEU B CA 1
ATOM 7139 C C . LEU B 1 296 ? 3.754 -10.662 -42.088 1.00 37.10 296 LEU B C 1
ATOM 7140 O O . LEU B 1 296 ? 3.081 -11.234 -41.229 1.00 36.95 296 LEU B O 1
ATOM 7145 N N . ASN B 1 297 ? 4.829 -11.203 -42.653 1.00 39.00 297 ASN B N 1
ATOM 7146 C CA . ASN B 1 297 ? 5.303 -12.552 -42.303 1.00 41.80 297 ASN B CA 1
ATOM 7147 C C . ASN B 1 297 ? 6.116 -12.555 -41.017 1.00 42.45 297 ASN B C 1
ATOM 7148 O O . ASN B 1 297 ? 7.307 -12.840 -41.043 1.00 43.51 297 ASN B O 1
ATOM 7153 N N . VAL B 1 298 ? 5.475 -12.214 -39.902 1.00 43.35 298 VAL B N 1
ATOM 7154 C CA . VAL B 1 298 ? 6.096 -12.211 -38.581 1.00 43.94 298 VAL B CA 1
ATOM 7155 C C . VAL B 1 298 ? 5.013 -12.721 -37.634 1.00 44.49 298 VAL B C 1
ATOM 7156 O O . VAL B 1 298 ? 3.830 -12.473 -37.869 1.00 44.44 298 VAL B O 1
ATOM 7160 N N . ARG B 1 299 ? 5.386 -13.440 -36.574 1.00 45.17 299 ARG B N 1
ATOM 7161 C CA . ARG B 1 299 ? 4.368 -13.909 -35.639 1.00 45.61 299 ARG B CA 1
ATOM 7162 C C . ARG B 1 299 ? 4.122 -12.906 -34.523 1.00 45.13 299 ARG B C 1
ATOM 7163 O O . ARG B 1 299 ? 5.053 -12.450 -33.874 1.00 44.69 299 ARG B O 1
ATOM 7171 N N . ILE B 1 300 ? 2.848 -12.590 -34.316 1.00 44.75 300 ILE B N 1
ATOM 7172 C CA . ILE B 1 300 ? 2.418 -11.668 -33.284 1.00 44.69 300 ILE B CA 1
ATOM 7173 C C . ILE B 1 300 ? 1.353 -12.425 -32.498 1.00 44.71 300 ILE B C 1
ATOM 7174 O O . ILE B 1 300 ? 0.374 -12.926 -33.079 1.00 44.33 300 ILE B O 1
ATOM 7179 N N . THR B 1 301 ? 1.548 -12.480 -31.180 1.00 44.41 301 THR B N 1
ATOM 7180 C CA . THR B 1 301 ? 0.850 -13.413 -30.302 1.00 44.54 301 THR B CA 1
ATOM 7181 C C . THR B 1 301 ? 0.744 -14.796 -30.962 1.00 44.86 301 THR B C 1
ATOM 7182 O O . THR B 1 301 ? 1.782 -15.409 -31.236 1.00 44.40 301 THR B O 1
ATOM 7186 N N . ASN B 1 302 ? -0.471 -15.265 -31.253 1.00 45.49 302 ASN B N 1
ATOM 7187 C CA . ASN B 1 302 ? -0.674 -16.642 -31.748 1.00 46.09 302 ASN B CA 1
ATOM 7188 C C . ASN B 1 302 ? -0.440 -16.897 -33.248 1.00 46.85 302 ASN B C 1
ATOM 7189 O O . ASN B 1 302 ? -0.153 -18.034 -33.634 1.00 46.83 302 ASN B O 1
ATOM 7194 N N . CYS B 1 303 ? -0.578 -15.865 -34.084 1.00 47.39 303 CYS B N 1
ATOM 7195 C CA . CYS B 1 303 ? -0.597 -16.050 -35.553 1.00 47.89 303 CYS B CA 1
ATOM 7196 C C . CYS B 1 303 ? 0.521 -15.323 -36.292 1.00 47.30 303 CYS B C 1
ATOM 7197 O O . CYS B 1 303 ? 0.903 -14.210 -35.911 1.00 47.28 303 CYS B O 1
ATOM 7200 N N . VAL B 1 304 ? 1.028 -15.947 -37.357 0.50 46.56 304 VAL B N 1
ATOM 7201 C CA . VAL B 1 304 ? 1.824 -15.240 -38.359 0.50 45.67 304 VAL B CA 1
ATOM 7202 C C . VAL B 1 304 ? 0.849 -14.338 -39.101 0.50 45.55 304 VAL B C 1
ATOM 7203 O O . VAL B 1 304 ? -0.143 -14.802 -39.652 0.50 45.12 304 VAL B O 1
ATOM 7207 N N . ARG B 1 305 ? 1.129 -13.039 -39.096 1.00 45.79 305 ARG B N 1
ATOM 7208 C CA . ARG B 1 305 ? 0.114 -12.041 -39.464 1.00 45.70 305 ARG B CA 1
ATOM 7209 C C . ARG B 1 305 ? 0.026 -11.745 -40.972 1.00 46.30 305 ARG B C 1
ATOM 7210 O O . ARG B 1 305 ? 0.155 -10.590 -41.416 1.00 46.03 305 ARG B O 1
ATOM 7218 N N . LYS B 1 306 ? -0.210 -12.804 -41.748 1.00 46.62 306 LYS B N 1
ATOM 7219 C CA . LYS B 1 306 ? -0.366 -12.691 -43.193 1.00 47.52 306 LYS B CA 1
ATOM 7220 C C . LYS B 1 306 ? -1.768 -13.149 -43.613 1.00 47.36 306 LYS B C 1
ATOM 7221 O O . LYS B 1 306 ? -2.376 -13.986 -42.944 1.00 47.67 306 LYS B O 1
ATOM 7227 N N . ASN B 1 307 ? -2.268 -12.599 -44.718 1.00 46.93 307 ASN B N 1
ATOM 7228 C CA . ASN B 1 307 ? -3.624 -12.865 -45.191 1.00 46.57 307 ASN B CA 1
ATOM 7229 C C . ASN B 1 307 ? -3.631 -13.619 -46.511 1.00 45.48 307 ASN B C 1
ATOM 7230 O O . ASN B 1 307 ? -3.211 -13.077 -47.536 1.00 45.06 307 ASN B O 1
ATOM 7235 N N . ALA B 1 308 ? -4.124 -14.859 -46.481 1.00 44.29 308 ALA B N 1
ATOM 7236 C CA . ALA B 1 308 ? -4.170 -15.726 -47.670 1.00 43.08 308 ALA B CA 1
ATOM 7237 C C . ALA B 1 308 ? -5.213 -15.254 -48.680 1.00 42.26 308 ALA B C 1
ATOM 7238 O O . ALA B 1 308 ? -6.138 -14.511 -48.316 1.00 42.01 308 ALA B O 1
ATOM 7240 N N . TRP B 1 309 ? -5.063 -15.687 -49.935 1.00 40.83 309 TRP B N 1
ATOM 7241 C CA . TRP B 1 309 ? -5.925 -15.239 -51.037 1.00 40.15 309 TRP B CA 1
ATOM 7242 C C . TRP B 1 309 ? -7.418 -15.386 -50.730 1.00 39.59 309 TRP B C 1
ATOM 7243 O O . TRP B 1 309 ? -8.200 -14.477 -50.996 1.00 39.24 309 TRP B O 1
ATOM 7254 N N . TYR B 1 310 ? -7.805 -16.515 -50.142 1.00 38.99 310 TYR B N 1
ATOM 7255 C CA . TYR B 1 310 ? -9.219 -16.782 -49.841 1.00 38.70 310 TYR B CA 1
ATOM 7256 C C . TYR B 1 310 ? -9.726 -15.913 -48.686 1.00 38.33 310 TYR B C 1
ATOM 7257 O O . TYR B 1 310 ? -10.920 -15.654 -48.569 1.00 37.73 310 TYR B O 1
ATOM 7266 N N . GLU B 1 311 ? -8.801 -15.474 -47.839 1.00 38.26 311 GLU B N 1
ATOM 7267 C CA . GLU B 1 311 ? -9.106 -14.534 -46.770 1.00 38.63 311 GLU B CA 1
ATOM 7268 C C . GLU B 1 311 ? -9.290 -13.118 -47.316 1.00 37.21 311 GLU B C 1
ATOM 7269 O O . GLU B 1 311 ? -10.174 -12.388 -46.873 1.00 37.16 311 GLU B O 1
ATOM 7275 N N . LEU B 1 312 ? -8.462 -12.731 -48.283 1.00 36.81 312 LEU B N 1
ATOM 7276 C CA . LEU B 1 312 ? -8.694 -11.492 -49.037 1.00 35.95 312 LEU B CA 1
ATOM 7277 C C . LEU B 1 312 ? -10.052 -11.483 -49.741 1.00 35.58 312 LEU B C 1
ATOM 7278 O O . LEU B 1 312 ? -10.762 -10.460 -49.762 1.00 34.99 312 LEU B O 1
ATOM 7283 N N . GLU B 1 313 ? -10.422 -12.619 -50.310 1.00 34.70 313 GLU B N 1
ATOM 7284 C CA . GLU B 1 313 ? -11.701 -12.704 -50.993 1.00 35.87 313 GLU B CA 1
ATOM 7285 C C . GLU B 1 313 ? -12.866 -12.649 -50.008 1.00 35.18 313 GLU B C 1
ATOM 7286 O O . GLU B 1 313 ? -13.902 -12.047 -50.298 1.00 34.92 313 GLU B O 1
ATOM 7292 N N . SER B 1 314 ? -12.712 -13.297 -48.859 1.00 34.66 314 SER B N 1
ATOM 7293 C CA . SER B 1 314 ? -13.823 -13.374 -47.902 1.00 34.49 314 SER B CA 1
ATOM 7294 C C . SER B 1 314 ? -14.140 -12.003 -47.280 1.00 33.50 314 SER B C 1
ATOM 7295 O O . SER B 1 314 ? -15.276 -11.749 -46.900 1.00 33.72 314 SER B O 1
ATOM 7298 N N . THR B 1 315 ? -13.132 -11.129 -47.220 1.00 33.20 315 THR B N 1
ATOM 7299 C CA . THR B 1 315 ? -13.244 -9.783 -46.643 1.00 32.80 315 THR B CA 1
ATOM 7300 C C . THR B 1 315 ? -14.279 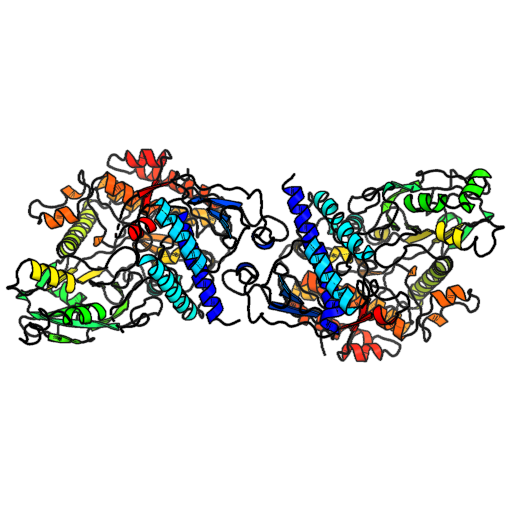-8.985 -47.416 1.00 32.60 315 THR B C 1
ATOM 7301 O O . THR B 1 315 ? -15.162 -8.355 -46.826 1.00 31.78 315 THR B O 1
ATOM 7305 N N . VAL B 1 316 ? -14.149 -9.040 -48.743 1.00 32.06 316 VAL B N 1
ATOM 7306 C CA . VAL B 1 316 ? -15.070 -8.420 -49.690 1.00 32.19 316 VAL B CA 1
ATOM 7307 C C . VAL B 1 316 ? -16.509 -8.927 -49.456 1.00 31.49 316 VAL B C 1
ATOM 7308 O O . VAL B 1 316 ? -17.456 -8.143 -49.415 1.00 31.49 316 VAL B O 1
ATOM 7312 N N . LEU B 1 317 ? -16.653 -10.239 -49.322 1.00 30.84 317 LEU B N 1
ATOM 7313 C CA . LEU B 1 317 ? -17.965 -10.872 -49.121 1.00 31.10 317 LEU B CA 1
ATOM 7314 C C . LEU B 1 317 ? -18.598 -10.468 -47.787 1.00 30.42 317 LEU B C 1
ATOM 7315 O O . LEU B 1 317 ? -19.799 -10.164 -47.735 1.00 30.57 317 LEU B O 1
ATOM 7320 N N . ILE B 1 318 ? -17.797 -10.468 -46.722 1.00 29.65 318 ILE B N 1
ATOM 7321 C CA . ILE B 1 318 ? -18.261 -10.023 -45.422 1.00 29.61 318 ILE B CA 1
ATOM 7322 C C . ILE B 1 318 ? -18.674 -8.550 -45.462 1.00 30.53 318 ILE B C 1
ATOM 7323 O O . ILE B 1 318 ? -19.723 -8.199 -44.935 1.00 30.58 318 ILE B O 1
ATOM 7328 N N . ASP B 1 319 ? -17.853 -7.694 -46.076 1.00 30.98 319 ASP B N 1
ATOM 7329 C CA . ASP B 1 319 ? -18.206 -6.279 -46.178 1.00 31.97 319 ASP B CA 1
ATOM 7330 C C . ASP B 1 319 ? -19.550 -6.056 -46.883 1.00 32.18 319 ASP B C 1
ATOM 7331 O O . ASP B 1 319 ? -20.384 -5.269 -46.429 1.00 32.43 319 ASP B O 1
ATOM 7336 N N . ARG B 1 320 ? -19.730 -6.748 -48.001 1.00 32.44 320 ARG B N 1
ATOM 7337 C CA . ARG B 1 320 ? -20.981 -6.788 -48.739 1.00 33.48 320 ARG B CA 1
ATOM 7338 C C . ARG B 1 320 ? -22.127 -7.266 -47.853 1.00 32.81 320 ARG B C 1
ATOM 7339 O O . ARG B 1 320 ? -23.195 -6.661 -47.854 1.00 31.76 320 ARG B O 1
ATOM 7347 N N . LEU B 1 321 ? -21.913 -8.343 -47.090 1.00 32.29 321 LEU B N 1
ATOM 7348 C CA . LEU B 1 321 ? -22.953 -8.829 -46.159 1.00 33.13 321 LEU B CA 1
ATOM 7349 C C . LEU B 1 321 ? -23.388 -7.790 -45.102 1.00 33.34 321 LEU B C 1
ATOM 7350 O O . LEU B 1 321 ? -24.579 -7.604 -44.856 1.00 33.09 321 LEU B O 1
ATOM 7355 N N . PHE B 1 322 ? -22.429 -7.118 -44.474 1.00 33.64 322 PHE B N 1
ATOM 7356 C CA . PHE B 1 322 ? -22.777 -6.117 -43.479 1.00 34.68 322 PHE B CA 1
ATOM 7357 C C . PHE B 1 322 ? -23.563 -4.974 -44.092 1.00 34.95 322 PHE B C 1
ATOM 7358 O O . PHE B 1 322 ? -24.467 -4.444 -43.470 1.00 35.37 322 PHE B O 1
ATOM 7366 N N . ARG B 1 323 ? -23.222 -4.596 -45.318 1.00 35.88 323 ARG B N 1
ATOM 7367 C CA . ARG B 1 323 ? -23.976 -3.570 -46.029 1.00 36.87 323 ARG B CA 1
ATOM 7368 C C . ARG B 1 323 ? -25.390 -4.082 -46.332 1.00 37.05 323 ARG B C 1
ATOM 7369 O O . ARG B 1 323 ? -26.365 -3.336 -46.208 1.00 36.66 323 ARG B O 1
ATOM 7377 N N . GLN B 1 324 ? -25.502 -5.357 -46.700 1.00 37.31 324 GLN B N 1
ATOM 7378 C CA . GLN B 1 324 ? -26.819 -5.960 -46.958 1.00 38.43 324 GLN B CA 1
ATOM 7379 C C . GLN B 1 324 ? -27.680 -5.986 -45.694 1.00 37.45 324 GLN B C 1
ATOM 7380 O O . GLN B 1 324 ? -28.865 -5.641 -45.734 1.00 37.44 324 GLN B O 1
ATOM 7386 N N . LEU B 1 325 ? -27.076 -6.386 -44.579 1.00 37.02 325 LEU B N 1
ATOM 7387 C CA . LEU B 1 325 ? -27.782 -6.504 -43.310 1.00 37.16 325 LEU B CA 1
ATOM 7388 C C . LEU B 1 325 ? -28.256 -5.135 -42.773 1.00 37.56 325 LEU B C 1
ATOM 7389 O O . LEU B 1 325 ? -29.397 -5.002 -42.325 1.00 37.08 325 LEU B O 1
ATOM 7394 N N . LEU B 1 326 ? -27.392 -4.121 -42.857 1.00 37.62 326 LEU B N 1
ATOM 7395 C CA . LEU B 1 326 ? -27.756 -2.755 -42.472 1.00 37.92 326 LEU B CA 1
ATOM 7396 C C . LEU B 1 326 ? -28.824 -2.148 -43.389 1.00 38.86 326 LEU B C 1
ATOM 7397 O O . LEU B 1 326 ? -29.768 -1.546 -42.895 1.00 38.43 326 LEU B O 1
ATOM 7402 N N . ASP B 1 327 ? -28.687 -2.330 -44.706 1.00 39.42 327 ASP B N 1
ATOM 7403 C CA . ASP B 1 327 ? -29.704 -1.873 -45.662 1.00 40.43 327 ASP B CA 1
ATOM 7404 C C . ASP B 1 327 ? -31.073 -2.484 -45.414 1.00 41.01 327 ASP B C 1
ATOM 7405 O O . ASP B 1 327 ? -32.081 -1.794 -45.514 1.00 41.61 327 ASP B O 1
ATOM 7410 N N . GLN B 1 328 ? -31.116 -3.772 -45.077 1.00 41.71 328 GLN B N 1
ATOM 7411 C CA . GLN B 1 328 ? -32.394 -4.477 -45.001 1.00 42.40 328 GLN B CA 1
ATOM 7412 C C . GLN B 1 328 ? -32.879 -4.931 -43.633 1.00 42.20 328 GLN B C 1
ATOM 7413 O O . GLN B 1 328 ? -34.081 -5.126 -43.453 1.00 42.77 328 GLN B O 1
ATOM 7419 N N . HIS B 1 329 ? -31.972 -5.101 -42.674 1.00 41.76 329 HIS B N 1
ATOM 7420 C CA . HIS B 1 329 ? -32.315 -5.767 -41.409 1.00 41.55 329 HIS B CA 1
ATOM 7421 C C . HIS B 1 329 ? -31.780 -5.084 -40.153 1.00 40.35 329 HIS B C 1
ATOM 7422 O O . HIS B 1 329 ? -31.594 -5.724 -39.120 1.00 40.10 329 HIS B O 1
ATOM 7429 N N . ALA B 1 330 ? -31.559 -3.782 -40.234 1.00 39.78 330 ALA B N 1
ATOM 7430 C CA . ALA B 1 330 ? -30.900 -3.054 -39.158 1.00 39.18 330 ALA B CA 1
ATOM 7431 C C . ALA B 1 330 ? -31.570 -3.279 -37.821 1.00 39.03 330 ALA B C 1
ATOM 7432 O O . ALA B 1 330 ? -30.903 -3.322 -36.783 1.00 38.45 330 ALA B O 1
ATOM 7434 N N . ASP B 1 331 ? -32.892 -3.444 -37.853 1.00 39.03 331 ASP B N 1
ATOM 7435 C CA . ASP B 1 331 ? -33.683 -3.611 -36.638 1.00 39.27 331 ASP B CA 1
ATOM 7436 C C . ASP B 1 331 ? -33.416 -4.934 -35.909 1.00 38.13 331 ASP B C 1
ATOM 7437 O O . ASP B 1 331 ? -33.868 -5.130 -34.789 1.00 37.63 331 ASP B O 1
ATOM 7442 N N . THR B 1 332 ? -32.680 -5.843 -36.536 1.00 37.47 332 THR B N 1
ATOM 7443 C CA . THR B 1 332 ? -32.352 -7.114 -35.886 1.00 36.93 332 THR B CA 1
ATOM 7444 C C . THR B 1 332 ? -30.833 -7.262 -35.652 1.00 36.28 332 THR B C 1
ATOM 7445 O O . THR B 1 332 ? -30.310 -8.372 -35.440 1.00 36.07 332 THR B O 1
ATOM 7449 N N . LEU B 1 333 ? -30.138 -6.131 -35.701 1.00 35.47 333 LEU B N 1
ATOM 7450 C CA . LEU B 1 333 ? -28.686 -6.095 -35.584 1.00 34.66 333 LEU B CA 1
ATOM 7451 C C . LEU B 1 333 ? -28.219 -5.599 -34.209 1.00 34.43 333 LEU B C 1
ATOM 7452 O O . LEU B 1 333 ? -27.020 -5.641 -33.907 1.00 34.80 333 LEU B O 1
ATOM 7457 N N . GLY B 1 334 ? -29.156 -5.139 -33.376 1.00 33.29 334 GLY B N 1
ATOM 7458 C CA . GLY B 1 334 ? -28.855 -4.791 -31.986 1.00 32.50 334 GLY B CA 1
ATOM 7459 C C . GLY B 1 334 ? -28.057 -3.518 -31.756 1.00 32.27 334 GLY B C 1
ATOM 7460 O O . GLY B 1 334 ? -27.376 -3.368 -30.718 1.00 32.32 334 GLY B O 1
ATOM 7461 N N . GLY B 1 335 ? -28.155 -2.596 -32.708 1.00 31.61 335 GLY B N 1
ATOM 7462 C CA . GLY B 1 335 ? -27.457 -1.304 -32.635 1.00 31.42 335 GLY B CA 1
ATOM 7463 C C . GLY B 1 335 ? -26.011 -1.454 -33.089 1.00 31.06 335 GLY B C 1
ATOM 7464 O O . GLY B 1 335 ? -25.113 -0.799 -32.559 1.00 30.56 335 GLY B O 1
ATOM 7465 N N . LEU B 1 336 ? -25.808 -2.328 -34.073 1.00 30.42 336 LEU B N 1
ATOM 7466 C CA . LEU B 1 336 ? -24.488 -2.630 -34.605 1.00 30.38 336 LEU B CA 1
ATOM 7467 C C . LEU B 1 336 ? -23.762 -1.411 -35.177 1.00 29.97 336 LEU B C 1
ATOM 7468 O O . LEU B 1 336 ? -24.293 -0.717 -36.064 1.00 29.69 336 LEU B O 1
ATOM 7473 N N . VAL B 1 337 ? -22.566 -1.159 -34.630 1.00 29.32 337 VAL B N 1
ATOM 7474 C CA . VAL B 1 337 ? -21.570 -0.232 -35.196 1.00 28.65 337 VAL B CA 1
ATOM 7475 C C . VAL B 1 337 ? -20.305 -1.034 -35.638 1.00 28.08 337 VAL B C 1
ATOM 7476 O O . VAL B 1 337 ? -19.629 -1.612 -34.791 1.00 26.86 337 VAL B O 1
ATOM 7480 N N . ALA B 1 338 ? -20.026 -1.080 -36.947 1.00 27.42 338 ALA B N 1
ATOM 7481 C CA . ALA B 1 338 ? -18.817 -1.761 -37.490 1.00 28.16 338 ALA B CA 1
ATOM 7482 C C . ALA B 1 338 ? -18.037 -0.936 -38.514 1.00 28.26 338 ALA B C 1
ATOM 7483 O O . ALA B 1 338 ? -18.611 -0.192 -39.301 1.00 28.21 338 ALA B O 1
ATOM 7485 N N . ALA B 1 339 ? -16.713 -1.079 -38.504 1.00 27.16 339 ALA B N 1
ATOM 7486 C CA . ALA B 1 339 ? -15.875 -0.356 -39.437 1.00 26.57 339 ALA B CA 1
ATOM 7487 C C . ALA B 1 339 ? -15.892 -1.173 -40.714 1.00 26.54 339 ALA B C 1
ATOM 7488 O O . ALA B 1 339 ? -15.554 -2.373 -40.685 1.00 25.67 339 ALA B O 1
ATOM 7490 N N . ALA B 1 340 ? -16.313 -0.553 -41.817 1.00 26.05 340 ALA B N 1
ATOM 7491 C CA . ALA B 1 340 ? -16.357 -1.249 -43.108 1.00 26.56 340 ALA B CA 1
ATOM 7492 C C . ALA B 1 340 ? -14.970 -1.598 -43.635 1.00 26.98 340 ALA B C 1
ATOM 7493 O O . ALA B 1 340 ? -13.975 -0.985 -43.246 1.00 27.45 340 ALA B O 1
ATOM 7495 N N . GLU B 1 341 ? -14.915 -2.544 -44.568 1.00 27.33 341 GLU B N 1
ATOM 7496 C CA . GLU B 1 341 ? -13.666 -2.916 -45.226 1.00 27.85 341 GLU B CA 1
ATOM 7497 C C . GLU B 1 341 ? -13.986 -2.973 -46.719 1.00 28.33 341 GLU B C 1
ATOM 7498 O O . GLU B 1 341 ? -14.216 -4.053 -47.284 1.00 28.23 341 GLU B O 1
ATOM 7504 N N . PRO B 1 342 ? -14.061 -1.789 -47.357 1.00 28.54 342 PRO B N 1
ATOM 7505 C CA . PRO B 1 342 ? -14.667 -1.754 -48.686 1.00 29.18 342 PRO B CA 1
ATOM 7506 C C . PRO B 1 342 ? -13.736 -2.099 -49.830 1.00 29.20 342 PRO B C 1
ATOM 7507 O O . PRO B 1 342 ? -14.205 -2.238 -50.959 1.00 29.10 342 PRO B O 1
ATOM 7511 N N . GLY B 1 343 ? -12.436 -2.207 -49.561 1.00 29.73 343 GLY B N 1
ATOM 7512 C CA . GLY B 1 343 ? -11.485 -2.473 -50.622 1.00 29.86 343 GLY B CA 1
ATOM 7513 C C . GLY B 1 343 ? -10.418 -3.470 -50.241 1.00 30.36 343 GLY B C 1
ATOM 7514 O O . GLY B 1 343 ? -9.936 -3.474 -49.117 1.00 29.99 343 GLY B O 1
ATOM 7515 N N . VAL B 1 344 ? -10.046 -4.312 -51.196 1.00 30.63 344 VAL B N 1
ATOM 7516 C CA . VAL B 1 344 ? -9.000 -5.299 -51.005 1.00 30.94 344 VAL B CA 1
ATOM 7517 C C . VAL B 1 344 ? -8.193 -5.301 -52.306 1.00 31.54 344 VAL B C 1
ATOM 7518 O O . VAL B 1 344 ? -8.761 -5.139 -53.376 1.00 31.90 344 VAL B O 1
ATOM 7522 N N . VAL B 1 345 ? -6.876 -5.449 -52.213 1.00 31.85 345 VAL B N 1
ATOM 7523 C CA . VAL B 1 345 ? -6.028 -5.562 -53.390 1.00 32.46 345 VAL B CA 1
ATOM 7524 C C . VAL B 1 345 ? -4.967 -6.658 -53.199 1.00 32.65 345 VAL B C 1
ATOM 7525 O O . VAL B 1 345 ? -4.493 -6.907 -52.092 1.00 32.21 345 VAL B O 1
ATOM 7529 N N . SER B 1 346 ? -4.602 -7.315 -54.286 1.00 32.82 346 SER B N 1
ATOM 7530 C CA . SER B 1 346 ? -3.388 -8.134 -54.298 1.00 32.92 346 SER B CA 1
ATOM 7531 C C . SER B 1 346 ? -2.920 -8.221 -55.740 1.00 33.59 346 SER B C 1
ATOM 7532 O O . SER B 1 346 ? -3.629 -7.785 -56.659 1.00 33.01 346 SER B O 1
ATOM 7535 N N . TRP B 1 347 ? -1.715 -8.737 -55.936 1.00 33.27 347 TRP B N 1
ATOM 7536 C CA . TRP B 1 347 ? -1.142 -8.777 -57.268 1.00 34.02 347 TRP B CA 1
ATOM 7537 C C . TRP B 1 347 ? -0.397 -10.090 -57.415 1.00 34.43 347 TRP B C 1
ATOM 7538 O O . TRP B 1 347 ? 0.210 -10.552 -56.460 1.00 33.67 347 TRP B O 1
ATOM 7549 N N . SER B 1 348 ? -0.465 -10.697 -58.600 1.00 35.97 348 SER B N 1
ATOM 7550 C CA . SER B 1 348 ? 0.419 -11.821 -58.940 1.00 37.56 348 SER B CA 1
ATOM 7551 C C . SER B 1 348 ? 0.652 -11.790 -60.445 1.00 38.37 348 SER B C 1
ATOM 7552 O O . SER B 1 348 ? -0.159 -11.228 -61.175 1.00 38.29 348 SER B O 1
ATOM 7555 N N . PRO B 1 349 ? 1.773 -12.364 -60.922 1.00 39.59 349 PRO B N 1
ATOM 7556 C CA . PRO B 1 349 ? 1.981 -12.290 -62.378 1.00 40.74 349 PRO B CA 1
ATOM 7557 C C . PRO B 1 349 ? 0.823 -12.987 -63.107 1.00 42.00 349 PRO B C 1
ATOM 7558 O O . PRO B 1 349 ? 0.353 -14.033 -62.657 1.00 41.84 349 PRO B O 1
ATOM 7562 N N . ALA B 1 350 ? 0.343 -12.384 -64.191 1.00 43.59 350 ALA B N 1
ATOM 7563 C CA . ALA B 1 350 ? -0.817 -12.912 -64.919 1.00 45.77 350 ALA B CA 1
ATOM 7564 C C . ALA B 1 350 ? -0.634 -14.359 -65.418 1.00 47.24 350 ALA B C 1
ATOM 7565 O O . ALA B 1 350 ? -1.608 -15.106 -65.536 1.00 48.02 350 ALA B O 1
ATOM 7567 N N . ALA B 1 351 ? 0.617 -14.745 -65.660 1.00 48.74 351 ALA B N 1
ATOM 7568 C CA . ALA B 1 351 ? 0.971 -16.048 -66.230 1.00 50.04 351 ALA B CA 1
ATOM 7569 C C . ALA B 1 351 ? 1.121 -17.146 -65.183 1.00 50.80 351 ALA B C 1
ATOM 7570 O O . ALA B 1 351 ? 1.029 -18.332 -65.516 1.00 51.11 351 ALA B O 1
ATOM 7572 N N . ALA B 1 352 ? 1.338 -16.736 -63.930 1.00 51.31 352 ALA B N 1
ATOM 7573 C CA . ALA B 1 352 ? 1.794 -17.608 -62.841 1.00 52.01 352 ALA B CA 1
ATOM 7574 C C . ALA B 1 352 ? 0.940 -18.848 -62.578 1.00 52.32 352 ALA B C 1
ATOM 7575 O O . ALA B 1 352 ? -0.274 -18.840 -62.777 1.00 52.01 352 ALA B O 1
ATOM 7577 N N . GLY B 1 353 ? 1.603 -19.909 -62.126 1.00 52.93 353 GLY B N 1
ATOM 7578 C CA . GLY B 1 353 ? 0.921 -21.111 -61.667 1.00 53.81 353 GLY B CA 1
ATOM 7579 C C . GLY B 1 353 ? 0.249 -20.863 -60.330 1.00 54.38 353 GLY B C 1
ATOM 7580 O O . GLY B 1 353 ? 0.635 -19.951 -59.588 1.00 54.36 353 GLY B O 1
ATOM 7581 N N . GLU B 1 354 ? -0.753 -21.686 -60.031 1.00 54.65 354 GLU B N 1
ATOM 7582 C CA . GLU B 1 354 ? -1.564 -21.582 -58.817 1.00 54.93 354 GLU B CA 1
ATOM 7583 C C . GLU B 1 354 ? -0.754 -21.345 -57.536 1.00 54.30 354 GLU B C 1
ATOM 7584 O O . GLU B 1 354 ? -1.082 -20.449 -56.754 1.00 54.02 354 GLU B O 1
ATOM 7590 N N . LEU B 1 355 ? 0.286 -22.158 -57.329 1.00 53.47 355 LEU B N 1
ATOM 7591 C CA . LEU B 1 355 ? 1.161 -22.066 -56.154 1.00 52.55 355 LEU B CA 1
ATOM 7592 C C . LEU B 1 355 ? 1.835 -20.689 -56.046 1.00 51.79 355 LEU B C 1
ATOM 7593 O O . LEU B 1 355 ? 1.789 -20.038 -54.993 1.00 51.57 355 LEU B O 1
ATOM 7598 N N . ASP B 1 356 ? 2.446 -20.262 -57.149 1.00 50.43 356 ASP B N 1
ATOM 7599 C CA . ASP B 1 356 ? 3.115 -18.976 -57.251 1.00 49.16 356 ASP B CA 1
ATOM 7600 C C . ASP B 1 356 ? 2.141 -17.825 -57.094 1.00 48.20 356 ASP B C 1
ATOM 7601 O O . ASP B 1 356 ? 2.454 -16.828 -56.458 1.00 48.00 356 ASP B O 1
ATOM 7606 N N . SER B 1 357 ? 0.970 -17.980 -57.699 1.00 47.02 357 SER B N 1
ATOM 7607 C CA . SER B 1 357 ? -0.076 -16.981 -57.688 1.00 45.60 357 SER B CA 1
ATOM 7608 C C . SER B 1 357 ? -0.598 -16.743 -56.271 1.00 44.94 357 SER B C 1
ATOM 7609 O O . SER B 1 357 ? -0.873 -15.598 -55.889 1.00 44.21 357 SER B O 1
ATOM 7612 N N . HIS B 1 358 ? -0.723 -17.827 -55.505 1.00 43.31 358 HIS B N 1
ATOM 7613 C CA . HIS B 1 358 ? -1.164 -17.764 -54.123 1.00 42.40 358 HIS B CA 1
ATOM 7614 C C . HIS B 1 358 ? -0.137 -17.081 -53.230 1.00 41.26 358 HIS B C 1
ATOM 7615 O O . HIS B 1 358 ? -0.493 -16.243 -52.389 1.00 40.80 358 HIS B O 1
ATOM 7622 N N . TRP B 1 359 ? 1.130 -17.451 -53.410 1.00 40.04 359 TRP B N 1
ATOM 7623 C CA . TRP B 1 359 ? 2.240 -16.850 -52.681 1.00 38.58 359 TRP B CA 1
ATOM 7624 C C . TRP B 1 359 ? 2.282 -15.332 -52.915 1.00 38.27 359 TRP B C 1
ATOM 7625 O O . TRP B 1 359 ? 2.341 -14.570 -51.959 1.00 37.81 359 TRP B O 1
ATOM 7636 N N . PHE B 1 360 ? 2.241 -14.904 -54.175 1.00 38.08 360 PHE B N 1
ATOM 7637 C CA . PHE B 1 360 ? 2.265 -13.481 -54.512 1.00 38.22 360 PHE B CA 1
ATOM 7638 C C . PHE B 1 360 ? 1.079 -12.711 -53.941 1.00 38.03 360 PHE B C 1
ATOM 7639 O O . PHE B 1 360 ? 1.230 -11.565 -53.505 1.00 37.71 360 PHE B O 1
ATOM 7647 N N . ARG B 1 361 ? -0.102 -13.322 -53.984 1.00 37.50 361 ARG B N 1
ATOM 7648 C CA . ARG B 1 361 ? -1.310 -12.657 -53.516 1.00 37.38 361 ARG B CA 1
ATOM 7649 C C . ARG B 1 361 ? -1.268 -12.425 -52.015 1.00 37.06 361 ARG B C 1
ATOM 7650 O O . ARG B 1 361 ? -1.653 -11.359 -51.549 1.00 37.27 361 ARG B O 1
ATOM 7658 N N . GLU B 1 362 ? -0.776 -13.411 -51.270 1.00 36.52 362 GLU B N 1
ATOM 7659 C CA . GLU B 1 362 ? -0.620 -13.305 -49.822 1.00 36.69 362 GLU B CA 1
ATOM 7660 C C . GLU B 1 362 ? 0.436 -12.259 -49.485 1.00 34.92 362 GLU B C 1
ATOM 7661 O O . GLU B 1 362 ? 0.258 -11.472 -48.548 1.00 34.72 362 GLU B O 1
ATOM 7667 N N . GLN B 1 363 ? 1.515 -12.229 -50.267 1.00 33.81 363 GLN B N 1
ATOM 7668 C CA . GLN B 1 363 ? 2.614 -11.290 -50.052 1.00 32.75 363 GLN B CA 1
ATOM 7669 C C . GLN B 1 363 ? 2.168 -9.832 -50.241 1.00 31.96 363 GLN B C 1
ATOM 7670 O O . GLN B 1 363 ? 2.514 -8.954 -49.434 1.00 31.60 363 GLN B O 1
ATOM 7676 N N . THR B 1 364 ? 1.422 -9.587 -51.314 1.00 31.16 364 THR B N 1
ATOM 7677 C CA . THR B 1 364 ? 1.031 -8.232 -51.709 1.00 31.35 364 THR B CA 1
ATOM 7678 C C . THR B 1 364 ? -0.345 -7.814 -51.189 1.00 30.79 364 THR B C 1
ATOM 7679 O O . THR B 1 364 ? -0.820 -6.704 -51.474 1.00 31.14 364 THR B O 1
ATOM 7683 N N . GLY B 1 365 ? -0.977 -8.696 -50.427 1.00 30.51 365 GLY B N 1
ATOM 7684 C CA . GLY B 1 365 ? -2.355 -8.504 -49.993 1.00 29.78 365 GLY B CA 1
ATOM 7685 C C . GLY B 1 365 ? -2.530 -7.246 -49.165 1.00 29.71 365 GLY B C 1
ATOM 7686 O O . GLY B 1 365 ? -1.688 -6.931 -48.305 1.00 30.49 365 GLY B O 1
ATOM 7687 N N . GLY B 1 366 ? -3.608 -6.512 -49.432 1.00 28.29 366 GLY B N 1
ATOM 7688 C CA . GLY B 1 366 ? -3.842 -5.202 -48.794 1.00 27.00 366 GLY B CA 1
ATOM 7689 C C . GLY B 1 366 ? -5.335 -5.027 -48.594 1.00 26.63 366 GLY B C 1
ATOM 7690 O O . GLY B 1 366 ? -6.122 -5.364 -49.483 1.00 25.71 366 GLY B O 1
ATOM 7691 N N . ILE B 1 367 ? -5.729 -4.524 -47.427 1.00 25.29 367 ILE B N 1
ATOM 7692 C CA . ILE B 1 367 ? -7.136 -4.265 -47.137 1.00 25.41 367 ILE B CA 1
ATOM 7693 C C . ILE B 1 367 ? -7.320 -2.815 -46.696 1.00 25.36 367 ILE B C 1
ATOM 7694 O O . ILE B 1 367 ? -6.508 -2.314 -45.895 1.00 25.05 367 ILE B O 1
ATOM 7699 N N . LEU B 1 368 ? -8.359 -2.144 -47.227 1.00 24.92 368 LEU B N 1
ATOM 7700 C CA . LEU B 1 368 ? -8.774 -0.819 -46.724 1.00 25.40 368 LEU B CA 1
ATOM 7701 C C . LEU B 1 368 ? -9.811 -0.999 -45.626 1.00 25.54 368 LEU B C 1
ATOM 7702 O O . LEU B 1 368 ? -10.827 -1.665 -45.835 1.00 25.81 368 LEU B O 1
ATOM 7707 N N . ARG B 1 369 ? -9.535 -0.463 -44.439 1.00 25.43 369 ARG B N 1
ATOM 7708 C CA . ARG B 1 369 ? -10.551 -0.389 -43.410 1.00 25.89 369 ARG B CA 1
ATOM 7709 C C . ARG B 1 369 ? -11.020 1.070 -43.306 1.00 26.19 369 ARG B C 1
ATOM 7710 O O . ARG B 1 369 ? -10.216 1.988 -43.273 1.00 25.12 369 ARG B O 1
ATOM 7718 N N . GLU B 1 370 ? -12.322 1.283 -43.248 1.00 26.71 370 GLU B N 1
ATOM 7719 C CA . GLU B 1 370 ? -12.827 2.628 -42.971 1.00 27.60 370 GLU B CA 1
ATOM 7720 C C . GLU B 1 370 ? -12.126 3.280 -41.750 1.00 27.14 370 GLU B C 1
ATOM 7721 O O . GLU B 1 370 ? -12.070 2.686 -40.675 1.00 26.66 370 GLU B O 1
ATOM 7727 N N . ASN B 1 371 ? -11.579 4.489 -41.911 1.00 26.52 371 ASN B N 1
ATOM 7728 C CA . ASN B 1 371 ? -11.077 5.223 -40.747 1.00 26.91 371 ASN B CA 1
ATOM 7729 C C . ASN B 1 371 ? -12.262 5.806 -40.001 1.00 27.26 371 ASN B C 1
ATOM 7730 O O . ASN B 1 371 ? -12.688 6.935 -40.275 1.00 27.16 371 ASN B O 1
ATOM 7735 N N . PHE B 1 372 ? -12.801 5.032 -39.072 1.00 27.81 372 PHE B N 1
ATOM 7736 C CA . PHE B 1 372 ? -14.001 5.416 -38.342 1.00 28.67 372 PHE B CA 1
ATOM 7737 C C . PHE B 1 372 ? -13.874 6.728 -37.559 1.00 29.79 372 PHE B C 1
ATOM 7738 O O . PHE B 1 372 ? -14.882 7.348 -37.275 1.00 31.01 372 PHE B O 1
ATOM 7746 N N . CYS B 1 373 ? -12.649 7.161 -37.239 1.00 31.03 373 CYS B N 1
ATOM 7747 C CA . CYS B 1 373 ? -12.427 8.388 -36.467 1.00 32.20 373 CYS B CA 1
ATOM 7748 C C . CYS B 1 373 ? -13.003 9.611 -37.149 1.00 33.93 373 CYS B C 1
ATOM 7749 O O . CYS B 1 373 ? -13.251 10.614 -36.495 1.00 34.13 373 CYS B O 1
ATOM 7752 N N . ARG B 1 374 ? -13.193 9.521 -38.466 1.00 35.42 374 ARG B N 1
ATOM 7753 C CA A ARG B 1 374 ? -13.815 10.586 -39.252 0.50 36.61 374 ARG B CA 1
ATOM 7754 C CA B ARG B 1 374 ? -13.809 10.601 -39.226 0.50 36.69 374 ARG B CA 1
ATOM 7755 C C . ARG B 1 374 ? -15.263 10.798 -38.805 1.00 36.91 374 ARG B C 1
ATOM 7756 O O . ARG B 1 374 ? -15.760 11.909 -38.817 1.00 38.11 374 ARG B O 1
ATOM 7771 N N . ARG B 1 375 ? -15.933 9.721 -38.411 1.00 36.83 375 ARG B N 1
ATOM 7772 C CA . ARG B 1 375 ? -17.321 9.816 -37.957 1.00 37.96 375 ARG B CA 1
ATOM 7773 C C . ARG B 1 375 ? -17.528 9.704 -36.438 1.00 36.55 375 ARG B C 1
ATOM 7774 O O . 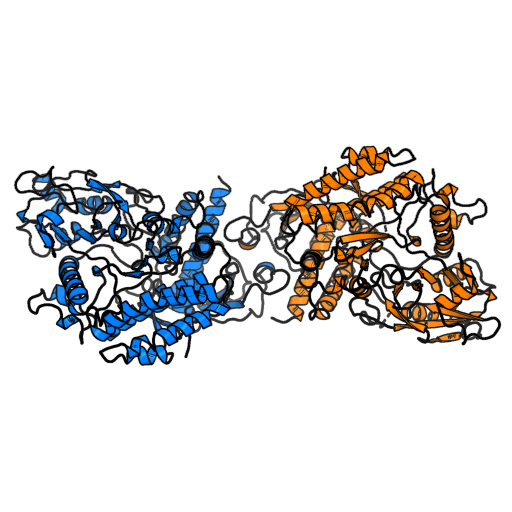ARG B 1 375 ? -18.581 10.114 -35.916 1.00 35.98 375 ARG B O 1
ATOM 7782 N N . THR B 1 376 ? -16.539 9.143 -35.739 1.00 35.12 376 THR B N 1
ATOM 7783 C CA . THR B 1 376 ? -16.651 8.918 -34.306 1.00 33.50 376 THR B CA 1
ATOM 7784 C C . THR B 1 376 ? -15.777 9.868 -33.497 1.00 33.33 376 THR B C 1
ATOM 7785 O O . THR B 1 376 ? -16.001 10.024 -32.322 1.00 33.50 376 THR B O 1
ATOM 7789 N N . GLY B 1 377 ? -14.763 10.466 -34.115 1.00 32.85 377 GLY B N 1
ATOM 7790 C CA . GLY B 1 377 ? -13.914 11.444 -33.426 1.00 32.83 377 GLY B CA 1
ATOM 7791 C C . GLY B 1 377 ? -12.704 10.849 -32.723 1.00 32.56 377 GLY B C 1
ATOM 7792 O O . GLY B 1 377 ? -12.842 10.009 -31.830 1.00 32.18 377 GLY B O 1
ATOM 7793 N N . ALA B 1 378 ? -11.518 11.314 -33.105 1.00 33.14 378 ALA B N 1
ATOM 7794 C CA . ALA B 1 378 ? -10.266 10.772 -32.581 1.00 33.44 378 ALA B CA 1
ATOM 7795 C C . ALA B 1 378 ? -10.141 10.881 -31.066 1.00 33.80 378 ALA B C 1
ATOM 7796 O O . ALA B 1 378 ? -9.565 9.993 -30.424 1.00 33.20 378 ALA B O 1
ATOM 7798 N N . GLU B 1 379 ? -10.700 11.953 -30.500 1.00 33.48 379 GLU B N 1
ATOM 7799 C CA . GLU B 1 379 ? -10.630 12.209 -29.054 1.00 34.65 379 GLU B CA 1
ATOM 7800 C C . GLU B 1 379 ? -11.789 11.545 -28.280 1.00 32.62 379 GLU B C 1
ATOM 7801 O O . GLU B 1 379 ? -11.919 11.718 -27.067 1.00 32.07 379 GLU B O 1
ATOM 7807 N N . ARG B 1 380 ? -12.616 10.769 -28.993 1.00 31.59 380 ARG B N 1
ATOM 7808 C CA . ARG B 1 380 ? -13.799 10.107 -28.413 1.00 30.26 380 ARG B CA 1
ATOM 7809 C C . ARG B 1 380 ? -13.750 8.589 -28.567 1.00 29.66 380 ARG B C 1
ATOM 7810 O O . ARG B 1 380 ? -14.681 7.894 -28.151 1.00 28.89 380 ARG B O 1
ATOM 7818 N N . SER B 1 381 ? -12.675 8.085 -29.176 1.00 28.06 381 SER B N 1
ATOM 7819 C CA . SER B 1 381 ? -12.618 6.681 -29.580 1.00 27.69 381 SER B CA 1
ATOM 7820 C C . SER B 1 381 ? -11.380 6.058 -28.959 1.00 27.31 381 SER B C 1
ATOM 7821 O O . SER B 1 381 ? -10.297 6.596 -29.090 1.00 26.62 381 SER B O 1
ATOM 7824 N N . ILE B 1 382 ? -11.557 4.951 -28.249 1.00 27.45 382 ILE B N 1
ATOM 7825 C CA . ILE B 1 382 ? -10.468 4.308 -27.534 1.00 27.40 382 ILE B CA 1
ATOM 7826 C C . ILE B 1 382 ? -10.531 2.800 -27.760 1.00 27.39 382 ILE B C 1
ATOM 7827 O O . ILE B 1 382 ? -11.549 2.163 -27.460 1.00 27.90 382 ILE B O 1
ATOM 7832 N N . MET B 1 383 ? -9.437 2.217 -28.249 1.00 27.55 383 MET B N 1
ATOM 7833 C CA . MET B 1 383 ? -9.347 0.744 -28.369 1.00 27.25 383 MET B CA 1
ATOM 7834 C C . MET B 1 383 ? -9.605 0.109 -26.995 1.00 27.31 383 MET B C 1
ATOM 7835 O O . MET B 1 383 ? -9.035 0.526 -25.990 1.00 26.99 383 MET B O 1
ATOM 7840 N N . ALA B 1 384 ? -10.505 -0.867 -26.946 1.00 27.18 384 ALA B N 1
ATOM 7841 C CA . ALA B 1 384 ? -10.963 -1.443 -25.680 1.00 26.72 384 ALA B CA 1
ATOM 7842 C C . ALA B 1 384 ? -9.836 -2.113 -24.869 1.00 25.91 384 ALA B C 1
ATOM 7843 O O . ALA B 1 384 ? -9.841 -2.071 -23.653 1.00 25.46 384 ALA B O 1
ATOM 7845 N N . GLY B 1 385 ? -8.875 -2.727 -25.548 1.00 26.38 385 GLY B N 1
ATOM 7846 C CA . GLY B 1 385 ? -7.745 -3.366 -24.855 1.00 26.34 385 GLY B CA 1
ATOM 7847 C C . GLY B 1 385 ? -6.991 -2.385 -23.976 1.00 27.46 385 GLY B C 1
ATOM 7848 O O . GLY B 1 385 ? -6.684 -2.686 -22.818 1.00 28.14 385 GLY B O 1
ATOM 7849 N N . THR B 1 386 ? -6.693 -1.214 -24.532 1.00 27.85 386 THR B N 1
ATOM 7850 C CA . THR B 1 386 ? -6.004 -0.134 -23.816 1.00 27.40 386 THR B CA 1
ATOM 7851 C C . THR B 1 386 ? -6.889 0.513 -22.769 1.00 27.61 386 THR B C 1
ATOM 7852 O O . THR B 1 386 ? -6.418 0.850 -21.683 1.00 27.00 386 THR B O 1
ATOM 7856 N N . LEU B 1 387 ? -8.169 0.682 -23.092 1.00 28.02 387 LEU B N 1
ATOM 7857 C CA . LEU B 1 387 ? -9.124 1.232 -22.139 1.00 28.12 387 LEU B CA 1
ATOM 7858 C C . LEU B 1 387 ? -9.113 0.459 -20.842 1.00 27.57 387 LEU B C 1
ATOM 7859 O O . LEU B 1 387 ? -9.237 1.055 -19.778 1.00 27.72 387 LEU B O 1
ATOM 7864 N N . PHE B 1 388 ? -8.951 -0.866 -20.936 1.00 27.38 388 PHE B N 1
ATOM 7865 C CA . PHE B 1 388 ? -9.008 -1.738 -19.759 1.00 27.10 388 PHE B CA 1
ATOM 7866 C C . PHE B 1 388 ? -7.645 -2.280 -19.324 1.00 27.29 388 PHE B C 1
ATOM 7867 O O . PHE B 1 388 ? -7.573 -3.241 -18.561 1.00 27.39 388 PHE B O 1
ATOM 7875 N N . ALA B 1 389 ? -6.591 -1.601 -19.775 1.00 26.89 389 ALA B N 1
ATOM 7876 C CA . ALA B 1 389 ? -5.202 -1.949 -19.512 1.00 27.59 389 ALA B CA 1
ATOM 7877 C C . ALA B 1 389 ? -4.651 -1.212 -18.301 1.00 27.84 389 ALA B C 1
ATOM 7878 O O . ALA B 1 389 ? -5.275 -0.272 -17.764 1.00 27.04 389 ALA B O 1
ATOM 7880 N N . ARG B 1 390 ? -3.458 -1.631 -17.895 1.00 28.01 390 ARG B N 1
ATOM 7881 C CA . ARG B 1 390 ? -2.705 -0.934 -16.858 1.00 28.67 390 ARG B CA 1
ATOM 7882 C C . ARG B 1 390 ? -1.737 0.052 -17.528 1.00 29.24 390 ARG B C 1
ATOM 7883 O O . ARG B 1 390 ? -1.197 -0.213 -18.628 1.00 27.97 390 ARG B O 1
ATOM 7891 N N . GLY B 1 391 ? -1.526 1.196 -16.886 1.00 28.92 391 GLY B N 1
ATOM 7892 C CA . GLY B 1 391 ? -0.571 2.175 -17.389 1.00 30.70 391 GLY B CA 1
ATOM 7893 C C . GLY B 1 391 ? 0.842 1.831 -16.987 1.00 31.85 391 GLY B C 1
ATOM 7894 O O . GLY B 1 391 ? 1.089 0.756 -16.432 1.00 31.90 391 GLY B O 1
ATOM 7895 N N . VAL B 1 392 ? 1.773 2.742 -17.256 1.00 32.65 392 VAL B N 1
ATOM 7896 C CA . VAL B 1 392 ? 3.198 2.484 -16.981 1.00 33.05 392 VAL B CA 1
ATOM 7897 C C . VAL B 1 392 ? 3.491 2.361 -15.474 1.00 33.32 392 VAL B C 1
ATOM 7898 O O . VAL B 1 392 ? 4.575 1.950 -15.077 1.00 33.90 392 VAL B O 1
ATOM 7902 N N . ASP B 1 393 ? 2.506 2.702 -14.651 1.00 33.69 393 ASP B N 1
ATOM 7903 C CA . ASP B 1 393 ? 2.605 2.556 -13.197 1.00 33.69 393 ASP B CA 1
ATOM 7904 C C . ASP B 1 393 ? 1.843 1.314 -12.707 1.00 33.17 393 ASP B C 1
ATOM 7905 O O . ASP B 1 393 ? 1.628 1.133 -11.500 1.00 33.46 393 ASP B O 1
ATOM 7910 N N . LEU B 1 394 ? 1.419 0.483 -13.657 1.00 33.05 394 LEU B N 1
ATOM 7911 C CA . LEU B 1 394 ? 0.665 -0.749 -13.406 1.00 32.79 394 LEU B CA 1
ATOM 7912 C C . LEU B 1 394 ? -0.679 -0.521 -12.710 1.00 32.96 394 LEU B C 1
ATOM 7913 O O . LEU B 1 394 ? -1.231 -1.430 -12.102 1.00 33.27 394 LEU B O 1
ATOM 7918 N N . GLN B 1 395 ? -1.191 0.702 -12.786 1.00 32.98 395 GLN B N 1
ATOM 7919 C CA . GLN B 1 395 ? -2.546 1.000 -12.317 1.00 33.01 395 GLN B CA 1
ATOM 7920 C C . GLN B 1 395 ? -3.497 0.991 -13.515 1.00 32.57 395 GLN B C 1
ATOM 7921 O O . GLN B 1 395 ? -3.116 1.429 -14.608 1.00 31.70 395 GLN B O 1
ATOM 7927 N N . PRO B 1 396 ? -4.727 0.463 -13.330 1.00 32.34 396 PRO B N 1
ATOM 7928 C CA . PRO B 1 396 ? -5.701 0.457 -14.440 1.00 32.32 396 PRO B CA 1
ATOM 7929 C C . PRO B 1 396 ? -5.990 1.894 -14.859 1.00 32.09 396 PRO B C 1
ATOM 7930 O O . PRO B 1 396 ? -6.319 2.710 -14.012 1.00 32.80 396 PRO B O 1
ATOM 7934 N N . MET B 1 397 ? -5.823 2.210 -16.140 1.00 31.61 397 MET B N 1
ATOM 7935 C CA . MET B 1 397 ? -5.887 3.596 -16.598 1.00 31.43 397 MET B CA 1
ATOM 7936 C C . MET B 1 397 ? -7.291 4.191 -16.526 1.00 31.38 397 MET B C 1
ATOM 7937 O O . MET B 1 397 ? -7.445 5.402 -16.438 1.00 30.95 397 MET B O 1
ATOM 7942 N N . ILE B 1 398 ? -8.295 3.324 -16.573 1.00 31.77 398 ILE B N 1
ATOM 7943 C CA . ILE B 1 398 ? -9.707 3.743 -16.622 1.00 32.95 398 ILE B CA 1
ATOM 7944 C C . ILE B 1 398 ? -10.177 4.492 -15.371 1.00 33.39 398 ILE B C 1
ATOM 7945 O O . ILE B 1 398 ? -11.091 5.312 -15.452 1.00 33.66 398 ILE B O 1
ATOM 7950 N N . GLN B 1 399 ? -9.521 4.228 -14.239 1.00 34.65 399 GLN B N 1
ATOM 7951 C CA . GLN B 1 399 ? -9.859 4.853 -12.954 1.00 35.73 399 GLN B CA 1
ATOM 7952 C C . GLN B 1 399 ? -9.695 6.361 -13.002 1.00 36.11 399 GLN B C 1
ATOM 7953 O O . GLN B 1 399 ? -10.626 7.110 -12.674 1.00 36.42 399 GLN B O 1
ATOM 7959 N N . THR B 1 400 ? -8.516 6.811 -13.421 1.00 36.43 400 THR B N 1
ATOM 7960 C CA . THR B 1 400 ? -8.256 8.238 -13.529 1.00 36.86 400 THR B CA 1
ATOM 7961 C C . THR B 1 400 ? -8.995 8.847 -14.718 1.00 36.95 400 THR B C 1
ATOM 7962 O O . THR B 1 400 ? -9.517 9.957 -14.615 1.00 37.56 400 THR B O 1
ATOM 7966 N N . PHE B 1 401 ? -9.077 8.109 -15.823 1.00 36.67 401 PHE B N 1
ATOM 7967 C CA . PHE B 1 401 ? -9.904 8.524 -16.965 1.00 36.96 401 PHE B CA 1
ATOM 7968 C C . PHE B 1 401 ? -11.354 8.829 -16.541 1.00 37.31 401 PHE B C 1
ATOM 7969 O O . PHE B 1 401 ? -11.886 9.890 -16.853 1.00 37.28 401 PHE B O 1
ATOM 7977 N N . LEU B 1 402 ? -11.982 7.899 -15.838 1.00 38.15 402 LEU B N 1
ATOM 7978 C CA . LEU B 1 402 ? -13.343 8.111 -15.375 1.00 39.84 402 LEU B CA 1
ATOM 7979 C C . LEU B 1 402 ? -13.425 9.288 -14.398 1.00 41.34 402 LEU B C 1
ATOM 7980 O O . LEU B 1 402 ? -14.280 10.162 -14.556 1.00 41.97 402 LEU B O 1
ATOM 7985 N N . ARG B 1 403 ? -12.521 9.332 -13.422 1.00 42.60 403 ARG B N 1
ATOM 7986 C CA . ARG B 1 403 ? -12.474 10.449 -12.473 1.00 44.60 403 ARG B CA 1
ATOM 7987 C C . ARG B 1 403 ? -12.452 11.824 -13.158 1.00 44.75 403 ARG B C 1
ATOM 7988 O O . ARG B 1 403 ? -13.222 12.708 -12.785 1.00 45.38 403 ARG B O 1
ATOM 7996 N N . THR B 1 404 ? -11.576 11.998 -14.153 1.00 45.18 404 THR B N 1
ATOM 7997 C CA A THR B 1 404 ? -11.486 13.264 -14.878 0.50 45.60 404 THR B CA 1
ATOM 7998 C CA B THR B 1 404 ? -11.469 13.245 -14.911 0.50 45.34 404 THR B CA 1
ATOM 7999 C C . THR B 1 404 ? -12.796 13.639 -15.564 1.00 45.80 404 THR B C 1
ATOM 8000 O O . THR B 1 404 ? -13.207 14.801 -15.514 1.00 45.76 404 THR B O 1
ATOM 8007 N N . HIS B 1 405 ? -13.454 12.659 -16.187 1.00 46.29 405 HIS B N 1
ATOM 8008 C CA . HIS B 1 405 ? -14.710 12.888 -16.904 1.00 47.03 405 HIS B CA 1
ATOM 8009 C C . HIS B 1 405 ? -15.931 13.080 -16.014 1.00 48.27 405 HIS B C 1
ATOM 8010 O O . HIS B 1 405 ? -16.840 13.830 -16.362 1.00 48.57 405 HIS B O 1
ATOM 8017 N N . TYR B 1 406 ? -15.964 12.391 -14.882 1.00 49.71 406 TYR B N 1
ATOM 8018 C CA . TYR B 1 406 ? -17.073 12.546 -13.954 1.00 51.51 406 TYR B CA 1
ATOM 8019 C C . TYR B 1 406 ? -16.826 13.675 -12.950 1.00 53.13 406 TYR B C 1
ATOM 8020 O O . TYR B 1 406 ? -17.691 13.988 -12.134 1.00 53.69 406 TYR B O 1
ATOM 8029 N N . GLY B 1 407 ? -15.651 14.302 -13.050 1.00 54.69 407 GLY B N 1
ATOM 8030 C CA . GLY B 1 407 ? -15.302 15.475 -12.254 1.00 56.37 407 GLY B CA 1
ATOM 8031 C C . GLY B 1 407 ? -15.043 15.138 -10.801 1.00 57.75 407 GLY B C 1
ATOM 8032 O O . GLY B 1 407 ? -14.688 16.015 -10.007 1.00 58.20 407 GLY B O 1
ATOM 8033 N N . GLU B 1 408 ? -15.220 13.863 -10.457 1.00 58.60 408 GLU B N 1
ATOM 8034 C CA . GLU B 1 408 ? -15.094 13.392 -9.081 1.00 59.72 408 GLU B CA 1
ATOM 8035 C C . GLU B 1 408 ? -14.832 11.888 -9.053 1.00 59.45 408 GLU B C 1
ATOM 8036 O O . GLU B 1 408 ? -15.080 11.190 -10.043 1.00 59.56 408 GLU B O 1
ATOM 8042 N N . ALA B 1 409 ? -14.336 11.403 -7.914 1.00 59.25 409 ALA B N 1
ATOM 8043 C CA . ALA B 1 409 ? -14.253 9.969 -7.652 1.00 58.59 409 ALA B CA 1
ATOM 8044 C C . ALA B 1 409 ? -15.648 9.351 -7.799 1.00 58.04 409 ALA B C 1
ATOM 8045 O O . ALA B 1 409 ? -16.597 9.771 -7.129 1.00 57.98 409 ALA B O 1
ATOM 8047 N N . LEU B 1 410 ? -15.771 8.382 -8.704 1.00 57.07 410 LEU B N 1
ATOM 8048 C CA . LEU B 1 410 ? -17.052 7.726 -8.958 1.00 56.13 410 LEU B CA 1
ATOM 8049 C C . LEU B 1 410 ? -17.418 6.789 -7.823 1.00 55.29 410 LEU B C 1
ATOM 8050 O O . LEU B 1 410 ? -16.613 5.944 -7.425 1.00 55.30 410 LEU B O 1
ATOM 8055 N N . ASP B 1 411 ? -18.638 6.929 -7.315 1.00 53.85 411 ASP B N 1
ATOM 8056 C CA . ASP B 1 411 ? -19.112 6.022 -6.291 1.00 52.92 411 ASP B CA 1
ATOM 8057 C C . ASP B 1 411 ? -19.479 4.683 -6.922 1.00 52.24 411 ASP B C 1
ATOM 8058 O O . ASP B 1 411 ? -19.306 4.488 -8.137 1.00 51.55 411 ASP B O 1
ATOM 8063 N N . ASP B 1 412 ? -19.969 3.761 -6.098 1.00 51.44 412 ASP B N 1
ATOM 8064 C CA . ASP B 1 412 ? -20.265 2.407 -6.559 1.00 50.99 412 ASP B CA 1
ATOM 8065 C C . ASP B 1 412 ? -21.323 2.383 -7.660 1.00 50.38 412 ASP B C 1
ATOM 8066 O O . ASP B 1 412 ? -21.158 1.689 -8.660 1.00 50.21 412 ASP B O 1
ATOM 8071 N N . ASN B 1 413 ? -22.393 3.155 -7.480 1.00 49.83 413 ASN B N 1
ATOM 8072 C CA . ASN B 1 413 ? -23.481 3.184 -8.452 1.00 49.11 413 ASN B CA 1
ATOM 8073 C C . ASN B 1 413 ? -23.043 3.750 -9.795 1.00 48.16 413 ASN B C 1
ATOM 8074 O O . ASN B 1 413 ? -23.510 3.292 -10.842 1.00 48.06 413 ASN B O 1
ATOM 8079 N N . ALA B 1 414 ? -22.151 4.741 -9.753 1.00 46.55 414 ALA B N 1
ATOM 8080 C CA . ALA B 1 414 ? -21.610 5.345 -10.968 1.00 45.32 414 ALA B CA 1
ATOM 8081 C C . ALA B 1 414 ? -20.809 4.328 -11.784 1.00 44.26 414 ALA B C 1
ATOM 8082 O O . ALA B 1 414 ? -20.972 4.265 -12.999 1.00 43.97 414 ALA B O 1
ATOM 8084 N N . LEU B 1 415 ? -19.969 3.530 -11.117 1.00 43.13 415 LEU B N 1
ATOM 8085 C CA . LEU B 1 415 ? -19.222 2.459 -11.788 1.00 42.51 415 LEU B CA 1
ATOM 8086 C C . LEU B 1 415 ? -20.173 1.415 -12.385 1.00 42.12 415 LEU B C 1
ATOM 8087 O O . LEU B 1 415 ? -20.018 0.998 -13.542 1.00 41.77 415 LEU B O 1
ATOM 8092 N N . LEU B 1 416 ? -21.150 1.006 -11.575 1.00 41.30 416 LEU B N 1
ATOM 8093 C CA . LEU B 1 416 ? -22.173 0.050 -11.966 1.00 41.25 416 LEU B CA 1
ATOM 8094 C C . LEU B 1 416 ? -22.968 0.490 -13.194 1.00 40.96 416 LEU B C 1
ATOM 8095 O O . LEU B 1 416 ? -23.226 -0.306 -14.090 1.00 40.24 416 LEU B O 1
ATOM 8100 N N . TYR B 1 417 ? -23.345 1.765 -13.219 1.00 40.97 417 TYR B N 1
ATOM 8101 C CA . TYR B 1 417 ? -24.122 2.329 -14.311 1.00 41.45 417 TYR B CA 1
ATOM 8102 C C . TYR B 1 417 ? -23.266 2.482 -15.586 1.00 39.86 417 TYR B C 1
ATOM 8103 O O . TYR B 1 417 ? -23.706 2.148 -16.691 1.00 39.87 417 TYR B O 1
ATOM 8112 N N . TRP B 1 418 ? -22.038 2.966 -15.434 1.00 37.92 418 TRP B N 1
ATOM 8113 C CA . TRP B 1 418 ? -21.082 2.994 -16.548 1.00 35.79 418 TRP B CA 1
ATOM 8114 C C . TRP B 1 418 ? -20.910 1.595 -17.150 1.00 34.90 418 TRP B C 1
ATOM 8115 O O . TRP B 1 418 ? -21.014 1.415 -18.369 1.00 33.69 418 TRP B O 1
ATOM 8126 N N . PHE B 1 419 ? -20.655 0.605 -16.288 1.00 34.29 419 PHE B N 1
ATOM 8127 C CA . PHE B 1 419 ? -20.475 -0.781 -16.742 1.00 33.47 419 PHE B CA 1
ATOM 8128 C C . PHE B 1 419 ? -21.688 -1.297 -17.507 1.00 33.90 419 PHE B C 1
ATOM 8129 O O . PHE B 1 419 ? -21.545 -1.909 -18.565 1.00 33.45 419 PHE B O 1
ATOM 8137 N N . ASP B 1 420 ? -22.877 -1.051 -16.962 1.00 34.35 420 ASP B N 1
ATOM 8138 C CA . ASP B 1 420 ? -24.128 -1.513 -17.566 1.00 35.26 420 ASP B CA 1
ATOM 8139 C C . ASP B 1 420 ? -24.276 -0.995 -19.004 1.00 34.73 420 ASP B C 1
ATOM 8140 O O . ASP B 1 420 ? -24.557 -1.763 -19.918 1.00 34.33 420 ASP B O 1
ATOM 8145 N N . ASP B 1 421 ? -24.073 0.308 -19.179 1.00 34.72 421 ASP B N 1
ATOM 8146 C CA . ASP B 1 421 ? -24.067 0.962 -20.480 1.00 34.55 421 ASP B CA 1
ATOM 8147 C C . ASP B 1 421 ? -23.034 0.370 -21.420 1.00 34.31 421 ASP B C 1
ATOM 8148 O O . ASP B 1 421 ? -23.322 0.099 -22.601 1.00 34.07 421 ASP B O 1
ATOM 8153 N N . TYR B 1 422 ? -21.828 0.162 -20.898 1.00 33.40 422 TYR B N 1
ATOM 8154 C CA . TYR B 1 422 ? -20.772 -0.462 -21.687 1.00 32.38 422 TYR B CA 1
ATOM 8155 C C . TYR B 1 422 ? -21.154 -1.863 -22.182 1.00 32.65 422 TYR B C 1
ATOM 8156 O O . TYR B 1 422 ? -21.141 -2.133 -23.398 1.00 33.02 422 TYR B O 1
ATOM 8165 N N . GLN B 1 423 ? -21.499 -2.755 -21.257 1.00 32.50 423 GLN B N 1
ATOM 8166 C CA . GLN B 1 423 ? -21.718 -4.163 -21.603 1.00 31.92 423 GLN B CA 1
ATOM 8167 C C . GLN B 1 423 ? -22.917 -4.387 -22.547 1.00 31.67 423 GLN B C 1
ATOM 8168 O O . GLN B 1 423 ? -22.897 -5.309 -23.363 1.00 30.50 423 GLN B O 1
ATOM 8174 N N . THR B 1 424 ? -23.932 -3.526 -22.448 1.00 30.71 424 THR B N 1
ATOM 8175 C CA A THR B 1 424 ? -25.099 -3.642 -23.318 0.60 30.84 424 THR B CA 1
ATOM 8176 C CA B THR B 1 424 ? -25.112 -3.598 -23.303 0.40 30.58 424 THR B CA 1
ATOM 8177 C C . THR B 1 424 ? -24.739 -3.306 -24.749 1.00 30.58 424 THR B C 1
ATOM 8178 O O . THR B 1 424 ? -25.243 -3.939 -25.671 1.00 30.54 424 THR B O 1
ATOM 8185 N N . ARG B 1 425 ? -23.873 -2.312 -24.928 1.00 30.20 425 ARG B N 1
ATOM 8186 C CA . ARG B 1 425 ? -23.453 -1.893 -26.253 1.00 30.25 425 ARG B CA 1
ATOM 8187 C C . ARG B 1 425 ? -22.502 -2.882 -26.921 1.00 30.26 425 ARG B C 1
ATOM 8188 O O . ARG B 1 425 ? -22.339 -2.856 -28.135 1.00 30.11 425 ARG B O 1
ATOM 8196 N N . LEU B 1 426 ? -21.880 -3.739 -26.115 1.00 29.90 426 LEU B N 1
ATOM 8197 C CA . LEU B 1 426 ? -21.075 -4.854 -26.620 1.00 29.98 426 LEU B CA 1
ATOM 8198 C C . LEU B 1 426 ? -21.942 -6.070 -26.936 1.00 29.87 426 LEU B C 1
ATOM 8199 O O . LEU B 1 426 ? -21.877 -6.629 -28.040 1.00 30.36 426 LEU B O 1
ATOM 8204 N N . LEU B 1 427 ? -22.757 -6.474 -25.965 1.00 29.95 427 LEU B N 1
ATOM 8205 C CA . LEU B 1 427 ? -23.464 -7.759 -26.039 1.00 30.05 427 LEU B CA 1
ATOM 8206 C C . LEU B 1 427 ? -24.578 -7.793 -27.059 1.00 30.02 427 LEU B C 1
ATOM 8207 O O . LEU B 1 427 ? -24.733 -8.770 -27.774 1.00 29.96 427 LEU B O 1
ATOM 8212 N N . ARG B 1 428 ? -25.358 -6.722 -27.120 1.00 30.02 428 ARG B N 1
ATOM 8213 C CA . ARG B 1 428 ? -26.483 -6.622 -28.049 1.00 31.04 428 ARG B CA 1
ATOM 8214 C C . ARG B 1 428 ? -26.139 -6.864 -29.530 1.00 30.25 428 ARG B C 1
ATOM 8215 O O . ARG B 1 428 ? -26.764 -7.729 -30.168 1.00 29.79 428 ARG B O 1
ATOM 8223 N N . PRO B 1 429 ? -25.193 -6.070 -30.099 1.00 29.15 429 PRO B N 1
ATOM 8224 C CA . PRO B 1 429 ? -24.863 -6.289 -31.500 1.00 29.11 429 PRO B CA 1
ATOM 8225 C C . PRO B 1 429 ? -24.314 -7.693 -31.725 1.00 29.10 429 PRO B C 1
ATOM 8226 O O . PRO B 1 429 ? -24.682 -8.334 -32.683 1.00 29.94 429 PRO B O 1
ATOM 8230 N N . VAL B 1 430 ? -23.451 -8.173 -30.836 1.00 29.55 430 VAL B N 1
ATOM 8231 C CA . VAL B 1 430 ? -22.753 -9.446 -31.067 1.00 29.68 430 VAL B CA 1
ATOM 8232 C C . VAL B 1 430 ? -23.750 -10.607 -31.040 1.00 30.43 430 VAL B C 1
ATOM 8233 O O . VAL B 1 430 ? -23.717 -11.481 -31.912 1.00 30.15 430 VAL B O 1
ATOM 8237 N N . LEU B 1 431 ? -24.648 -10.589 -30.055 1.00 30.64 431 LEU B N 1
ATOM 8238 C CA . LEU B 1 431 ? -25.599 -11.674 -29.886 1.00 30.31 431 LEU B CA 1
ATOM 8239 C C . LEU B 1 431 ? -26.731 -11.583 -30.902 1.00 30.74 431 LEU B C 1
ATOM 8240 O O . LEU B 1 431 ? -27.218 -12.617 -31.359 1.00 30.65 431 LEU B O 1
ATOM 8245 N N . SER B 1 432 ? -27.156 -10.363 -31.259 1.00 30.51 432 SER B N 1
ATOM 8246 C CA . SER B 1 432 ? -28.108 -10.205 -32.362 1.00 30.77 432 SER B CA 1
ATOM 8247 C C . SER B 1 432 ? -27.550 -10.779 -33.671 1.00 31.06 432 SER B C 1
ATOM 8248 O O . SER B 1 432 ? -28.211 -11.564 -34.347 1.00 31.24 432 SER B O 1
ATOM 8251 N N . LEU B 1 433 ? -26.317 -10.421 -34.007 1.00 31.24 433 LEU B N 1
ATOM 8252 C CA . LEU B 1 433 ? -25.688 -10.955 -35.210 1.00 31.66 433 LEU B CA 1
ATOM 8253 C C . LEU B 1 433 ? -25.593 -12.477 -35.170 1.00 32.06 433 LEU B C 1
ATOM 8254 O O . LEU B 1 433 ? -25.895 -13.125 -36.159 1.00 32.43 433 LEU B O 1
ATOM 8259 N N . PHE B 1 434 ? -25.183 -13.042 -34.035 1.00 32.45 434 PHE B N 1
ATOM 8260 C CA . PHE B 1 434 ? -25.006 -14.490 -33.949 1.00 33.48 434 PHE B CA 1
ATOM 8261 C C . PHE B 1 434 ? -26.345 -15.228 -34.034 1.00 33.86 434 PHE B C 1
ATOM 8262 O O . PHE B 1 434 ? -26.476 -16.169 -34.822 1.00 33.41 434 PHE B O 1
ATOM 8270 N N . PHE B 1 435 ? -27.329 -14.787 -33.246 1.00 34.32 435 PHE B N 1
ATOM 8271 C CA . PHE B 1 435 ? -28.599 -15.509 -33.168 1.00 35.28 435 PHE B CA 1
ATOM 8272 C C . PHE B 1 435 ? -29.579 -15.218 -34.296 1.00 35.30 435 PHE B C 1
ATOM 8273 O O . PHE B 1 435 ? -30.230 -16.146 -34.788 1.00 36.36 435 PHE B O 1
ATOM 8281 N N . ASN B 1 436 ? -29.686 -13.961 -34.715 1.00 34.60 436 ASN B N 1
ATOM 8282 C CA . ASN B 1 436 ? -30.588 -13.607 -35.808 1.00 34.10 436 ASN B CA 1
ATOM 8283 C C . ASN B 1 436 ? -30.036 -13.929 -37.199 1.00 34.14 436 ASN B C 1
ATOM 8284 O O . ASN B 1 436 ? -30.824 -14.155 -38.132 1.00 33.59 436 ASN B O 1
ATOM 8289 N N . HIS B 1 437 ? -28.702 -13.950 -37.350 1.00 33.48 437 HIS B N 1
ATOM 8290 C CA . HIS B 1 437 ? -28.088 -14.047 -38.701 1.00 32.83 437 HIS B CA 1
ATOM 8291 C C . HIS B 1 437 ? -27.009 -15.110 -38.902 1.00 32.88 437 HIS B C 1
ATOM 8292 O O . HIS B 1 437 ? -26.577 -15.353 -40.042 1.00 33.73 437 HIS B O 1
ATOM 8299 N N . GLY B 1 438 ? -26.563 -15.759 -37.826 1.00 32.02 438 GLY B N 1
ATOM 8300 C CA . GLY B 1 438 ? -25.491 -16.760 -37.959 1.00 31.51 438 GLY B CA 1
ATOM 8301 C C . GLY B 1 438 ? -24.130 -16.151 -38.261 1.00 31.08 438 GLY B C 1
ATOM 8302 O O . GLY B 1 438 ? -23.233 -16.822 -38.772 1.00 31.48 438 GLY B O 1
ATOM 8303 N N . VAL B 1 439 ? -23.972 -14.878 -37.911 1.00 30.77 439 VAL B N 1
ATOM 8304 C CA . VAL B 1 439 ? -22.729 -14.138 -38.120 1.00 29.73 439 VAL B CA 1
ATOM 8305 C C . VAL B 1 439 ? -21.909 -14.151 -36.823 1.00 30.00 439 VAL B C 1
ATOM 8306 O O . VAL B 1 439 ? -22.356 -13.659 -35.786 1.00 29.78 439 VAL B O 1
ATOM 8310 N N . VAL B 1 440 ? -20.707 -14.719 -36.894 1.00 29.26 440 VAL B N 1
ATOM 8311 C CA . VAL B 1 440 ? -19.829 -14.856 -35.745 1.00 29.31 440 VAL B CA 1
ATOM 8312 C C . VAL B 1 440 ? -18.724 -13.781 -35.770 1.00 30.09 440 VAL B C 1
ATOM 8313 O O . VAL B 1 440 ? -17.731 -13.936 -36.469 1.00 29.75 440 VAL B O 1
ATOM 8317 N N . MET B 1 441 ? -18.894 -12.699 -35.014 1.00 30.73 441 MET B N 1
ATOM 8318 C CA . MET B 1 441 ? -17.783 -11.755 -34.778 1.00 32.06 441 MET B CA 1
ATOM 8319 C C . MET B 1 441 ? -16.686 -12.389 -33.940 1.00 32.30 441 MET B C 1
ATOM 8320 O O . MET B 1 441 ? -16.863 -13.482 -33.404 1.00 32.76 441 MET B O 1
ATOM 8325 N N . GLU B 1 442 ? -15.565 -11.673 -33.800 1.00 32.11 442 GLU B N 1
ATOM 8326 C CA . GLU B 1 442 ? -14.562 -11.994 -32.791 1.00 31.97 442 GLU B CA 1
ATOM 8327 C C . GLU B 1 442 ? -14.357 -10.770 -31.883 1.00 30.56 442 GLU B C 1
ATOM 8328 O O . GLU B 1 442 ? -13.379 -10.032 -32.042 1.00 30.46 442 GLU B O 1
ATOM 8334 N N . PRO B 1 443 ? -15.287 -10.547 -30.934 1.00 29.66 443 PRO B N 1
ATOM 8335 C CA . PRO B 1 443 ? -15.355 -9.274 -30.189 1.00 28.75 443 PRO B CA 1
ATOM 8336 C C . PRO B 1 443 ? -14.405 -9.215 -28.988 1.00 28.45 443 PRO B C 1
ATOM 8337 O O . PRO B 1 443 ? -14.809 -8.865 -27.870 1.00 27.52 443 PRO B O 1
ATOM 8341 N N . HIS B 1 444 ? -13.145 -9.579 -29.221 1.00 27.67 444 HIS B N 1
ATOM 8342 C CA . HIS B 1 444 ? -12.133 -9.473 -28.193 1.00 26.76 444 HIS B CA 1
ATOM 8343 C C . HIS B 1 444 ? -11.680 -8.033 -28.072 1.00 26.33 444 HIS B C 1
ATOM 8344 O O . HIS B 1 444 ? -12.090 -7.179 -28.872 1.00 25.88 444 HIS B O 1
ATOM 8351 N N . LEU B 1 445 ? -10.843 -7.762 -27.082 1.00 26.07 445 LEU B N 1
ATOM 8352 C CA . LEU B 1 445 ? -10.485 -6.396 -26.690 1.00 25.94 445 LEU B CA 1
ATOM 8353 C C . LEU B 1 445 ? -9.844 -5.519 -27.771 1.00 26.57 445 LEU B C 1
ATOM 8354 O O . LEU B 1 445 ? -10.076 -4.302 -27.813 1.00 26.96 445 LEU B O 1
ATOM 8359 N N . GLN B 1 446 ? -9.047 -6.124 -28.638 1.00 26.58 446 GLN B N 1
ATOM 8360 C CA . GLN B 1 446 ? -8.440 -5.397 -29.736 1.00 27.19 446 GLN B CA 1
ATOM 8361 C C . GLN B 1 446 ? -9.379 -5.154 -30.947 1.00 27.22 446 GLN B C 1
ATOM 8362 O O . GLN B 1 446 ? -9.152 -4.215 -31.726 1.00 27.86 446 GLN B O 1
ATOM 8368 N N . ASN B 1 447 ? -10.426 -5.965 -31.104 1.00 26.90 447 ASN B N 1
ATOM 8369 C CA . ASN B 1 447 ? -11.411 -5.741 -32.164 1.00 26.68 447 ASN B CA 1
ATOM 8370 C C . ASN B 1 447 ? -12.534 -4.798 -31.751 1.00 26.55 447 ASN B C 1
ATOM 8371 O O . ASN B 1 447 ? -13.477 -4.617 -32.505 1.00 27.09 447 ASN B O 1
ATOM 8376 N N . SER B 1 448 ? -12.437 -4.201 -30.570 1.00 26.28 448 SER B N 1
ATOM 8377 C CA . SER B 1 448 ? -13.501 -3.317 -30.061 1.00 25.83 448 SER B CA 1
ATOM 8378 C C . SER B 1 448 ? -12.974 -1.930 -29.765 1.00 25.81 448 SER B C 1
ATOM 8379 O O . SER B 1 448 ? -11.853 -1.764 -29.250 1.00 26.22 448 SER B O 1
ATOM 8382 N N . VAL B 1 449 ? -13.767 -0.916 -30.095 1.00 26.38 449 VAL B N 1
ATOM 8383 C CA . VAL B 1 449 ? -13.378 0.456 -29.834 1.00 25.82 449 VAL B CA 1
ATOM 8384 C C . VAL B 1 449 ? -14.526 1.193 -29.149 1.00 26.88 449 VAL B C 1
ATOM 8385 O O . VAL B 1 449 ? -15.622 1.355 -29.723 1.00 25.80 449 VAL B O 1
ATOM 8389 N N . LEU B 1 450 ? -14.272 1.668 -27.934 1.00 26.62 450 LEU B N 1
ATOM 8390 C CA . LEU B 1 450 ? -15.293 2.452 -27.260 1.00 27.91 450 LEU B CA 1
ATOM 8391 C C . LEU B 1 450 ? -15.412 3.833 -27.903 1.00 27.44 450 LEU B C 1
ATOM 8392 O O . LEU B 1 450 ? -14.410 4.545 -28.061 1.00 27.83 450 LEU B O 1
ATOM 8397 N N . VAL B 1 451 ? -16.632 4.208 -28.262 1.00 27.02 451 VAL B N 1
ATOM 8398 C CA . VAL B 1 451 ? -16.921 5.608 -28.598 1.00 26.56 451 VAL B CA 1
ATOM 8399 C C . VAL B 1 451 ? -17.642 6.216 -27.397 1.00 27.33 451 VAL B C 1
ATOM 8400 O O . VAL B 1 451 ? -18.702 5.722 -26.999 1.00 27.69 451 VAL B O 1
ATOM 8404 N N . HIS B 1 452 ? -17.066 7.268 -26.813 1.00 27.76 452 HIS B N 1
ATOM 8405 C CA . HIS B 1 452 ? -17.637 7.857 -25.603 1.00 28.58 452 HIS B CA 1
ATOM 8406 C C . HIS B 1 452 ? -17.903 9.346 -25.779 1.00 29.40 452 HIS B C 1
ATOM 8407 O O . HIS B 1 452 ? -17.274 9.991 -26.607 1.00 28.94 452 HIS B O 1
ATOM 8414 N N . GLN B 1 453 ? -18.845 9.878 -24.995 1.00 30.58 453 GLN B N 1
ATOM 8415 C CA . GLN B 1 453 ? -19.133 11.305 -24.978 1.00 31.27 453 GLN B CA 1
ATOM 8416 C C . GLN B 1 453 ? -18.887 11.772 -23.562 1.00 31.86 453 GLN B C 1
ATOM 8417 O O . GLN B 1 453 ? -19.658 11.460 -22.663 1.00 32.37 453 GLN B O 1
ATOM 8423 N N . GLN B 1 454 ? -17.784 12.482 -23.364 1.00 32.78 454 GLN B N 1
ATOM 8424 C CA . GLN B 1 454 ? -17.391 12.907 -22.037 1.00 34.34 454 GLN B CA 1
ATOM 8425 C C . GLN B 1 454 ? -17.320 11.707 -21.065 1.00 33.43 454 GLN B C 1
ATOM 8426 O O . GLN B 1 454 ? -17.687 11.799 -19.876 1.00 32.87 454 GLN B O 1
ATOM 8432 N N . GLY B 1 455 ? -16.827 10.583 -21.591 1.00 32.61 455 GLY B N 1
ATOM 8433 C CA . GLY B 1 455 ? -16.646 9.375 -20.809 1.00 32.27 455 GLY B CA 1
ATOM 8434 C C . GLY B 1 455 ? -17.830 8.424 -20.765 1.00 32.50 455 GLY B C 1
ATOM 8435 O O . GLY B 1 455 ? -17.665 7.256 -20.391 1.00 32.38 455 GLY B O 1
ATOM 8436 N N . ARG B 1 456 ? -19.017 8.898 -21.153 1.00 32.32 456 ARG B N 1
ATOM 8437 C CA . ARG B 1 456 ? -20.217 8.054 -21.160 1.00 32.71 456 ARG B CA 1
ATOM 8438 C C . ARG B 1 456 ? -20.220 7.209 -22.417 1.00 32.55 456 ARG B C 1
ATOM 8439 O O . ARG B 1 456 ? -20.114 7.759 -23.524 1.00 32.64 456 ARG B O 1
ATOM 8447 N N . PRO B 1 457 ? -20.327 5.872 -22.257 1.00 32.20 457 PRO B N 1
ATOM 8448 C CA . PRO B 1 457 ? -20.320 4.943 -23.389 1.00 31.87 457 PRO B CA 1
ATOM 8449 C C . PRO B 1 457 ? -21.438 5.230 -24.376 1.00 31.31 457 PRO B C 1
ATOM 8450 O O . PRO B 1 457 ? -22.591 5.288 -23.994 1.00 31.02 457 PRO B O 1
ATOM 8454 N N . GLN B 1 458 ? -21.080 5.403 -25.640 1.00 30.85 458 GLN B N 1
ATOM 8455 C CA . GLN B 1 458 ? -22.056 5.684 -26.688 1.00 30.45 458 GLN B CA 1
ATOM 8456 C C . GLN B 1 458 ? -22.250 4.446 -27.558 1.00 30.06 458 GLN B C 1
ATOM 8457 O O . GLN B 1 458 ? -23.377 3.976 -27.741 1.00 30.10 458 GLN B O 1
ATOM 8463 N N . GLN B 1 459 ? -21.139 3.900 -28.060 1.00 29.71 459 GLN B N 1
ATOM 8464 C CA . GLN B 1 459 ? -21.138 2.738 -28.947 1.00 29.08 459 GLN B CA 1
ATOM 8465 C C . GLN B 1 459 ? -19.869 1.917 -28.695 1.00 28.90 459 GLN B C 1
ATOM 8466 O O . GLN B 1 459 ? -18.837 2.464 -28.266 1.00 27.81 459 GLN B O 1
ATOM 8472 N N . VAL B 1 460 ? -19.944 0.609 -28.952 1.00 27.87 460 VAL B N 1
ATOM 8473 C CA . VAL B 1 460 ? -18.731 -0.206 -28.989 1.00 27.31 460 VAL B CA 1
ATOM 8474 C C . VAL B 1 460 ? -18.563 -0.664 -30.432 1.00 26.60 460 VAL B C 1
ATOM 8475 O O . VAL B 1 460 ? -19.168 -1.635 -30.861 1.00 26.99 460 VAL B O 1
ATOM 8479 N N . LEU B 1 461 ? -17.757 0.071 -31.181 1.00 25.94 461 LEU B N 1
ATOM 8480 C CA . LEU B 1 461 ? -17.517 -0.238 -32.573 1.00 25.74 461 LEU B CA 1
ATOM 8481 C C . LEU B 1 461 ? -16.768 -1.570 -32.645 1.00 25.93 461 LEU B C 1
ATOM 8482 O O . LEU B 1 461 ? -15.844 -1.817 -31.847 1.00 26.07 461 LEU B O 1
ATOM 8487 N N . LEU B 1 462 ? -17.164 -2.429 -33.580 1.00 26.63 462 LEU B N 1
ATOM 8488 C CA . LEU B 1 462 ? -16.451 -3.699 -33.812 1.00 27.32 462 LEU B CA 1
ATOM 8489 C C . LEU B 1 462 ? -15.731 -3.674 -35.141 1.00 28.01 462 LEU B C 1
ATOM 8490 O O . LEU B 1 462 ? -16.208 -3.078 -36.103 1.00 27.06 462 LEU B O 1
ATOM 8495 N N . ARG B 1 463 ? -14.572 -4.322 -35.204 1.00 28.83 463 ARG B N 1
ATOM 8496 C CA . ARG B 1 463 ? -13.831 -4.366 -36.461 1.00 29.95 463 ARG B CA 1
ATOM 8497 C C . ARG B 1 463 ? -13.238 -5.749 -36.727 1.00 31.07 463 ARG B C 1
ATOM 8498 O O . ARG B 1 463 ? -13.300 -6.638 -35.864 1.00 31.71 463 ARG B O 1
ATOM 8506 N N . ASP B 1 464 ? -12.701 -5.908 -37.941 1.00 32.67 464 ASP B N 1
ATOM 8507 C CA . ASP B 1 464 ? -11.846 -7.025 -38.362 1.00 33.68 464 ASP B CA 1
ATOM 8508 C C . ASP B 1 464 ? -12.633 -8.135 -39.030 1.00 34.94 464 ASP B C 1
ATOM 8509 O O . ASP B 1 464 ? -12.896 -9.187 -38.437 1.00 36.22 464 ASP B O 1
ATOM 8514 N N . PHE B 1 465 ? -12.968 -7.905 -40.291 1.00 35.24 465 PHE B N 1
ATOM 8515 C CA . PHE B 1 465 ? -13.793 -8.823 -41.046 1.00 36.68 465 PHE B CA 1
ATOM 8516 C C . PHE B 1 465 ? -13.119 -10.166 -41.296 1.00 38.51 465 PHE B C 1
ATOM 8517 O O . PHE B 1 465 ? -13.804 -11.166 -41.501 1.00 38.81 465 PHE B O 1
ATOM 8525 N N . GLU B 1 466 ? -11.782 -10.187 -41.254 1.00 40.45 466 GLU B N 1
ATOM 8526 C CA . GLU B 1 466 ? -11.009 -11.411 -41.441 1.00 42.61 466 GLU B CA 1
ATOM 8527 C C . GLU B 1 466 ? -11.365 -12.408 -40.355 1.00 42.45 466 GLU B C 1
ATOM 8528 O O . GLU B 1 466 ? -11.386 -13.624 -40.586 1.00 44.08 466 GLU B O 1
ATOM 8534 N N . GLY B 1 467 ? -11.681 -11.894 -39.177 1.00 41.78 467 GLY B N 1
ATOM 8535 C CA . GLY B 1 467 ? -12.149 -12.739 -38.099 1.00 40.79 467 GLY B CA 1
ATOM 8536 C C . GLY B 1 467 ? -13.551 -13.306 -38.250 1.00 39.50 467 GLY B C 1
ATOM 8537 O O . GLY B 1 467 ? -13.896 -14.282 -37.569 1.00 40.06 467 GLY B O 1
ATOM 8538 N N . VAL B 1 468 ? -14.365 -12.703 -39.116 1.00 37.88 468 VAL B N 1
ATOM 8539 C CA . VAL B 1 468 ? -15.792 -13.026 -39.161 1.00 35.90 468 VAL B CA 1
ATOM 8540 C C . VAL B 1 468 ? -16.053 -14.399 -39.798 1.00 35.72 468 VAL B C 1
ATOM 8541 O O . VAL B 1 468 ? -15.493 -14.740 -40.856 1.00 34.89 468 VAL B O 1
ATOM 8545 N N . LYS B 1 469 ? -16.889 -15.181 -39.119 1.00 34.73 469 LYS B N 1
ATOM 8546 C CA . LYS B 1 469 ? -17.297 -16.505 -39.592 1.00 34.17 469 LYS B CA 1
ATOM 8547 C C . LYS B 1 469 ? -18.814 -16.574 -39.731 1.00 33.66 469 LYS B C 1
ATOM 8548 O O . LYS B 1 469 ? -19.544 -15.749 -39.178 1.00 33.29 469 LYS B O 1
ATOM 8554 N N . LEU B 1 470 ? -19.276 -17.566 -40.483 1.00 33.52 470 LEU B N 1
ATOM 8555 C CA . LEU B 1 470 ? -20.684 -17.749 -40.762 1.00 32.94 470 LEU B CA 1
ATOM 8556 C C . LEU B 1 470 ? -21.090 -19.182 -40.402 1.00 33.77 470 LEU B C 1
ATOM 8557 O O . LEU B 1 470 ? -20.439 -20.136 -40.837 1.00 33.58 470 LEU B O 1
ATOM 8562 N N . THR B 1 471 ? -22.155 -19.330 -39.617 1.00 34.55 471 THR B N 1
ATOM 8563 C CA . THR B 1 471 ? -22.547 -20.653 -39.099 1.00 35.87 471 THR B CA 1
ATOM 8564 C C . THR B 1 471 ? -23.130 -21.573 -40.177 1.00 36.73 471 THR B C 1
ATOM 8565 O O . THR B 1 471 ? -23.844 -21.109 -41.082 1.00 36.94 471 THR B O 1
ATOM 8569 N N . ASP B 1 472 ? -22.842 -22.874 -40.054 1.00 38.27 472 ASP B N 1
ATOM 8570 C CA . ASP B 1 472 ? -23.350 -23.891 -40.991 1.00 39.49 472 ASP B CA 1
ATOM 8571 C C . ASP B 1 472 ? -24.876 -23.910 -41.160 1.00 39.86 472 ASP B C 1
ATOM 8572 O O . ASP B 1 472 ? -25.373 -24.170 -42.255 1.00 40.21 472 ASP B O 1
ATOM 8577 N N . ASP B 1 473 ? -25.611 -23.603 -40.092 1.00 39.94 473 ASP B N 1
ATOM 8578 C CA . ASP B 1 473 ? -27.064 -23.706 -40.101 1.00 40.23 473 ASP B CA 1
ATOM 8579 C C . ASP B 1 473 ? -27.792 -22.419 -40.506 1.00 40.46 473 ASP B C 1
ATOM 8580 O O . ASP B 1 473 ? -28.967 -22.472 -40.871 1.00 39.84 473 ASP B O 1
ATOM 8585 N N . LEU B 1 474 ? -27.108 -21.272 -40.433 1.00 40.12 474 LEU B N 1
ATOM 8586 C CA . LEU B 1 474 ? -27.757 -19.980 -40.701 1.00 40.07 474 LEU B CA 1
ATOM 8587 C C . LEU B 1 474 ? -26.896 -19.016 -41.549 1.00 39.93 474 LEU B C 1
ATOM 8588 O O . LEU B 1 474 ? -27.272 -18.685 -42.676 1.00 39.99 474 LEU B O 1
ATOM 8593 N N . GLY B 1 475 ? -25.747 -18.588 -41.020 1.00 39.25 475 GLY B N 1
ATOM 8594 C CA . GLY B 1 475 ? -24.908 -17.571 -41.671 1.00 39.12 475 GLY B CA 1
ATOM 8595 C C . GLY B 1 475 ? -24.378 -17.904 -43.063 1.00 39.14 475 GLY B C 1
ATOM 8596 O O . GLY B 1 475 ? -24.406 -17.062 -43.967 1.00 38.85 475 GLY B O 1
ATOM 8597 N N . ILE B 1 476 ? -23.891 -19.132 -43.238 1.00 39.43 476 ILE B N 1
ATOM 8598 C CA . ILE B 1 476 ? -23.316 -19.546 -44.525 1.00 39.87 476 ILE B CA 1
ATOM 8599 C C . ILE B 1 476 ? -24.304 -19.475 -45.715 1.00 40.52 476 ILE B C 1
ATOM 8600 O O . ILE B 1 476 ? -23.872 -19.393 -46.865 1.00 40.34 476 ILE B O 1
ATOM 8605 N N . ARG B 1 477 ? -25.611 -19.494 -45.431 1.00 41.17 477 ARG B N 1
ATOM 8606 C CA . ARG B 1 477 ? -26.662 -19.319 -46.452 1.00 41.97 477 ARG B CA 1
ATOM 8607 C C . ARG B 1 477 ? -26.609 -17.955 -47.153 1.00 41.91 477 ARG B C 1
ATOM 8608 O O . ARG B 1 477 ? -27.249 -17.750 -48.190 1.00 41.54 477 ARG B O 1
ATOM 8616 N N . TYR B 1 478 ? -25.888 -17.008 -46.567 1.00 41.49 478 TYR B N 1
ATOM 8617 C CA . TYR B 1 478 ? -25.702 -15.719 -47.215 1.00 41.82 478 TYR B CA 1
ATOM 8618 C C . TYR B 1 478 ? -24.638 -15.798 -48.308 1.00 42.12 478 TYR B C 1
ATOM 8619 O O . TYR B 1 478 ? -24.535 -14.895 -49.135 1.00 42.72 478 TYR B O 1
ATOM 8628 N N . ILE B 1 479 ? -23.859 -16.878 -48.321 1.00 42.70 479 ILE B N 1
ATOM 8629 C CA . ILE B 1 479 ? -22.850 -17.104 -49.377 1.00 43.36 479 ILE B CA 1
ATOM 8630 C C . ILE B 1 479 ? -23.472 -17.711 -50.652 1.00 43.64 479 ILE B C 1
ATOM 8631 O O . ILE B 1 479 ? -24.127 -18.752 -50.596 1.00 43.57 479 ILE B O 1
ATOM 8636 N N . ASP B 1 480 ? -23.264 -17.045 -51.787 1.00 43.86 480 ASP B N 1
ATOM 8637 C CA . ASP B 1 480 ? -23.791 -17.484 -53.091 1.00 44.34 480 ASP B CA 1
ATOM 8638 C C . ASP B 1 480 ? -23.187 -18.797 -53.564 1.00 44.06 480 ASP B C 1
ATOM 8639 O O . ASP B 1 480 ? -22.038 -19.109 -53.244 1.00 43.63 480 ASP B O 1
ATOM 8644 N N . ASP B 1 481 ? -23.955 -19.542 -54.361 1.00 43.77 481 ASP B N 1
ATOM 8645 C CA . ASP B 1 481 ? -23.516 -20.857 -54.844 1.00 43.43 481 ASP B CA 1
ATOM 8646 C C . ASP B 1 481 ? -22.326 -20.792 -55.810 1.00 42.81 481 ASP B C 1
ATOM 8647 O O . ASP B 1 481 ? -21.669 -21.808 -56.053 1.00 42.52 481 ASP B O 1
ATOM 8652 N N . ASP B 1 482 ? -22.022 -19.601 -56.325 1.00 42.11 482 ASP B N 1
ATOM 8653 C CA . ASP B 1 482 ? -20.898 -19.434 -57.259 1.00 41.98 482 ASP B CA 1
ATOM 8654 C C . ASP B 1 482 ? -19.580 -19.026 -56.613 1.00 41.02 482 ASP B C 1
ATOM 8655 O O . ASP B 1 482 ? -18.606 -18.751 -57.310 1.00 40.94 482 ASP B O 1
ATOM 8660 N N . ILE B 1 483 ? -19.553 -18.974 -55.286 1.00 40.05 483 ILE B N 1
ATOM 8661 C CA . ILE B 1 483 ? -18.344 -18.602 -54.570 1.00 39.17 483 ILE B CA 1
ATOM 8662 C C . ILE B 1 483 ? -17.377 -19.786 -54.610 1.00 38.52 483 ILE B C 1
ATOM 8663 O O . ILE B 1 483 ? -17.798 -20.946 -54.576 1.00 37.48 483 ILE B O 1
ATOM 8668 N N . HIS B 1 484 ? -16.085 -19.499 -54.723 1.00 37.55 484 HIS B N 1
ATOM 8669 C CA . HIS B 1 484 ? -15.076 -20.550 -54.657 1.00 37.13 484 HIS B CA 1
ATOM 8670 C C . HIS B 1 484 ? -15.190 -21.358 -53.350 1.00 37.00 484 HIS B C 1
ATOM 8671 O O . HIS B 1 484 ? -15.246 -20.780 -52.263 1.00 36.30 484 HIS B O 1
ATOM 8678 N N . PRO B 1 485 ? -15.248 -22.706 -53.454 1.00 37.15 485 PRO B N 1
ATOM 8679 C CA . PRO B 1 485 ? -15.289 -23.553 -52.256 1.00 36.85 485 PRO B CA 1
ATOM 8680 C C . PRO B 1 485 ? -14.247 -23.234 -51.181 1.00 36.61 485 PRO B C 1
ATOM 8681 O O . PRO B 1 485 ? -14.546 -23.384 -49.999 1.00 37.09 485 PRO B O 1
ATOM 8685 N N . ARG B 1 486 ? -13.045 -22.806 -51.565 1.00 35.95 486 ARG B N 1
ATOM 8686 C CA . ARG B 1 486 ? -12.025 -22.469 -50.564 1.00 35.34 486 ARG B CA 1
ATOM 8687 C C . ARG B 1 486 ? -12.409 -21.221 -49.762 1.00 35.09 486 ARG B C 1
ATOM 8688 O O . ARG B 1 486 ? -12.062 -21.110 -48.592 1.00 35.65 486 ARG B O 1
ATOM 8696 N N . VAL B 1 487 ? -13.123 -20.296 -50.395 1.00 34.58 487 VAL B N 1
ATOM 8697 C CA . VAL B 1 487 ? -13.579 -19.074 -49.730 1.00 34.40 487 VAL B CA 1
ATOM 8698 C C . VAL B 1 487 ? -14.721 -19.412 -48.761 1.00 34.47 487 VAL B C 1
ATOM 8699 O O . VAL B 1 487 ? -14.676 -19.042 -47.593 1.00 34.36 487 VAL B O 1
ATOM 8703 N N . ARG B 1 488 ? -15.717 -20.158 -49.237 1.00 34.49 488 ARG B N 1
ATOM 8704 C CA . ARG B 1 488 ? -16.773 -20.681 -48.362 1.00 34.38 488 ARG B CA 1
ATOM 8705 C C . ARG B 1 488 ? -16.220 -21.458 -47.167 1.00 34.03 488 ARG B C 1
ATOM 8706 O O . ARG B 1 488 ? -16.739 -21.343 -46.061 1.00 33.92 488 ARG B O 1
ATOM 8714 N N . GLN B 1 489 ? -15.189 -22.267 -47.398 1.00 33.85 489 GLN B N 1
ATOM 8715 C CA . GLN B 1 489 ? -14.576 -23.049 -46.331 1.00 34.54 489 GLN B CA 1
ATOM 8716 C C . GLN B 1 489 ? -13.926 -22.173 -45.245 1.00 34.90 489 GLN B C 1
ATOM 8717 O O . GLN B 1 489 ? -14.072 -22.429 -44.039 1.00 35.17 489 GLN B O 1
ATOM 8723 N N . SER B 1 490 ? -13.192 -21.153 -45.688 1.00 34.89 490 SER B N 1
ATOM 8724 C CA . SER B 1 490 ? -12.554 -20.177 -44.806 1.00 35.71 490 SER B CA 1
ATOM 8725 C C . SER B 1 490 ? -13.568 -19.439 -43.915 1.00 35.73 490 SER B C 1
ATOM 8726 O O . SER B 1 490 ? -13.272 -19.076 -42.773 1.00 35.85 490 SER B O 1
ATOM 8729 N N . LEU B 1 491 ? -14.762 -19.220 -44.451 1.00 36.00 491 LEU B N 1
ATOM 8730 C CA . LEU B 1 491 ? -15.833 -18.540 -43.721 1.00 36.22 491 LEU B CA 1
ATOM 8731 C C . LEU B 1 491 ? -16.609 -19.447 -42.766 1.00 36.52 491 LEU B C 1
ATOM 8732 O O . LEU B 1 491 ? -17.165 -18.976 -41.780 1.00 36.66 491 LEU B O 1
ATOM 8737 N N . LEU B 1 492 ? -16.661 -20.741 -43.064 1.00 36.65 492 LEU B N 1
ATOM 8738 C CA . LEU B 1 492 ? -17.561 -21.644 -42.337 1.00 37.12 492 LEU B CA 1
ATOM 8739 C C . LEU B 1 492 ? -17.117 -22.025 -40.924 1.00 37.24 492 LEU B C 1
ATOM 8740 O O . LEU B 1 492 ? -16.021 -22.569 -40.724 1.00 37.31 492 LEU B O 1
ATOM 8745 N N . TYR B 1 493 ? -18.002 -21.763 -39.962 1.00 37.18 493 TYR B N 1
ATOM 8746 C CA . TYR B 1 493 ? -17.908 -22.334 -38.617 1.00 37.48 493 TYR B CA 1
ATOM 8747 C C . TYR B 1 493 ? -19.173 -23.147 -38.334 1.00 37.48 493 TYR B C 1
ATOM 8748 O O . TYR B 1 493 ? -20.257 -22.796 -38.810 1.00 37.93 493 TYR B O 1
ATOM 8757 N N . SER B 1 494 ? -19.053 -24.214 -37.548 1.00 37.45 494 SER B N 1
ATOM 8758 C CA . SER B 1 494 ? -20.244 -24.851 -36.987 1.00 37.59 494 SER B CA 1
ATOM 8759 C C . SER B 1 494 ? -20.850 -23.891 -35.973 1.00 37.76 494 SER B C 1
ATOM 8760 O O . SER B 1 494 ? -20.135 -23.055 -35.402 1.00 37.67 494 SER B O 1
ATOM 8763 N N . ARG B 1 495 ? -22.155 -24.004 -35.749 1.00 38.01 495 ARG B N 1
ATOM 8764 C CA . ARG B 1 495 ? -22.841 -23.180 -34.764 1.00 38.15 495 ARG B CA 1
ATOM 8765 C C . ARG B 1 495 ? -22.156 -23.280 -33.394 1.00 38.77 495 ARG B C 1
ATOM 8766 O O . ARG B 1 495 ? -22.047 -22.277 -32.682 1.00 37.92 495 ARG B O 1
ATOM 8774 N N . GLU B 1 496 ? -21.662 -24.481 -33.057 1.00 39.61 496 GLU B N 1
ATOM 8775 C CA . GLU B 1 496 ? -20.932 -24.718 -31.809 1.00 40.47 496 GLU B CA 1
ATOM 8776 C C . GLU B 1 496 ? -19.575 -24.024 -31.763 1.00 39.96 496 GLU B C 1
ATOM 8777 O O . GLU B 1 496 ? -19.231 -23.434 -30.747 1.00 40.42 496 GLU B O 1
ATOM 8783 N N . GLN B 1 497 ? -18.796 -24.105 -32.839 1.00 39.74 497 GLN B N 1
ATOM 8784 C CA . GLN B 1 497 ? -17.556 -23.322 -32.941 1.00 39.29 497 GLN B CA 1
ATOM 8785 C C . GLN B 1 497 ? -17.822 -21.814 -32.794 1.00 38.27 497 GLN B C 1
ATOM 8786 O O . GLN B 1 497 ? -17.111 -21.113 -32.071 1.00 38.30 497 GLN B O 1
ATOM 8792 N N . GLY B 1 498 ? -18.836 -21.330 -33.502 1.00 36.60 498 GLY B N 1
ATOM 8793 C CA . GLY B 1 498 ? -19.256 -19.943 -33.414 1.00 36.09 498 GLY B CA 1
ATOM 8794 C C . GLY B 1 498 ? -19.563 -19.537 -31.988 1.00 35.37 498 GLY B C 1
ATOM 8795 O O . GLY B 1 498 ? -19.082 -18.508 -31.529 1.00 35.36 498 GLY B O 1
ATOM 8796 N N . TRP B 1 499 ? -20.331 -20.361 -31.274 1.00 34.69 499 TRP B N 1
ATOM 8797 C CA . TRP B 1 499 ? -20.762 -20.015 -29.913 1.00 34.61 499 TRP B CA 1
ATOM 8798 C C . TRP B 1 499 ? -19.625 -20.014 -28.890 1.00 34.49 499 TRP B C 1
ATOM 8799 O O . TRP B 1 499 ? -19.585 -19.153 -28.011 1.00 34.56 499 TRP B O 1
ATOM 8810 N N . ASN B 1 500 ? -18.729 -20.997 -28.995 1.00 34.70 500 ASN B N 1
ATOM 8811 C CA . ASN B 1 500 ? -17.522 -21.053 -28.168 1.00 35.17 500 ASN B CA 1
ATOM 8812 C C . ASN B 1 500 ? -16.614 -19.837 -28.340 1.00 35.26 500 ASN B C 1
ATOM 8813 O O . ASN B 1 500 ? -16.067 -19.339 -27.361 1.00 35.87 500 ASN B O 1
ATOM 8818 N N . ARG B 1 501 ? -16.425 -19.372 -29.574 1.00 35.17 501 ARG B N 1
ATOM 8819 C CA . ARG B 1 501 ? -15.647 -18.155 -29.795 1.00 36.16 501 ARG B CA 1
ATOM 8820 C C . ARG B 1 501 ? -16.349 -16.928 -29.170 1.00 35.75 501 ARG B C 1
ATOM 8821 O O . ARG B 1 501 ? -15.716 -16.108 -28.484 1.00 36.37 501 ARG B O 1
ATOM 8829 N N . ILE B 1 502 ? -17.648 -16.814 -29.421 1.00 35.35 502 ILE B N 1
ATOM 8830 C CA . ILE B 1 502 ? -18.464 -15.707 -28.909 1.00 34.87 502 ILE B CA 1
ATOM 8831 C C . ILE B 1 502 ? -18.397 -15.661 -27.370 1.00 34.87 502 ILE B C 1
ATOM 8832 O O . ILE B 1 502 ? -18.239 -14.588 -26.767 1.00 34.55 502 ILE B O 1
ATOM 8837 N N . MET B 1 503 ? -18.518 -16.845 -26.765 1.00 34.24 503 MET B N 1
ATOM 8838 C CA . MET B 1 503 ? -18.484 -17.036 -25.320 1.00 34.74 503 MET B CA 1
ATOM 8839 C C . MET B 1 503 ? -17.136 -16.596 -24.775 1.00 32.81 503 MET B C 1
ATOM 8840 O O . MET B 1 503 ? -17.053 -15.777 -23.861 1.00 32.63 503 MET B O 1
ATOM 8845 N N . TYR B 1 504 ? -16.077 -17.154 -25.335 1.00 31.61 504 TYR B N 1
ATOM 8846 C CA . TYR B 1 504 ? -14.742 -16.795 -24.911 1.00 30.21 504 TYR B CA 1
ATOM 8847 C C . TYR B 1 504 ? -14.475 -15.311 -25.086 1.00 29.79 504 TYR B C 1
ATOM 8848 O O . TYR B 1 504 ? -13.992 -14.661 -24.168 1.00 29.91 504 TYR B O 1
ATOM 8857 N N . CYS B 1 505 ? -14.749 -14.782 -26.271 1.00 28.98 505 CYS B N 1
ATOM 8858 C CA . CYS B 1 505 ? -14.425 -13.378 -26.545 1.00 30.08 505 CYS B CA 1
ATOM 8859 C C . CYS B 1 505 ? -15.206 -12.419 -25.672 1.00 29.32 505 CYS B C 1
ATOM 8860 O O . CYS B 1 505 ? -14.640 -11.486 -25.161 1.00 29.34 505 CYS B O 1
ATOM 8863 N N . LEU B 1 506 ? -16.506 -12.657 -25.523 1.00 29.83 506 LEU B N 1
ATOM 8864 C CA . LEU B 1 506 ? -17.392 -11.683 -24.857 1.00 29.34 506 LEU B CA 1
ATOM 8865 C C . LEU B 1 506 ? -17.155 -11.607 -23.355 1.00 29.54 506 LEU B C 1
ATOM 8866 O O . LEU B 1 506 ? -17.103 -10.510 -22.784 1.00 29.66 506 LEU B O 1
ATOM 8871 N N . PHE B 1 507 ? -17.031 -12.775 -22.726 1.00 29.17 507 PHE B N 1
ATOM 8872 C CA . PHE B 1 507 ? -17.092 -12.887 -21.268 1.00 29.20 507 PHE B CA 1
ATOM 8873 C C . PHE B 1 507 ? -15.745 -13.029 -20.635 1.00 29.38 507 PHE B C 1
ATOM 8874 O O . PHE B 1 507 ? -15.500 -12.463 -19.590 1.00 29.36 507 PHE B O 1
ATOM 8882 N N . ILE B 1 508 ? -14.862 -13.792 -21.267 1.00 30.11 508 ILE B N 1
ATOM 8883 C CA . ILE B 1 508 ? -13.576 -14.062 -20.659 1.00 30.39 508 ILE B CA 1
ATOM 8884 C C . ILE B 1 508 ? -12.485 -13.107 -21.139 1.00 30.15 508 ILE B C 1
ATOM 8885 O O . ILE B 1 508 ? -11.779 -12.503 -20.325 1.00 31.07 508 ILE B O 1
ATOM 8890 N N . ASN B 1 509 ? -12.368 -12.916 -22.439 1.00 29.00 509 ASN B N 1
ATOM 8891 C CA . ASN B 1 509 ? -11.331 -12.030 -22.941 1.00 28.04 509 ASN B CA 1
ATOM 8892 C C . ASN B 1 509 ? -11.684 -10.563 -22.672 1.00 27.76 509 ASN B C 1
ATOM 8893 O O . ASN B 1 509 ? -10.814 -9.769 -22.360 1.00 27.83 509 ASN B O 1
ATOM 8898 N N . HIS B 1 510 ? -12.969 -10.231 -22.747 1.00 27.25 510 HIS B N 1
ATOM 8899 C CA . HIS B 1 510 ? -13.409 -8.833 -22.819 1.00 26.91 510 HIS B CA 1
ATOM 8900 C C . HIS B 1 510 ? -14.068 -8.346 -21.506 1.00 26.91 510 HIS B C 1
ATOM 8901 O O . HIS B 1 510 ? -13.478 -7.534 -20.784 1.00 26.90 510 HIS B O 1
ATOM 8908 N N . LEU B 1 511 ? -15.263 -8.824 -21.182 1.00 26.58 511 LEU B N 1
ATOM 8909 C CA . LEU B 1 511 ? -15.948 -8.296 -19.993 1.00 26.86 511 LEU B CA 1
ATOM 8910 C C . LEU B 1 511 ? -15.268 -8.661 -18.659 1.00 26.71 511 LEU B C 1
ATOM 8911 O O . LEU B 1 511 ? -15.381 -7.917 -17.717 1.00 26.99 511 LEU B O 1
ATOM 8916 N N . SER B 1 512 ? -14.545 -9.785 -18.586 1.00 27.30 512 SER B N 1
ATOM 8917 C CA A SER B 1 512 ? -13.788 -10.122 -17.380 0.50 27.25 512 SER B CA 1
ATOM 8918 C CA B SER B 1 512 ? -13.813 -10.113 -17.365 0.50 26.55 512 SER B CA 1
ATOM 8919 C C . SER B 1 512 ? -12.712 -9.087 -17.124 1.00 27.03 512 SER B C 1
ATOM 8920 O O . SER B 1 512 ? -12.421 -8.741 -15.974 1.00 27.60 512 SER B O 1
ATOM 8925 N N . GLU B 1 513 ? -12.103 -8.599 -18.204 1.00 26.50 513 GLU B N 1
ATOM 8926 C CA . GLU B 1 513 ? -11.085 -7.583 -18.096 1.00 26.21 513 GLU B CA 1
ATOM 8927 C C . GLU B 1 513 ? -11.726 -6.234 -17.782 1.00 26.41 513 GLU B C 1
ATOM 8928 O O . GLU B 1 513 ? -11.214 -5.479 -16.982 1.00 26.27 513 GLU B O 1
ATOM 8934 N N . THR B 1 514 ? -12.851 -5.941 -18.425 1.00 26.33 514 THR B N 1
ATOM 8935 C CA . THR B 1 514 ? -13.623 -4.741 -18.099 1.00 26.30 514 THR B CA 1
ATOM 8936 C C . THR B 1 514 ? -13.885 -4.666 -16.589 1.00 26.38 514 THR B C 1
ATOM 8937 O O . THR B 1 514 ? -13.502 -3.696 -15.942 1.00 27.38 514 THR B O 1
ATOM 8941 N N . ILE B 1 515 ? -14.522 -5.702 -16.047 1.00 26.55 515 ILE B N 1
ATOM 8942 C CA . ILE B 1 515 ? -14.906 -5.759 -14.639 1.00 26.17 515 ILE B CA 1
ATOM 8943 C C . ILE B 1 515 ? -13.692 -5.647 -13.692 1.00 27.11 515 ILE B C 1
ATOM 8944 O O . ILE B 1 515 ? -13.713 -4.895 -12.692 1.00 26.68 515 ILE B O 1
ATOM 8949 N N . LEU B 1 516 ? -12.634 -6.388 -14.011 1.00 27.20 516 LEU B N 1
ATOM 8950 C CA A LEU B 1 516 ? -11.435 -6.405 -13.179 0.70 27.06 516 LEU B CA 1
ATOM 8951 C CA B LEU B 1 516 ? -11.433 -6.413 -13.184 0.30 27.83 516 LEU B CA 1
ATOM 8952 C C . LEU B 1 516 ? -10.812 -5.023 -13.099 1.00 28.30 516 LEU B C 1
ATOM 8953 O O . LEU B 1 516 ? -10.423 -4.567 -12.009 1.00 29.05 516 LEU B O 1
ATOM 8962 N N . ALA B 1 517 ? -10.721 -4.352 -14.250 1.00 28.85 517 ALA B N 1
ATOM 8963 C CA . ALA B 1 517 ? -10.155 -3.018 -14.317 1.00 29.36 517 ALA B CA 1
ATOM 8964 C C . ALA B 1 517 ? -10.993 -2.015 -13.535 1.00 29.79 517 ALA B C 1
ATOM 8965 O O . ALA B 1 517 ? -10.446 -1.267 -12.725 1.00 30.13 517 ALA B O 1
ATOM 8967 N N . LEU B 1 518 ? -12.309 -2.027 -13.753 1.00 30.76 518 LEU B N 1
ATOM 8968 C CA . LEU B 1 518 ? -13.244 -1.086 -13.095 1.00 30.79 518 LEU B CA 1
ATOM 8969 C C . LEU B 1 518 ? -13.356 -1.286 -11.588 1.00 31.68 518 LEU B C 1
ATOM 8970 O O . LEU B 1 518 ? -13.742 -0.363 -10.851 1.00 31.42 518 LEU B O 1
ATOM 8975 N N . SER B 1 519 ? -13.042 -2.501 -11.140 1.00 32.74 519 SER B N 1
ATOM 8976 C CA . SER B 1 519 ? -13.296 -2.910 -9.759 1.00 33.45 519 SER B CA 1
ATOM 8977 C C . SER B 1 519 ? -12.035 -3.134 -8.930 1.00 34.06 519 SER B C 1
ATOM 8978 O O . SER B 1 519 ? -12.088 -3.786 -7.887 1.00 33.66 519 SER B O 1
ATOM 8981 N N . GLN B 1 520 ? -10.911 -2.592 -9.385 1.00 34.89 520 GLN B N 1
ATOM 8982 C CA . GLN B 1 520 ? -9.699 -2.577 -8.573 1.00 36.83 520 GLN B CA 1
ATOM 8983 C C . GLN B 1 520 ? -9.943 -1.739 -7.310 1.00 37.44 520 GLN B C 1
ATOM 8984 O O . GLN B 1 520 ? -10.491 -0.635 -7.393 1.00 37.89 520 GLN B O 1
ATOM 8990 N N . GLY B 1 521 ? -9.552 -2.267 -6.155 1.00 38.11 521 GLY B N 1
ATOM 8991 C CA . GLY B 1 521 ? -9.874 -1.640 -4.872 1.00 38.95 521 GLY B CA 1
ATOM 8992 C C . GLY B 1 521 ? -11.288 -1.920 -4.354 1.00 39.17 521 GLY B C 1
ATOM 8993 O O . GLY B 1 521 ? -11.598 -1.630 -3.200 1.00 39.28 521 GLY B O 1
ATOM 8994 N N . ARG B 1 522 ? -12.144 -2.482 -5.204 1.00 38.85 522 ARG B N 1
ATOM 8995 C CA . ARG B 1 522 ? -13.531 -2.770 -4.862 1.00 38.84 522 ARG B CA 1
ATOM 8996 C C . ARG B 1 522 ? -13.964 -4.112 -5.425 1.00 37.98 522 ARG B C 1
ATOM 8997 O O . ARG B 1 522 ? -14.891 -4.164 -6.226 1.00 37.58 522 ARG B O 1
ATOM 9005 N N . PRO B 1 523 ? -13.308 -5.213 -5.008 1.00 37.60 523 PRO B N 1
ATOM 9006 C CA . PRO B 1 523 ? -13.656 -6.519 -5.571 1.00 37.57 523 PRO B CA 1
ATOM 9007 C C . PRO B 1 523 ? -15.128 -6.899 -5.395 1.00 37.98 523 PRO B C 1
ATOM 9008 O O . PRO B 1 523 ? -15.654 -7.704 -6.174 1.00 37.30 523 PRO B O 1
ATOM 9012 N N . GLN B 1 524 ? -15.792 -6.309 -4.397 1.00 38.03 524 GLN B N 1
ATOM 9013 C CA . GLN B 1 524 ? -17.196 -6.604 -4.129 1.00 38.65 524 GLN B CA 1
ATOM 9014 C C . GLN B 1 524 ? -18.120 -6.178 -5.286 1.00 38.02 524 GLN B C 1
ATOM 9015 O O . GLN B 1 524 ? -19.220 -6.717 -5.443 1.00 38.60 524 GLN B O 1
ATOM 9021 N N . LEU B 1 525 ? -17.669 -5.229 -6.098 1.00 37.45 525 LEU B N 1
ATOM 9022 C CA . LEU B 1 525 ? -18.419 -4.800 -7.282 1.00 36.73 525 LEU B CA 1
ATOM 9023 C C . LEU B 1 525 ? -18.489 -5.863 -8.392 1.00 36.16 525 LEU B C 1
ATOM 9024 O O . LEU B 1 525 ? -19.437 -5.866 -9.183 1.00 36.36 525 LEU B O 1
ATOM 9029 N N . ALA B 1 526 ? -17.502 -6.762 -8.446 1.00 35.68 526 ALA B N 1
ATOM 9030 C CA . ALA B 1 526 ? -17.468 -7.815 -9.484 1.00 35.25 526 ALA B CA 1
ATOM 9031 C C . ALA B 1 526 ? -18.757 -8.653 -9.608 1.00 35.24 526 ALA B C 1
ATOM 9032 O O . ALA B 1 526 ? -19.366 -8.666 -10.679 1.00 35.41 526 ALA B O 1
ATOM 9034 N N . PRO B 1 527 ? -19.192 -9.352 -8.527 1.00 35.27 527 PRO B N 1
ATOM 9035 C CA . PRO B 1 527 ? -20.442 -10.126 -8.654 1.00 34.88 527 PRO B CA 1
ATOM 9036 C C . PRO B 1 527 ? -21.662 -9.278 -9.032 1.00 34.41 527 PRO B C 1
ATOM 9037 O O . PRO B 1 527 ? -22.557 -9.759 -9.716 1.00 35.13 527 PRO B O 1
ATOM 9041 N N . LEU B 1 528 ? -21.698 -8.029 -8.591 1.00 34.02 528 LEU B N 1
ATOM 9042 C CA . LEU B 1 528 ? -22.786 -7.136 -8.953 1.00 33.33 528 LEU B CA 1
ATOM 9043 C C . LEU B 1 528 ? -22.758 -6.858 -10.461 1.00 33.39 528 LEU B C 1
ATOM 9044 O O . LEU B 1 528 ? -23.777 -6.931 -11.142 1.00 32.86 528 LEU B O 1
ATOM 9049 N N . MET B 1 529 ? -21.568 -6.571 -10.980 1.00 33.23 529 MET B N 1
ATOM 9050 C CA . MET B 1 529 ? -21.391 -6.381 -12.422 1.00 33.95 529 MET B CA 1
ATOM 9051 C C . MET B 1 529 ? -21.792 -7.625 -13.194 1.00 33.79 529 MET B C 1
ATOM 9052 O O . MET B 1 529 ? -22.533 -7.546 -14.175 1.00 33.81 529 MET B O 1
ATOM 9057 N N . TRP B 1 530 ? -21.340 -8.778 -12.729 1.00 35.05 530 TRP B N 1
ATOM 9058 C CA . TRP B 1 530 ? -21.695 -10.032 -13.399 1.00 36.67 530 TRP B CA 1
ATOM 9059 C C . TRP B 1 530 ? -23.206 -10.290 -13.358 1.00 37.85 530 TRP B C 1
ATOM 9060 O O . TRP B 1 530 ? -23.769 -10.860 -14.304 1.00 37.53 530 TRP B O 1
ATOM 9071 N N . ARG B 1 531 ? -23.867 -9.842 -12.288 1.00 38.84 531 ARG B N 1
ATOM 9072 C CA . ARG B 1 531 ? -25.317 -10.000 -12.201 1.00 40.27 531 ARG B CA 1
ATOM 9073 C C . ARG B 1 531 ? -26.034 -9.144 -13.241 1.00 39.54 531 ARG B C 1
ATOM 9074 O O . ARG B 1 531 ? -27.068 -9.544 -13.770 1.00 39.14 531 ARG B O 1
ATOM 9082 N N . ARG B 1 532 ? -25.479 -7.972 -13.537 1.00 39.54 532 ARG B N 1
ATOM 9083 C CA . ARG B 1 532 ? -26.038 -7.103 -14.587 1.00 39.21 532 ARG B CA 1
ATOM 9084 C C . ARG B 1 532 ? -25.843 -7.706 -15.975 1.00 38.36 532 ARG B C 1
ATOM 9085 O O . ARG B 1 532 ? -26.722 -7.592 -16.841 1.00 37.86 532 ARG B O 1
ATOM 9093 N N . VAL B 1 533 ? -24.706 -8.374 -16.178 1.00 37.69 533 VAL B N 1
ATOM 9094 C CA . VAL B 1 533 ? -24.494 -9.160 -17.401 1.00 36.99 533 VAL B CA 1
ATOM 9095 C C . VAL B 1 533 ? -25.657 -10.137 -17.552 1.00 37.61 533 VAL B C 1
ATOM 9096 O O . VAL B 1 533 ? -26.342 -10.137 -18.575 1.00 37.15 533 VAL B O 1
ATOM 9100 N N . GLN B 1 534 ? -25.904 -10.931 -16.511 1.00 38.31 534 GLN B N 1
ATOM 9101 C CA . GLN B 1 534 ? -26.947 -11.958 -16.571 1.00 39.24 534 GLN B CA 1
ATOM 9102 C C . GLN B 1 534 ? -28.326 -11.363 -16.857 1.00 39.25 534 GLN B C 1
ATOM 9103 O O . GLN B 1 534 ? -29.055 -11.859 -17.692 1.00 39.27 534 GLN B O 1
ATOM 9109 N N . GLN B 1 535 ? -28.671 -10.282 -16.176 1.00 40.61 535 GLN B N 1
ATOM 9110 C CA . GLN B 1 535 ? -29.938 -9.593 -16.435 1.00 41.71 535 GLN B CA 1
ATOM 9111 C C . GLN B 1 535 ? -30.033 -9.097 -17.877 1.00 41.93 535 GLN B C 1
ATOM 9112 O O . GLN B 1 535 ? -31.078 -9.239 -18.527 1.00 42.15 535 GLN B O 1
ATOM 9118 N N . GLN B 1 536 ? -28.938 -8.530 -18.387 1.00 41.91 536 GLN B N 1
ATOM 9119 C CA . GLN B 1 536 ? -28.918 -8.031 -19.760 1.00 41.81 536 GLN B CA 1
ATOM 9120 C C . GLN B 1 536 ? -29.086 -9.154 -20.797 1.00 41.33 536 GLN B C 1
ATOM 9121 O O . GLN B 1 536 ? -29.802 -8.984 -21.788 1.00 41.38 536 GLN B O 1
ATOM 9127 N N . LEU B 1 537 ? -28.426 -10.286 -20.558 1.00 40.58 537 LEU B N 1
ATOM 9128 C CA . LEU B 1 537 ? -28.585 -11.476 -21.385 1.00 40.26 537 LEU B CA 1
ATOM 9129 C C . LEU B 1 537 ? -30.053 -11.941 -21.492 1.00 40.69 537 LEU B C 1
ATOM 9130 O O . LEU B 1 537 ? -30.520 -12.273 -22.584 1.00 39.50 537 LEU B O 1
ATOM 9135 N N . ARG B 1 538 ? -30.773 -11.956 -20.360 1.00 41.19 538 ARG B N 1
ATOM 9136 C CA . ARG B 1 538 ? -32.207 -12.253 -20.367 1.00 42.21 538 ARG B CA 1
ATOM 9137 C C . ARG B 1 538 ? -32.973 -11.249 -21.233 1.00 41.92 538 ARG B C 1
ATOM 9138 O O . ARG B 1 538 ? -33.870 -11.631 -21.988 1.00 42.02 538 ARG B O 1
ATOM 9146 N N . ALA B 1 539 ? -32.627 -9.968 -21.105 1.00 41.97 539 ALA B N 1
ATOM 9147 C CA . ALA B 1 539 ? -33.311 -8.914 -21.841 1.00 42.93 539 ALA B CA 1
ATOM 9148 C C . ALA B 1 539 ? -33.092 -9.085 -23.347 1.00 43.69 539 ALA B C 1
ATOM 9149 O O . ALA B 1 539 ? -34.046 -9.074 -24.131 1.00 43.71 539 ALA B O 1
ATOM 9151 N N . ILE B 1 540 ? -31.829 -9.278 -23.728 1.00 44.80 540 ILE B N 1
ATOM 9152 C CA . ILE B 1 540 ? -31.435 -9.477 -25.127 1.00 45.34 540 ILE B CA 1
ATOM 9153 C C . ILE B 1 540 ? -32.164 -10.672 -25.724 1.00 45.79 540 ILE B C 1
ATOM 9154 O O . ILE B 1 540 ? -32.742 -10.565 -26.815 1.00 45.87 540 ILE B O 1
ATOM 9159 N N . GLN B 1 541 ? -32.155 -11.791 -25.002 1.00 46.20 541 GLN B N 1
ATOM 9160 C CA . GLN B 1 541 ? -32.827 -13.012 -25.459 1.00 47.12 541 GLN B CA 1
ATOM 9161 C C . GLN B 1 541 ? -34.296 -12.772 -25.826 1.00 47.26 541 GLN B C 1
ATOM 9162 O O . GLN B 1 541 ? -34.802 -13.366 -26.777 1.00 47.78 541 GLN B O 1
ATOM 9168 N N . GLY B 1 542 ? -34.958 -11.888 -25.083 1.00 47.65 542 GLY B N 1
ATOM 9169 C CA . GLY B 1 542 ? -36.357 -11.518 -25.342 1.00 47.78 542 GLY B CA 1
ATOM 9170 C C . GLY B 1 542 ? -36.561 -10.799 -26.661 1.00 47.99 542 GLY B C 1
ATOM 9171 O O . GLY B 1 542 ? -37.644 -10.860 -27.241 1.00 48.16 542 GLY B O 1
ATOM 9172 N N . GLU B 1 543 ? -35.521 -10.113 -27.136 1.00 47.92 543 GLU B N 1
ATOM 9173 C CA . GLU B 1 543 ? -35.579 -9.374 -28.401 1.00 48.18 543 GLU B CA 1
ATOM 9174 C C . GLU B 1 543 ? -35.292 -10.269 -29.604 1.00 47.43 543 GLU B C 1
ATOM 9175 O O . GLU B 1 543 ? -35.635 -9.929 -30.745 1.00 47.33 543 GLU B O 1
ATOM 9181 N N . LEU B 1 544 ? -34.651 -11.407 -29.357 1.00 46.51 544 LEU B N 1
ATOM 9182 C CA . LEU B 1 544 ? -34.132 -12.214 -30.449 1.00 46.17 544 LEU B CA 1
ATOM 9183 C C . LEU B 1 544 ? -35.245 -12.731 -31.343 1.00 46.50 544 LEU B C 1
ATOM 9184 O O . LEU B 1 544 ? -36.326 -13.060 -30.858 1.00 46.69 544 LEU B O 1
ATOM 9189 N N . LYS B 1 545 ? -34.978 -12.774 -32.646 1.00 46.50 545 LYS B N 1
ATOM 9190 C CA . LYS B 1 545 ? -35.949 -13.264 -33.618 1.00 46.99 545 LYS B CA 1
ATOM 9191 C C . LYS B 1 545 ? -35.770 -14.751 -33.923 1.00 46.97 545 LYS B C 1
ATOM 9192 O O . LYS B 1 545 ? -36.605 -15.333 -34.598 1.00 47.35 545 LYS B O 1
ATOM 9198 N N . GLN B 1 546 ? -34.676 -15.355 -33.450 1.00 46.98 546 GLN B N 1
ATOM 9199 C CA . GLN B 1 546 ? -34.394 -16.775 -33.713 1.00 46.60 546 GLN B CA 1
ATOM 9200 C C . GLN B 1 546 ? -34.081 -17.536 -32.411 1.00 46.67 546 GLN B C 1
ATOM 9201 O O . GLN B 1 546 ? -33.680 -16.910 -31.420 1.00 46.79 546 GLN B O 1
ATOM 9207 N N . PRO B 1 547 ? -34.280 -18.882 -32.402 1.00 46.38 547 PRO B N 1
ATOM 9208 C CA . PRO B 1 547 ? -33.991 -19.717 -31.228 1.00 46.28 547 PRO B CA 1
ATOM 9209 C C . PRO B 1 547 ? -32.578 -19.524 -30.688 1.00 45.89 547 PRO B C 1
ATOM 9210 O O . PRO B 1 547 ? -31.619 -19.442 -31.469 1.00 46.22 547 PRO B O 1
ATOM 9214 N N . SER B 1 548 ? -32.464 -19.447 -29.359 1.00 45.28 548 SER B N 1
ATOM 9215 C CA . SER B 1 548 ? -31.176 -19.262 -28.681 1.00 44.18 548 SER B CA 1
ATOM 9216 C C . SER B 1 548 ? -30.994 -20.209 -27.493 1.00 43.74 548 SER B C 1
ATOM 9217 O O . SER B 1 548 ? -30.792 -19.752 -26.375 1.00 43.06 548 SER B O 1
ATOM 9220 N N . PRO B 1 549 ? -31.038 -21.539 -27.734 1.00 43.65 549 PRO B N 1
ATOM 9221 C CA . PRO B 1 549 ? -30.869 -22.465 -26.608 1.00 43.38 549 PRO B CA 1
ATOM 9222 C C . PRO B 1 549 ? -29.524 -22.280 -25.911 1.00 43.14 549 PRO B C 1
ATOM 9223 O O . PRO B 1 549 ? -29.430 -22.458 -24.685 1.00 43.30 549 PRO B O 1
ATOM 9227 N N . GLU B 1 550 ? -28.503 -21.887 -26.678 1.00 42.32 550 GLU B N 1
ATOM 9228 C CA . GLU B 1 550 ? -27.148 -21.691 -26.136 1.00 41.48 550 GLU B CA 1
ATOM 9229 C C . GLU B 1 550 ? -27.119 -20.582 -25.093 1.00 40.79 550 GLU B C 1
ATOM 9230 O O . GLU B 1 550 ? -26.349 -20.625 -24.147 1.00 40.15 550 GLU B O 1
ATOM 9236 N N . LEU B 1 551 ? -27.977 -19.592 -25.287 1.00 40.64 551 LEU B N 1
ATOM 9237 C CA . LEU B 1 551 ? -28.064 -18.454 -24.400 1.00 40.72 551 LEU B CA 1
ATOM 9238 C C . LEU B 1 551 ? -28.843 -18.804 -23.120 1.00 41.29 551 LEU B C 1
ATOM 9239 O O . LEU B 1 551 ? -28.452 -18.387 -22.017 1.00 41.71 551 LEU B O 1
ATOM 9244 N N . ASP B 1 552 ? -29.934 -19.569 -23.270 1.00 41.27 552 ASP B N 1
ATOM 9245 C CA . ASP B 1 552 ? -30.608 -20.218 -22.140 1.00 41.37 552 ASP B CA 1
ATOM 9246 C C . ASP B 1 552 ? -29.604 -20.889 -21.199 1.00 41.15 552 ASP B C 1
ATOM 9247 O O . ASP B 1 552 ? -29.579 -20.609 -20.001 1.00 41.11 552 ASP B O 1
ATOM 9252 N N . ALA B 1 553 ? -28.782 -21.775 -21.754 1.00 40.83 553 ALA B N 1
ATOM 9253 C CA . ALA B 1 553 ? -27.818 -22.530 -20.970 1.00 40.65 553 ALA B CA 1
ATOM 9254 C C . ALA B 1 553 ? -26.804 -21.629 -20.272 1.00 41.01 553 ALA B C 1
ATOM 9255 O O . ALA B 1 553 ? -26.380 -21.906 -19.144 1.00 41.14 553 ALA B O 1
ATOM 9257 N N . LEU B 1 554 ? -26.418 -20.549 -20.948 1.00 40.94 554 LEU B N 1
ATOM 9258 C CA . LEU B 1 554 ? -25.472 -19.581 -20.392 1.00 41.16 554 LEU B CA 1
ATOM 9259 C C . LEU B 1 554 ? -26.097 -18.799 -19.230 1.00 41.21 554 LEU B C 1
ATOM 9260 O O . LEU B 1 554 ? -25.500 -18.706 -18.160 1.00 41.36 554 LEU B O 1
ATOM 9265 N N . ILE B 1 555 ? -27.296 -18.252 -19.452 1.00 42.02 555 ILE B N 1
ATOM 9266 C CA . ILE B 1 555 ? -28.063 -17.550 -18.414 1.00 42.66 555 ILE B CA 1
ATOM 9267 C C . ILE B 1 555 ? -28.289 -18.474 -17.206 1.00 43.85 555 ILE B C 1
ATOM 9268 O O . ILE B 1 555 ? -28.260 -18.033 -16.052 1.00 44.08 555 ILE B O 1
ATOM 9273 N N . ALA B 1 556 ? -28.479 -19.763 -17.490 1.00 44.79 556 ALA B N 1
ATOM 9274 C CA . ALA B 1 556 ? -28.741 -20.780 -16.476 1.00 45.47 556 ALA B CA 1
ATOM 9275 C C . ALA B 1 556 ? -27.549 -21.068 -15.566 1.00 45.59 556 ALA B C 1
ATOM 9276 O O . ALA B 1 556 ? -27.704 -21.736 -14.550 1.00 45.74 556 ALA B O 1
ATOM 9278 N N . GLY B 1 557 ? -26.364 -20.588 -15.936 1.00 45.40 557 GLY B N 1
ATOM 9279 C CA . GLY B 1 557 ? -25.186 -20.758 -15.088 1.00 44.74 557 GLY B CA 1
ATOM 9280 C C . GLY B 1 557 ? -24.272 -21.897 -15.489 1.00 44.38 557 GLY B C 1
ATOM 9281 O O . GLY B 1 557 ? -23.429 -22.325 -14.701 1.00 44.93 557 GLY B O 1
ATOM 9282 N N . HIS B 1 558 ? -24.411 -22.386 -16.715 1.00 43.98 558 HIS B N 1
ATOM 9283 C CA . HIS B 1 558 ? -23.516 -23.438 -17.217 1.00 43.45 558 HIS B CA 1
ATOM 9284 C C . HIS B 1 558 ? -22.114 -22.882 -17.568 1.00 42.45 558 HIS B C 1
ATOM 9285 O O . HIS B 1 558 ? -21.975 -21.675 -17.785 1.00 41.24 558 HIS B O 1
ATOM 9292 N N . PRO B 1 559 ? -21.069 -23.754 -17.588 1.00 41.42 559 PRO B N 1
ATOM 9293 C CA . PRO B 1 559 ? -19.681 -23.346 -17.857 1.00 40.77 559 PRO B CA 1
ATOM 9294 C C . PRO B 1 559 ? -19.468 -22.506 -19.123 1.00 40.06 559 PRO B C 1
ATOM 9295 O O . PRO B 1 559 ? -20.258 -22.566 -20.062 1.00 39.85 559 PRO B O 1
ATOM 9299 N N . VAL B 1 560 ? -18.372 -21.754 -19.142 1.00 39.15 560 VAL B N 1
ATOM 9300 C CA . VAL B 1 560 ? -18.083 -20.829 -20.226 1.00 37.96 560 VAL B CA 1
ATOM 9301 C C . VAL B 1 560 ? -16.777 -21.236 -20.891 1.00 37.61 560 VAL B C 1
ATOM 9302 O O . VAL B 1 560 ? -15.800 -21.532 -20.211 1.00 37.50 560 VAL B O 1
ATOM 9306 N N . ALA B 1 561 ? -16.770 -21.270 -22.224 1.00 37.53 561 ALA B N 1
ATOM 9307 C CA . ALA B 1 561 ? -15.575 -21.642 -22.979 1.00 37.20 561 ALA B CA 1
ATOM 9308 C C . ALA B 1 561 ? -14.491 -20.588 -22.896 1.00 36.94 561 ALA B C 1
ATOM 9309 O O . ALA B 1 561 ? -14.752 -19.395 -22.998 1.00 36.71 561 ALA B O 1
ATOM 9311 N N . CYS B 1 562 ? -13.272 -21.065 -22.709 1.00 36.97 562 CYS B N 1
ATOM 9312 C CA . CYS B 1 562 ? -12.127 -20.215 -22.571 1.00 37.84 562 CYS B CA 1
ATOM 9313 C C . CYS B 1 562 ? -11.068 -20.726 -23.518 1.00 38.56 562 CYS B C 1
ATOM 9314 O O . CYS B 1 562 ? -10.631 -21.872 -23.402 1.00 38.80 562 CYS B O 1
ATOM 9317 N N . LYS B 1 563 ? -10.663 -19.873 -24.455 1.00 39.34 563 LYS B N 1
ATOM 9318 C CA . LYS B 1 563 ? -9.550 -20.182 -25.352 1.00 40.29 563 LYS B CA 1
ATOM 9319 C C . LYS B 1 563 ? -8.217 -20.247 -24.591 1.00 40.78 563 LYS B C 1
ATOM 9320 O O . LYS B 1 563 ? -7.953 -19.433 -23.710 1.00 40.89 563 LYS B O 1
ATOM 9326 N N . THR B 1 564 ? -7.382 -21.220 -24.935 1.00 42.05 564 THR B N 1
ATOM 9327 C CA . THR B 1 564 ? -6.144 -21.448 -24.215 1.00 43.18 564 THR B CA 1
ATOM 9328 C C . THR B 1 564 ? -4.957 -20.934 -25.016 1.00 44.23 564 THR B C 1
ATOM 9329 O O . THR B 1 564 ? -4.453 -21.630 -25.888 1.00 44.99 564 THR B O 1
ATOM 9333 N N . ASN B 1 565 ? -4.492 -19.726 -24.710 1.00 45.25 565 ASN B N 1
ATOM 9334 C CA . ASN B 1 565 ? -3.347 -19.150 -25.436 1.00 46.50 565 ASN B CA 1
ATOM 9335 C C . ASN B 1 565 ? -2.000 -19.816 -25.153 1.00 47.23 565 ASN B C 1
ATOM 9336 O O . ASN B 1 565 ? -1.208 -20.018 -26.073 1.00 47.57 565 ASN B O 1
ATOM 9341 N N . LEU B 1 566 ? -1.748 -20.151 -23.892 1.00 48.25 566 LEU B N 1
ATOM 9342 C CA . LEU B 1 566 ? -0.528 -20.863 -23.517 1.00 49.14 566 LEU B CA 1
ATOM 9343 C C . LEU B 1 566 ? -0.454 -22.235 -24.183 1.00 49.90 566 LEU B C 1
ATOM 9344 O O . LEU B 1 566 ? 0.586 -22.583 -24.739 1.00 50.62 566 LEU B O 1
ATOM 9349 N N . LYS B 1 567 ? -1.545 -23.000 -24.126 1.00 50.46 567 LYS B N 1
ATOM 9350 C CA . LYS B 1 567 ? -1.627 -24.316 -24.785 1.00 51.07 567 LYS B CA 1
ATOM 9351 C C . LYS B 1 567 ? -1.444 -24.235 -26.304 1.00 51.65 567 LYS B C 1
ATOM 9352 O O . LYS B 1 567 ? -0.664 -24.995 -26.867 1.00 51.84 567 LYS B O 1
ATOM 9358 N N . VAL B 1 568 ? -2.150 -23.305 -26.951 1.00 52.45 568 VAL B N 1
ATOM 9359 C CA . VAL B 1 568 ? -1.932 -22.973 -28.372 1.00 53.46 568 VAL B CA 1
ATOM 9360 C C . VAL B 1 568 ? -0.432 -22.810 -28.714 1.00 53.70 568 VAL B C 1
ATOM 9361 O O . VAL B 1 568 ? 0.070 -23.430 -29.667 1.00 53.61 568 VAL B O 1
ATOM 9365 N N . ARG B 1 569 ? 0.273 -21.994 -27.928 1.00 53.86 569 ARG B N 1
ATOM 9366 C CA . ARG B 1 569 ? 1.702 -21.743 -28.147 1.00 53.97 569 ARG B CA 1
ATOM 9367 C C . ARG B 1 569 ? 2.562 -22.946 -27.753 1.00 54.90 569 ARG B C 1
ATOM 9368 O O . ARG B 1 569 ? 3.572 -23.214 -28.404 1.00 54.55 569 ARG B O 1
ATOM 9376 N N . LEU B 1 570 ? 2.161 -23.657 -26.694 1.00 55.88 570 LEU B N 1
ATOM 9377 C CA . LEU B 1 570 ? 2.798 -24.928 -26.316 1.00 57.16 570 LEU B CA 1
ATOM 9378 C C . LEU B 1 570 ? 2.661 -25.939 -27.435 1.00 57.76 570 LEU B C 1
ATOM 9379 O O . LEU B 1 570 ? 3.596 -26.679 -27.719 1.00 58.05 570 LEU B O 1
ATOM 9384 N N . ALA B 1 571 ? 1.482 -25.956 -28.062 1.00 58.76 571 ALA B N 1
ATOM 9385 C CA . ALA B 1 571 ? 1.180 -26.843 -29.190 1.00 59.49 571 ALA B CA 1
ATOM 9386 C C . ALA B 1 571 ? 1.968 -26.498 -30.449 1.00 59.93 571 ALA B C 1
ATOM 9387 O O . ALA B 1 571 ? 2.676 -27.360 -30.985 1.00 60.35 571 ALA B O 1
ATOM 9389 N N . ALA B 1 572 ? 1.852 -25.241 -30.896 1.00 60.12 572 ALA B N 1
ATOM 9390 C CA . ALA B 1 572 ? 2.415 -24.771 -32.170 1.00 60.37 572 ALA B CA 1
ATOM 9391 C C . ALA B 1 572 ? 1.993 -25.675 -33.339 1.00 60.61 572 ALA B C 1
ATOM 9392 O O . ALA B 1 572 ? 2.348 -25.444 -34.500 1.00 60.85 572 ALA B O 1
ATOM 9394 N N . ALA B 1 578 ? -6.964 -24.055 -31.915 1.00 55.99 578 ALA B N 1
ATOM 9395 C CA . ALA B 1 578 ? -7.254 -23.390 -30.641 1.00 55.83 578 ALA B CA 1
ATOM 9396 C C . ALA B 1 578 ? -8.304 -24.152 -29.828 1.00 55.45 578 ALA B C 1
ATOM 9397 O O . ALA B 1 578 ? -9.510 -24.097 -30.125 1.00 55.64 578 ALA B O 1
ATOM 9399 N N . SER B 1 579 ? -7.834 -24.868 -28.808 1.00 54.69 579 SER B N 1
ATOM 9400 C CA . SER B 1 579 ? -8.719 -25.616 -27.929 1.00 54.06 579 SER B CA 1
ATOM 9401 C C . SER B 1 579 ? -9.311 -24.716 -26.846 1.00 53.18 579 SER B C 1
ATOM 9402 O O . SER B 1 579 ? -8.879 -23.561 -26.658 1.00 53.00 579 SER B O 1
ATOM 9405 N N . TYR B 1 580 ? -10.309 -25.259 -26.157 1.00 51.68 580 TYR B N 1
ATOM 9406 C CA . TYR B 1 580 ? -11.067 -24.549 -25.146 1.00 50.63 580 TYR B CA 1
ATOM 9407 C C . TYR B 1 580 ? -11.164 -25.412 -23.901 1.00 49.77 580 TYR B C 1
ATOM 9408 O O . TYR B 1 580 ? -11.417 -26.622 -23.987 1.00 49.96 580 TYR B O 1
ATOM 9417 N N . VAL B 1 581 ? -10.956 -24.786 -22.750 1.00 48.07 581 VAL B N 1
ATOM 9418 C CA . VAL B 1 581 ? -11.360 -25.371 -21.484 1.00 46.57 581 VAL B CA 1
ATOM 9419 C C . VAL B 1 581 ? -12.671 -24.712 -21.087 1.00 46.28 581 VAL B C 1
ATOM 9420 O O . VAL B 1 581 ? -13.142 -23.795 -21.765 1.00 46.58 581 VAL B O 1
ATOM 9424 N N . ARG B 1 582 ? -13.271 -25.197 -20.008 1.00 45.68 582 ARG B N 1
ATOM 9425 C CA . ARG B 1 582 ? -14.488 -24.624 -19.475 1.00 45.28 582 ARG B CA 1
ATOM 9426 C C . ARG B 1 582 ? -14.185 -24.008 -18.133 1.00 44.76 582 ARG B C 1
ATOM 9427 O O . ARG B 1 582 ? -13.370 -24.524 -17.365 1.00 44.32 582 ARG B O 1
ATOM 9435 N N . LEU B 1 583 ? -14.830 -22.878 -17.872 1.00 44.09 583 LEU B N 1
ATOM 9436 C CA . LEU B 1 583 ? -14.657 -22.162 -16.625 1.00 43.49 583 LEU B CA 1
ATOM 9437 C C . LEU B 1 583 ? -16.038 -21.968 -16.027 1.00 43.41 583 LEU B C 1
ATOM 9438 O O . LEU B 1 583 ? -16.993 -21.738 -16.771 1.00 43.26 583 LEU B O 1
ATOM 9443 N N . PRO B 1 584 ? -16.159 -22.091 -14.686 1.00 43.33 584 PRO B N 1
ATOM 9444 C CA . PRO B 1 584 ? -17.445 -21.940 -14.017 1.00 43.58 584 PRO B CA 1
ATOM 9445 C C . PRO B 1 584 ? -18.037 -20.560 -14.226 1.00 44.03 584 PRO B C 1
ATOM 9446 O O . PRO B 1 584 ? -17.309 -19.558 -14.237 1.00 43.51 584 PRO B O 1
ATOM 9450 N N . SER B 1 585 ? -19.354 -20.527 -14.398 1.00 44.87 585 SER B N 1
ATOM 9451 C CA . SER B 1 585 ? -20.100 -19.291 -14.584 1.00 45.76 585 SER B CA 1
ATOM 9452 C C . SER B 1 585 ? -19.950 -18.360 -13.373 1.00 46.84 585 SER B C 1
ATOM 9453 O O . SER B 1 585 ? -19.884 -18.823 -12.236 1.00 46.59 585 SER B O 1
ATOM 9456 N N . PRO B 1 586 ? -19.881 -17.039 -13.619 1.00 47.90 586 PRO B N 1
ATOM 9457 C CA . PRO B 1 586 ? -19.767 -16.107 -12.503 1.00 48.58 586 PRO B CA 1
ATOM 9458 C C . PRO B 1 586 ? -21.055 -16.004 -11.698 1.00 49.48 586 PRO B C 1
ATOM 9459 O O . PRO B 1 586 ? -21.031 -15.485 -10.583 1.00 50.02 586 PRO B O 1
ATOM 9463 N N . TRP B 1 587 ? -22.163 -16.498 -12.252 1.00 50.01 587 TRP B N 1
ATOM 9464 C CA . TRP B 1 587 ? -23.464 -16.471 -11.573 1.00 50.09 587 TRP B CA 1
ATOM 9465 C C . TRP B 1 587 ? -24.110 -17.852 -11.431 1.00 50.40 587 TRP B C 1
ATOM 9466 O O . TRP B 1 587 ? -23.433 -18.883 -11.442 1.00 50.55 587 TRP B O 1
#

Nearest PDB structures (foldseek):
  2x3j-assembly1_A  TM=1.002E+00  e=0.000E+00  Dickeya chrysanthemi
  2w02-assembly2_B  TM=9.988E-01  e=0.000E+00  Dickeya chrysanthemi
  2w04-assembly2_B  TM=9.983E-01  e=2.894E-103  Dickeya chrysanthemi
  2x3k-assembly1_A  TM=1.000E+00  e=4.950E-102  Dickeya chrysanthemi
  2w03-assembly2_B  TM=9.934E-01  e=7.311E-100  Dickeya chrysanthemi

Solvent-accessible surface area: 44646 Å² total; per-residue (Å²): 166,165,66,65,82,40,19,2,103,13,10,0,34,55,17,19,20,41,8,3,0,15,0,1,0,9,4,0,0,30,46,70,64,66,32,98,51,88,55,8,161,98,38,131,41,12,14,51,26,14,22,8,76,2,33,79,42,55,33,34,11,0,6,1,34,13,31,97,134,7,47,0,0,0,0,0,23,13,148,24,53,2,0,5,5,29,17,78,15,30,2,4,1,33,77,54,178,37,63,4,100,39,20,111,15,68,64,6,0,40,63,1,5,52,8,2,21,100,45,33,67,118,169,28,93,127,0,52,109,16,2,12,67,3,7,128,12,5,20,37,0,4,42,88,14,45,203,125,156,32,3,15,7,1,76,47,0,33,80,0,1,12,0,24,20,29,8,51,52,13,2,3,2,20,7,5,10,77,13,48,96,152,26,19,43,85,94,19,0,1,2,32,71,7,157,15,22,1,11,10,0,7,2,22,76,105,1,29,66,56,14,34,23,83,37,73,76,100,86,0,10,60,3,4,0,88,26,147,76,21,50,130,47,62,2,1,4,13,8,3,4,1,0,0,77,33,2,30,133,31,79,78,0,71,89,22,39,159,80,120,58,3,126,62,40,26,97,66,10,61,75,2,8,0,4,20,31,1,24,4,4,6,34,88,96,34,75,34,1,5,8,9,2,0,48,5,75,16,25,42,56,69,66,77,3,1,22,38,40,2,65,4,0,29,42,0,2,124,8,4,99,61,2,75,112,120,66,65,130,21,1,8,55,12,25,9,0,19,0,14,0,6,4,1,2,3,27,73,106,33,48,127,154,54,21,41,60,4,20,28,10,4,3,4,0,0,9,37,3,0,13,132,141,9,25,25,134,81,0,1,0,0,7,0,0,4,17,42,0,22,45,30,88,7,4,0,52,62,0,2,128,87,58,45,64,116,74,16,84,57,108,25,5,9,160,2,0,44,36,0,0,28,78,0,0,72,3,0,0,4,0,4,0,9,9,0,0,0,4,35,1,38,13,45,2,0,0,0,3,6,93,129,0,85,4,83,62,4,0,2,10,29,2,22,14,2,30,0,1,76,79,17,0,19,140,66,15,91,145,129,26,96,101,73,5,81,113,14,2,74,49,34,55,128,92,0,17,26,21,0,7,14,2,0,3,5,17,0,0,2,10,0,3,12,0,0,0,58,61,70,39,106,1,7,64,58,0,13,123,68,0,26,111,32,0,133,56,0,47,69,77,21,139,76,97,9,76,36,0,77,40,6,13,60,19,100,67,1,1,2,81,1,11,0,47,56,31,2,16,34,174,103,61,202,161,5,31,67,16,113,0,63,10,36,42,87,93,55,72,103,54,30,7,104,11,8,0,36,57,16,15,20,42,9,7,0,12,0,1,0,8,5,0,0,29,48,71,55,66,29,93,58,77,85,8,161,92,41,132,43,11,14,51,24,14,23,8,76,2,35,75,40,55,34,34,10,0,8,0,21,16,26,103,130,7,53,0,0,0,0,0,24,12,154,21,54,1,0,4,4,26,18,75,16,29,4,4,0,40,73,57,168,38,69,6,103,39,24,111,13,82,65,6,0,42,64,2,9,53,6,3,31,108,36,31,69,120,143,6,104,109,0,60,100,38,3,5,46,2,9,118,12,5,19,46,0,8,57,87,14,59,209,102,178,31,6,25,6,2,83,45,0,28,80,0,2,13,0,24,19,27,9,49,52,13,4,3,2,19,9,15,8,150,21,37,169,37,36,47,91,97,19,0,1,3,25,75,8,168,14,19,1,6,12,0,10,2,20,73,105,2,28,71,50,15,24,23,89,38,74,73,97,85,0,8,59,4,3,0,91,26,150,64,23,49,131,48,62,1,0,2,8,8,3,3,0,0,0,74,38,2,23,124,33,82,75,0,62,86,21,33,164,85,105,60,2,108,64,37,26,100,66,11,66,76,3,10,0,4,17,26,0,10,4,3,4,22,94,112,26,66,33,1,6,4,8,4,0,49,6,96,16,27,24,63,54,59,82,1,16,28,46,44,2,62,6,0,16,26,1,10,118,9,8,129,70,0,64,97,125,60,55,128,23,1,11,62,17,29,18,0,36,1,16,0,5,3,1,1,4,28,76,106,32,45,134,145,46,20,56,60,4,20,27,3,1,3,2,2,0,9,35,2,0,13,142,131,10,25,30,135,79,0,1,0,0,8,0,0,4,16,40,0,22,43,26,90,3,4,0,34,60,1,1,104,77,60,53,68,116,68,14,88,56,108,29,5,13,146,2,0,33,34,0,0,24,89,0,0,69,3,0,0,5,0,3,0,17,11,1,0,0,2,33,1,37,13,44,3,0,0,0,1,6,83,122,0,95,4,63,68,3,0,2,10,24,3,42,8,1,32,0,2,74,59,40,0,9,186,67,21,96,160,126,41,93,102,72,2,104,111,17,3,63,44,39,52,128,93,0,18,17,32,0,6,16,2,0,2,4,19,0,0,2,9,0,4,10,0,0,0,49,69,73,42,99,1,6,60,71,0,12,114,72,0,25,96,32,0,133,53,0,45,70,85,21,133,77,98,11,77,40,0,78,42,4,14,73,27,105,72,1,0,2,47,0,7,1,44,30,10,1,48,98,90,68,67,20,108,0,64,12,33,61

Sequence (1164 aa):
NRNHDVLSRMISEKAALHGLLNCLIKEFAIPEGYLRYEWPDEMKGIPPGAYFDGADWKGIPMMIGLPDQLQLFVMVDRRDTFGSQHYLSDVYLRQAQGDWQCPDFEPLVARLLAACEHIAGRKNPELYEQILQSQRRLVSAIVSHNGRQRADAPLQHHYLQSEQGLWFGHPSHPAPKARLWPAHLGQEQQWAPEFQARAALHQFEVPVDGLHIGANGLTPQQVLDDGFADQQQPASPGHAIIICCMHPVQAQLFMQDARVQQLLRDNVIRRDLGQSGRVASPTASIRTWFIDDHDYFIKGSLNVRITNCVRKNAWYELESTVLIDRLFRQLLDQHADTLGGLVAAAEPGVVSWSPAAAGELDSSHWFREQTGGILRENFCRRTGAERSIMAGTLFARRGVDLQPMIQTFLRTHYGEALDDNALLYWFDDYQTRLLRPVLSLFFNHGVVMEPHLQNSVLVHQQGRPQQQVLLRDFEGVKLTDDLGIRYIDDDIHPRVRQSLLYSREQGWNRIMYCLFINHLSETILALSQGRPQLAPLMWRRVQQQLRRAIQGELKQPSPELDALIAGHPVACKTNLKVVRLAAEADRQASYVRLPSPWGRNHDVLSRMISEKAALHGLLNCLIKKEFAIPEGYLRYEEWPDEMKGIPPGAYFDGADWKGIPMMIGLPDQLQLFVMVDRRDTFGSQHYLSDVYLRQAQGDWQCPDFEPLVARLLAACEHIAGRKNPELYEQILQSQRLVSAIVSHNGRQRRADAPLQHHYLQSEQGLWFGHPSHPAPKARLWPHLGQEQWAPEFQARAALHQFEVPVDGLHIGANNGLTPQQVLDGFADQQPASPGHAIICMHPVQAQLFMQDARVQQQLLRRDNVIRDLGQSGRVASPTASIRTWFIDDHDYFIKGSLNVRITNCVRKNAWYELESTVLIDRLFRQLLDQHADTLGGLVAAAEPGVVSWSPAAAGELDSHWFREQTGGILRENFCRRRTGAERSIMAGTLFARGVDLQPMIQTFLRTTHYGEALDDNALLYWFDDYQTTRLLRPVLSLFFNHGVVMEPHLQNSVLVHQQGRPQQVLLRDFEGVKLTDDLGIRYIDDDIHPRVRQSLLYSREQGWNRIMYCLFINHLSSETILLALSQGRPQLAPLMWRRVQQQLRAIQGELKQPSPELDALIAGHPVACKTNLKVRLAAASYVRLPSPW

Secondary structure (DSSP, 8-state):
--HHHHHHHHHHHHHHHHHHHHHHIIIIITTTT-EE----S--TTS-HHHHB-SSSBSSEEEEEEEGGGEEEEEEES---TT----B-S--EEEETTS--B---HHHHHHHHHHHHHHHHT---HHHHHHHHHHHHHHHHHHHHT-SS-TTGGGSSHHHHHHT-SS-STT-S-TT-B-S-GGG-SGGG-GGGT--EEEEEEEEEGGGEEEEESSS-HHHHHHHHS--TTPPTTEEEEEE-HHHHHHHTTSHHHHHHHHTTSSEEEEEEEEEEEE-TTSSEEE-TT-SEEEEE-EEEEETTEEE---HHHHHHHHHHHHHHHHHHHH-GGGTTT--B----EEEEE--TT--HHHHHHHHHHH-EEEEE-THHHH-TTTEEEHHHHTSB-TTSSBTHHHHHHHHTSSPPPHHHHHHHHHHHHHHHHHHHHHHHHHH-EE----GGGEEEEEETTEEEEEEE--TTS-EEETTTGGGGS-TTS-HHHHHHHEE-HHHHHHHHHIIIIIIIIHHHHHHHTTT-TTHHHHHHHHHHHHHHHHHHH-SS--HHHHHHHTT--EEEE-SSHHHHS-TT-GGGGEEEE--S--/--HHHHHHHHHHHHHHHHHHHHHIIIIITTTT-EE----S--TTS-HHHHB-SSSBSSEEEEEE-STTEEEEEEES---TT----B-S--EEEESS---B---HHHHHHHHHHHHHHHHS---TTHHHHHHHHHHHHHHHHHHT-SS-TTGGGSSHHHHHH--SS-STT-S-TT--------STTT-GGGT--EEEEEEEEEGGGEEEEESSS-HHHHHHHHS--TTPPTTEEEEEE-HHHHHHHTTSHHHHHHHHTTSSEEEEEEEEEEEE-TTSSEEE-TTSSEEEEE---SEETTEE----HHHHHHHHHHHHHHHHHHHHHGGGTTS--B----EEEEE--TT--HHHHHHHHHHH-EEEEE-THHHH-GGGEEEHHHHTSB-TTSSBTHHHHHHHHHSS---HHHHHHHHHHHHHHHHHHHHHHHHHH-EE----GGGEEEEEETTEEEEEEE--GGG-EEETTTGGGGS-TTS-HHHHHHHEE-HHHHHHHHHIIIIIIIIHHHHHHHTTT-TTHHHHHHHHHHHHHHHHHHH-SS--HHHHHHHTT--EEEE-HHHHHHH---EEEE----

Radius of gyration: 39.69 Å; Cα contacts (8 Å, |Δi|>4): 2333; chains: 2; bounding box: 68×70×136 Å

Organism: Dickeya chrysanthemi (NCBI:txid556)